Protein AF-A0A932FIT2-F1 (afdb_monomer)

Secondary structure (DSSP, 8-state):
-TTSHHHHHHHHHHHHHHHHHHHHHHHHS---HHHHTSHHHHHHHHHHHHHHHHHHHHHHHHHH-HHHHHHHHHT----HHHHHHHHHHHHHHHHHHHHTSTTTTTTT-HHHHHHHHHHHHHHHHHTS-TTS-----HHHHHHHHHHHHHHHHHHHHHHH---HHHHHHHHHHHHHHHHHHHHHHTSTHHHHHHHHHHHHHHHTTTHHHHHHHHHHTHHHHHHHHH-HHHHHH-HHHHHHHHHHHHHHHHHHS---SS-S--HHHHHHHHHHHHHHHHHHHHTTS----SS-SSTTHHHHHHHHHTTT-GGGSB-SSPPPPSS--HHHHHHHHGGGGSTT--HHHHHHHHHHHHHHHHHHHHHHHHTT-SSHHHHHHHHHHHHHIIIIIS---HHHHHHHHHHHHHHT-S-HHHHHHHHHHHHHHHHHH-GGGTTHHHHHHHHHIIIIIGGG--S-HHHHHHHHHHHHHHHHHHHHHHTHHHHHHHHTT--GGGSS-B-GGGGSS-SSSTT-HHHHHHHHHHHHHHHHHHHHHTTSS---HHHHHHHHHHHHHHHHHHHHHHHBTT--SSSGGGHHHHHHHHHHHHHHHHHS--TTGGGS-HHHHHHHHHHHHHHHHTTSTTSGGGG--GGGGSPPHHHHHHHHHHHHHHHHHHHTTSEEEESS-THHHHTTSS-S-B---S--HHHHHHHHHTT-HHHHHHHHHHHHTT-EEEEEES-------SSSTTHHHHHHHIIIIIHHHHHHEEEEEEETTTTEEEEEE-S--TTGGGGTT-

Foldseek 3Di:
DVQCLLVVVLVLVVLVVVLVVLVVVLVVDDDPVVLCVPPQNVVLVVVLVVLLVQLVVLQVCLSPPLPVLLVVLVVDDDDPVVLVVVLLCLLCSLCCNCPPGSCVVSPLQLSNLLSSLLSSLLVNVSSADNPDRSHDDPLSNVLSLLSSLLSLQLVLQVVVDVDPVRSVVSNVVSSVVSVVSCVCSRDPVVVVVFVVLLVVLVVCPPVLQVVLVVLLLQLVVCCVVPNDLCSQQRLSVVVVSNVVSLQSSQQSPDPDSVGRHDPLSSLLSLLSSLVSNLLSQLLLQLDLFLFDLDPCRLVLLVLLCLVQNPVLAQEPDRQDRLPQQVLQSCQLNVCSVDPQDGPSVSSVSVSCLQQVLQLLLQLLLLVLDPDPSVSSSSSSLSSCLCNFLPVAGSQLSNLSSLLSNCLPPPDLVSLQVSLQVSLLSLLSRPLVRNQQSLLLSLLSCQLPPLVVDDDDPCSSCVSSCVNRVNSSVSNCVSCVVVVVCVVVVVDLQVLFDFQLCLQPQAQLANHHQVSSCCLSLVLLVVLVVVCPVVVQDPDDPVSVCSLCVQLVVLQVQLSRQQRTQVHSSHNNSSSSNSSSSSSNSSSSPSVGDPPPVSPDDSSNVSSVVSSSCVSSVCSHPNDPCSSDGSSVLQDDSVVSVVVLVVVLVQQVVQQVPAAEAALDSNSCSSSVSHDDHNDDSPNNPVSVLSCLSSVVLVNLLVVLVCLQVQRGQKYKDFDADLDQDDGHHSRSSNNSCNVRPRVLNCLQWPFPDADVSSRITMIGGDPDSPPSCVSNVD

pLDDT: mean 91.59, std 7.44, range [40.28, 98.69]

Nearest PDB structures (foldseek):
  8uby-assembly1_A  TM=1.287E-01  e=6.351E+00  Homo sapiens

Solvent-accessible surface area (backbone atoms only — not comparable to full-atom values): 40766 Å² total; per-residue (Å²): 127,89,82,52,51,68,58,55,53,51,52,48,56,68,40,50,56,57,24,52,51,50,53,54,51,54,75,72,47,93,73,66,56,71,57,41,64,29,73,69,16,45,55,47,52,52,52,50,50,52,49,38,54,53,6,42,53,41,36,54,35,13,59,76,38,26,68,59,49,39,56,56,36,61,72,59,86,66,56,72,67,59,34,51,49,52,43,50,52,59,70,46,43,57,50,44,47,55,71,69,37,69,47,26,89,72,51,71,50,51,43,49,38,40,51,40,21,46,8,43,30,36,41,47,53,53,62,47,73,88,88,59,85,49,50,72,47,71,67,37,52,52,47,11,52,49,58,34,42,49,53,49,30,38,53,48,38,49,74,76,35,90,50,68,68,57,35,51,48,50,46,53,53,43,48,54,50,52,52,52,48,49,52,32,72,76,40,75,54,38,56,58,52,50,52,50,51,35,53,52,56,56,72,44,56,77,57,27,50,59,54,19,52,55,36,41,41,39,51,48,52,49,31,70,76,62,33,64,68,51,50,34,64,30,24,42,53,45,34,51,53,47,52,54,29,38,56,51,19,8,33,38,58,26,85,55,67,94,50,54,60,43,74,65,27,41,53,50,34,52,41,48,36,41,52,35,40,52,49,42,58,56,57,56,66,45,48,82,63,80,67,56,91,48,101,55,47,19,55,48,52,41,56,16,26,56,79,55,31,55,86,56,45,54,51,98,71,83,81,79,70,93,77,78,33,58,46,45,25,47,70,70,12,56,60,42,72,47,80,88,65,55,67,27,58,57,39,44,47,51,51,48,46,51,42,50,26,28,40,41,34,14,46,39,54,21,69,72,40,83,53,67,67,61,18,51,48,46,25,38,50,40,22,39,40,27,50,64,67,52,58,45,61,44,65,62,30,44,31,49,19,55,43,46,59,38,53,79,50,88,52,65,66,61,35,34,54,44,20,30,53,29,4,43,46,23,26,31,40,39,68,89,44,17,58,50,38,22,52,52,47,35,50,49,37,50,70,64,48,37,81,75,50,74,77,55,73,62,69,39,47,52,59,45,50,65,43,17,48,60,7,35,50,45,10,50,65,77,38,43,70,57,51,52,38,50,74,68,68,73,34,50,76,78,56,36,54,75,44,65,65,33,40,40,62,33,65,50,22,67,61,8,39,54,52,48,44,44,69,70,47,36,40,58,52,52,45,54,52,48,32,42,78,69,58,67,45,82,71,56,72,67,48,48,48,54,53,53,49,52,45,50,52,35,41,53,52,15,53,59,52,19,15,24,72,98,41,22,58,57,66,58,56,30,35,70,22,52,56,50,49,52,48,54,51,49,50,52,55,67,78,37,86,71,88,54,65,88,77,49,56,70,67,57,51,49,31,55,49,49,68,61,41,61,62,44,40,59,63,29,59,76,29,90,61,28,54,60,61,76,64,80,67,55,69,56,72,68,58,52,49,55,53,49,53,51,51,46,50,55,49,56,64,25,50,77,78,38,42,44,37,45,31,33,62,40,29,31,38,65,65,58,76,42,74,98,51,68,52,54,83,66,67,35,48,70,61,47,44,52,39,30,54,20,63,43,57,77,64,46,49,54,52,44,51,42,48,73,67,48,55,39,46,26,38,37,30,53,67,74,55,76,72,76,53,89,78,47,62,54,20,68,59,47,35,25,39,25,71,64,43,34,45,56,49,60,43,35,24,42,81,76,46,77,41,76,78,76,43,32,25,35,30,30,57,46,93,76,48,81,83,44,64,65,61,74,75,106

Structure (mmCIF, N/CA/C/O backbone):
data_AF-A0A932FIT2-F1
#
_entry.id   AF-A0A932FIT2-F1
#
loop_
_atom_site.group_PDB
_atom_site.id
_atom_site.type_symbol
_atom_site.label_atom_id
_atom_site.label_alt_id
_atom_site.label_comp_id
_atom_site.label_asym_id
_atom_site.label_entity_id
_atom_site.label_seq_id
_atom_site.pdbx_PDB_ins_code
_atom_site.Cartn_x
_atom_site.Cartn_y
_atom_site.Cartn_z
_atom_site.occupancy
_atom_site.B_iso_or_equiv
_atom_site.auth_seq_id
_atom_site.auth_comp_id
_atom_site.auth_asym_id
_atom_site.auth_atom_id
_atom_site.pdbx_PDB_model_num
ATOM 1 N N . MET A 1 1 ? 25.685 2.044 -27.345 1.00 40.62 1 MET A N 1
ATOM 2 C CA . MET A 1 1 ? 24.957 0.996 -26.587 1.00 40.62 1 MET A CA 1
ATOM 3 C C . MET A 1 1 ? 25.807 0.257 -25.531 1.00 40.62 1 MET A C 1
ATOM 5 O O . MET A 1 1 ? 25.295 -0.664 -24.916 1.00 40.62 1 MET A O 1
ATOM 9 N N . ARG A 1 2 ? 27.043 0.686 -25.190 1.00 40.28 2 ARG A N 1
ATOM 10 C CA . ARG A 1 2 ? 27.839 0.095 -24.080 1.00 40.28 2 ARG A CA 1
ATOM 11 C C . ARG A 1 2 ? 27.228 0.270 -22.666 1.00 40.28 2 ARG A C 1
ATOM 13 O O . ARG A 1 2 ? 27.727 -0.343 -21.731 1.00 40.28 2 ARG A O 1
ATOM 20 N N . SER A 1 3 ? 26.173 1.074 -22.480 1.00 54.03 3 SER A N 1
ATOM 21 C CA . SER A 1 3 ? 25.725 1.526 -21.147 1.00 54.03 3 SER A CA 1
ATOM 22 C C . SER A 1 3 ? 24.670 0.659 -20.438 1.00 54.03 3 SER A C 1
ATOM 24 O O . SER A 1 3 ? 24.318 0.992 -19.308 1.00 54.03 3 SER A O 1
ATOM 26 N N . SER A 1 4 ? 24.155 -0.420 -21.046 1.00 64.00 4 SER A N 1
ATOM 27 C CA . SER A 1 4 ? 23.070 -1.238 -20.461 1.00 64.00 4 SER A CA 1
ATOM 28 C C . SER A 1 4 ? 23.523 -2.534 -19.778 1.00 64.00 4 SER A C 1
ATOM 30 O O . SER A 1 4 ? 22.781 -3.060 -18.957 1.00 64.00 4 SER A O 1
ATOM 32 N N . ARG A 1 5 ? 24.736 -3.041 -20.044 1.00 74.38 5 ARG A N 1
ATOM 33 C CA . ARG A 1 5 ? 25.245 -4.293 -19.434 1.00 74.38 5 ARG A CA 1
ATOM 34 C C . ARG A 1 5 ? 25.217 -4.308 -17.897 1.00 74.38 5 ARG A C 1
ATOM 36 O O . ARG A 1 5 ? 24.775 -5.313 -17.347 1.00 74.38 5 ARG A O 1
ATOM 43 N N . PRO A 1 6 ? 25.610 -3.224 -17.193 1.00 70.38 6 PRO A N 1
ATOM 44 C CA . PRO A 1 6 ? 25.565 -3.210 -15.732 1.00 70.38 6 PRO A CA 1
ATOM 45 C C . PRO A 1 6 ? 24.141 -3.393 -15.199 1.00 70.38 6 PRO A C 1
ATOM 47 O O . PRO A 1 6 ? 23.948 -4.069 -14.201 1.00 70.38 6 PRO A O 1
ATOM 50 N N . LEU A 1 7 ? 23.142 -2.839 -15.897 1.00 72.69 7 LEU A N 1
ATOM 51 C CA . LEU A 1 7 ? 21.733 -2.944 -15.516 1.00 72.69 7 LEU A CA 1
ATOM 52 C C . LEU A 1 7 ? 21.242 -4.397 -15.573 1.00 72.69 7 LEU A C 1
ATOM 54 O O . LEU A 1 7 ? 20.579 -4.858 -14.651 1.00 72.69 7 LEU A O 1
ATOM 58 N N . PHE A 1 8 ? 21.583 -5.124 -16.639 1.00 79.81 8 PHE A N 1
ATOM 59 C CA . PHE A 1 8 ? 21.191 -6.528 -16.784 1.00 79.81 8 PHE A CA 1
ATOM 60 C C . PHE A 1 8 ? 21.929 -7.446 -15.803 1.00 79.81 8 PHE A C 1
ATOM 62 O O . PHE A 1 8 ? 21.325 -8.382 -15.293 1.00 79.81 8 PHE A O 1
ATOM 69 N N . LEU A 1 9 ? 23.192 -7.146 -15.477 1.00 78.25 9 LEU A N 1
ATOM 70 C CA . LEU A 1 9 ? 23.925 -7.844 -14.415 1.00 78.25 9 LEU A CA 1
ATOM 71 C C . LEU A 1 9 ? 23.266 -7.640 -13.041 1.00 78.25 9 LEU A C 1
ATOM 73 O O . LEU A 1 9 ? 23.072 -8.613 -12.318 1.00 78.25 9 LEU A O 1
ATOM 77 N N . SER A 1 10 ? 22.854 -6.411 -12.703 1.00 73.56 10 SER A N 1
ATOM 78 C CA . SER A 1 10 ? 22.060 -6.156 -11.490 1.00 73.56 10 SER A CA 1
ATOM 79 C C . SER A 1 10 ? 20.747 -6.928 -11.491 1.00 73.56 10 SER A C 1
ATOM 81 O O . SER A 1 10 ? 20.400 -7.538 -10.487 1.00 73.56 10 SER A O 1
ATOM 83 N N . GLY A 1 11 ? 20.024 -6.908 -12.615 1.00 79.50 11 GLY A N 1
ATOM 84 C CA . GLY A 1 11 ? 18.759 -7.626 -12.759 1.00 79.50 11 GLY A CA 1
ATOM 85 C C . GLY A 1 11 ? 18.921 -9.131 -12.552 1.00 79.50 11 GLY A C 1
ATOM 86 O O . GLY A 1 11 ? 18.115 -9.733 -11.854 1.00 79.50 11 GLY A O 1
ATOM 87 N N . LEU A 1 12 ? 19.993 -9.728 -13.081 1.00 84.56 12 LEU A N 1
ATOM 88 C CA . LEU A 1 12 ? 20.289 -11.146 -12.879 1.00 84.56 12 LEU A CA 1
ATOM 89 C C . LEU A 1 12 ? 20.547 -11.471 -11.400 1.00 84.56 12 LEU A C 1
ATOM 91 O O . LEU A 1 12 ? 20.005 -12.449 -10.894 1.00 84.56 12 LEU A O 1
ATOM 95 N N . LEU A 1 13 ? 21.310 -10.635 -10.687 1.00 81.06 13 LEU A N 1
ATOM 96 C CA . LEU A 1 13 ? 21.535 -10.812 -9.246 1.00 81.06 13 LEU A CA 1
ATOM 97 C C . LEU A 1 13 ? 20.228 -10.736 -8.441 1.00 81.06 13 LEU A C 1
ATOM 99 O O . LEU A 1 13 ? 20.038 -11.527 -7.521 1.00 81.06 13 LEU A O 1
ATOM 103 N N . LEU A 1 14 ? 19.312 -9.836 -8.820 1.00 80.88 14 LEU A N 1
ATOM 104 C CA . LEU A 1 14 ? 17.992 -9.712 -8.190 1.00 80.88 14 LEU A CA 1
ATOM 105 C C . LEU A 1 14 ? 17.085 -10.930 -8.426 1.00 80.88 14 LEU A C 1
ATOM 107 O O . LEU A 1 14 ? 16.180 -11.151 -7.632 1.00 80.88 14 LEU A O 1
ATOM 111 N N . VAL A 1 15 ? 17.324 -11.718 -9.479 1.00 89.44 15 VAL A N 1
ATOM 112 C CA . VAL A 1 15 ? 16.581 -12.958 -9.769 1.00 89.44 15 VAL A CA 1
ATOM 113 C C . VAL A 1 15 ? 17.214 -14.171 -9.078 1.00 89.44 15 VAL A C 1
ATOM 115 O O . VAL A 1 15 ? 16.498 -15.040 -8.592 1.00 89.44 15 VAL A O 1
ATOM 118 N N . LEU A 1 16 ? 18.548 -14.239 -9.005 1.00 89.50 16 LEU A N 1
ATOM 119 C CA . LEU A 1 16 ? 19.264 -15.398 -8.455 1.00 89.50 16 LEU A CA 1
ATOM 120 C C . LEU A 1 16 ? 18.985 -15.634 -6.965 1.00 89.50 16 LEU A C 1
ATOM 122 O O . LEU A 1 16 ? 18.832 -16.779 -6.551 1.00 89.50 16 LEU A O 1
ATOM 126 N N . ILE A 1 17 ? 18.914 -14.566 -6.165 1.00 87.69 17 ILE A N 1
ATOM 127 C CA . ILE A 1 17 ? 18.661 -14.663 -4.718 1.00 87.69 17 ILE A CA 1
ATOM 128 C C . ILE A 1 17 ? 17.296 -15.313 -4.425 1.00 87.69 17 ILE A C 1
ATOM 130 O O . ILE A 1 17 ? 17.275 -16.342 -3.748 1.00 87.69 17 ILE A O 1
ATOM 134 N N . PRO A 1 18 ? 16.160 -14.783 -4.922 1.00 89.75 18 PRO A N 1
ATOM 135 C CA . PRO A 1 18 ? 14.861 -15.393 -4.660 1.00 89.75 18 PRO A CA 1
ATOM 136 C C . PRO A 1 18 ? 14.707 -16.766 -5.325 1.00 89.75 18 PRO A C 1
ATOM 138 O O . PRO A 1 18 ? 14.098 -17.646 -4.729 1.00 89.75 18 PRO A O 1
ATOM 141 N N . ALA A 1 19 ? 15.328 -17.003 -6.486 1.00 91.31 19 ALA A N 1
ATOM 142 C CA . ALA A 1 19 ? 15.379 -18.339 -7.082 1.00 91.31 19 ALA A CA 1
ATOM 143 C C . ALA A 1 19 ? 16.072 -19.360 -6.152 1.00 91.31 19 ALA A C 1
ATOM 145 O O . ALA A 1 19 ? 15.601 -20.484 -5.998 1.00 91.31 19 ALA A O 1
ATOM 146 N N . GLY A 1 20 ? 17.149 -18.962 -5.465 1.00 89.69 20 GLY A N 1
ATOM 147 C CA . GLY A 1 20 ? 17.799 -19.791 -4.444 1.00 89.69 20 GLY A CA 1
ATOM 148 C C . GLY A 1 20 ? 16.891 -20.108 -3.250 1.00 89.69 20 GLY A C 1
ATOM 149 O O . GLY A 1 20 ? 16.881 -21.242 -2.770 1.00 89.69 20 GLY A O 1
ATOM 150 N N . LEU A 1 21 ? 16.084 -19.138 -2.806 1.00 89.81 21 LEU A N 1
ATOM 151 C CA . LEU A 1 21 ? 15.096 -19.348 -1.741 1.00 89.81 21 LEU A CA 1
ATOM 152 C C . LEU A 1 21 ? 13.977 -20.304 -2.174 1.00 89.81 21 LEU A C 1
ATOM 154 O O . LEU A 1 21 ? 13.555 -21.140 -1.380 1.00 89.81 21 LEU A O 1
ATOM 158 N N . GLU A 1 22 ? 13.529 -20.233 -3.429 1.00 91.56 22 GLU A N 1
ATOM 159 C CA . GLU A 1 22 ? 12.558 -21.185 -3.985 1.00 91.56 22 GLU A CA 1
ATOM 160 C C . GLU A 1 22 ? 13.116 -22.615 -4.029 1.00 91.56 22 GLU A C 1
ATOM 162 O O . GLU A 1 22 ? 12.400 -23.557 -3.694 1.00 91.56 22 GLU A O 1
ATOM 167 N N . ILE A 1 23 ? 14.401 -22.791 -4.365 1.00 89.19 23 ILE A N 1
ATOM 168 C CA . ILE A 1 23 ? 15.070 -24.103 -4.302 1.00 89.19 23 ILE A CA 1
ATOM 169 C C . ILE A 1 23 ? 15.082 -24.631 -2.864 1.00 89.19 23 ILE A C 1
ATOM 171 O O . ILE A 1 23 ? 14.777 -25.799 -2.627 1.00 89.19 23 ILE A O 1
ATOM 175 N N . GLN A 1 24 ? 15.419 -23.783 -1.891 1.00 89.25 24 GLN A N 1
ATOM 176 C CA . GLN A 1 24 ? 15.413 -24.182 -0.486 1.00 89.25 24 GLN A CA 1
ATOM 177 C C . GLN A 1 24 ? 14.001 -24.569 -0.020 1.00 89.25 24 GLN A C 1
ATOM 179 O O . GLN A 1 24 ? 13.833 -25.597 0.636 1.00 89.25 24 GLN A O 1
ATOM 184 N N . ALA A 1 25 ? 12.987 -23.782 -0.391 1.00 87.75 25 ALA A N 1
ATOM 185 C CA . ALA A 1 25 ? 11.589 -24.058 -0.072 1.00 87.75 25 ALA A CA 1
ATOM 186 C C . ALA A 1 25 ? 11.108 -25.378 -0.694 1.00 87.75 25 ALA A C 1
ATOM 188 O O . ALA A 1 25 ? 10.401 -26.142 -0.041 1.00 87.75 25 ALA A O 1
ATOM 189 N N . PHE A 1 26 ? 11.545 -25.683 -1.918 1.00 87.88 26 PHE A N 1
ATOM 190 C CA . PHE A 1 26 ? 11.260 -26.955 -2.575 1.00 87.88 26 PHE A CA 1
ATOM 191 C C . PHE A 1 26 ? 11.745 -28.157 -1.749 1.00 87.88 26 PHE A C 1
ATOM 193 O O . PHE A 1 26 ? 10.964 -29.079 -1.508 1.00 87.88 26 PHE A O 1
ATOM 200 N N . PHE A 1 27 ? 12.995 -28.133 -1.274 1.00 87.44 27 PHE A N 1
ATOM 201 C CA . PHE A 1 27 ? 13.555 -29.223 -0.464 1.00 87.44 27 PHE A CA 1
ATOM 202 C C . PHE A 1 27 ? 12.959 -29.312 0.947 1.00 87.44 27 PHE A C 1
ATOM 204 O O . PHE A 1 27 ? 13.062 -30.359 1.582 1.00 87.44 27 PHE A O 1
ATOM 211 N N . ALA A 1 28 ? 12.338 -28.238 1.438 1.00 87.88 28 ALA A N 1
ATOM 212 C CA . ALA A 1 28 ? 11.647 -28.227 2.724 1.00 87.88 28 ALA A CA 1
ATOM 213 C C . ALA A 1 28 ? 10.205 -28.767 2.644 1.00 87.88 28 ALA A C 1
ATOM 215 O O . ALA A 1 28 ? 9.654 -29.189 3.660 1.00 87.88 28 ALA A O 1
ATOM 216 N N . ALA A 1 29 ? 9.581 -28.748 1.463 1.00 86.88 29 ALA A N 1
ATOM 217 C CA . ALA A 1 29 ? 8.218 -29.228 1.259 1.00 86.88 29 ALA A CA 1
ATOM 218 C C . ALA A 1 29 ? 8.169 -30.748 1.021 1.00 86.88 29 ALA A C 1
ATOM 220 O O . ALA A 1 29 ? 9.076 -31.330 0.428 1.00 86.88 29 ALA A O 1
ATOM 221 N N . ALA A 1 30 ? 7.083 -31.399 1.450 1.00 89.88 30 ALA A N 1
ATOM 222 C CA . ALA A 1 30 ? 6.851 -32.811 1.158 1.00 89.88 30 ALA A CA 1
ATOM 223 C C . ALA A 1 30 ? 6.665 -33.021 -0.354 1.00 89.88 30 ALA A C 1
ATOM 225 O O . ALA A 1 30 ? 5.861 -32.337 -0.985 1.00 89.88 30 ALA A O 1
ATOM 226 N N . GLN A 1 31 ? 7.394 -33.983 -0.923 1.00 90.31 31 GLN A N 1
ATOM 227 C CA . GLN A 1 31 ? 7.379 -34.274 -2.357 1.00 90.31 31 GLN A CA 1
ATOM 228 C C . GLN A 1 31 ? 6.919 -35.704 -2.633 1.00 90.31 31 GLN A C 1
ATOM 230 O O . GLN A 1 31 ? 7.182 -36.624 -1.857 1.00 90.31 31 GLN A O 1
ATOM 235 N N . ASN A 1 32 ? 6.295 -35.907 -3.793 1.00 92.38 32 ASN A N 1
ATOM 236 C CA . ASN A 1 32 ? 6.023 -37.242 -4.321 1.00 92.38 32 ASN A CA 1
ATOM 237 C C . ASN A 1 32 ? 7.269 -37.771 -5.051 1.00 92.38 32 ASN A C 1
ATOM 239 O O . ASN A 1 32 ? 7.373 -37.693 -6.278 1.00 92.38 32 ASN A O 1
ATOM 243 N N . TRP A 1 33 ? 8.239 -38.269 -4.283 1.00 92.56 33 TRP A N 1
ATOM 244 C CA . TRP A 1 33 ? 9.518 -38.737 -4.821 1.00 92.56 33 TRP A CA 1
ATOM 245 C C . TRP A 1 33 ? 9.369 -39.894 -5.812 1.00 92.56 33 TRP A C 1
ATOM 247 O O . TRP A 1 33 ? 10.126 -39.932 -6.776 1.00 92.56 33 TRP A O 1
ATOM 257 N N . ASP A 1 34 ? 8.362 -40.757 -5.670 1.00 93.94 34 ASP A N 1
ATOM 258 C CA . ASP A 1 34 ? 8.115 -41.858 -6.613 1.00 93.94 34 ASP A CA 1
ATOM 259 C C . ASP A 1 34 ? 7.784 -41.337 -8.020 1.00 93.94 34 ASP A C 1
ATOM 261 O O . ASP A 1 34 ? 8.329 -41.802 -9.026 1.00 93.94 34 ASP A O 1
ATOM 265 N N . LYS A 1 35 ? 6.939 -40.300 -8.106 1.00 92.38 35 LYS A N 1
ATOM 266 C CA . LYS A 1 35 ? 6.628 -39.618 -9.372 1.00 92.38 35 LYS A CA 1
ATOM 267 C C . LYS A 1 35 ? 7.863 -38.909 -9.937 1.00 92.38 35 LYS A C 1
ATOM 269 O O . LYS A 1 35 ? 8.148 -39.032 -11.133 1.00 92.38 35 LYS A O 1
ATOM 274 N N . LEU A 1 36 ? 8.597 -38.177 -9.094 1.00 92.44 36 LEU A N 1
ATOM 275 C CA . LEU A 1 36 ? 9.735 -37.342 -9.505 1.00 92.44 36 LEU A CA 1
ATOM 276 C C . LEU A 1 36 ? 10.983 -38.152 -9.896 1.00 92.44 36 LEU A C 1
ATOM 278 O O . LEU A 1 36 ? 11.709 -37.743 -10.802 1.00 92.44 36 LEU A O 1
ATOM 282 N N . LEU A 1 37 ? 11.213 -39.302 -9.259 1.00 93.31 37 LEU A N 1
ATOM 283 C CA . LEU A 1 37 ? 12.348 -40.202 -9.506 1.00 93.31 37 LEU A CA 1
ATOM 284 C C . LEU A 1 37 ? 12.014 -41.360 -10.458 1.00 93.31 37 LEU A C 1
ATOM 286 O O . LEU A 1 37 ? 12.876 -42.191 -10.741 1.00 93.31 37 LEU A O 1
ATOM 290 N N . SER A 1 38 ? 10.797 -41.401 -11.009 1.00 95.69 38 SER A N 1
ATOM 291 C CA . SER A 1 38 ? 10.480 -42.246 -12.167 1.00 95.69 38 SER A CA 1
ATOM 292 C C . SER A 1 38 ? 11.480 -42.011 -13.309 1.00 95.69 38 SER A C 1
ATOM 294 O O . SER A 1 38 ? 12.049 -40.926 -13.422 1.00 95.69 38 SER A O 1
ATOM 296 N N . LEU A 1 39 ? 11.667 -42.975 -14.220 1.00 95.19 39 LEU A N 1
ATOM 297 C CA . LEU A 1 39 ? 12.572 -42.800 -15.369 1.00 95.19 39 LEU A CA 1
ATOM 298 C C . LEU A 1 39 ? 12.253 -41.518 -16.163 1.00 95.19 39 LEU A C 1
ATOM 300 O O . LEU A 1 39 ? 13.150 -40.744 -16.491 1.00 95.19 39 LEU A O 1
ATOM 304 N N . SER A 1 40 ? 10.966 -41.253 -16.415 1.00 93.50 40 SER A N 1
ATOM 305 C CA . SER A 1 40 ? 10.512 -40.008 -17.045 1.00 93.50 40 SER A CA 1
ATOM 306 C C . SER A 1 40 ? 10.841 -38.772 -16.211 1.00 93.50 40 SER A C 1
ATOM 308 O O . SER A 1 40 ? 11.229 -37.743 -16.764 1.00 93.50 40 SER A O 1
ATOM 310 N N . GLY A 1 41 ? 10.696 -38.859 -14.889 1.00 94.12 41 GLY A N 1
ATOM 311 C CA . GLY A 1 41 ? 11.040 -37.795 -13.956 1.00 94.12 41 GLY A CA 1
ATOM 312 C C . GLY A 1 41 ? 12.541 -37.495 -13.954 1.00 94.12 41 GLY A C 1
ATOM 313 O O . GLY A 1 41 ? 12.917 -36.343 -14.165 1.00 94.12 41 GLY A O 1
ATOM 314 N N . LEU A 1 42 ? 13.397 -38.512 -13.842 1.00 94.88 42 LEU A N 1
ATOM 315 C CA . LEU A 1 42 ? 14.857 -38.383 -13.898 1.00 94.88 42 LEU A CA 1
ATOM 316 C C . LEU A 1 42 ? 15.332 -37.776 -15.222 1.00 94.88 42 LEU A C 1
ATOM 318 O O . LEU A 1 42 ? 16.099 -36.815 -15.224 1.00 94.88 42 LEU A O 1
ATOM 322 N N . LEU A 1 43 ? 14.833 -38.273 -16.357 1.00 95.12 43 LEU A N 1
ATOM 323 C CA . LEU A 1 43 ? 15.173 -37.713 -17.670 1.00 95.12 43 LEU A CA 1
ATOM 324 C C . LEU A 1 43 ? 14.732 -36.249 -17.800 1.00 95.12 43 LEU A C 1
ATOM 326 O O . LEU A 1 43 ? 15.451 -35.431 -18.376 1.00 95.12 43 LEU A O 1
ATOM 330 N N . THR A 1 44 ? 13.575 -35.905 -17.229 1.00 94.19 44 THR A N 1
ATOM 331 C CA . THR A 1 44 ? 13.050 -34.535 -17.238 1.00 94.19 44 THR A CA 1
ATOM 332 C C . THR A 1 44 ? 13.953 -33.595 -16.443 1.00 94.19 44 THR A C 1
ATOM 334 O O . THR A 1 44 ? 14.351 -32.561 -16.976 1.00 94.19 44 THR A O 1
ATOM 337 N N . ILE A 1 45 ? 14.303 -33.934 -15.197 1.00 93.69 45 ILE A N 1
ATOM 338 C CA . ILE A 1 45 ? 15.128 -33.055 -14.355 1.00 93.69 45 ILE A CA 1
ATOM 339 C C . ILE A 1 45 ? 16.554 -32.930 -14.890 1.00 93.69 45 ILE A C 1
ATOM 341 O O . ILE A 1 45 ? 17.093 -31.827 -14.908 1.00 93.69 45 ILE A O 1
ATOM 345 N N . ILE A 1 46 ? 17.142 -34.012 -15.414 1.00 95.69 46 ILE A N 1
ATOM 346 C CA . ILE A 1 46 ? 18.463 -33.969 -16.058 1.00 95.69 46 ILE A CA 1
ATOM 347 C C . ILE A 1 46 ? 18.429 -33.030 -17.268 1.00 95.69 46 ILE A C 1
ATOM 349 O O . ILE A 1 46 ? 19.290 -32.159 -17.396 1.00 95.69 46 ILE A O 1
ATOM 353 N N . GLY A 1 47 ? 17.418 -33.162 -18.133 1.00 95.44 47 GLY A N 1
ATOM 354 C CA . GLY A 1 47 ? 17.251 -32.287 -19.294 1.00 95.44 47 GLY A CA 1
ATOM 355 C C . GLY A 1 47 ? 17.030 -30.824 -18.904 1.00 95.44 47 GLY A C 1
ATOM 356 O O . GLY A 1 47 ? 17.627 -29.926 -19.500 1.00 95.44 47 GLY A O 1
ATOM 357 N N . TRP A 1 48 ? 16.219 -30.582 -17.874 1.00 94.81 48 TRP A N 1
ATOM 358 C CA . TRP A 1 48 ? 15.955 -29.243 -17.355 1.00 94.81 48 TRP A CA 1
ATOM 359 C C . TRP A 1 48 ? 17.225 -28.597 -16.780 1.00 94.81 48 TRP A C 1
ATOM 361 O O . TRP A 1 48 ? 17.565 -27.480 -17.168 1.00 94.81 48 TRP A O 1
ATOM 371 N N . ILE A 1 49 ? 17.981 -29.314 -15.936 1.00 94.56 49 ILE A N 1
ATOM 372 C CA . ILE A 1 49 ? 19.253 -28.840 -15.362 1.00 94.56 49 ILE A CA 1
ATOM 373 C C . ILE A 1 49 ? 20.275 -28.571 -16.469 1.00 94.56 49 ILE A C 1
ATOM 375 O O . ILE A 1 49 ? 20.922 -27.525 -16.460 1.00 94.56 49 ILE A O 1
ATOM 379 N N . ALA A 1 50 ? 20.407 -29.472 -17.446 1.00 96.50 50 ALA A N 1
ATOM 380 C CA . ALA A 1 50 ? 21.337 -29.294 -18.558 1.00 96.50 50 ALA A CA 1
ATOM 381 C C . ALA A 1 50 ? 21.027 -28.019 -19.360 1.00 96.50 50 ALA A C 1
ATOM 383 O O . ALA A 1 50 ? 21.932 -27.231 -19.645 1.00 96.50 50 ALA A O 1
ATOM 384 N N . LEU A 1 51 ? 19.750 -27.777 -19.677 1.00 96.06 51 LEU A N 1
ATOM 385 C CA . LEU A 1 51 ? 19.319 -26.566 -20.378 1.00 96.06 51 LEU A CA 1
ATOM 386 C C . LEU A 1 51 ? 19.485 -25.305 -19.527 1.00 96.06 51 LEU A C 1
ATOM 388 O O . LEU A 1 51 ? 19.923 -24.282 -20.057 1.00 96.06 51 LEU A O 1
ATOM 392 N N . LEU A 1 52 ? 19.197 -25.371 -18.224 1.00 94.56 52 LEU A N 1
ATOM 393 C CA . LEU A 1 52 ? 19.426 -24.258 -17.306 1.00 94.56 52 LEU A CA 1
ATOM 394 C C . LEU A 1 52 ? 20.912 -23.890 -17.264 1.00 94.56 52 LEU A C 1
ATOM 396 O O . LEU A 1 52 ? 21.255 -22.731 -17.479 1.00 94.56 52 LEU A O 1
ATOM 400 N N . LEU A 1 53 ? 21.800 -24.857 -17.022 1.00 95.75 53 LEU A N 1
ATOM 401 C CA . LEU A 1 53 ? 23.241 -24.617 -16.927 1.00 95.75 53 LEU A CA 1
ATOM 402 C C . LEU A 1 53 ? 23.809 -24.093 -18.247 1.00 95.75 53 LEU A C 1
ATOM 404 O O . LEU A 1 53 ? 24.581 -23.132 -18.239 1.00 95.75 53 LEU A O 1
ATOM 408 N N . ALA A 1 54 ? 23.395 -24.659 -19.384 1.00 95.62 54 ALA A N 1
ATOM 409 C CA . ALA A 1 54 ? 23.800 -24.170 -20.699 1.00 95.62 54 ALA A CA 1
ATOM 410 C C . ALA A 1 54 ? 23.301 -22.736 -20.952 1.00 95.62 54 ALA A C 1
ATOM 412 O O . ALA A 1 54 ? 24.067 -21.874 -21.390 1.00 95.62 54 ALA A O 1
ATOM 413 N N . GLY A 1 55 ? 22.036 -22.459 -20.626 1.00 95.06 55 GLY A N 1
ATOM 414 C CA . GLY A 1 55 ? 21.419 -21.145 -20.772 1.00 95.06 55 GLY A CA 1
ATOM 415 C C . GLY A 1 55 ? 22.050 -20.082 -19.874 1.00 95.06 55 GLY A C 1
ATOM 416 O O . GLY A 1 55 ? 22.375 -18.996 -20.349 1.00 95.06 55 GLY A O 1
ATOM 417 N N . LEU A 1 56 ? 22.294 -20.391 -18.599 1.00 93.75 56 LEU A N 1
ATOM 418 C CA . LEU A 1 56 ? 22.976 -19.497 -17.660 1.00 93.75 56 LEU A CA 1
ATOM 419 C C . LEU A 1 56 ? 24.431 -19.247 -18.065 1.00 93.75 56 LEU A C 1
ATOM 421 O O . LEU A 1 56 ? 24.886 -18.105 -18.020 1.00 93.75 56 LEU A O 1
ATOM 425 N N . SER A 1 57 ? 25.144 -20.274 -18.535 1.00 93.31 57 SER A N 1
ATOM 426 C CA . SER A 1 57 ? 26.509 -20.117 -19.058 1.00 93.31 57 SER A CA 1
ATOM 427 C C . SER A 1 57 ? 26.533 -19.173 -20.262 1.00 93.31 57 SER A C 1
ATOM 429 O O . SER A 1 57 ? 27.367 -18.264 -20.335 1.00 93.31 57 SER A O 1
ATOM 431 N N . ALA A 1 58 ? 25.577 -19.333 -21.183 1.00 91.56 58 ALA A N 1
ATOM 432 C CA . ALA A 1 58 ? 25.403 -18.434 -22.316 1.00 91.56 58 ALA A CA 1
ATOM 433 C C . ALA A 1 58 ? 25.024 -17.012 -21.868 1.00 91.56 58 ALA A C 1
ATOM 435 O O . ALA A 1 58 ? 25.558 -16.047 -22.411 1.00 91.56 58 ALA A O 1
ATOM 436 N N . LEU A 1 59 ? 24.145 -16.864 -20.873 1.00 91.88 59 LEU A N 1
ATOM 437 C CA . LEU A 1 59 ? 23.710 -15.579 -20.313 1.00 91.88 59 LEU A CA 1
ATOM 438 C C . LEU A 1 59 ? 24.868 -14.806 -19.687 1.00 91.88 59 LEU A C 1
ATOM 440 O O . LEU A 1 59 ? 25.124 -13.664 -20.068 1.00 91.88 59 LEU A O 1
ATOM 444 N N . VAL A 1 60 ? 25.604 -15.437 -18.776 1.00 91.06 60 VAL A N 1
ATOM 445 C CA . VAL A 1 60 ? 26.751 -14.826 -18.096 1.00 91.06 60 VAL A CA 1
ATOM 446 C C . VAL A 1 60 ? 27.833 -14.459 -19.110 1.00 91.06 60 VAL A C 1
ATOM 448 O O . VAL A 1 60 ? 28.324 -13.328 -19.110 1.00 91.06 60 VAL A O 1
ATOM 451 N N . THR A 1 61 ? 28.138 -15.357 -20.050 1.00 89.06 61 THR A N 1
ATOM 452 C CA . THR A 1 61 ? 29.125 -15.082 -21.103 1.00 89.06 61 THR A CA 1
ATOM 453 C C . THR A 1 61 ? 28.646 -13.967 -22.036 1.00 89.06 61 THR A C 1
ATOM 455 O O . THR A 1 61 ? 29.426 -13.093 -22.399 1.00 89.06 61 THR A O 1
ATOM 458 N N . GLY A 1 62 ? 27.358 -13.926 -22.379 1.00 86.44 62 GLY A N 1
ATOM 459 C CA . GLY A 1 62 ? 26.748 -12.863 -23.181 1.00 86.44 62 GLY A CA 1
ATOM 460 C C . GLY A 1 62 ? 26.722 -11.499 -22.483 1.00 86.44 62 GLY A C 1
ATOM 461 O O . GLY A 1 62 ? 26.743 -10.468 -23.156 1.00 86.44 62 GLY A O 1
ATOM 462 N N . LEU A 1 63 ? 26.711 -11.460 -21.148 1.00 86.56 63 LEU A N 1
ATOM 463 C CA . LEU A 1 63 ? 26.781 -10.223 -20.364 1.00 86.56 63 LEU A CA 1
ATOM 464 C C . LEU A 1 63 ? 28.221 -9.717 -20.193 1.00 86.56 63 LEU A C 1
ATOM 466 O O . LEU A 1 63 ? 28.463 -8.513 -20.323 1.00 86.56 63 LEU A O 1
ATOM 470 N N . ILE A 1 64 ? 29.169 -10.622 -19.933 1.00 87.25 64 ILE A N 1
ATOM 471 C CA . ILE A 1 64 ? 30.574 -10.292 -19.641 1.00 87.25 64 ILE A CA 1
ATOM 472 C C . ILE A 1 64 ? 31.391 -10.154 -20.935 1.00 87.25 64 ILE A C 1
ATOM 474 O O . ILE A 1 64 ? 32.047 -9.134 -21.163 1.00 87.25 64 ILE A O 1
ATOM 478 N N . SER A 1 65 ? 31.309 -11.149 -21.819 1.00 86.44 65 SER A N 1
ATOM 479 C CA . SER A 1 65 ? 32.144 -11.289 -23.018 1.00 86.44 65 SER A CA 1
ATOM 480 C C . SER A 1 65 ? 31.324 -11.689 -24.258 1.00 86.44 65 SER A C 1
ATOM 482 O O . SER A 1 65 ? 31.478 -12.798 -24.775 1.00 86.44 65 SER A O 1
ATOM 484 N N . PRO A 1 66 ? 30.501 -10.779 -24.822 1.00 85.75 66 PRO A N 1
ATOM 485 C CA . PRO A 1 66 ? 29.684 -11.083 -26.003 1.00 85.75 66 PRO A CA 1
ATOM 486 C C . PRO A 1 66 ? 30.490 -11.568 -27.218 1.00 85.75 66 PRO A C 1
ATOM 488 O O . PRO A 1 66 ? 29.987 -12.351 -28.019 1.00 85.75 66 PRO A O 1
ATOM 491 N N . SER A 1 67 ? 31.740 -11.110 -27.367 1.00 85.25 67 SER A N 1
ATOM 492 C CA . SER A 1 67 ? 32.640 -11.538 -28.445 1.00 85.25 67 SER A CA 1
ATOM 493 C C . SER A 1 67 ? 33.037 -13.009 -28.327 1.00 85.25 67 SER A C 1
ATOM 495 O O . SER A 1 67 ? 33.120 -13.691 -29.344 1.00 85.25 67 SER A O 1
ATOM 497 N N . LEU A 1 68 ? 33.237 -13.509 -27.102 1.00 86.75 68 LEU A N 1
ATOM 498 C CA . LEU A 1 68 ? 33.534 -14.918 -26.845 1.00 86.75 68 LEU A CA 1
ATOM 499 C C . LEU A 1 68 ? 32.339 -15.790 -27.236 1.00 86.75 68 LEU A C 1
ATOM 501 O O . LEU A 1 68 ? 32.498 -16.752 -27.985 1.00 86.75 68 LEU A O 1
ATOM 505 N N . LEU A 1 69 ? 31.137 -15.409 -26.789 1.00 85.62 69 LEU A N 1
ATOM 506 C CA . LEU A 1 69 ? 29.909 -16.132 -27.120 1.00 85.62 69 LEU A CA 1
ATOM 507 C C . LEU A 1 69 ? 29.657 -16.158 -28.634 1.00 85.62 69 LEU A C 1
ATOM 509 O O . LEU A 1 69 ? 29.306 -17.199 -29.185 1.00 85.62 69 LEU A O 1
ATOM 513 N N . GLY A 1 70 ? 29.895 -15.032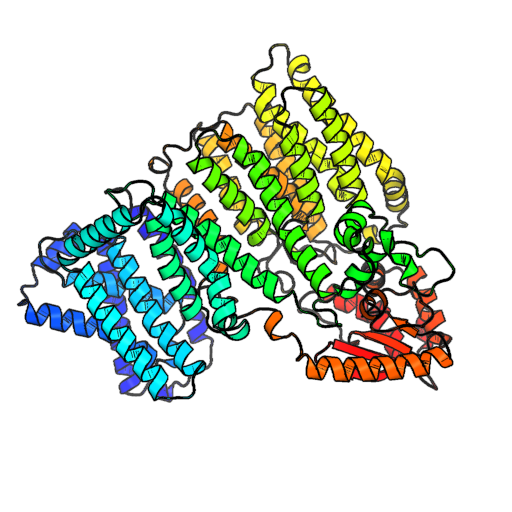 -29.313 1.00 83.62 70 GLY A N 1
ATOM 514 C CA . GLY A 1 70 ? 29.786 -14.958 -30.767 1.00 83.62 70 GLY A CA 1
ATOM 515 C C . GLY A 1 70 ? 30.834 -15.785 -31.503 1.00 83.62 70 GLY A C 1
ATOM 516 O O . GLY A 1 70 ? 30.506 -16.455 -32.477 1.00 83.62 70 GLY A O 1
ATOM 517 N N . GLY A 1 71 ? 32.076 -15.810 -31.014 1.00 83.94 71 GLY A N 1
ATOM 518 C CA . GLY A 1 71 ? 33.124 -16.676 -31.551 1.00 83.94 71 GLY A CA 1
ATOM 519 C C . GLY A 1 71 ? 32.772 -18.161 -31.440 1.00 83.94 71 GLY A C 1
ATOM 520 O O . GLY A 1 71 ? 32.971 -18.905 -32.397 1.00 83.94 71 GLY A O 1
ATOM 521 N N . LEU A 1 72 ? 32.198 -18.583 -30.308 1.00 85.19 72 LEU A N 1
ATOM 522 C CA . LEU A 1 72 ? 31.713 -19.952 -30.101 1.00 85.19 72 LEU A CA 1
ATOM 523 C C . LEU A 1 72 ? 30.533 -20.292 -31.019 1.00 85.19 72 LEU A C 1
ATOM 525 O O . LEU A 1 72 ? 30.554 -21.339 -31.660 1.00 85.19 72 LEU A O 1
ATOM 529 N N . SER A 1 73 ? 29.545 -19.401 -31.137 1.00 84.69 73 SER A N 1
ATOM 530 C CA . SER A 1 73 ? 28.402 -19.592 -32.042 1.00 84.69 73 SER A CA 1
ATOM 531 C C . SER A 1 73 ? 28.852 -19.714 -33.504 1.00 84.69 73 SER A C 1
ATOM 533 O O . SER A 1 73 ? 28.410 -20.607 -34.224 1.00 84.69 73 SER A O 1
ATOM 535 N N . ASN A 1 74 ? 29.810 -18.885 -33.932 1.00 82.19 74 ASN A N 1
ATOM 536 C CA . ASN A 1 74 ? 30.323 -18.894 -35.303 1.00 82.19 74 ASN A CA 1
ATOM 537 C C . ASN A 1 74 ? 31.081 -20.177 -35.678 1.00 82.19 74 ASN A C 1
ATOM 539 O O . ASN A 1 74 ? 31.173 -20.494 -36.862 1.00 82.19 74 ASN A O 1
ATOM 543 N N . ARG A 1 75 ? 31.591 -20.937 -34.698 1.00 83.81 75 ARG A N 1
ATOM 544 C CA . ARG A 1 75 ? 32.190 -22.263 -34.935 1.00 83.81 75 ARG A CA 1
ATOM 545 C C . ARG A 1 75 ? 31.143 -23.342 -35.236 1.00 83.81 75 ARG A C 1
ATOM 547 O O . ARG A 1 75 ? 31.506 -24.404 -35.729 1.00 83.81 75 ARG A O 1
ATOM 554 N N . ILE A 1 76 ? 29.861 -23.084 -34.966 1.00 81.00 76 ILE A N 1
ATOM 555 C CA . ILE A 1 76 ? 28.760 -24.027 -35.188 1.00 81.00 76 ILE A CA 1
ATOM 556 C C . ILE A 1 76 ? 28.108 -23.758 -36.558 1.00 81.00 76 ILE A C 1
ATOM 558 O O . ILE A 1 76 ? 27.255 -22.876 -36.737 1.00 81.00 76 ILE A O 1
ATOM 562 N N . SER A 1 77 ? 28.485 -24.557 -37.557 1.00 74.38 77 SER A N 1
ATOM 563 C CA . SER A 1 77 ? 27.992 -24.477 -38.940 1.00 74.38 77 SER A CA 1
ATOM 564 C C . SER A 1 77 ? 26.746 -25.341 -39.180 1.00 74.38 77 SER A C 1
ATOM 566 O O . SER A 1 77 ? 26.745 -26.281 -39.968 1.00 74.38 77 SER A O 1
ATOM 568 N N . PHE A 1 78 ? 25.634 -25.018 -38.519 1.00 83.31 78 PHE A N 1
ATOM 569 C CA . PHE A 1 78 ? 24.356 -25.674 -38.825 1.00 83.31 78 PHE A CA 1
ATOM 570 C C . PHE A 1 78 ? 23.669 -25.074 -40.061 1.00 83.31 78 PHE A C 1
ATOM 572 O O . PHE A 1 78 ? 23.621 -23.842 -40.185 1.00 83.31 78 PHE A O 1
ATOM 579 N N . PRO A 1 79 ? 23.066 -25.904 -40.937 1.00 85.50 79 PRO A N 1
ATOM 580 C CA . PRO A 1 79 ? 22.185 -25.406 -41.985 1.00 85.50 79 PRO A CA 1
ATOM 581 C C . PRO A 1 79 ? 20.965 -24.713 -41.361 1.00 85.50 79 PRO A C 1
ATOM 583 O O . PRO A 1 79 ? 20.549 -25.024 -40.242 1.00 85.50 79 PRO A O 1
ATOM 586 N N . VAL A 1 80 ? 20.376 -23.757 -42.087 1.00 84.50 80 VAL A N 1
ATOM 587 C CA . VAL A 1 80 ? 19.293 -22.892 -41.578 1.00 84.50 80 VAL A CA 1
ATOM 588 C C . VAL A 1 80 ? 18.120 -23.700 -41.011 1.00 84.50 80 VAL A C 1
ATOM 590 O O . VAL A 1 80 ? 17.602 -23.346 -39.953 1.00 84.50 80 VAL A O 1
ATOM 593 N N . TRP A 1 81 ? 17.734 -24.798 -41.666 1.00 87.00 81 TRP A N 1
ATOM 594 C CA . TRP A 1 81 ? 16.641 -25.658 -41.208 1.00 87.00 81 TRP A CA 1
ATOM 595 C C . TRP A 1 81 ? 16.948 -26.321 -39.854 1.00 87.00 81 TRP A C 1
ATOM 597 O O . TRP A 1 81 ? 16.088 -26.326 -38.978 1.00 87.00 81 TRP A O 1
ATOM 607 N N . LEU A 1 82 ? 18.183 -26.796 -39.639 1.00 89.56 82 LEU A N 1
ATOM 608 C CA . LEU A 1 82 ? 18.589 -27.445 -38.389 1.00 89.56 82 LEU A CA 1
ATOM 609 C C . LEU A 1 82 ? 18.666 -26.431 -37.241 1.00 89.56 82 LEU A C 1
ATOM 611 O O . LEU A 1 82 ? 18.256 -26.734 -36.125 1.00 89.56 82 LEU A O 1
ATOM 615 N N . ARG A 1 83 ? 19.101 -25.192 -37.515 1.00 86.81 83 ARG A N 1
ATOM 616 C CA . ARG A 1 83 ? 19.056 -24.098 -36.526 1.00 86.81 83 ARG A CA 1
ATOM 617 C C . ARG A 1 83 ? 17.632 -23.821 -36.062 1.00 86.81 83 ARG A C 1
ATOM 619 O O . ARG A 1 83 ? 17.384 -23.740 -34.864 1.00 86.81 83 ARG A O 1
ATOM 626 N N . TRP A 1 84 ? 16.693 -23.698 -36.999 1.00 88.94 84 TRP A N 1
ATOM 627 C CA . TRP A 1 84 ? 15.289 -23.482 -36.656 1.00 88.94 84 TRP A CA 1
ATOM 628 C C . TRP A 1 84 ? 14.648 -24.700 -35.989 1.00 88.94 84 TRP A C 1
ATOM 630 O O . TRP A 1 84 ? 13.803 -24.506 -35.120 1.00 88.94 84 TRP A O 1
ATOM 640 N N . ALA A 1 85 ? 15.076 -25.925 -36.306 1.00 92.38 85 ALA A N 1
ATOM 641 C CA . ALA A 1 85 ? 14.655 -27.124 -35.582 1.00 92.38 85 ALA A CA 1
ATOM 642 C C . ALA A 1 85 ? 15.108 -27.082 -34.111 1.00 92.38 85 ALA A C 1
ATOM 644 O O . ALA A 1 85 ? 14.285 -27.266 -33.216 1.00 92.38 85 ALA A O 1
ATOM 645 N N . VAL A 1 86 ? 16.375 -26.733 -33.849 1.00 92.88 86 VAL A N 1
ATOM 646 C CA . VAL A 1 86 ? 16.902 -26.547 -32.483 1.00 92.88 86 VAL A CA 1
ATOM 647 C C . VAL A 1 86 ? 16.157 -25.428 -31.755 1.00 92.88 86 VAL A C 1
ATOM 649 O O . VAL A 1 86 ? 15.679 -25.640 -30.645 1.00 92.88 86 VAL A O 1
ATOM 652 N N . ILE A 1 87 ? 15.990 -24.257 -32.381 1.00 92.81 87 ILE A N 1
ATOM 653 C CA . ILE A 1 87 ? 15.241 -23.132 -31.795 1.00 92.81 87 ILE A CA 1
ATOM 654 C C . ILE A 1 87 ? 13.803 -23.549 -31.469 1.00 92.81 87 ILE A C 1
ATOM 656 O O . ILE A 1 87 ? 13.311 -23.225 -30.395 1.00 92.81 87 ILE A O 1
ATOM 660 N N . SER A 1 88 ? 13.139 -24.291 -32.356 1.00 93.81 88 SER A N 1
ATOM 661 C CA . SER A 1 88 ? 11.777 -24.782 -32.120 1.00 93.81 88 SER A CA 1
ATOM 662 C C . SER A 1 88 ? 11.725 -25.737 -30.929 1.00 93.81 88 SER A C 1
ATOM 664 O O . SER A 1 88 ? 10.849 -25.593 -30.080 1.00 93.81 88 SER A O 1
ATOM 666 N N . GLY A 1 89 ? 12.693 -26.651 -30.811 1.00 94.94 89 GLY A N 1
ATOM 667 C CA . GLY A 1 89 ? 12.836 -27.515 -29.637 1.00 94.94 89 GLY A CA 1
ATOM 668 C C . GLY A 1 89 ? 13.032 -26.717 -28.344 1.00 94.94 89 GLY A C 1
ATOM 669 O O . GLY A 1 89 ? 12.360 -26.982 -27.349 1.00 94.94 89 GLY A O 1
ATOM 670 N N . LEU A 1 90 ? 13.876 -25.680 -28.370 1.00 95.38 90 LEU A N 1
ATOM 671 C CA . LEU A 1 90 ? 14.079 -24.784 -27.229 1.00 95.38 90 LEU A CA 1
ATOM 672 C C . LEU A 1 90 ? 12.797 -24.024 -26.860 1.00 95.38 90 LEU A C 1
ATOM 674 O O . LEU A 1 90 ? 12.461 -23.976 -25.683 1.00 95.38 90 LEU A O 1
ATOM 678 N N . LEU A 1 91 ? 12.050 -23.490 -27.833 1.00 94.88 91 LEU A N 1
ATOM 679 C CA . LEU A 1 91 ? 10.777 -22.786 -27.603 1.00 94.88 91 LEU A CA 1
ATOM 680 C C . LEU A 1 91 ? 9.673 -23.702 -27.049 1.00 94.88 91 LEU A C 1
ATOM 682 O O . LEU A 1 91 ? 8.826 -23.239 -26.287 1.00 94.88 91 LEU A O 1
ATOM 686 N N . LEU A 1 92 ? 9.677 -24.987 -27.412 1.00 94.69 92 LEU A N 1
ATOM 687 C CA . LEU A 1 92 ? 8.732 -25.986 -26.900 1.00 94.69 92 LEU A CA 1
ATOM 688 C C . LEU A 1 92 ? 9.134 -26.536 -25.526 1.00 94.69 92 LEU A C 1
ATOM 690 O O . LEU A 1 92 ? 8.276 -27.031 -24.796 1.00 94.69 92 LEU A O 1
ATOM 694 N N . SER A 1 93 ? 10.410 -26.439 -25.149 1.00 94.31 93 SER A N 1
ATOM 695 C CA . SER A 1 93 ? 10.906 -27.032 -23.904 1.00 94.31 93 SER A CA 1
ATOM 696 C C . SER A 1 93 ? 10.178 -26.549 -22.634 1.00 94.31 93 SER A C 1
ATOM 698 O O . SER A 1 93 ? 9.823 -27.412 -21.827 1.00 94.31 93 SER A O 1
ATOM 700 N N . PRO A 1 94 ? 9.818 -25.254 -22.454 1.00 92.88 94 PRO A N 1
ATOM 701 C CA . PRO A 1 94 ? 9.043 -24.832 -21.288 1.00 92.88 94 PRO A CA 1
ATOM 702 C C . PRO A 1 94 ? 7.657 -25.483 -21.243 1.00 92.88 94 PRO A C 1
ATOM 704 O O . PRO A 1 94 ? 7.178 -25.843 -20.174 1.00 92.88 94 PRO A O 1
ATOM 707 N N . VAL A 1 95 ? 7.014 -25.695 -22.394 1.00 91.50 95 VAL A N 1
ATOM 708 C CA . VAL A 1 95 ? 5.705 -26.366 -22.444 1.00 91.50 95 VAL A CA 1
ATOM 709 C C . VAL A 1 95 ? 5.806 -27.773 -21.897 1.00 91.50 95 VAL A C 1
ATOM 711 O O . VAL A 1 95 ? 4.989 -28.167 -21.074 1.00 91.50 95 VAL A O 1
ATOM 714 N N . TRP A 1 96 ? 6.817 -28.526 -22.315 1.00 92.50 96 TRP A N 1
ATOM 715 C CA . TRP A 1 96 ? 7.022 -29.861 -21.778 1.00 92.50 96 TRP A CA 1
ATOM 716 C C . TRP A 1 96 ? 7.267 -29.818 -20.265 1.00 92.50 96 TRP A C 1
ATOM 718 O O . TRP A 1 96 ? 6.514 -30.431 -19.509 1.00 92.50 96 TRP A O 1
ATOM 728 N N . PHE A 1 97 ? 8.262 -29.046 -19.816 1.00 93.38 97 PHE A N 1
ATOM 729 C CA . PHE A 1 97 ? 8.671 -29.026 -18.411 1.00 93.38 97 PHE A CA 1
ATOM 730 C C . PHE A 1 97 ? 7.566 -28.546 -17.467 1.00 93.38 97 PHE A C 1
ATOM 732 O O . PHE A 1 97 ? 7.269 -29.235 -16.493 1.00 93.38 97 PHE A O 1
ATOM 739 N N . TYR A 1 98 ? 6.936 -27.411 -17.768 1.00 91.44 98 TYR A N 1
ATOM 740 C CA . TYR A 1 98 ? 6.003 -26.750 -16.853 1.00 91.44 98 TYR A CA 1
ATOM 741 C C . TYR A 1 98 ? 4.543 -27.196 -17.025 1.00 91.44 98 TYR A C 1
ATOM 743 O O . TYR A 1 98 ? 3.734 -26.904 -16.152 1.00 91.44 98 TYR A O 1
ATOM 751 N N . LEU A 1 99 ? 4.176 -27.884 -18.119 1.00 89.81 99 LEU A N 1
ATOM 752 C CA . LEU A 1 99 ? 2.772 -28.242 -18.391 1.00 89.81 99 LEU A CA 1
ATOM 753 C C . LEU A 1 99 ? 2.489 -29.733 -18.598 1.00 89.81 99 LEU A C 1
ATOM 755 O O . LEU A 1 99 ? 1.311 -30.098 -18.582 1.00 89.81 99 LEU A O 1
ATOM 759 N N . TYR A 1 100 ? 3.492 -30.569 -18.872 1.00 91.44 100 TYR A N 1
ATOM 760 C CA . TYR A 1 100 ? 3.257 -31.981 -19.217 1.00 91.44 100 TYR A CA 1
ATOM 761 C C . TYR A 1 100 ? 4.224 -32.970 -18.557 1.00 91.44 100 TYR A C 1
ATOM 763 O O . TYR A 1 100 ? 3.989 -34.176 -18.614 1.00 91.44 100 TYR A O 1
ATOM 771 N N . SER A 1 101 ? 5.300 -32.495 -17.930 1.00 93.62 101 SER A N 1
ATOM 772 C CA . SER A 1 101 ? 6.287 -33.365 -17.296 1.00 93.62 101 SER A CA 1
ATOM 773 C C . SER A 1 101 ? 5.862 -33.821 -15.890 1.00 93.62 101 SER A C 1
ATOM 775 O O . SER A 1 101 ? 5.038 -33.163 -15.248 1.00 93.62 101 SER A O 1
ATOM 777 N N . PRO A 1 102 ? 6.478 -34.889 -15.340 1.00 92.75 102 PRO A N 1
ATOM 778 C CA . PRO A 1 102 ? 6.276 -35.285 -13.943 1.00 92.75 102 PRO A CA 1
ATOM 779 C C . PRO A 1 102 ? 6.583 -34.177 -12.920 1.00 92.75 102 PRO A C 1
ATOM 781 O O . PRO A 1 102 ? 6.080 -34.239 -11.801 1.00 92.75 102 PRO A O 1
ATOM 784 N N . TRP A 1 103 ? 7.364 -33.163 -13.310 1.00 90.38 103 TRP A N 1
ATOM 785 C CA . TRP A 1 103 ? 7.805 -32.047 -12.469 1.00 90.38 103 TRP A CA 1
ATOM 786 C C . TRP A 1 103 ? 6.922 -30.792 -12.570 1.00 90.38 103 TRP A C 1
ATOM 788 O O . TRP A 1 103 ? 7.230 -29.783 -11.938 1.00 90.38 103 TRP A O 1
ATOM 798 N N . GLN A 1 104 ? 5.827 -30.822 -13.339 1.00 88.06 104 GLN A N 1
ATOM 799 C CA . GLN A 1 104 ? 4.963 -29.649 -13.561 1.00 88.06 104 GLN A CA 1
ATOM 800 C C . GLN A 1 104 ? 4.427 -29.012 -12.261 1.00 88.06 104 GLN A C 1
ATOM 802 O O . GLN A 1 104 ? 4.244 -27.802 -12.211 1.00 88.06 104 GLN A O 1
ATOM 807 N N . ASP A 1 105 ? 4.210 -29.816 -11.213 1.00 79.94 105 ASP A N 1
ATOM 808 C CA . ASP A 1 105 ? 3.654 -29.363 -9.928 1.00 79.94 105 ASP A CA 1
ATOM 809 C C . ASP A 1 105 ? 4.740 -28.755 -9.014 1.00 79.94 105 ASP A C 1
ATOM 811 O O . ASP A 1 105 ? 4.437 -28.065 -8.047 1.00 79.94 105 ASP A O 1
ATOM 815 N N . VAL A 1 106 ? 6.014 -29.002 -9.339 1.00 79.56 106 VAL A N 1
ATOM 816 C CA . VAL A 1 106 ? 7.202 -28.589 -8.573 1.00 79.56 106 VAL A CA 1
ATOM 817 C C . VAL A 1 106 ? 7.848 -27.334 -9.156 1.00 79.56 106 VAL A C 1
ATOM 819 O O . VAL A 1 106 ? 8.306 -26.457 -8.428 1.00 79.56 106 VAL A O 1
ATOM 822 N N . PHE A 1 107 ? 7.872 -27.222 -10.482 1.00 76.06 107 PHE A N 1
ATOM 823 C CA . PHE A 1 107 ? 8.531 -26.129 -11.185 1.00 76.06 107 PHE A CA 1
ATOM 824 C C . PHE A 1 107 ? 7.807 -24.763 -11.287 1.00 76.06 107 PHE A C 1
ATOM 826 O O . PHE A 1 107 ? 8.451 -23.842 -11.794 1.00 76.06 107 PHE A O 1
ATOM 833 N N . PRO A 1 108 ? 6.547 -24.524 -10.859 1.00 68.00 108 PRO A N 1
ATOM 834 C CA . PRO A 1 108 ? 5.867 -23.261 -11.160 1.00 68.00 108 PRO A CA 1
ATOM 835 C C . PRO A 1 108 ? 6.327 -22.076 -10.291 1.00 68.00 108 PRO A C 1
ATOM 837 O O . PRO A 1 108 ? 5.767 -20.987 -10.415 1.00 68.00 108 PRO A O 1
ATOM 840 N N . ALA A 1 109 ? 7.344 -22.256 -9.442 1.00 86.06 109 ALA A N 1
ATOM 841 C CA . ALA A 1 109 ? 7.929 -21.177 -8.658 1.00 86.06 109 ALA A CA 1
ATOM 842 C C . ALA A 1 109 ? 8.438 -20.050 -9.597 1.00 86.06 109 ALA A C 1
ATOM 844 O O . ALA A 1 109 ? 9.230 -20.312 -10.517 1.00 86.06 109 ALA A O 1
ATOM 845 N N . PRO A 1 110 ? 7.918 -18.814 -9.460 1.00 92.25 110 PRO A N 1
ATOM 846 C CA . PRO A 1 110 ? 8.016 -17.801 -10.505 1.00 92.25 110 PRO A CA 1
ATOM 847 C C . PRO A 1 110 ? 9.451 -17.338 -10.772 1.00 92.25 110 PRO A C 1
ATOM 849 O O . PRO A 1 110 ? 9.789 -17.068 -11.928 1.00 92.25 110 PRO A O 1
ATOM 852 N N . TRP A 1 111 ? 10.316 -17.265 -9.755 1.00 93.44 111 TRP A N 1
ATOM 853 C CA . TRP A 1 111 ? 11.690 -16.791 -9.936 1.00 93.44 111 TRP A CA 1
ATOM 854 C C . TRP A 1 111 ? 12.566 -17.814 -10.657 1.00 93.44 111 TRP A C 1
ATOM 856 O O . TRP A 1 111 ? 13.280 -17.451 -11.593 1.00 93.44 111 TRP A O 1
ATOM 866 N N . MET A 1 112 ? 12.473 -19.090 -10.289 1.00 92.19 112 MET A N 1
ATOM 867 C CA . MET A 1 112 ? 13.159 -20.205 -10.941 1.00 92.19 112 MET A CA 1
ATOM 868 C C . MET A 1 112 ? 12.710 -20.376 -12.389 1.00 92.19 112 MET A C 1
ATOM 870 O O . MET A 1 112 ? 13.536 -20.535 -13.293 1.00 92.19 112 MET A O 1
ATOM 874 N N . HIS A 1 113 ? 11.405 -20.282 -12.634 1.00 93.19 113 HIS A N 1
ATOM 875 C CA . HIS A 1 113 ? 10.851 -20.339 -13.979 1.00 93.19 113 HIS A CA 1
ATOM 876 C C . HIS A 1 113 ? 11.321 -19.154 -14.839 1.00 93.19 113 HIS A C 1
ATOM 878 O O . HIS A 1 113 ? 11.741 -19.340 -15.986 1.00 93.19 113 HIS A O 1
ATOM 884 N N . PHE A 1 114 ? 11.343 -17.938 -14.289 1.00 94.81 114 PHE A N 1
ATOM 885 C CA . PHE A 1 114 ? 11.858 -16.776 -15.009 1.00 94.81 114 PHE A CA 1
ATOM 886 C C . PHE A 1 114 ? 13.375 -16.848 -15.246 1.00 94.81 114 PHE A C 1
ATOM 888 O O . PHE A 1 114 ? 13.835 -16.506 -16.335 1.00 94.81 114 PHE A O 1
ATOM 895 N N . LEU A 1 115 ? 14.157 -17.354 -14.286 1.00 94.75 115 LEU A N 1
ATOM 896 C CA . LEU A 1 115 ? 15.596 -17.588 -14.444 1.00 94.75 115 LEU A CA 1
ATOM 897 C C . LEU A 1 115 ? 15.887 -18.576 -15.581 1.00 94.75 115 LEU A C 1
ATOM 899 O O . LEU A 1 115 ? 16.766 -18.327 -16.413 1.00 94.75 115 LEU A O 1
ATOM 903 N N . PHE A 1 116 ? 15.113 -19.660 -15.656 1.00 95.19 116 PHE A N 1
ATOM 904 C CA . PHE A 1 116 ? 15.176 -20.607 -16.765 1.00 95.19 116 PHE A CA 1
ATOM 905 C C . PHE A 1 116 ? 14.867 -19.916 -18.100 1.00 95.19 116 PHE A C 1
ATOM 907 O O . PHE A 1 116 ? 15.630 -20.054 -19.057 1.00 95.19 116 PHE A O 1
ATOM 914 N N . ALA A 1 117 ? 13.810 -19.099 -18.158 1.00 95.56 117 ALA A N 1
ATOM 915 C CA . ALA A 1 117 ? 13.449 -18.346 -19.358 1.00 95.56 117 ALA A CA 1
ATOM 916 C C . ALA A 1 117 ? 14.535 -17.336 -19.790 1.00 95.56 117 ALA A C 1
ATOM 918 O O . ALA A 1 117 ? 14.801 -17.202 -20.989 1.00 95.56 117 ALA A O 1
ATOM 919 N N . LEU A 1 118 ? 15.208 -16.672 -18.837 1.00 95.38 118 LEU A N 1
ATOM 920 C CA . LEU A 1 118 ? 16.351 -15.785 -19.095 1.00 95.38 118 LEU A CA 1
ATOM 921 C C . LEU A 1 118 ? 17.495 -16.534 -19.783 1.00 95.38 118 LEU A C 1
ATOM 923 O O . LEU A 1 118 ? 17.948 -16.114 -20.851 1.00 95.38 118 LEU A O 1
ATOM 927 N N . GLY A 1 119 ? 17.929 -17.659 -19.208 1.00 95.00 119 GLY A N 1
ATOM 928 C CA . GLY A 1 119 ? 18.980 -18.494 -19.792 1.00 95.00 119 GLY A CA 1
ATOM 929 C C . GLY A 1 119 ? 18.589 -19.048 -21.165 1.00 95.00 119 GLY A C 1
ATOM 930 O O . GLY A 1 119 ? 19.368 -18.979 -22.118 1.00 95.00 119 GLY A O 1
ATOM 931 N N . LEU A 1 120 ? 17.353 -19.532 -21.294 1.00 95.50 120 LEU A N 1
ATOM 932 C CA . LEU A 1 120 ? 16.829 -20.106 -22.529 1.00 95.50 120 LEU A CA 1
ATOM 933 C C . LEU A 1 120 ? 16.756 -19.075 -23.665 1.00 95.50 120 LEU A C 1
ATOM 935 O O . LEU A 1 120 ? 17.113 -19.390 -24.797 1.00 95.50 120 LEU A O 1
ATOM 939 N N . SER A 1 121 ? 16.357 -17.831 -23.386 1.00 94.44 121 SER A N 1
ATOM 940 C CA . SER A 1 121 ? 16.308 -16.769 -24.403 1.00 94.44 121 SER A CA 1
ATOM 941 C C . SER A 1 121 ? 17.692 -16.425 -24.973 1.00 94.44 121 SER A C 1
ATOM 943 O O . SER A 1 121 ? 17.844 -16.203 -26.183 1.00 94.44 121 SER A O 1
ATOM 945 N N . GLN A 1 122 ? 18.725 -16.436 -24.124 1.00 92.38 122 GLN A N 1
ATOM 946 C CA . GLN A 1 122 ? 20.100 -16.232 -24.561 1.00 92.38 122 GLN A CA 1
ATOM 947 C C . GLN A 1 122 ? 20.604 -17.442 -25.353 1.00 92.38 122 GLN A C 1
ATOM 949 O O . GLN A 1 122 ? 21.268 -17.269 -26.376 1.00 92.38 122 GLN A O 1
ATOM 954 N N . LEU A 1 123 ? 20.251 -18.657 -24.931 1.00 92.81 123 LEU A N 1
ATOM 955 C CA . LEU A 1 123 ? 20.586 -19.880 -25.656 1.00 92.81 123 LEU A CA 1
ATOM 956 C C . LEU A 1 123 ? 19.925 -19.916 -27.044 1.00 92.81 123 LEU A C 1
ATOM 958 O O . LEU A 1 123 ? 20.573 -20.248 -28.032 1.00 92.81 123 LEU A O 1
ATOM 962 N N . ILE A 1 124 ? 18.670 -19.476 -27.162 1.00 92.12 124 ILE A N 1
ATOM 963 C CA . ILE A 1 124 ? 17.996 -19.297 -28.456 1.00 92.12 124 ILE A CA 1
ATOM 964 C C . ILE A 1 124 ? 18.771 -18.301 -29.329 1.00 92.12 124 ILE A C 1
ATOM 966 O O . ILE A 1 124 ? 18.986 -18.548 -30.516 1.00 92.12 124 ILE A O 1
ATOM 970 N N . THR A 1 125 ? 19.243 -17.198 -28.745 1.00 88.50 125 THR A N 1
ATOM 971 C CA . THR A 1 125 ? 20.036 -16.186 -29.460 1.00 88.50 125 THR A CA 1
ATOM 972 C C . THR A 1 125 ? 21.370 -16.746 -29.952 1.00 88.50 125 THR A C 1
ATOM 974 O O . THR A 1 125 ? 21.758 -16.462 -31.087 1.00 88.50 125 THR A O 1
ATOM 977 N N . PHE A 1 126 ? 22.025 -17.590 -29.152 1.00 88.38 126 PHE A N 1
ATOM 978 C CA . PHE A 1 126 ? 23.265 -18.285 -29.505 1.00 88.38 126 PHE A CA 1
ATOM 979 C C . PHE A 1 126 ? 23.136 -19.134 -30.781 1.00 88.38 126 PHE A C 1
ATOM 981 O O . PHE A 1 126 ? 24.077 -19.181 -31.571 1.00 88.38 126 PHE A O 1
ATOM 988 N N . PHE A 1 127 ? 21.968 -19.730 -31.040 1.00 87.94 127 PHE A N 1
ATOM 989 C CA . PHE A 1 127 ? 21.702 -20.513 -32.256 1.00 87.94 127 PHE A CA 1
ATOM 990 C C . PHE A 1 127 ? 21.178 -19.679 -33.446 1.00 87.94 127 PHE A C 1
ATOM 992 O O . PHE A 1 127 ? 20.878 -20.233 -34.508 1.00 87.94 127 PHE A O 1
ATOM 999 N N . THR A 1 128 ? 21.083 -18.348 -33.315 1.00 80.88 128 THR A N 1
ATOM 1000 C CA . THR A 1 128 ? 20.660 -17.446 -34.405 1.00 80.88 128 THR A CA 1
ATOM 1001 C C . THR A 1 128 ? 21.857 -16.877 -35.190 1.00 80.88 128 THR A C 1
ATOM 1003 O O . THR A 1 128 ? 22.968 -16.836 -34.685 1.00 80.88 128 THR A O 1
ATOM 1006 N N . ALA A 1 129 ? 21.648 -16.487 -36.459 1.00 62.31 129 ALA A N 1
ATOM 1007 C CA . ALA A 1 129 ? 22.695 -16.242 -37.473 1.00 62.31 129 ALA A CA 1
ATOM 1008 C C . ALA A 1 129 ? 23.921 -15.380 -37.059 1.00 62.31 129 ALA A C 1
ATOM 1010 O O . ALA A 1 129 ? 23.812 -14.441 -36.273 1.00 62.31 129 ALA A O 1
ATOM 1011 N N . SER A 1 130 ? 25.052 -15.648 -37.729 1.00 55.28 130 SER A N 1
ATOM 1012 C CA . SER A 1 130 ? 26.446 -15.238 -37.451 1.00 55.28 130 SER A CA 1
ATOM 1013 C C . SER A 1 130 ? 26.797 -13.739 -37.527 1.00 55.28 130 SER A C 1
ATOM 1015 O O . SER A 1 130 ? 27.952 -13.372 -37.327 1.00 55.28 130 SER A O 1
ATOM 1017 N N . SER A 1 131 ? 25.840 -12.847 -37.791 1.00 51.81 131 SER A N 1
ATOM 1018 C CA . SER A 1 131 ? 26.079 -11.402 -37.978 1.00 51.81 131 SER A CA 1
ATOM 1019 C C . SER A 1 131 ? 25.540 -10.519 -36.842 1.00 51.81 131 SER A C 1
ATOM 1021 O O . SER A 1 131 ? 25.333 -9.318 -37.024 1.00 51.81 131 SER A O 1
ATOM 1023 N N . ARG A 1 132 ? 25.262 -11.093 -35.664 1.00 63.56 132 ARG A N 1
ATOM 1024 C CA . ARG A 1 132 ? 24.563 -10.405 -34.563 1.00 63.56 132 ARG A CA 1
ATOM 1025 C C . ARG A 1 132 ? 25.472 -10.077 -33.387 1.00 63.56 132 ARG A C 1
ATOM 1027 O O . ARG A 1 132 ? 26.382 -10.824 -33.054 1.00 63.56 132 ARG A O 1
ATOM 1034 N N . GLU A 1 133 ? 25.159 -8.984 -32.691 1.00 65.88 133 GLU A N 1
ATOM 1035 C CA . GLU A 1 133 ? 25.661 -8.763 -31.334 1.00 65.88 133 GLU A CA 1
ATOM 1036 C C . GLU A 1 133 ? 24.999 -9.775 -30.384 1.00 65.88 133 GLU A C 1
ATOM 1038 O O . GLU A 1 133 ? 23.788 -9.721 -30.165 1.00 65.88 133 GLU A O 1
ATOM 1043 N N . PHE A 1 134 ? 25.800 -10.684 -29.818 1.00 74.00 134 PHE A N 1
ATOM 1044 C CA . PHE A 1 134 ? 25.387 -11.727 -28.865 1.00 74.00 134 PHE A CA 1
ATOM 1045 C C . PHE A 1 134 ? 25.218 -11.213 -27.421 1.00 74.00 134 PHE A C 1
ATOM 1047 O O . PHE A 1 134 ? 25.243 -11.989 -26.467 1.00 74.00 134 PHE A O 1
ATOM 1054 N N . SER A 1 135 ? 25.087 -9.899 -27.225 1.00 79.25 135 SER A N 1
ATOM 1055 C CA . SER A 1 135 ? 24.872 -9.328 -25.894 1.00 79.25 135 SER A CA 1
ATOM 1056 C C . SER A 1 135 ? 23.416 -9.464 -25.468 1.00 79.25 135 SER A C 1
ATOM 1058 O O . SER A 1 135 ? 22.532 -9.081 -26.235 1.00 79.25 135 SER A O 1
ATOM 1060 N N . PHE A 1 136 ? 23.183 -9.893 -24.228 1.00 82.06 136 PHE A N 1
ATOM 1061 C CA . PHE A 1 136 ? 21.844 -9.893 -23.643 1.00 82.06 136 PHE A CA 1
ATOM 1062 C C . PHE A 1 136 ? 21.298 -8.460 -23.555 1.00 82.06 136 PHE A C 1
ATOM 1064 O O . PHE A 1 136 ? 21.952 -7.558 -23.016 1.00 82.06 136 PHE A O 1
ATOM 1071 N N . GLY A 1 137 ? 20.109 -8.237 -24.107 1.00 84.69 137 GLY A N 1
ATOM 1072 C CA . GLY A 1 137 ? 19.473 -6.933 -24.176 1.00 84.69 137 GLY A CA 1
ATOM 1073 C C . GLY A 1 137 ? 17.953 -7.008 -24.065 1.00 84.69 137 GLY A C 1
ATOM 1074 O O . GLY A 1 137 ? 17.371 -7.955 -23.544 1.00 84.69 137 GLY A O 1
ATOM 1075 N N . VAL A 1 138 ? 17.286 -5.960 -24.557 1.00 83.38 138 VAL A N 1
ATOM 1076 C CA . VAL A 1 138 ? 15.821 -5.830 -24.469 1.00 83.38 138 VAL A CA 1
ATOM 1077 C C . VAL A 1 138 ? 15.107 -6.954 -25.224 1.00 83.38 138 VAL A C 1
ATOM 1079 O O . VAL A 1 138 ? 14.054 -7.392 -24.785 1.00 83.38 138 VAL A O 1
ATOM 1082 N N . ARG A 1 139 ? 15.672 -7.447 -26.334 1.00 87.06 139 ARG A N 1
ATOM 1083 C CA . ARG A 1 139 ? 15.047 -8.506 -27.145 1.00 87.06 139 ARG A CA 1
ATOM 1084 C C . ARG A 1 139 ? 14.982 -9.820 -26.379 1.00 87.06 139 ARG A C 1
ATOM 1086 O O . ARG A 1 139 ? 13.937 -10.460 -26.337 1.00 87.06 139 ARG A O 1
ATOM 1093 N N . GLU A 1 140 ? 16.107 -10.193 -25.788 1.00 90.19 140 GLU A N 1
ATOM 1094 C CA . GLU A 1 140 ? 16.290 -11.423 -25.034 1.00 90.19 140 GLU A CA 1
ATOM 1095 C C . GLU A 1 140 ? 15.451 -11.357 -23.747 1.00 90.19 140 GLU A C 1
ATOM 1097 O O . GLU A 1 140 ? 14.696 -12.283 -23.454 1.00 90.19 140 GLU A O 1
ATOM 1102 N N . ALA A 1 141 ? 15.424 -10.200 -23.073 1.00 90.31 141 ALA A N 1
ATOM 1103 C CA . ALA A 1 141 ? 14.516 -9.947 -21.954 1.00 90.31 141 ALA A CA 1
ATOM 1104 C C . ALA A 1 141 ? 13.028 -10.070 -22.345 1.00 90.31 141 ALA A C 1
ATOM 1106 O O . ALA A 1 141 ? 12.266 -10.724 -21.636 1.00 90.31 141 ALA A O 1
ATOM 1107 N N . SER A 1 142 ? 12.594 -9.499 -23.477 1.00 91.38 142 SER A N 1
ATOM 1108 C CA . SER A 1 142 ? 11.203 -9.630 -23.942 1.00 91.38 142 SER A CA 1
ATOM 1109 C C . SER A 1 142 ? 10.832 -11.077 -24.273 1.00 91.38 142 SER A C 1
ATOM 1111 O O . SER A 1 142 ? 9.740 -11.515 -23.921 1.00 91.38 142 SER A O 1
ATOM 1113 N N . LEU A 1 143 ? 11.734 -11.830 -24.913 1.00 93.38 143 LEU A N 1
ATOM 1114 C CA . LEU A 1 143 ? 11.523 -13.255 -25.176 1.00 93.38 143 LEU A CA 1
ATOM 1115 C C . LEU A 1 143 ? 11.450 -14.059 -23.869 1.00 93.38 143 LEU A C 1
ATOM 1117 O O . LEU A 1 143 ? 10.607 -14.940 -23.755 1.00 93.38 143 LEU A O 1
ATOM 1121 N N . SER A 1 144 ? 12.271 -13.717 -22.873 1.00 95.00 144 SER A N 1
ATOM 1122 C CA . SER A 1 144 ? 12.246 -14.349 -21.545 1.00 95.00 144 SER A CA 1
ATOM 1123 C C . SER A 1 144 ? 10.899 -14.157 -20.853 1.00 95.00 144 SER A C 1
ATOM 1125 O O . SER A 1 144 ? 10.296 -15.127 -20.407 1.00 95.00 144 SER A O 1
ATOM 1127 N N . PHE A 1 145 ? 10.386 -12.920 -20.816 1.00 94.00 145 PHE A N 1
ATOM 1128 C CA . PHE A 1 145 ? 9.062 -12.641 -20.254 1.00 94.00 145 PHE A CA 1
ATOM 1129 C C . PHE A 1 145 ? 7.955 -13.380 -20.997 1.00 94.00 145 PHE A C 1
ATOM 1131 O O . PHE A 1 145 ? 7.048 -13.896 -20.355 1.00 94.00 145 PHE A O 1
ATOM 1138 N N . LEU A 1 146 ? 8.026 -13.459 -22.329 1.00 95.00 146 LEU A N 1
ATOM 1139 C CA . LEU A 1 146 ? 7.030 -14.183 -23.111 1.00 95.00 146 LEU A CA 1
ATOM 1140 C C . LEU A 1 146 ? 7.050 -15.686 -22.804 1.00 95.00 146 LEU A C 1
ATOM 1142 O O . LEU A 1 146 ? 5.988 -16.260 -22.586 1.00 95.00 146 LEU A O 1
ATOM 1146 N N . LEU A 1 147 ? 8.235 -16.306 -22.763 1.00 94.50 147 LEU A N 1
ATOM 1147 C CA . LEU A 1 147 ? 8.390 -17.731 -22.456 1.00 94.50 147 LEU A CA 1
ATOM 1148 C C . LEU A 1 147 ? 7.921 -18.069 -21.039 1.00 94.50 147 LEU A C 1
ATOM 1150 O O . LEU A 1 147 ? 7.247 -19.076 -20.868 1.00 94.50 147 LEU A O 1
ATOM 1154 N N . PHE A 1 148 ? 8.233 -17.212 -20.065 1.00 94.94 148 PHE A N 1
ATOM 1155 C CA . PHE A 1 148 ? 7.767 -17.338 -18.684 1.00 94.94 148 PHE A CA 1
ATOM 1156 C C . PHE A 1 148 ? 6.245 -17.171 -18.566 1.00 94.94 148 PHE A C 1
ATOM 1158 O O . PHE A 1 148 ? 5.561 -18.011 -17.987 1.00 94.94 148 PHE A O 1
ATOM 1165 N N . LEU A 1 149 ? 5.690 -16.085 -19.115 1.00 94.25 149 LEU A N 1
ATOM 1166 C CA . LEU A 1 149 ? 4.282 -15.750 -18.906 1.00 94.25 149 LEU A CA 1
ATOM 1167 C C . LEU A 1 149 ? 3.341 -16.709 -19.613 1.00 94.25 149 LEU A C 1
ATOM 1169 O O . LEU A 1 149 ? 2.302 -17.040 -19.059 1.00 94.25 149 LEU A O 1
ATOM 1173 N N . TYR A 1 150 ? 3.677 -17.151 -20.823 1.00 93.69 150 TYR A N 1
ATOM 1174 C CA . TYR A 1 150 ? 2.794 -18.020 -21.591 1.00 93.69 150 TYR A CA 1
ATOM 1175 C C . TYR A 1 150 ? 2.500 -19.338 -20.853 1.00 93.69 150 TYR A C 1
ATOM 1177 O O . TYR A 1 150 ? 1.335 -19.701 -20.699 1.00 93.69 150 TYR A O 1
ATOM 1185 N N . THR A 1 151 ? 3.524 -20.034 -20.358 1.00 92.12 151 THR A N 1
ATOM 1186 C CA . THR A 1 151 ? 3.349 -21.289 -19.612 1.00 92.12 151 THR A CA 1
ATOM 1187 C C . THR A 1 151 ? 2.625 -21.048 -18.290 1.00 92.12 151 THR A C 1
ATOM 1189 O O . THR A 1 151 ? 1.685 -21.779 -17.985 1.00 92.12 151 THR A O 1
ATOM 1192 N N . SER A 1 152 ? 2.965 -19.988 -17.551 1.00 93.19 152 SER A N 1
ATOM 1193 C CA . SER A 1 152 ? 2.275 -19.641 -16.299 1.00 93.19 152 SER A CA 1
ATOM 1194 C C . SER A 1 152 ? 0.794 -19.283 -16.509 1.00 93.19 152 SER A C 1
ATOM 1196 O O . SER A 1 152 ? -0.062 -19.701 -15.734 1.00 93.19 152 SER A O 1
ATOM 1198 N N . ILE A 1 153 ? 0.456 -18.581 -17.596 1.00 94.31 153 ILE A N 1
ATOM 1199 C CA . ILE A 1 153 ? -0.931 -18.266 -17.980 1.00 94.31 153 ILE A CA 1
ATOM 1200 C C . ILE A 1 153 ? -1.719 -19.539 -18.308 1.00 94.31 153 ILE A C 1
ATOM 1202 O O . ILE A 1 153 ? -2.892 -19.647 -17.946 1.00 94.31 153 ILE A O 1
ATOM 1206 N N . VAL A 1 154 ? -1.103 -20.520 -18.976 1.00 93.12 154 VAL A N 1
ATOM 1207 C CA . VAL A 1 154 ? -1.759 -21.809 -19.245 1.00 93.12 154 VAL A CA 1
ATOM 1208 C C . VAL A 1 154 ? -2.054 -22.550 -17.940 1.00 93.12 154 VAL A C 1
ATOM 1210 O O . VAL A 1 154 ? -3.140 -23.115 -17.813 1.00 93.12 154 VAL A O 1
ATOM 1213 N N . VAL A 1 155 ? -1.132 -22.528 -16.968 1.00 91.06 155 VAL A N 1
ATOM 1214 C CA . VAL A 1 155 ? -1.357 -23.114 -15.635 1.00 91.06 155 VAL A CA 1
ATOM 1215 C C . VAL A 1 155 ? -2.553 -22.451 -14.949 1.00 91.06 155 VAL A C 1
ATOM 1217 O O . VAL A 1 155 ? -3.482 -23.151 -14.556 1.00 91.06 155 VAL A O 1
ATOM 1220 N N . GLU A 1 156 ? -2.598 -21.118 -14.884 1.00 92.25 156 GLU A N 1
ATOM 1221 C CA . GLU A 1 156 ? -3.747 -20.396 -14.311 1.00 92.25 156 GLU A CA 1
ATOM 1222 C C . GLU A 1 156 ? -5.054 -20.710 -15.047 1.00 92.25 156 GLU A C 1
ATOM 1224 O O . GLU A 1 156 ? -6.081 -20.952 -14.421 1.00 92.25 156 GLU A O 1
ATOM 1229 N N . THR A 1 157 ? -5.016 -20.814 -16.377 1.00 92.00 157 THR A N 1
ATOM 1230 C CA . THR A 1 157 ? -6.196 -21.170 -17.179 1.00 92.00 157 THR A CA 1
ATOM 1231 C C . THR A 1 157 ? -6.709 -22.578 -16.858 1.00 92.00 157 THR A C 1
ATOM 1233 O O . THR A 1 157 ? -7.920 -22.790 -16.849 1.00 92.00 157 THR A O 1
ATOM 1236 N N . ARG A 1 158 ? -5.820 -23.547 -16.581 1.00 90.69 158 ARG A N 1
ATOM 1237 C CA . ARG A 1 158 ? -6.213 -24.905 -16.154 1.00 90.69 158 ARG A CA 1
ATOM 1238 C C . ARG A 1 158 ? -6.938 -24.891 -14.809 1.00 90.69 158 ARG A C 1
ATOM 1240 O O . ARG A 1 158 ? -7.865 -25.671 -14.629 1.00 90.69 158 ARG A O 1
ATOM 1247 N N . PHE A 1 159 ? -6.532 -24.011 -13.895 1.00 87.88 159 PHE A N 1
ATOM 1248 C CA . PHE A 1 159 ? -7.209 -23.839 -12.609 1.00 87.88 159 PHE A CA 1
ATOM 1249 C C . PHE A 1 159 ? -8.526 -23.065 -12.743 1.00 87.88 159 PHE A C 1
ATOM 1251 O O . PHE A 1 159 ? -9.511 -23.421 -12.104 1.00 87.88 159 PHE A O 1
ATOM 1258 N N . ALA A 1 160 ? -8.567 -22.041 -13.598 1.00 87.31 160 ALA A N 1
ATOM 1259 C CA . ALA A 1 160 ? -9.745 -21.198 -13.791 1.00 87.31 160 ALA A CA 1
ATOM 1260 C C . ALA A 1 160 ? -10.854 -21.863 -14.630 1.00 87.31 160 ALA A C 1
ATOM 1262 O O . ALA A 1 160 ? -12.020 -21.500 -14.499 1.00 87.31 160 ALA A O 1
ATOM 1263 N N . SER A 1 161 ? -10.516 -22.816 -15.506 1.00 86.19 161 SER A N 1
ATOM 1264 C CA . SER A 1 161 ? -11.469 -23.499 -16.385 1.00 86.19 161 SER A CA 1
ATOM 1265 C C . SER A 1 161 ? -11.295 -25.014 -16.330 1.00 86.19 161 SER A C 1
ATOM 1267 O O . SER A 1 161 ? -10.287 -25.553 -16.783 1.00 86.19 161 SER A O 1
ATOM 1269 N N . SER A 1 162 ? -12.356 -25.714 -15.925 1.00 83.56 162 SER A N 1
ATOM 1270 C CA . SER A 1 162 ? -12.423 -27.181 -15.932 1.00 83.56 162 SER A CA 1
ATOM 1271 C C . SER A 1 162 ? -12.442 -27.797 -17.338 1.00 83.56 162 SER A C 1
ATOM 1273 O O . SER A 1 162 ? -12.185 -28.989 -17.485 1.00 83.56 162 SER A O 1
ATOM 1275 N N . SER A 1 163 ? -12.720 -27.009 -18.387 1.00 91.31 163 SER A N 1
ATOM 1276 C CA . SER A 1 163 ? -12.809 -27.495 -19.769 1.00 91.31 163 SER A CA 1
ATOM 1277 C C . SER A 1 163 ? -11.430 -27.762 -20.394 1.00 91.31 163 SER A C 1
ATOM 1279 O O . SER A 1 163 ? -10.663 -26.812 -20.608 1.00 91.31 163 SER A O 1
ATOM 1281 N N . PRO A 1 164 ? -11.130 -29.015 -20.808 1.00 89.62 164 PRO A N 1
ATOM 1282 C CA . PRO A 1 164 ? -9.902 -29.345 -21.524 1.00 89.62 164 PRO A CA 1
ATOM 1283 C C . PRO A 1 164 ? -9.709 -28.591 -22.829 1.00 89.62 164 PRO A C 1
ATOM 1285 O O . PRO A 1 164 ? -8.585 -28.254 -23.198 1.00 89.62 164 PRO A O 1
ATOM 1288 N N . THR A 1 165 ? -10.805 -28.297 -23.521 1.00 92.81 165 THR A N 1
ATOM 1289 C CA . THR A 1 165 ? -10.785 -27.574 -24.791 1.00 92.81 165 THR A CA 1
ATOM 1290 C C . THR A 1 165 ? -10.232 -26.164 -24.612 1.00 92.81 165 THR A C 1
ATOM 1292 O O . THR A 1 165 ? -9.416 -25.727 -25.421 1.00 92.81 165 THR A O 1
ATOM 1295 N N . VAL A 1 166 ? -10.611 -25.477 -23.529 1.00 90.44 166 VAL A N 1
ATOM 1296 C CA . VAL A 1 166 ? -10.200 -24.091 -23.265 1.00 90.44 166 VAL A CA 1
ATOM 1297 C C . VAL A 1 166 ? -8.697 -24.011 -23.023 1.00 90.44 166 VAL A C 1
ATOM 1299 O O . VAL A 1 166 ? -8.002 -23.305 -23.754 1.00 90.44 166 VAL A O 1
ATOM 1302 N N . TYR A 1 167 ? -8.154 -24.767 -22.063 1.00 88.31 167 TYR A N 1
ATOM 1303 C CA . TYR A 1 167 ? -6.720 -24.659 -21.776 1.00 88.31 167 TYR A CA 1
ATOM 1304 C C . TYR A 1 167 ? -5.850 -25.220 -22.912 1.00 88.31 167 TYR A C 1
ATOM 1306 O O . TYR A 1 167 ? -4.749 -24.714 -23.135 1.00 88.31 167 TYR A O 1
ATOM 1314 N N . ARG A 1 168 ? -6.317 -26.221 -23.679 1.00 91.12 168 ARG A N 1
ATOM 1315 C CA . ARG A 1 168 ? -5.607 -26.705 -24.881 1.00 91.12 168 ARG A CA 1
ATOM 1316 C C . ARG A 1 168 ? -5.586 -25.647 -25.981 1.00 91.12 168 ARG A C 1
ATOM 1318 O O . ARG A 1 168 ? -4.537 -25.440 -26.587 1.00 91.12 168 ARG A O 1
ATOM 1325 N N . ALA A 1 169 ? -6.698 -24.942 -26.198 1.00 93.19 169 ALA A N 1
ATOM 1326 C CA . ALA A 1 169 ? -6.756 -23.825 -27.136 1.00 93.19 169 ALA A CA 1
ATOM 1327 C C . ALA A 1 169 ? -5.812 -22.690 -26.712 1.00 93.19 169 ALA A C 1
ATOM 1329 O O . ALA A 1 169 ? -5.033 -22.216 -27.535 1.00 93.19 169 ALA A O 1
ATOM 1330 N N . VAL A 1 170 ? -5.802 -22.312 -25.428 1.00 92.44 170 VAL A N 1
ATOM 1331 C CA . VAL A 1 170 ? -4.870 -21.300 -24.894 1.00 92.44 170 VAL A CA 1
ATOM 1332 C C . VAL A 1 170 ? -3.412 -21.744 -25.043 1.00 92.44 170 VAL A C 1
ATOM 1334 O O . VAL A 1 170 ? -2.577 -20.945 -25.459 1.00 92.44 170 VAL A O 1
ATOM 1337 N N . THR A 1 171 ? -3.107 -23.024 -24.800 1.00 92.00 171 THR A N 1
ATOM 1338 C CA . THR A 1 171 ? -1.767 -23.595 -25.033 1.00 92.00 171 THR A CA 1
ATOM 1339 C C . THR A 1 171 ? -1.356 -23.435 -26.501 1.00 92.00 171 THR A C 1
ATOM 1341 O O . THR A 1 171 ? -0.285 -22.911 -26.800 1.00 92.00 171 THR A O 1
ATOM 1344 N N . PHE A 1 172 ? -2.220 -23.847 -27.432 1.00 93.88 172 PHE A N 1
ATOM 1345 C CA . PHE A 1 172 ? -1.942 -23.788 -28.866 1.00 93.88 172 PHE A CA 1
ATOM 1346 C C . PHE A 1 172 ? -1.789 -22.348 -29.376 1.00 93.88 172 PHE A C 1
ATOM 1348 O O . PHE A 1 172 ? -0.813 -22.032 -30.056 1.00 93.88 172 PHE A O 1
ATOM 1355 N N . ILE A 1 173 ? -2.709 -21.452 -29.008 1.00 94.38 173 ILE A N 1
ATOM 1356 C CA . ILE A 1 173 ? -2.649 -20.029 -29.372 1.00 94.38 173 ILE A CA 1
ATOM 1357 C C . ILE A 1 173 ? -1.390 -19.383 -28.786 1.00 94.38 173 ILE A C 1
ATOM 1359 O O . ILE A 1 173 ? -0.684 -18.659 -29.487 1.00 94.38 173 ILE A O 1
ATOM 1363 N N . GLY A 1 174 ? -1.075 -19.672 -27.523 1.00 92.25 174 GLY A N 1
ATOM 1364 C CA . GLY A 1 174 ? 0.127 -19.179 -26.864 1.00 92.25 174 GLY A CA 1
ATOM 1365 C C . GLY A 1 174 ? 1.405 -19.628 -27.572 1.00 92.25 174 GLY A C 1
ATOM 1366 O O . GLY A 1 174 ? 2.275 -18.798 -27.830 1.00 92.25 174 GLY A O 1
ATOM 1367 N N . LEU A 1 175 ? 1.482 -20.892 -28.002 1.00 93.75 175 LEU A N 1
ATOM 1368 C CA . LEU A 1 175 ? 2.579 -21.378 -28.841 1.00 93.75 175 LEU A CA 1
ATOM 1369 C C . LEU A 1 175 ? 2.686 -20.601 -30.152 1.00 93.75 175 LEU A C 1
ATOM 1371 O O . LEU A 1 175 ? 3.773 -20.134 -30.487 1.00 93.75 175 LEU A O 1
ATOM 1375 N N . LEU A 1 176 ? 1.582 -20.406 -30.877 1.00 95.56 176 LEU A N 1
ATOM 1376 C CA . LEU A 1 176 ? 1.601 -19.624 -32.118 1.00 95.56 176 LEU A CA 1
ATOM 1377 C C . LEU A 1 176 ? 2.129 -18.201 -31.887 1.00 95.56 176 LEU A C 1
ATOM 1379 O O . LEU A 1 176 ? 2.933 -17.714 -32.683 1.00 95.56 176 LEU A O 1
ATOM 1383 N N . ILE A 1 177 ? 1.741 -17.558 -30.782 1.00 94.69 177 ILE A N 1
ATOM 1384 C CA . ILE A 1 177 ? 2.242 -16.233 -30.391 1.00 94.69 177 ILE A CA 1
ATOM 1385 C C . ILE A 1 177 ? 3.745 -16.284 -30.093 1.00 94.69 177 ILE A C 1
ATOM 1387 O O . ILE A 1 177 ? 4.485 -15.442 -30.602 1.00 94.69 177 ILE A O 1
ATOM 1391 N N . VAL A 1 178 ? 4.215 -17.269 -29.320 1.00 94.56 178 VAL A N 1
ATOM 1392 C CA . VAL A 1 178 ? 5.641 -17.462 -28.998 1.00 94.56 178 VAL A CA 1
ATOM 1393 C C . VAL A 1 178 ? 6.466 -17.642 -30.270 1.00 94.56 178 VAL A C 1
ATOM 1395 O O . VAL A 1 178 ? 7.458 -16.937 -30.463 1.00 94.56 178 VAL A O 1
ATOM 1398 N N . PHE A 1 179 ? 6.039 -18.528 -31.171 1.00 95.00 179 PHE A N 1
ATOM 1399 C CA . PHE A 1 179 ? 6.722 -18.780 -32.439 1.00 95.00 179 PHE A CA 1
ATOM 1400 C C . PHE A 1 179 ? 6.715 -17.549 -33.351 1.00 95.00 179 PHE A C 1
ATOM 1402 O O . PHE A 1 179 ? 7.761 -17.182 -33.890 1.00 95.00 179 PHE A O 1
ATOM 1409 N N . ALA A 1 180 ? 5.574 -16.867 -33.492 1.00 94.94 180 ALA A N 1
ATOM 1410 C CA . ALA A 1 180 ? 5.475 -15.649 -34.291 1.00 94.94 180 ALA A CA 1
ATOM 1411 C C . ALA A 1 180 ? 6.361 -14.527 -33.726 1.00 94.94 180 ALA A C 1
ATOM 1413 O O . ALA A 1 180 ? 7.085 -13.868 -34.477 1.00 94.94 180 ALA A O 1
ATOM 1414 N N . PHE A 1 181 ? 6.353 -14.334 -32.406 1.00 93.94 181 PHE A N 1
ATOM 1415 C CA . PHE A 1 181 ? 7.172 -13.332 -31.732 1.00 93.94 181 PHE A CA 1
ATOM 1416 C C . PHE A 1 181 ? 8.663 -13.636 -31.873 1.00 93.94 181 PHE A C 1
ATOM 1418 O O . PHE A 1 181 ? 9.427 -12.761 -32.288 1.00 93.94 181 PHE A O 1
ATOM 1425 N N . ALA A 1 182 ? 9.077 -14.879 -31.602 1.00 91.69 182 ALA A N 1
ATOM 1426 C CA . ALA A 1 182 ? 10.453 -15.322 -31.787 1.00 91.69 182 ALA A CA 1
ATOM 1427 C C . ALA A 1 182 ? 10.893 -15.112 -33.240 1.00 91.69 182 ALA A C 1
ATOM 1429 O O . ALA A 1 182 ? 11.932 -14.507 -33.488 1.00 91.69 182 ALA A O 1
ATOM 1430 N N . PHE A 1 183 ? 10.073 -15.499 -34.218 1.00 91.12 183 PHE A N 1
ATOM 1431 C CA . PHE A 1 183 ? 10.373 -15.277 -35.628 1.00 91.12 183 PHE A CA 1
ATOM 1432 C C . PHE A 1 183 ? 10.525 -13.789 -35.977 1.00 91.12 183 PHE A C 1
ATOM 1434 O O . PHE A 1 183 ? 11.467 -13.419 -36.677 1.00 91.12 183 PHE A O 1
ATOM 1441 N N . ILE A 1 184 ? 9.658 -12.907 -35.471 1.00 91.38 184 ILE A N 1
ATOM 1442 C CA . ILE A 1 184 ? 9.767 -11.459 -35.706 1.00 91.38 184 ILE A CA 1
ATOM 1443 C C . ILE A 1 184 ? 11.048 -10.902 -35.079 1.00 91.38 184 ILE A C 1
ATOM 1445 O O . ILE A 1 184 ? 11.829 -10.249 -35.771 1.00 91.38 184 ILE A O 1
ATOM 1449 N N . VAL A 1 185 ? 11.283 -11.157 -33.789 1.00 88.12 185 VAL A N 1
ATOM 1450 C CA . VAL A 1 185 ? 12.406 -10.589 -33.022 1.00 88.12 185 VAL A CA 1
ATOM 1451 C C . VAL A 1 185 ? 13.756 -11.109 -33.521 1.00 88.12 185 VAL A C 1
ATOM 1453 O O . VAL A 1 185 ? 14.722 -10.342 -33.646 1.00 88.12 185 VAL A O 1
ATOM 1456 N N . LEU A 1 186 ? 13.808 -12.399 -33.859 1.00 85.88 186 LEU A N 1
ATOM 1457 C CA . LEU A 1 186 ? 15.000 -13.100 -34.318 1.00 85.88 186 LEU A CA 1
ATOM 1458 C C . LEU A 1 186 ? 15.204 -13.018 -35.832 1.00 85.88 186 LEU A C 1
ATOM 1460 O O . LEU A 1 186 ? 16.100 -13.691 -36.327 1.00 85.88 186 LEU A O 1
ATOM 1464 N N . THR A 1 187 ? 14.450 -12.228 -36.594 1.00 86.19 187 THR A N 1
ATOM 1465 C CA . THR A 1 187 ? 14.717 -12.004 -38.027 1.00 86.19 187 THR A CA 1
ATOM 1466 C C . THR A 1 187 ? 14.719 -10.516 -38.363 1.00 86.19 187 THR A C 1
ATOM 1468 O O . THR A 1 187 ? 14.411 -9.659 -37.533 1.00 86.19 187 THR A O 1
ATOM 1471 N N . GLU A 1 188 ? 15.073 -10.173 -39.601 1.00 87.19 188 GLU A N 1
ATOM 1472 C CA . GLU A 1 188 ? 14.994 -8.793 -40.091 1.00 87.19 188 GLU A CA 1
ATOM 1473 C C . GLU A 1 188 ? 13.548 -8.292 -40.233 1.00 87.19 188 GLU A C 1
ATOM 1475 O O . GLU A 1 188 ? 13.318 -7.088 -40.366 1.00 87.19 188 GLU A O 1
ATOM 1480 N N . ARG A 1 189 ? 12.542 -9.179 -40.122 1.00 89.25 189 ARG A N 1
ATOM 1481 C CA . ARG A 1 189 ? 11.129 -8.777 -40.150 1.00 89.25 189 ARG A CA 1
ATOM 1482 C C . ARG A 1 189 ? 10.776 -7.782 -39.046 1.00 89.25 189 ARG A C 1
ATOM 1484 O O . ARG A 1 189 ? 9.882 -6.969 -39.266 1.00 89.25 189 ARG A O 1
ATOM 1491 N N . ARG A 1 190 ? 11.497 -7.758 -37.918 1.00 87.94 190 ARG A N 1
ATOM 1492 C CA . ARG A 1 190 ? 11.326 -6.729 -36.876 1.00 87.94 190 ARG A CA 1
ATOM 1493 C C . ARG A 1 190 ? 11.406 -5.302 -37.405 1.00 87.94 190 ARG A C 1
ATOM 1495 O O . ARG A 1 190 ? 10.691 -4.452 -36.895 1.00 87.94 190 ARG A O 1
ATOM 1502 N N . TYR A 1 191 ? 12.256 -5.025 -38.400 1.00 90.56 191 TYR A N 1
ATOM 1503 C CA . TYR A 1 191 ? 12.385 -3.677 -38.954 1.00 90.56 191 TYR A CA 1
ATOM 1504 C C . TYR A 1 191 ? 11.116 -3.314 -39.722 1.00 90.56 191 TYR A C 1
ATOM 1506 O O . TYR A 1 191 ? 10.529 -2.272 -39.456 1.00 90.56 191 TYR A O 1
ATOM 1514 N N . LYS A 1 192 ? 10.600 -4.238 -40.545 1.00 94.12 192 LYS A N 1
ATOM 1515 C CA . LYS A 1 192 ? 9.311 -4.069 -41.236 1.00 94.12 192 LYS A CA 1
ATOM 1516 C C . LYS A 1 192 ? 8.150 -3.873 -40.255 1.00 94.12 192 LYS A C 1
ATOM 1518 O O . LYS A 1 192 ? 7.345 -2.967 -40.447 1.00 94.12 192 LYS A O 1
ATOM 1523 N N . VAL A 1 193 ? 8.076 -4.685 -39.195 1.00 93.00 193 VAL A N 1
ATOM 1524 C CA . VAL A 1 193 ? 7.041 -4.563 -38.150 1.00 93.00 193 VAL A CA 1
ATOM 1525 C C . VAL A 1 193 ? 7.165 -3.229 -37.417 1.00 93.00 193 VAL A C 1
ATOM 1527 O O . VAL A 1 193 ? 6.178 -2.511 -37.285 1.00 93.00 193 VAL A O 1
ATOM 1530 N N . ARG A 1 194 ? 8.377 -2.854 -36.992 1.00 92.75 194 ARG A N 1
ATOM 1531 C CA . ARG A 1 194 ? 8.655 -1.571 -36.336 1.00 92.75 194 ARG A CA 1
ATOM 1532 C C . ARG A 1 194 ? 8.227 -0.402 -37.215 1.00 92.75 194 ARG A C 1
ATOM 1534 O O . ARG A 1 194 ? 7.521 0.476 -36.738 1.00 92.75 194 ARG A O 1
ATOM 1541 N N . ASP A 1 195 ? 8.625 -0.394 -38.480 1.00 94.31 195 ASP A N 1
ATOM 1542 C CA . ASP A 1 195 ? 8.325 0.701 -39.399 1.00 94.31 195 ASP A CA 1
ATOM 1543 C C . ASP A 1 195 ? 6.817 0.768 -39.707 1.00 94.31 195 ASP A C 1
ATOM 1545 O O . ASP A 1 195 ? 6.249 1.857 -39.799 1.00 94.31 195 ASP A O 1
ATOM 1549 N N . GLY A 1 196 ? 6.135 -0.381 -39.779 1.00 95.00 196 GLY A N 1
ATOM 1550 C CA . GLY A 1 196 ? 4.674 -0.460 -39.846 1.00 95.00 196 GLY A CA 1
ATOM 1551 C C . GLY A 1 196 ? 3.988 0.139 -38.613 1.00 95.00 196 GLY A C 1
ATOM 1552 O O . GLY A 1 196 ? 3.077 0.954 -38.754 1.00 95.00 196 GLY A O 1
ATOM 1553 N N . LEU A 1 197 ? 4.467 -0.193 -37.410 1.00 93.69 197 LEU A N 1
ATOM 1554 C CA . LEU A 1 197 ? 3.965 0.367 -36.152 1.00 93.69 197 LEU A CA 1
ATOM 1555 C C . LEU A 1 197 ? 4.224 1.875 -36.042 1.00 93.69 197 LEU A C 1
ATOM 1557 O O . LEU A 1 197 ? 3.355 2.602 -35.571 1.00 93.69 197 LEU A O 1
ATOM 1561 N N . LEU A 1 198 ? 5.377 2.366 -36.509 1.00 94.94 198 LEU A N 1
ATOM 1562 C CA . LEU A 1 198 ? 5.672 3.803 -36.562 1.00 94.94 198 LEU A CA 1
ATOM 1563 C C . LEU A 1 198 ? 4.710 4.531 -37.508 1.00 94.94 198 LEU A C 1
ATOM 1565 O O . LEU A 1 198 ? 4.170 5.575 -37.142 1.00 94.94 198 LEU A O 1
ATOM 1569 N N . LYS A 1 199 ? 4.428 3.958 -38.687 1.00 94.25 199 LYS A N 1
ATOM 1570 C CA . LYS A 1 199 ? 3.431 4.496 -39.629 1.00 94.25 199 LYS A CA 1
ATOM 1571 C C . LYS A 1 199 ? 2.026 4.499 -39.027 1.00 94.25 199 LYS A C 1
ATOM 1573 O O . LYS A 1 199 ? 1.325 5.500 -39.139 1.00 94.25 199 LYS A O 1
ATOM 1578 N N . TRP A 1 200 ? 1.620 3.413 -38.370 1.00 92.69 200 TRP A N 1
ATOM 1579 C CA . TRP A 1 200 ? 0.334 3.330 -37.671 1.00 92.69 200 TRP A CA 1
ATOM 1580 C C . TRP A 1 200 ? 0.227 4.384 -36.563 1.00 92.69 200 TRP A C 1
ATOM 1582 O O . TRP A 1 200 ? -0.717 5.168 -36.550 1.00 92.69 200 TRP A O 1
ATOM 1592 N N . LYS A 1 201 ? 1.246 4.483 -35.703 1.00 93.19 201 LYS A N 1
ATOM 1593 C CA . LYS A 1 201 ? 1.337 5.491 -34.640 1.00 93.19 201 LYS A CA 1
ATOM 1594 C C . LYS A 1 201 ? 1.250 6.915 -35.194 1.00 93.19 201 LYS A C 1
ATOM 1596 O O . LYS A 1 201 ? 0.577 7.752 -34.601 1.00 93.19 201 LYS A O 1
ATOM 1601 N N . ALA A 1 202 ? 1.915 7.195 -36.315 1.00 90.75 202 ALA A N 1
ATOM 1602 C CA . ALA A 1 202 ? 1.870 8.505 -36.958 1.00 90.75 202 ALA A CA 1
ATOM 1603 C C . ALA A 1 202 ? 0.463 8.847 -37.484 1.00 90.75 202 ALA A C 1
ATOM 1605 O O . ALA A 1 202 ? 0.025 9.984 -37.331 1.00 90.75 202 ALA A O 1
ATOM 1606 N N . ARG A 1 203 ? -0.272 7.864 -38.030 1.00 93.81 203 ARG A N 1
ATOM 1607 C CA . ARG A 1 203 ? -1.653 8.045 -38.521 1.00 93.81 203 ARG A CA 1
ATOM 1608 C C . ARG A 1 203 ? -2.656 8.397 -37.421 1.00 93.81 203 ARG A C 1
ATOM 1610 O O . ARG A 1 203 ? -3.641 9.060 -37.711 1.00 93.81 203 ARG A O 1
ATOM 1617 N N . LEU A 1 204 ? -2.414 7.979 -36.177 1.00 91.94 204 LEU A N 1
ATOM 1618 C CA . LEU A 1 204 ? -3.305 8.276 -35.047 1.00 91.94 204 LEU A CA 1
ATOM 1619 C C . LEU A 1 204 ? -3.297 9.755 -34.628 1.00 91.94 204 LEU A C 1
ATOM 1621 O O . LEU A 1 204 ? -4.207 10.188 -33.922 1.00 91.94 204 LEU A O 1
ATOM 1625 N N . GLY A 1 205 ? -2.274 10.530 -35.010 1.00 89.38 205 GLY A N 1
ATOM 1626 C CA . GLY A 1 205 ? -2.185 11.949 -34.660 1.00 89.38 205 GLY A CA 1
ATOM 1627 C C . GLY A 1 205 ? -2.343 12.201 -33.146 1.00 89.38 205 GLY A C 1
ATOM 1628 O O . GLY A 1 205 ? -1.781 11.453 -32.341 1.00 89.38 205 GLY A O 1
ATOM 1629 N N . PRO A 1 206 ? -3.102 13.231 -32.722 1.00 90.56 206 PRO A N 1
ATOM 1630 C CA . PRO A 1 206 ? -3.367 13.520 -31.307 1.00 90.56 206 PRO A CA 1
ATOM 1631 C C . PRO A 1 206 ? -4.188 12.448 -30.570 1.00 90.56 206 PRO A C 1
ATOM 1633 O O . PRO A 1 206 ? -4.008 12.278 -29.362 1.00 90.56 206 PRO A O 1
ATOM 1636 N N . ALA A 1 207 ? -5.034 11.682 -31.275 1.00 93.00 207 ALA A N 1
ATOM 1637 C CA . ALA A 1 207 ? -5.894 10.656 -30.672 1.00 93.00 207 ALA A CA 1
ATOM 1638 C C . ALA A 1 207 ? -5.092 9.551 -29.961 1.00 93.00 207 ALA A C 1
ATOM 1640 O O . ALA A 1 207 ? -5.592 8.915 -29.032 1.00 93.00 207 ALA A O 1
ATOM 1641 N N . ARG A 1 208 ? -3.810 9.380 -30.321 1.00 93.69 208 ARG A N 1
ATOM 1642 C CA . ARG A 1 208 ? -2.883 8.475 -29.625 1.00 93.69 208 ARG A CA 1
ATOM 1643 C C . ARG A 1 208 ? -2.799 8.739 -28.121 1.00 93.69 208 ARG A C 1
ATOM 1645 O O . ARG A 1 208 ? -2.629 7.792 -27.368 1.00 93.69 208 ARG A O 1
ATOM 1652 N N . MET A 1 209 ? -2.923 9.993 -27.675 1.00 91.75 209 MET A N 1
ATOM 1653 C CA . MET A 1 209 ? -2.827 10.335 -26.250 1.00 91.75 209 MET A CA 1
ATOM 1654 C C . MET A 1 209 ? -4.040 9.821 -25.475 1.00 91.75 209 MET A C 1
ATOM 1656 O O . MET A 1 209 ? -3.875 9.252 -24.400 1.00 91.75 209 MET A O 1
ATOM 1660 N N . LEU A 1 210 ? -5.240 9.965 -26.049 1.00 93.81 210 LEU A N 1
ATOM 1661 C CA . LEU A 1 210 ? -6.475 9.439 -25.469 1.00 93.81 210 LEU A CA 1
ATOM 1662 C C . LEU A 1 210 ? -6.444 7.909 -25.423 1.00 93.81 210 LEU A C 1
ATOM 1664 O O . LEU A 1 210 ? -6.697 7.324 -24.376 1.00 93.81 210 LEU A O 1
ATOM 1668 N N . LEU A 1 211 ? -6.053 7.261 -26.525 1.00 95.06 211 LEU A N 1
ATOM 1669 C CA . LEU A 1 211 ? -5.880 5.805 -26.559 1.00 95.06 211 LEU A CA 1
ATOM 1670 C C . LEU A 1 211 ? -4.832 5.343 -25.540 1.00 95.06 211 LEU A C 1
ATOM 1672 O O . LEU A 1 211 ? -5.061 4.386 -24.809 1.00 95.06 211 LEU A O 1
ATOM 1676 N N . GLY A 1 212 ? -3.705 6.053 -25.443 1.00 95.12 212 GLY A N 1
ATOM 1677 C CA . GLY A 1 212 ? -2.677 5.798 -24.438 1.00 95.12 212 GLY A CA 1
ATOM 1678 C C . GLY A 1 212 ? -3.239 5.867 -23.020 1.00 95.12 212 GLY A C 1
ATOM 1679 O O . GLY A 1 212 ? -2.979 4.965 -22.232 1.00 95.12 212 GLY A O 1
ATOM 1680 N N . ALA A 1 213 ? -4.062 6.876 -22.718 1.00 94.25 213 ALA A N 1
ATOM 1681 C CA . ALA A 1 213 ? -4.735 7.003 -21.428 1.00 94.25 213 ALA A CA 1
ATOM 1682 C C . ALA A 1 213 ? -5.689 5.830 -21.143 1.00 94.25 213 ALA A C 1
ATOM 1684 O O . ALA A 1 213 ? -5.678 5.315 -20.031 1.00 94.25 213 ALA A O 1
ATOM 1685 N N . VAL A 1 214 ? -6.440 5.345 -22.140 1.00 96.00 214 VAL A N 1
ATOM 1686 C CA . VAL A 1 214 ? -7.290 4.146 -21.992 1.00 96.00 214 VAL A CA 1
ATOM 1687 C C . VAL A 1 214 ? -6.453 2.920 -21.616 1.00 96.00 214 VAL A C 1
ATOM 1689 O O . VAL A 1 214 ? -6.804 2.210 -20.678 1.00 96.00 214 VAL A O 1
ATOM 1692 N N . PHE A 1 215 ? -5.307 2.699 -22.269 1.00 97.25 215 PHE A N 1
ATOM 1693 C CA . PHE A 1 215 ? -4.411 1.591 -21.910 1.00 97.25 215 PHE A CA 1
ATOM 1694 C C . PHE A 1 215 ? -3.782 1.747 -20.520 1.00 97.25 215 PHE A C 1
ATOM 1696 O O . PHE A 1 215 ? -3.495 0.742 -19.876 1.00 97.25 215 PHE A O 1
ATOM 1703 N N . LEU A 1 216 ? -3.599 2.971 -20.014 1.00 96.88 216 LEU A N 1
ATOM 1704 C CA . LEU A 1 216 ? -3.173 3.185 -18.626 1.00 96.88 216 LEU A CA 1
ATOM 1705 C C . LEU A 1 216 ? -4.250 2.796 -17.602 1.00 96.88 216 LEU A C 1
ATOM 1707 O O . LEU A 1 216 ? -3.901 2.510 -16.463 1.00 96.88 216 LEU A O 1
ATOM 1711 N N . LEU A 1 217 ? -5.525 2.723 -18.000 1.00 97.00 217 LEU A N 1
ATOM 1712 C CA . LEU A 1 217 ? -6.630 2.223 -17.172 1.00 97.00 217 LEU A CA 1
ATOM 1713 C C . LEU A 1 217 ? -6.820 0.699 -17.281 1.00 97.00 217 LEU A C 1
ATOM 1715 O O . LEU A 1 217 ? -7.808 0.168 -16.776 1.00 97.00 217 LEU A O 1
ATOM 1719 N N . ALA A 1 218 ? -5.877 -0.019 -17.902 1.00 96.94 218 ALA A N 1
ATOM 1720 C CA . ALA A 1 218 ? -5.919 -1.471 -18.067 1.00 96.94 218 ALA A CA 1
ATOM 1721 C C . ALA A 1 218 ? -6.270 -2.260 -16.785 1.00 96.94 218 ALA A C 1
ATOM 1723 O O . ALA A 1 218 ? -7.096 -3.166 -16.893 1.00 96.94 218 ALA A O 1
ATOM 1724 N N . PRO A 1 219 ? -5.745 -1.934 -15.583 1.00 97.31 219 PRO A N 1
ATOM 1725 C CA . PRO A 1 219 ? -6.151 -2.627 -14.359 1.00 97.31 219 PRO A CA 1
ATOM 1726 C C . PRO A 1 219 ? -7.664 -2.561 -14.091 1.00 97.31 219 PRO A C 1
ATOM 1728 O O . PRO A 1 219 ? -8.299 -3.589 -13.848 1.00 97.31 219 PRO A O 1
ATOM 1731 N N . LEU A 1 220 ? -8.256 -1.368 -14.220 1.00 97.06 220 LEU A N 1
ATOM 1732 C CA . LEU A 1 220 ? -9.692 -1.145 -14.029 1.00 97.06 220 LEU A CA 1
ATOM 1733 C C . LEU A 1 220 ? -10.512 -1.866 -15.099 1.00 97.06 220 LEU A C 1
ATOM 1735 O O . LEU A 1 220 ? -11.518 -2.493 -14.778 1.00 97.06 220 LEU A O 1
ATOM 1739 N N . ILE A 1 221 ? -10.062 -1.806 -16.357 1.00 97.06 221 ILE A N 1
ATOM 1740 C CA . ILE A 1 221 ? -10.719 -2.477 -17.485 1.00 97.06 221 ILE A CA 1
ATOM 1741 C C . ILE A 1 221 ? -10.727 -3.993 -17.265 1.00 97.06 221 ILE A C 1
ATOM 1743 O O . ILE A 1 221 ? -11.774 -4.619 -17.401 1.00 97.06 221 ILE A O 1
ATOM 1747 N N . LEU A 1 222 ? -9.594 -4.587 -16.878 1.00 96.50 222 LEU A N 1
ATOM 1748 C CA . LEU A 1 222 ? -9.509 -6.025 -16.628 1.00 96.50 222 LEU A CA 1
ATOM 1749 C C . LEU A 1 222 ? -10.414 -6.447 -15.467 1.00 96.50 222 LEU A C 1
ATOM 1751 O O . LEU A 1 222 ? -11.157 -7.416 -15.606 1.00 96.50 222 LEU A O 1
ATOM 1755 N N . ARG A 1 223 ? -10.393 -5.708 -14.348 1.00 96.38 223 ARG A N 1
ATOM 1756 C CA . ARG A 1 223 ? -11.301 -5.967 -13.221 1.00 96.38 223 ARG A CA 1
ATOM 1757 C C . ARG A 1 223 ? -12.762 -5.896 -13.663 1.00 96.38 223 ARG A C 1
ATOM 1759 O O . ARG A 1 223 ? -13.546 -6.751 -13.268 1.00 96.38 223 ARG A O 1
ATOM 1766 N N . TYR A 1 224 ? -13.135 -4.880 -14.438 1.00 95.75 224 TYR A N 1
ATOM 1767 C CA . TYR A 1 224 ? -14.512 -4.696 -14.895 1.00 95.75 224 TYR A CA 1
ATOM 1768 C C . TYR A 1 224 ? -14.969 -5.833 -15.818 1.00 95.75 224 TYR A C 1
ATOM 1770 O O . TYR A 1 224 ? -16.066 -6.350 -15.645 1.00 95.75 224 TYR A O 1
ATOM 1778 N N . LEU A 1 225 ? -14.120 -6.249 -16.765 1.00 95.56 225 LEU A N 1
ATOM 1779 C CA . LEU A 1 225 ? -14.459 -7.284 -17.745 1.00 95.56 225 LEU A CA 1
ATOM 1780 C C . LEU A 1 225 ? -14.458 -8.703 -17.161 1.00 95.56 225 LEU A C 1
ATOM 1782 O O . LEU A 1 225 ? -15.275 -9.520 -17.572 1.00 95.56 225 LEU A O 1
ATOM 1786 N N . ALA A 1 226 ? -13.533 -9.011 -16.248 1.00 94.00 226 ALA A N 1
ATOM 1787 C CA . ALA A 1 226 ? -13.326 -10.374 -15.751 1.00 94.00 226 ALA A CA 1
ATOM 1788 C C . ALA A 1 226 ? -13.838 -10.610 -14.317 1.00 94.00 226 ALA A C 1
ATOM 1790 O O . ALA A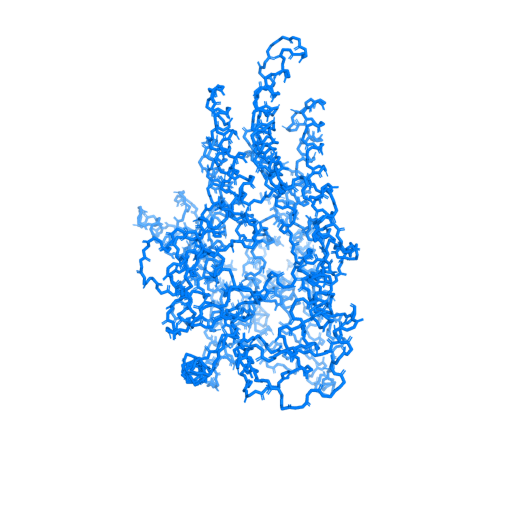 1 226 ? -13.915 -11.752 -13.870 1.00 94.00 226 ALA A O 1
ATOM 1791 N N . GLY A 1 227 ? -14.189 -9.549 -13.588 1.00 94.69 227 GLY A N 1
ATOM 1792 C CA . GLY A 1 227 ? -14.592 -9.612 -12.185 1.00 94.69 227 GLY A CA 1
ATOM 1793 C C . GLY A 1 227 ? -13.416 -9.525 -11.204 1.00 94.69 227 GLY A C 1
ATOM 1794 O O . GLY A 1 227 ? -12.250 -9.744 -11.543 1.00 94.69 227 GLY A O 1
ATOM 1795 N N . ALA A 1 228 ? -13.727 -9.188 -9.948 1.00 94.31 228 ALA A N 1
ATOM 1796 C CA . ALA A 1 228 ? -12.726 -8.967 -8.904 1.00 94.31 228 ALA A CA 1
ATOM 1797 C C . ALA A 1 228 ? -11.981 -10.255 -8.515 1.00 94.31 228 ALA A C 1
ATOM 1799 O O . ALA A 1 228 ? -10.752 -10.248 -8.475 1.00 94.31 228 ALA A O 1
ATOM 1800 N N . SER A 1 229 ? -12.690 -11.371 -8.312 1.00 93.75 229 SER A N 1
ATOM 1801 C CA . SER A 1 229 ? -12.067 -12.650 -7.938 1.00 93.75 229 SER A CA 1
ATOM 1802 C C . SER A 1 229 ? -11.104 -13.155 -9.012 1.00 93.75 229 SER A C 1
ATOM 1804 O O . SER A 1 229 ? -9.985 -13.544 -8.690 1.00 93.75 229 SER A O 1
ATOM 1806 N N . PHE A 1 230 ? -11.479 -13.062 -10.295 1.00 94.81 230 PHE A N 1
ATOM 1807 C CA . PHE A 1 230 ? -10.582 -13.412 -11.399 1.00 94.81 230 PHE A CA 1
ATOM 1808 C C . PHE A 1 230 ? -9.340 -12.518 -11.417 1.00 94.81 230 PHE A C 1
ATOM 1810 O O . PHE A 1 230 ? -8.223 -13.018 -11.534 1.00 94.81 230 PHE A O 1
ATOM 1817 N N . TYR A 1 231 ? -9.527 -11.202 -11.272 1.00 95.44 231 TYR A N 1
ATOM 1818 C CA . TYR A 1 231 ? -8.425 -10.245 -11.244 1.00 95.44 231 TYR A CA 1
ATOM 1819 C C . TYR A 1 231 ? -7.435 -10.534 -10.109 1.00 95.44 231 TYR A C 1
ATOM 1821 O O . TYR A 1 231 ? -6.231 -10.364 -10.300 1.00 95.44 231 TYR A O 1
ATOM 1829 N N . ILE A 1 232 ? -7.919 -10.947 -8.932 1.00 95.56 232 ILE A N 1
ATOM 1830 C CA . ILE A 1 232 ? -7.075 -11.259 -7.772 1.00 95.56 232 ILE A CA 1
ATOM 1831 C C . ILE A 1 232 ? -6.356 -12.594 -7.981 1.00 95.56 232 ILE A C 1
ATOM 1833 O O . ILE A 1 232 ? -5.131 -12.618 -7.933 1.00 95.56 232 ILE A O 1
ATOM 1837 N N . LEU A 1 233 ? -7.098 -13.670 -8.256 1.00 95.19 233 LEU A N 1
ATOM 1838 C CA . LEU A 1 233 ? -6.598 -15.050 -8.233 1.00 95.19 233 LEU A CA 1
ATOM 1839 C C . LEU A 1 233 ? -5.694 -15.426 -9.417 1.00 95.19 233 LEU A C 1
ATOM 1841 O O . LEU A 1 233 ? -5.035 -16.458 -9.356 1.00 95.19 233 LEU A O 1
ATOM 1845 N N . ASN A 1 234 ? -5.643 -14.612 -10.478 1.00 95.12 234 ASN A N 1
ATOM 1846 C CA . ASN A 1 234 ? -4.867 -14.900 -11.691 1.00 95.12 234 ASN A CA 1
ATOM 1847 C C . ASN A 1 234 ? -3.767 -13.845 -11.934 1.00 95.12 234 ASN A C 1
ATOM 1849 O O . ASN A 1 234 ? -3.868 -13.034 -12.869 1.00 95.12 234 ASN A O 1
ATOM 1853 N N . PRO A 1 235 ? -2.729 -13.776 -11.076 1.00 95.19 235 PRO A N 1
ATOM 1854 C CA . PRO A 1 235 ? -1.684 -12.762 -11.172 1.00 95.19 235 PRO A CA 1
ATOM 1855 C C . PRO A 1 235 ? -0.853 -12.837 -12.462 1.00 95.19 235 PRO A C 1
ATOM 1857 O O . PRO A 1 235 ? -0.412 -11.784 -12.927 1.00 95.19 235 PRO A O 1
ATOM 1860 N N . ASN A 1 236 ? -0.644 -14.008 -13.076 1.00 95.06 236 ASN A N 1
ATOM 1861 C CA . ASN A 1 236 ? 0.104 -14.131 -14.333 1.00 95.06 236 ASN A CA 1
ATOM 1862 C C . ASN A 1 236 ? -0.712 -13.622 -15.526 1.00 95.06 236 ASN A C 1
ATOM 1864 O O . ASN A 1 236 ? -0.179 -12.862 -16.339 1.00 95.06 236 ASN A O 1
ATOM 1868 N N . ILE A 1 237 ? -2.003 -13.968 -15.614 1.00 95.12 237 ILE A N 1
ATOM 1869 C CA . ILE A 1 237 ? -2.922 -13.418 -16.624 1.00 95.12 237 ILE A CA 1
ATOM 1870 C C . ILE A 1 237 ? -3.016 -11.900 -16.468 1.00 95.12 237 ILE A C 1
ATOM 1872 O O . ILE A 1 237 ? -2.827 -11.167 -17.445 1.00 95.12 237 ILE A O 1
ATOM 1876 N N . ARG A 1 238 ? -3.241 -11.418 -15.238 1.00 96.12 238 ARG A N 1
ATOM 1877 C CA . ARG A 1 238 ? -3.268 -9.985 -14.924 1.00 96.12 238 ARG A CA 1
ATOM 1878 C C . ARG A 1 238 ? -1.977 -9.309 -15.368 1.00 96.12 238 ARG A C 1
ATOM 1880 O O . ARG A 1 238 ? -2.021 -8.355 -16.138 1.00 96.12 238 ARG A O 1
ATOM 1887 N N . PHE A 1 239 ? -0.823 -9.807 -14.937 1.00 96.38 239 PHE A N 1
ATOM 1888 C CA . PHE A 1 239 ? 0.465 -9.200 -15.263 1.00 96.38 239 PHE A CA 1
ATOM 1889 C C . PHE A 1 239 ? 0.778 -9.242 -16.764 1.00 96.38 239 PHE A C 1
ATOM 1891 O O . PHE A 1 239 ? 1.266 -8.251 -17.302 1.00 96.38 239 PHE A O 1
ATOM 1898 N N . GLY A 1 240 ? 0.436 -10.325 -17.469 1.00 95.25 240 GLY A N 1
ATOM 1899 C CA . GLY A 1 240 ? 0.558 -10.407 -18.926 1.00 95.25 240 GLY A CA 1
ATOM 1900 C C . GLY A 1 240 ? -0.286 -9.349 -19.643 1.00 95.25 240 GLY A C 1
ATOM 1901 O O . GLY A 1 240 ? 0.219 -8.645 -20.522 1.00 95.25 240 GLY A O 1
ATOM 1902 N N . PHE A 1 241 ? -1.540 -9.166 -19.218 1.00 96.12 241 PHE A N 1
ATOM 1903 C CA . PHE A 1 241 ? -2.422 -8.118 -19.738 1.00 96.12 241 PHE A CA 1
ATOM 1904 C C . PHE A 1 241 ? -1.865 -6.709 -19.480 1.00 96.12 241 PHE A C 1
ATOM 1906 O O . PHE A 1 241 ? -1.854 -5.862 -20.382 1.00 96.12 241 PHE A O 1
ATOM 1913 N N . LEU A 1 242 ? -1.348 -6.462 -18.271 1.00 96.38 242 LEU A N 1
ATOM 1914 C CA . LEU A 1 242 ? -0.724 -5.188 -17.907 1.00 96.38 242 LEU A CA 1
ATOM 1915 C C . LEU A 1 242 ? 0.562 -4.928 -18.694 1.00 96.38 242 LEU A C 1
ATOM 1917 O O . LEU A 1 242 ? 0.770 -3.807 -19.148 1.00 96.38 242 LEU A O 1
ATOM 1921 N N . LEU A 1 243 ? 1.397 -5.943 -18.923 1.00 95.38 243 LEU A N 1
ATOM 1922 C CA . LEU A 1 243 ? 2.640 -5.809 -19.681 1.00 95.38 243 LEU A CA 1
ATOM 1923 C C . LEU A 1 243 ? 2.373 -5.454 -21.151 1.00 95.38 243 LEU A C 1
ATOM 1925 O O . LEU A 1 243 ? 3.003 -4.542 -21.690 1.00 95.38 243 LEU A O 1
ATOM 1929 N N . VAL A 1 244 ? 1.408 -6.122 -21.792 1.00 95.50 244 VAL A N 1
ATOM 1930 C CA . VAL A 1 244 ? 0.988 -5.784 -23.163 1.00 95.50 244 VAL A CA 1
ATOM 1931 C C . VAL A 1 244 ? 0.437 -4.360 -23.211 1.00 95.50 244 VAL A C 1
ATOM 1933 O O . VAL A 1 244 ? 0.855 -3.562 -24.054 1.00 95.50 244 VAL A O 1
ATOM 1936 N N . SER A 1 245 ? -0.440 -4.012 -22.267 1.00 97.44 245 SER A N 1
ATOM 1937 C CA . SER A 1 245 ? -1.002 -2.665 -22.160 1.00 97.44 245 SER A CA 1
ATOM 1938 C C . SER A 1 245 ? 0.088 -1.614 -21.948 1.00 97.44 245 SER A C 1
ATOM 1940 O O . SER A 1 245 ? 0.028 -0.544 -22.550 1.00 97.44 245 SER A O 1
ATOM 1942 N N . LEU A 1 246 ? 1.119 -1.918 -21.151 1.00 96.38 246 LEU A N 1
ATOM 1943 C CA . LEU A 1 246 ? 2.253 -1.031 -20.894 1.00 96.38 246 LEU A CA 1
ATOM 1944 C C . LEU A 1 246 ? 3.040 -0.775 -22.174 1.00 96.38 246 LEU A C 1
ATOM 1946 O O . LEU A 1 246 ? 3.375 0.371 -22.467 1.00 96.38 246 LEU A O 1
ATOM 1950 N N . CYS A 1 247 ? 3.327 -1.821 -22.953 1.00 94.88 247 CYS A N 1
ATOM 1951 C CA . CYS A 1 247 ? 4.021 -1.681 -24.230 1.00 94.88 247 CYS A CA 1
ATOM 1952 C C . CYS A 1 247 ? 3.240 -0.785 -25.201 1.00 94.88 247 CYS A C 1
ATOM 1954 O O . CYS A 1 247 ? 3.835 0.077 -25.856 1.00 94.88 247 CYS A O 1
ATOM 1956 N N . VAL A 1 248 ? 1.914 -0.947 -25.267 1.00 96.38 248 VAL A N 1
ATOM 1957 C CA . VAL A 1 248 ? 1.048 -0.116 -26.113 1.00 96.38 248 VAL A CA 1
ATOM 1958 C C . VAL A 1 248 ? 0.991 1.323 -25.593 1.00 96.38 248 VAL A C 1
ATOM 1960 O O . VAL A 1 248 ? 1.256 2.253 -26.355 1.00 96.38 248 VAL A O 1
ATOM 1963 N N . ALA A 1 249 ? 0.746 1.529 -24.298 1.00 96.62 249 ALA A N 1
ATOM 1964 C CA . ALA A 1 249 ? 0.711 2.854 -23.681 1.00 96.62 249 ALA A CA 1
ATOM 1965 C C . ALA A 1 249 ? 2.047 3.595 -23.854 1.00 96.62 249 ALA A C 1
ATOM 1967 O O . ALA A 1 249 ? 2.069 4.729 -24.326 1.00 96.62 249 ALA A O 1
ATOM 1968 N N . ALA A 1 250 ? 3.178 2.944 -23.571 1.00 95.25 250 ALA A N 1
ATOM 1969 C CA . ALA A 1 250 ? 4.507 3.528 -23.746 1.00 95.25 250 ALA A CA 1
ATOM 1970 C C . ALA A 1 250 ? 4.800 3.896 -25.210 1.00 95.25 250 ALA A C 1
ATOM 1972 O O . ALA A 1 250 ? 5.523 4.866 -25.462 1.00 95.25 250 ALA A O 1
ATOM 1973 N N . CYS A 1 251 ? 4.238 3.148 -26.167 1.00 95.38 251 CYS A N 1
ATOM 1974 C CA . CYS A 1 251 ? 4.328 3.457 -27.590 1.00 95.38 251 CYS A CA 1
ATOM 1975 C C . CYS A 1 251 ? 3.519 4.712 -27.960 1.00 95.38 251 CYS A C 1
ATOM 1977 O O . CYS A 1 251 ? 4.009 5.604 -28.662 1.00 95.38 251 CYS A O 1
ATOM 1979 N N . LEU A 1 252 ? 2.286 4.796 -27.457 1.00 95.31 252 LEU A N 1
ATOM 1980 C CA . LEU A 1 252 ? 1.339 5.871 -27.750 1.00 95.31 252 LEU A CA 1
ATOM 1981 C C . LEU A 1 252 ? 1.706 7.200 -27.069 1.00 95.31 252 LEU A C 1
ATOM 1983 O O . LEU A 1 252 ? 1.571 8.255 -27.687 1.00 95.31 252 LEU A O 1
ATOM 1987 N N . LEU A 1 253 ? 2.234 7.145 -25.842 1.00 92.00 253 LEU A N 1
ATOM 1988 C CA . LEU A 1 253 ? 2.681 8.307 -25.059 1.00 92.00 253 LEU A CA 1
ATOM 1989 C C . LEU A 1 253 ? 4.002 8.907 -25.563 1.00 92.00 253 LEU A C 1
ATOM 1991 O O . LEU A 1 253 ? 4.358 10.031 -25.207 1.00 92.00 253 LEU A O 1
ATOM 1995 N N . GLU A 1 254 ? 4.767 8.170 -26.369 1.00 92.69 254 GLU A N 1
ATOM 1996 C CA . GLU A 1 254 ? 6.034 8.666 -26.892 1.00 92.69 254 GLU A CA 1
ATOM 1997 C C . GLU A 1 254 ? 5.794 9.748 -27.949 1.00 92.69 254 GLU A C 1
ATOM 1999 O O . GLU A 1 254 ? 5.299 9.492 -29.054 1.00 92.69 254 GLU A O 1
ATOM 2004 N N . SER A 1 255 ? 6.208 10.969 -27.611 1.00 86.00 255 SER A N 1
ATOM 2005 C CA . SER A 1 255 ? 5.943 12.152 -28.421 1.00 86.00 255 SER A CA 1
ATOM 2006 C C . SER A 1 255 ? 6.637 12.112 -29.778 1.00 86.00 255 SER A C 1
ATOM 2008 O O . SER A 1 255 ? 6.036 12.555 -30.761 1.00 86.00 255 SER A O 1
ATOM 2010 N N . ARG A 1 256 ? 7.844 11.537 -29.865 1.00 88.06 256 ARG A N 1
ATOM 2011 C CA . ARG A 1 256 ? 8.577 11.434 -31.128 1.00 88.06 256 ARG A CA 1
ATOM 2012 C C . ARG A 1 256 ? 7.999 10.349 -32.040 1.00 88.06 256 ARG A C 1
ATOM 2014 O O . ARG A 1 256 ? 7.593 9.278 -31.589 1.00 88.06 256 ARG A O 1
ATOM 2021 N N . THR A 1 257 ? 7.971 10.633 -33.337 1.00 85.12 257 THR A N 1
ATOM 2022 C CA . THR A 1 257 ? 7.402 9.760 -34.375 1.00 85.12 257 THR A CA 1
ATOM 2023 C C . THR A 1 257 ? 8.417 8.790 -34.979 1.00 85.12 257 THR A C 1
ATOM 2025 O O . THR A 1 257 ? 8.011 7.830 -35.621 1.00 85.12 257 THR A O 1
ATOM 2028 N N . ASP A 1 258 ? 9.716 8.991 -34.742 1.00 88.75 258 ASP A N 1
ATOM 2029 C CA . ASP A 1 258 ? 10.814 8.153 -35.247 1.00 88.75 258 ASP A CA 1
ATOM 2030 C C . ASP A 1 258 ? 11.137 6.949 -34.346 1.00 88.75 258 ASP A C 1
ATOM 2032 O O . ASP A 1 258 ? 11.953 6.096 -34.692 1.00 88.75 258 ASP A O 1
ATOM 2036 N N . ARG A 1 259 ? 10.493 6.856 -33.180 1.00 91.12 259 ARG A N 1
ATOM 2037 C CA . ARG A 1 259 ? 10.677 5.761 -32.223 1.00 91.12 259 ARG A CA 1
ATOM 2038 C C . ARG A 1 259 ? 9.354 5.320 -31.616 1.00 91.12 259 ARG A C 1
ATOM 2040 O O . ARG A 1 259 ? 8.431 6.118 -31.442 1.00 91.12 259 ARG A O 1
ATOM 2047 N N . LEU A 1 260 ? 9.279 4.030 -31.284 1.00 91.94 260 LEU A N 1
ATOM 2048 C CA . LEU A 1 260 ? 8.088 3.443 -30.675 1.00 91.94 260 LEU A CA 1
ATOM 2049 C C . LEU A 1 260 ? 7.952 3.931 -29.236 1.00 91.94 260 LEU A C 1
ATOM 2051 O O . LEU A 1 260 ? 7.006 4.649 -28.952 1.00 91.94 260 LEU A O 1
ATOM 2055 N N . ALA A 1 261 ? 8.937 3.653 -28.383 1.00 92.62 261 ALA A N 1
ATOM 2056 C CA . ALA A 1 261 ? 8.949 4.054 -26.978 1.00 92.62 261 ALA A CA 1
ATOM 2057 C C . ALA A 1 261 ? 10.303 4.661 -26.571 1.00 92.62 261 ALA A C 1
ATOM 2059 O O . ALA A 1 261 ? 11.312 4.509 -27.269 1.00 92.62 261 ALA A O 1
ATOM 2060 N N . SER A 1 262 ? 10.335 5.322 -25.415 1.00 90.12 262 SER A N 1
ATOM 2061 C CA . SER A 1 262 ? 11.561 5.721 -24.721 1.00 90.12 262 SER A CA 1
ATOM 2062 C C . SER A 1 262 ? 11.527 5.250 -23.272 1.00 90.12 262 SER A C 1
ATOM 2064 O O . SER A 1 262 ? 10.469 4.940 -22.733 1.00 90.12 262 SER A O 1
ATOM 2066 N N . THR A 1 263 ? 12.678 5.250 -22.595 1.00 85.50 263 THR A N 1
ATOM 2067 C CA . THR A 1 263 ? 12.742 4.961 -21.152 1.00 85.50 263 THR A CA 1
ATOM 2068 C C . THR A 1 263 ? 11.782 5.845 -20.354 1.00 85.50 263 THR A C 1
ATOM 2070 O O . THR A 1 263 ? 11.176 5.385 -19.399 1.00 85.50 263 THR A O 1
ATOM 2073 N N . GLN A 1 264 ? 11.592 7.098 -20.777 1.00 87.12 264 GLN A N 1
ATOM 2074 C CA . GLN A 1 264 ? 10.674 8.030 -20.125 1.00 87.12 264 GLN A CA 1
ATOM 2075 C C . GLN A 1 264 ? 9.214 7.612 -20.310 1.00 87.12 264 GLN A C 1
ATOM 2077 O O . GLN A 1 264 ? 8.483 7.579 -19.327 1.00 87.12 264 GLN A O 1
ATOM 2082 N N . SER A 1 265 ? 8.790 7.264 -21.533 1.00 92.38 265 SER A N 1
ATOM 2083 C CA . SER A 1 265 ? 7.406 6.824 -21.761 1.00 92.38 265 SER A CA 1
ATOM 2084 C C . SER A 1 265 ? 7.097 5.508 -21.044 1.00 92.38 265 SER A C 1
ATOM 2086 O O . SER A 1 265 ? 5.993 5.344 -20.535 1.00 92.38 265 SER A O 1
ATOM 2088 N N . VAL A 1 266 ? 8.087 4.617 -20.919 1.00 92.44 266 VAL A N 1
ATOM 2089 C CA . VAL A 1 266 ? 7.975 3.384 -20.127 1.00 92.44 266 VAL A CA 1
ATOM 2090 C C . VAL A 1 266 ? 7.856 3.686 -18.633 1.00 92.44 266 VAL A C 1
ATOM 2092 O O . VAL A 1 266 ? 6.926 3.195 -18.009 1.00 92.44 266 VAL A O 1
ATOM 2095 N N . VAL A 1 267 ? 8.732 4.517 -18.056 1.00 92.06 267 VAL A N 1
ATOM 2096 C CA . VAL A 1 267 ? 8.677 4.872 -16.621 1.00 92.06 267 VAL A CA 1
ATOM 2097 C C . VAL A 1 267 ? 7.366 5.577 -16.268 1.00 92.06 267 VAL A C 1
ATOM 2099 O O . VAL A 1 267 ? 6.754 5.257 -15.255 1.00 92.06 267 VAL A O 1
ATOM 2102 N N . VAL A 1 268 ? 6.898 6.495 -17.119 1.00 93.75 268 VAL A N 1
ATOM 2103 C CA . VAL A 1 268 ? 5.593 7.150 -16.944 1.00 93.75 268 VAL A CA 1
ATOM 2104 C C . VAL A 1 268 ? 4.458 6.127 -17.017 1.00 93.75 268 VAL A C 1
ATOM 2106 O O . VAL A 1 268 ? 3.572 6.147 -16.166 1.00 93.75 268 VAL A O 1
ATOM 2109 N N . GLY A 1 269 ? 4.502 5.208 -17.988 1.00 95.75 269 GLY A N 1
ATOM 2110 C CA . GLY A 1 269 ? 3.518 4.133 -18.113 1.00 95.75 269 GLY A CA 1
ATOM 2111 C C . GLY A 1 269 ? 3.479 3.220 -16.887 1.00 95.75 269 GLY A C 1
ATOM 2112 O O . GLY A 1 269 ? 2.403 2.992 -16.344 1.00 95.75 269 GLY A O 1
ATOM 2113 N N . ILE A 1 270 ? 4.645 2.776 -16.402 1.00 95.50 270 ILE A N 1
ATOM 2114 C CA . ILE A 1 270 ? 4.781 1.979 -15.173 1.00 95.50 270 ILE A CA 1
ATOM 2115 C C . ILE A 1 270 ? 4.187 2.739 -13.987 1.00 95.50 270 ILE A C 1
ATOM 2117 O O . ILE A 1 270 ? 3.407 2.169 -13.228 1.00 95.50 270 ILE A O 1
ATOM 2121 N N . GLY A 1 271 ? 4.512 4.026 -13.841 1.00 95.69 271 GLY A N 1
ATOM 2122 C CA . GLY A 1 271 ? 4.030 4.825 -12.720 1.00 95.69 271 GLY A CA 1
ATOM 2123 C C . GLY A 1 271 ? 2.503 4.944 -12.689 1.00 95.69 271 GLY A C 1
ATOM 2124 O O . GLY A 1 271 ? 1.877 4.665 -11.668 1.00 95.69 271 GLY A O 1
ATOM 2125 N N . PHE A 1 272 ? 1.881 5.273 -13.824 1.00 96.38 272 PHE A N 1
ATOM 2126 C CA . PHE A 1 272 ? 0.419 5.318 -13.923 1.00 96.38 272 PHE A CA 1
ATOM 2127 C C . PHE A 1 272 ? -0.234 3.943 -13.746 1.00 96.38 272 PHE A C 1
ATOM 2129 O O . PHE A 1 272 ? -1.258 3.843 -13.074 1.00 96.38 272 PHE A O 1
ATOM 2136 N N . MET A 1 273 ? 0.347 2.880 -14.306 1.00 96.00 273 MET A N 1
ATOM 2137 C CA . MET A 1 273 ? -0.181 1.520 -14.144 1.00 96.00 273 MET A CA 1
ATOM 2138 C C . MET A 1 273 ? -0.089 1.020 -12.708 1.00 96.00 273 MET A C 1
ATOM 2140 O O . MET A 1 273 ? -0.984 0.321 -12.249 1.00 96.00 273 MET A O 1
ATOM 2144 N N . THR A 1 274 ? 0.947 1.416 -11.975 1.00 96.44 274 THR A N 1
ATOM 2145 C CA . THR A 1 274 ? 1.086 1.103 -10.549 1.00 96.44 274 THR A CA 1
ATOM 2146 C C . THR A 1 274 ? -0.008 1.798 -9.741 1.00 96.44 274 THR A C 1
ATOM 2148 O O . THR A 1 274 ? -0.733 1.142 -8.996 1.00 96.44 274 THR A O 1
ATOM 2151 N N . LEU A 1 275 ? -0.202 3.107 -9.952 1.00 96.50 275 LEU A N 1
ATOM 2152 C CA . LEU A 1 275 ? -1.258 3.874 -9.278 1.00 96.50 275 LEU A CA 1
ATOM 2153 C C . LEU A 1 275 ? -2.658 3.340 -9.594 1.00 96.50 275 LEU A C 1
ATOM 2155 O O . LEU A 1 275 ? -3.484 3.201 -8.698 1.00 96.50 275 LEU A O 1
ATOM 2159 N N . THR A 1 276 ? -2.934 3.022 -10.859 1.00 97.06 276 THR A N 1
ATOM 2160 C CA . THR A 1 276 ? -4.240 2.486 -11.271 1.00 97.06 276 THR A CA 1
ATOM 2161 C C . THR A 1 276 ? -4.450 1.048 -10.807 1.00 97.06 276 THR A C 1
ATOM 2163 O O . THR A 1 276 ? -5.583 0.695 -10.489 1.00 97.06 276 THR A O 1
ATOM 2166 N N . SER A 1 277 ? -3.398 0.228 -10.698 1.00 96.56 277 SER A N 1
ATOM 2167 C CA . SER A 1 277 ? -3.486 -1.115 -10.103 1.00 96.56 277 SER A CA 1
ATOM 2168 C C . SER A 1 277 ? -3.838 -1.029 -8.623 1.00 96.56 277 SER A C 1
ATOM 2170 O O . SER A 1 277 ? -4.771 -1.698 -8.186 1.00 96.56 277 SER A O 1
ATOM 2172 N N . PHE A 1 278 ? -3.171 -0.143 -7.878 1.00 96.25 278 PHE A N 1
ATOM 2173 C CA . PHE A 1 278 ? -3.489 0.092 -6.473 1.00 96.25 278 PHE A CA 1
ATOM 2174 C C . PHE A 1 278 ? -4.909 0.657 -6.300 1.00 96.25 278 PHE A C 1
ATOM 2176 O O . PHE A 1 278 ? -5.680 0.132 -5.502 1.00 96.25 278 PHE A O 1
ATOM 2183 N N . LEU A 1 279 ? -5.312 1.636 -7.125 1.00 96.94 279 LEU A N 1
ATOM 2184 C CA . LEU A 1 279 ? -6.686 2.161 -7.149 1.00 96.94 279 LEU A CA 1
ATOM 2185 C C . LEU A 1 279 ? -7.716 1.066 -7.421 1.00 96.94 279 LEU A C 1
ATOM 2187 O O . LEU A 1 279 ? -8.749 1.009 -6.758 1.00 96.94 279 LEU A O 1
ATOM 2191 N N . THR A 1 280 ? -7.430 0.179 -8.372 1.00 97.06 280 THR A N 1
ATOM 2192 C CA . THR A 1 280 ? -8.308 -0.943 -8.713 1.00 97.06 280 THR A CA 1
ATOM 2193 C C . THR A 1 280 ? -8.519 -1.858 -7.514 1.00 97.06 280 THR A C 1
ATOM 2195 O O . THR A 1 280 ? -9.670 -2.215 -7.254 1.00 97.06 280 THR A O 1
ATOM 2198 N N . SER A 1 281 ? -7.448 -2.181 -6.778 1.00 94.81 281 SER A N 1
ATOM 2199 C CA . SER A 1 281 ? -7.500 -2.972 -5.543 1.00 94.81 281 SER A CA 1
ATOM 2200 C C . SER A 1 281 ? -8.280 -2.256 -4.437 1.00 94.81 281 SER A C 1
ATOM 2202 O O . SER A 1 281 ? -9.223 -2.822 -3.891 1.00 94.81 281 SER A O 1
ATOM 2204 N N . SER A 1 282 ? -7.991 -0.979 -4.157 1.00 95.44 282 SER A N 1
ATOM 2205 C CA . SER A 1 282 ? -8.713 -0.215 -3.125 1.00 95.44 282 SER A CA 1
ATOM 2206 C C . SER A 1 282 ? -10.210 -0.093 -3.425 1.00 95.44 282 SER A C 1
ATOM 2208 O O . SER A 1 282 ? -11.041 -0.245 -2.531 1.00 95.44 282 SER A O 1
ATOM 2210 N N . LEU A 1 283 ? -10.579 0.108 -4.694 1.00 97.00 283 LEU A N 1
ATOM 2211 C CA . LEU A 1 283 ? -11.975 0.168 -5.131 1.00 97.00 283 LEU A CA 1
ATOM 2212 C C . LEU A 1 283 ? -12.712 -1.177 -5.009 1.00 97.00 283 LEU A C 1
ATOM 2214 O O . LEU A 1 283 ? -13.921 -1.211 -5.236 1.00 97.00 283 LEU A O 1
ATOM 2218 N N . MET A 1 284 ? -12.040 -2.304 -4.742 1.00 95.25 284 MET A N 1
ATOM 2219 C CA . MET A 1 284 ? -12.731 -3.572 -4.453 1.00 95.25 284 MET A CA 1
ATOM 2220 C C . MET A 1 284 ? -13.366 -3.563 -3.066 1.00 95.25 284 MET A C 1
ATOM 2222 O O . MET A 1 284 ? -14.365 -4.238 -2.866 1.00 95.25 284 MET A O 1
ATOM 2226 N N . MET A 1 285 ? -12.838 -2.760 -2.139 1.00 95.12 285 MET A N 1
ATOM 2227 C CA . MET A 1 285 ? -13.392 -2.616 -0.789 1.00 95.12 285 MET A CA 1
ATOM 2228 C C . MET A 1 285 ? -14.559 -1.619 -0.727 1.00 95.12 285 MET A C 1
ATOM 2230 O O . MET A 1 285 ? -15.151 -1.419 0.329 1.00 95.12 285 MET A O 1
ATOM 2234 N N . VAL A 1 286 ? -14.927 -0.997 -1.852 1.00 96.56 286 VAL A N 1
ATOM 2235 C CA . VAL A 1 286 ? -16.119 -0.145 -1.967 1.00 96.56 286 VAL A CA 1
ATOM 2236 C C . VAL A 1 286 ? -17.332 -1.036 -2.235 1.00 96.56 286 VAL A C 1
ATOM 2238 O O . VAL A 1 286 ? -17.814 -1.143 -3.360 1.00 96.56 286 VAL A O 1
ATOM 2241 N N . VAL A 1 287 ? -17.791 -1.719 -1.188 1.00 93.94 287 VAL A N 1
ATOM 2242 C CA . VAL A 1 287 ? -18.968 -2.602 -1.216 1.00 93.94 287 VAL A CA 1
ATOM 2243 C C . VAL A 1 287 ? -20.086 -2.038 -0.345 1.00 93.94 287 VAL A C 1
ATOM 2245 O O . VAL A 1 287 ? -19.826 -1.319 0.623 1.00 93.94 287 VAL A O 1
ATOM 2248 N N . ASN A 1 288 ? -21.337 -2.374 -0.660 1.00 94.69 288 ASN A N 1
ATOM 2249 C CA . ASN A 1 288 ? -22.514 -1.952 0.107 1.00 94.69 288 ASN A CA 1
ATOM 2250 C C . ASN A 1 288 ? -22.945 -2.991 1.163 1.00 94.69 288 ASN A C 1
ATOM 2252 O O . ASN A 1 288 ? -24.131 -3.190 1.398 1.00 94.69 288 ASN A O 1
ATOM 2256 N N . LEU A 1 289 ? -21.975 -3.680 1.770 1.00 94.50 289 LEU A N 1
ATOM 2257 C CA . LEU A 1 289 ? -22.214 -4.646 2.844 1.00 94.50 289 LEU A CA 1
ATOM 2258 C C . LEU A 1 289 ? -22.425 -3.913 4.187 1.00 94.50 289 LEU A C 1
ATOM 2260 O O . LEU A 1 289 ? -21.625 -3.019 4.482 1.00 94.50 289 LEU A O 1
ATOM 2264 N N . PRO A 1 290 ? -23.426 -4.267 5.015 1.00 95.31 290 PRO A N 1
ATOM 2265 C CA . PRO A 1 290 ? -23.698 -3.588 6.291 1.00 95.31 290 PRO A CA 1
ATOM 2266 C C . PRO A 1 290 ? -22.610 -3.803 7.360 1.00 95.31 290 PRO A C 1
ATOM 2268 O O . PRO A 1 290 ? -22.400 -2.947 8.223 1.00 95.31 290 PRO A O 1
ATOM 2271 N N . PHE A 1 291 ? -21.897 -4.928 7.304 1.00 95.31 291 PHE A N 1
ATOM 2272 C CA . PHE A 1 291 ? -20.902 -5.313 8.306 1.00 95.31 291 PHE A CA 1
ATOM 2273 C C . PHE A 1 291 ? -19.528 -4.686 8.063 1.00 95.31 291 PHE A C 1
ATOM 2275 O O . PHE A 1 291 ? -19.203 -4.268 6.946 1.00 95.31 291 PHE A O 1
ATOM 2282 N N . SER A 1 292 ? -18.732 -4.617 9.130 1.00 93.44 292 SER A N 1
ATOM 2283 C CA . SER A 1 292 ? -17.354 -4.123 9.092 1.00 93.44 292 SER A CA 1
ATOM 2284 C C . SER A 1 292 ? -16.456 -5.035 8.252 1.00 93.44 292 SER A C 1
ATOM 2286 O O . SER A 1 292 ? -16.437 -6.242 8.450 1.00 93.44 292 SER A O 1
ATOM 2288 N N . LEU A 1 293 ? -15.657 -4.457 7.353 1.00 92.69 293 LEU A N 1
ATOM 2289 C CA . LEU A 1 293 ? -14.701 -5.185 6.500 1.00 92.69 293 LEU A CA 1
ATOM 2290 C C . LEU A 1 293 ? -13.326 -5.363 7.149 1.00 92.69 293 LEU A C 1
ATOM 2292 O O . LEU A 1 293 ? -12.487 -6.112 6.657 1.00 92.69 293 LEU A O 1
ATOM 2296 N N . THR A 1 294 ? -13.048 -4.606 8.209 1.00 91.06 294 THR A N 1
ATOM 2297 C CA . THR A 1 294 ? -11.795 -4.679 8.967 1.00 91.06 294 THR A CA 1
ATOM 2298 C C . THR A 1 294 ? -12.093 -4.510 10.448 1.00 91.06 294 THR A C 1
ATOM 2300 O O . THR A 1 294 ? -13.124 -3.940 10.803 1.00 91.06 294 THR A O 1
ATOM 2303 N N . TRP A 1 295 ? -11.151 -4.919 11.300 1.00 89.81 295 TRP A N 1
ATOM 2304 C CA . TRP A 1 295 ? -11.307 -4.969 12.759 1.00 89.81 295 TRP A CA 1
ATOM 2305 C C . TRP A 1 295 ? -11.860 -3.689 13.420 1.00 89.81 295 TRP A C 1
ATOM 2307 O O . TRP A 1 295 ? -12.496 -3.788 14.461 1.00 89.81 295 TRP A O 1
ATOM 2317 N N . SER A 1 296 ? -11.637 -2.503 12.830 1.00 90.94 296 SER A N 1
ATOM 2318 C CA . SER A 1 296 ? -12.093 -1.212 13.384 1.00 90.94 296 SER A CA 1
ATOM 2319 C C . SER A 1 296 ? -12.904 -0.349 12.411 1.00 90.94 296 SER A C 1
ATOM 2321 O O . SER A 1 296 ? -13.089 0.838 12.675 1.00 90.94 296 SER A O 1
ATOM 2323 N N . GLU A 1 297 ? -13.345 -0.875 11.261 1.00 94.62 297 GLU A N 1
ATOM 2324 C CA . GLU A 1 297 ? -14.055 -0.053 10.264 1.00 94.62 297 GLU A CA 1
ATOM 2325 C C . GLU A 1 297 ? -15.342 0.547 10.847 1.00 94.62 297 GLU A C 1
ATOM 2327 O O . GLU A 1 297 ? -15.545 1.761 10.779 1.00 94.62 297 GLU A O 1
ATOM 2332 N N . GLY A 1 298 ? -16.173 -0.291 11.466 1.00 93.44 298 GLY A N 1
ATOM 2333 C CA . GLY A 1 298 ? -17.439 0.119 12.056 1.00 93.44 298 GLY A CA 1
ATOM 2334 C C . GLY A 1 298 ? -17.288 1.204 13.112 1.00 93.44 298 GLY A C 1
ATOM 2335 O O . GLY A 1 298 ? -17.946 2.244 13.066 1.00 93.44 298 GLY A O 1
ATOM 2336 N N . ASN A 1 299 ? -16.333 0.998 14.015 1.00 93.00 299 ASN A N 1
ATOM 2337 C CA . ASN A 1 299 ? -15.987 1.935 15.079 1.00 93.00 299 ASN A CA 1
ATOM 2338 C C . ASN A 1 299 ? -15.457 3.264 14.533 1.00 93.00 299 ASN A C 1
ATOM 2340 O O . ASN A 1 299 ? -15.746 4.324 15.080 1.00 93.00 299 ASN A O 1
ATOM 2344 N N . ARG A 1 300 ? -14.711 3.230 13.422 1.00 93.81 300 ARG A N 1
ATOM 2345 C CA . ARG A 1 300 ? -14.255 4.445 12.739 1.00 93.81 300 ARG A CA 1
ATOM 2346 C C . ARG A 1 300 ? -15.422 5.211 12.127 1.00 93.81 300 ARG A C 1
ATOM 2348 O O . ARG A 1 300 ? -15.456 6.426 12.270 1.00 93.81 300 ARG A O 1
ATOM 2355 N N . PHE A 1 301 ? -16.382 4.547 11.480 1.00 95.94 301 PHE A N 1
ATOM 2356 C CA . PHE A 1 301 ? -17.575 5.239 10.974 1.00 95.94 301 PHE A CA 1
ATOM 2357 C C . PHE A 1 301 ? -18.394 5.870 12.099 1.00 95.94 301 PHE A C 1
ATOM 2359 O O . PHE A 1 301 ? -18.832 7.012 11.949 1.00 95.94 301 PHE A O 1
ATOM 2366 N N . TYR A 1 302 ? -18.512 5.179 13.234 1.00 95.31 302 TYR A N 1
ATOM 2367 C CA . TYR A 1 302 ? -19.062 5.751 14.458 1.00 95.31 302 TYR A CA 1
ATOM 2368 C C . TYR A 1 302 ? -18.286 7.009 14.888 1.00 95.31 302 TYR A C 1
ATOM 2370 O O . TYR A 1 302 ? -18.880 8.085 14.916 1.00 95.31 302 TYR A O 1
ATOM 2378 N N . ASP A 1 303 ? -16.966 6.920 15.102 1.00 93.81 303 ASP A N 1
ATOM 2379 C CA . ASP A 1 303 ? -16.102 8.058 15.468 1.00 93.81 303 ASP A CA 1
ATOM 2380 C C . ASP A 1 303 ? -16.308 9.257 14.518 1.00 93.81 303 ASP A C 1
ATOM 2382 O O . ASP A 1 303 ? -16.508 10.392 14.950 1.00 93.81 303 ASP A O 1
ATOM 2386 N N . TYR A 1 304 ? -16.298 9.009 13.204 1.00 94.50 304 TYR A N 1
ATOM 2387 C CA . TYR A 1 304 ? -16.419 10.049 12.177 1.00 94.50 304 TYR A CA 1
ATOM 2388 C C . TYR A 1 304 ? -17.802 10.700 12.150 1.00 94.50 304 TYR A C 1
ATOM 2390 O O . TYR A 1 304 ? -17.923 11.877 11.806 1.00 94.50 304 TYR A O 1
ATOM 2398 N N . SER A 1 305 ? -18.843 9.966 12.539 1.00 95.25 305 SER A N 1
ATOM 2399 C CA . SER A 1 305 ? -20.196 10.508 12.630 1.00 95.25 305 SER A CA 1
ATOM 2400 C C . SER A 1 305 ? -20.372 11.483 13.795 1.00 95.25 305 SER A C 1
ATOM 2402 O O . SER A 1 305 ? -21.240 12.344 13.720 1.00 95.25 305 SER A O 1
ATOM 2404 N N . LEU A 1 306 ? -19.537 11.437 14.840 1.00 93.69 306 LEU A N 1
ATOM 2405 C CA . LEU A 1 306 ? -19.761 12.231 16.056 1.00 93.69 306 LEU A CA 1
ATOM 2406 C C . LEU A 1 306 ? -19.665 13.751 15.852 1.00 93.69 306 LEU A C 1
ATOM 2408 O O . LEU A 1 306 ? -20.181 14.502 16.674 1.00 93.69 306 LEU A O 1
ATOM 2412 N N . MET A 1 307 ? -19.046 14.232 14.771 1.00 92.62 307 MET A N 1
ATOM 2413 C CA . MET A 1 307 ? -18.964 15.678 14.505 1.00 92.62 307 MET A CA 1
ATOM 2414 C C . MET A 1 307 ? -20.238 16.248 13.876 1.00 92.62 307 MET A C 1
ATOM 2416 O O . MET A 1 307 ? -20.632 17.365 14.197 1.00 92.62 307 MET A O 1
ATOM 2420 N N . PHE A 1 308 ? -20.874 15.504 12.968 1.00 95.06 308 PHE A N 1
ATOM 2421 C CA . PHE A 1 308 ? -21.976 16.017 12.134 1.00 95.06 308 PHE A CA 1
ATOM 2422 C C . PHE A 1 308 ? -23.243 15.144 12.166 1.00 95.06 308 PHE A C 1
ATOM 2424 O O . PHE A 1 308 ? -24.281 15.528 11.634 1.00 95.06 308 PHE A O 1
ATOM 2431 N N . GLY A 1 309 ? -23.172 13.978 12.803 1.00 94.19 309 GLY A N 1
ATOM 2432 C CA . GLY A 1 309 ? -24.167 12.911 12.761 1.00 94.19 309 GLY A CA 1
ATOM 2433 C C . GLY A 1 309 ? -24.548 12.346 14.130 1.00 94.19 309 GLY A C 1
ATOM 2434 O O . GLY A 1 309 ? -25.078 11.247 14.173 1.00 94.19 309 GLY A O 1
ATOM 2435 N N . GLN A 1 310 ? -24.340 13.059 15.247 1.00 93.88 310 GLN A N 1
ATOM 2436 C CA . GLN A 1 310 ? -24.781 12.563 16.570 1.00 93.88 310 GLN A CA 1
ATOM 2437 C C . GLN A 1 310 ? -26.286 12.261 16.620 1.00 93.88 310 GLN A C 1
ATOM 2439 O O . GLN A 1 310 ? -26.700 11.304 17.257 1.00 93.88 310 GLN A O 1
ATOM 2444 N N . LYS A 1 311 ? -27.093 13.014 15.862 1.00 93.19 311 LYS A N 1
ATOM 2445 C CA . LYS A 1 311 ? -28.543 12.798 15.703 1.00 93.19 311 LYS A CA 1
ATOM 2446 C C . LYS A 1 311 ? -28.935 11.443 15.094 1.00 93.19 311 LYS A C 1
ATOM 2448 O O . LYS A 1 311 ? -30.119 11.151 14.998 1.00 93.19 311 LYS A O 1
ATOM 2453 N N . LEU A 1 312 ? -27.969 10.674 14.586 1.00 94.19 312 LEU A N 1
ATOM 2454 C CA . LEU A 1 312 ? -28.197 9.323 14.066 1.00 94.19 312 LEU A CA 1
ATOM 2455 C C . LEU A 1 312 ? -28.401 8.307 15.199 1.00 94.19 312 LEU A C 1
ATOM 2457 O O . LEU A 1 312 ? -28.885 7.210 14.942 1.00 94.19 312 LEU A O 1
ATOM 2461 N N . TYR A 1 313 ? -28.033 8.670 16.428 1.00 95.69 313 TYR A N 1
ATOM 2462 C CA . TYR A 1 313 ? -28.149 7.827 17.609 1.00 95.69 313 TYR A CA 1
ATOM 2463 C C . TYR A 1 313 ? -29.294 8.319 18.491 1.00 95.69 313 TYR A C 1
ATOM 2465 O O . TYR A 1 313 ? -29.438 9.522 18.715 1.00 95.69 313 TYR A O 1
ATOM 2473 N N . ASP A 1 314 ? -30.087 7.385 19.011 1.00 94.56 314 ASP A N 1
ATOM 2474 C CA . ASP A 1 314 ? -31.146 7.679 19.974 1.00 94.56 314 ASP A CA 1
ATOM 2475 C C . ASP A 1 314 ? -30.534 7.901 21.365 1.00 94.56 314 ASP A C 1
ATOM 2477 O O . ASP A 1 314 ? -30.433 6.990 22.186 1.00 94.56 314 ASP A O 1
ATOM 2481 N N . TYR A 1 315 ? -30.007 9.106 21.583 1.00 94.06 315 TYR A N 1
ATOM 2482 C CA . TYR A 1 315 ? -29.352 9.511 22.821 1.00 94.06 315 TYR A CA 1
ATOM 2483 C C . TYR A 1 315 ? -29.783 10.931 23.190 1.00 94.06 315 TYR A C 1
ATOM 2485 O O . TYR A 1 315 ? -29.608 11.865 22.409 1.00 94.06 315 TYR A O 1
ATOM 2493 N N . ALA A 1 316 ? -30.340 11.106 24.391 1.00 89.19 316 ALA A N 1
ATOM 2494 C CA . ALA A 1 316 ? -30.901 12.388 24.829 1.00 89.19 316 ALA A CA 1
ATOM 2495 C C . ALA A 1 316 ? -29.841 13.477 25.106 1.00 89.19 316 ALA A C 1
ATOM 2497 O O . ALA A 1 316 ? -30.177 14.659 25.179 1.00 89.19 316 ALA A O 1
ATOM 2498 N N . GLY A 1 317 ? -28.575 13.090 25.294 1.00 89.69 317 GLY A N 1
ATOM 2499 C CA . GLY A 1 317 ? -27.468 13.995 25.610 1.00 89.69 317 GLY A CA 1
ATOM 2500 C C . GLY A 1 317 ? -26.529 14.272 24.434 1.00 89.69 317 GLY A C 1
ATOM 2501 O O . GLY A 1 317 ? -26.799 13.939 23.283 1.00 89.69 317 GLY A O 1
ATOM 2502 N N . THR A 1 318 ? -25.376 14.865 24.737 1.00 90.19 318 THR A N 1
ATOM 2503 C CA . THR A 1 318 ? -24.260 14.979 23.791 1.00 90.19 318 THR A CA 1
ATOM 2504 C C . THR A 1 318 ? -23.338 13.775 23.923 1.00 90.19 318 THR A C 1
ATOM 2506 O O . THR A 1 318 ? -22.921 13.407 25.021 1.00 90.19 318 THR A O 1
ATOM 2509 N N . ILE A 1 319 ? -22.993 13.157 22.795 1.00 92.00 319 ILE A N 1
ATOM 2510 C CA . ILE A 1 319 ? -22.071 12.022 22.783 1.00 92.00 319 ILE A CA 1
ATOM 2511 C C . ILE A 1 319 ? -20.646 12.575 22.771 1.00 92.00 319 ILE A C 1
ATOM 2513 O O . IL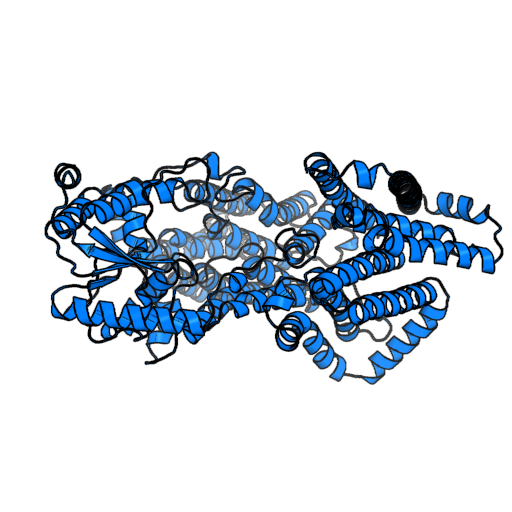E A 1 319 ? -20.233 13.256 21.828 1.00 92.00 319 ILE A O 1
ATOM 2517 N N . ALA A 1 320 ? -19.884 12.289 23.826 1.00 87.06 320 ALA A N 1
ATOM 2518 C CA . ALA A 1 320 ? -18.487 12.689 23.909 1.00 87.06 320 ALA A CA 1
ATOM 2519 C C . ALA A 1 320 ? -17.623 11.882 22.924 1.00 87.06 320 ALA A C 1
ATOM 2521 O O . ALA A 1 320 ? -17.744 10.663 22.810 1.00 87.06 320 ALA A O 1
ATOM 2522 N N . ALA A 1 321 ? -16.715 12.563 22.226 1.00 86.12 321 ALA A N 1
ATOM 2523 C CA . ALA A 1 321 ? -15.732 11.910 21.370 1.00 86.12 321 ALA A CA 1
ATOM 2524 C C . ALA A 1 321 ? -14.631 11.245 22.211 1.00 86.12 321 ALA A C 1
ATOM 2526 O O . ALA A 1 321 ? -14.006 11.896 23.045 1.00 86.12 321 ALA A O 1
ATOM 2527 N N . ASN A 1 322 ? -14.323 9.979 21.920 1.00 83.38 322 ASN A N 1
ATOM 2528 C CA . ASN A 1 322 ? -13.337 9.193 22.673 1.00 83.38 322 ASN A CA 1
ATOM 2529 C C . ASN A 1 322 ? -11.902 9.757 22.625 1.00 83.38 322 ASN A C 1
ATOM 2531 O O . ASN A 1 322 ? -11.146 9.593 23.581 1.00 83.38 322 ASN A O 1
ATOM 2535 N N . TYR A 1 323 ? -11.513 10.399 21.517 1.00 77.88 323 TYR A N 1
ATOM 2536 C CA . TYR A 1 323 ? -10.115 10.768 21.254 1.00 77.88 323 TYR A CA 1
ATOM 2537 C C . TYR A 1 323 ? -9.833 12.278 21.201 1.00 77.88 323 TYR A C 1
ATOM 2539 O O . TYR A 1 323 ? -8.667 12.645 21.118 1.00 77.88 323 TYR A O 1
ATOM 2547 N N . ASP A 1 324 ? -10.851 13.145 21.259 1.00 77.69 324 ASP A N 1
ATOM 2548 C CA . ASP A 1 324 ? -10.720 14.608 21.071 1.00 77.69 324 ASP A CA 1
ATOM 2549 C C . ASP A 1 324 ? -9.824 14.995 19.868 1.00 77.69 324 ASP A C 1
ATOM 2551 O O . ASP A 1 324 ? -8.889 15.789 19.960 1.00 77.69 324 ASP A O 1
ATOM 2555 N N . LEU A 1 325 ? -10.083 14.366 18.710 1.00 83.38 325 LEU A N 1
ATOM 2556 C CA . LEU A 1 325 ? -9.348 14.579 17.452 1.00 83.38 325 LEU A CA 1
ATOM 2557 C C . LEU A 1 325 ? -10.260 15.166 16.358 1.00 83.38 325 LEU A C 1
ATOM 2559 O O . LEU A 1 325 ? -10.482 14.515 15.323 1.00 83.38 325 LEU A O 1
ATOM 2563 N N . PRO A 1 326 ? -10.812 16.381 16.542 1.00 88.12 326 PRO A N 1
ATOM 2564 C CA . PRO A 1 326 ? -11.795 16.943 15.621 1.00 88.12 326 PRO A CA 1
ATOM 2565 C C . PRO A 1 326 ? -11.252 17.098 14.194 1.00 88.12 326 PRO A C 1
ATOM 2567 O O . PRO A 1 326 ? -11.997 16.899 13.240 1.00 88.12 326 PRO A O 1
ATOM 2570 N N . GLY A 1 327 ? -9.952 17.354 14.006 1.00 90.75 327 GLY A N 1
ATOM 2571 C CA . GLY A 1 327 ? -9.344 17.478 12.674 1.00 90.75 327 GLY A CA 1
ATOM 2572 C C . GLY A 1 327 ? -9.418 16.181 11.858 1.00 90.75 327 GLY A C 1
ATOM 2573 O O . GLY A 1 327 ? -9.700 16.205 10.655 1.00 90.75 327 GLY A O 1
ATOM 2574 N N . ARG A 1 328 ? -9.254 15.030 12.525 1.00 90.31 328 ARG A N 1
ATOM 2575 C CA . ARG A 1 328 ? -9.435 13.713 11.905 1.00 90.31 328 ARG A CA 1
ATOM 2576 C C . ARG A 1 328 ? -10.914 13.429 11.668 1.00 90.31 328 ARG A C 1
ATOM 2578 O O . ARG A 1 328 ? -11.273 12.959 10.594 1.00 90.31 328 ARG A O 1
ATOM 2585 N N . TYR A 1 329 ? -11.768 13.705 12.648 1.00 92.88 329 TYR A N 1
ATOM 2586 C CA . TYR A 1 329 ? -13.181 13.340 12.563 1.00 92.88 329 TYR A CA 1
ATOM 2587 C C . TYR A 1 329 ? -13.907 14.160 11.501 1.00 92.88 329 TYR A C 1
ATOM 2589 O O . TYR A 1 329 ? -14.686 13.599 10.742 1.00 92.88 329 TYR A O 1
ATOM 2597 N N . VAL A 1 330 ? -13.589 15.450 11.366 1.00 94.81 330 VAL A N 1
ATOM 2598 C CA . VAL A 1 330 ? -14.149 16.317 10.321 1.00 94.81 330 VAL A CA 1
ATOM 2599 C C . VAL A 1 330 ? -13.793 15.812 8.923 1.00 94.81 330 VAL A C 1
ATOM 2601 O O . VAL A 1 330 ? -14.657 15.796 8.050 1.00 94.81 330 VAL A O 1
ATOM 2604 N N . LEU A 1 331 ? -12.553 15.358 8.702 1.00 95.81 331 LEU A N 1
ATOM 2605 C CA . LEU A 1 331 ? -12.092 14.953 7.371 1.00 95.81 331 LEU A CA 1
ATOM 2606 C C . LEU A 1 331 ? -12.888 13.766 6.801 1.00 95.81 331 LEU A C 1
ATOM 2608 O O . LEU A 1 331 ? -13.319 13.801 5.649 1.00 95.81 331 LEU A O 1
ATOM 2612 N N . TRP A 1 332 ? -13.104 12.718 7.598 1.00 95.81 332 TRP A N 1
ATOM 2613 C CA . TRP A 1 332 ? -13.938 11.585 7.177 1.00 95.81 332 TRP A CA 1
ATOM 2614 C C . TRP A 1 332 ? -15.432 11.850 7.384 1.00 95.81 332 TRP A C 1
ATOM 2616 O O . TRP A 1 332 ? -16.257 11.365 6.612 1.00 95.81 332 TRP A O 1
ATOM 2626 N N . GLY A 1 333 ? -15.778 12.619 8.414 1.00 95.88 333 GLY A N 1
ATOM 2627 C CA . GLY A 1 333 ? -17.145 12.870 8.847 1.00 95.88 333 GLY A CA 1
ATOM 2628 C C . GLY A 1 333 ? -17.909 13.871 7.991 1.00 95.88 333 GLY A C 1
ATOM 2629 O O . GLY A 1 333 ? -19.131 13.898 8.078 1.00 95.88 333 GLY A O 1
ATOM 2630 N N . VAL A 1 334 ? -17.235 14.659 7.142 1.00 96.62 334 VAL A N 1
ATOM 2631 C CA . VAL A 1 334 ? -17.865 15.683 6.283 1.00 96.62 334 VAL A CA 1
ATOM 2632 C C . VAL A 1 334 ? -19.055 15.144 5.484 1.00 96.62 334 VAL A C 1
ATOM 2634 O O . VAL A 1 334 ? -20.022 15.864 5.261 1.00 96.62 334 VAL A O 1
ATOM 2637 N N . LEU A 1 335 ? -19.031 13.862 5.109 1.00 97.00 335 LEU A N 1
ATOM 2638 C CA . LEU A 1 335 ? -20.136 13.226 4.399 1.00 97.00 335 LEU A CA 1
ATOM 2639 C C . LEU A 1 335 ? -21.436 13.148 5.210 1.00 97.00 335 LEU A C 1
ATOM 2641 O O . LEU A 1 335 ? -22.506 13.197 4.618 1.00 97.00 335 LEU A O 1
ATOM 2645 N N . PHE A 1 336 ? -21.376 13.107 6.542 1.00 96.88 336 PHE A N 1
ATOM 2646 C CA . PHE A 1 336 ? -22.569 13.093 7.397 1.00 96.88 336 PHE A CA 1
ATOM 2647 C C . PHE A 1 336 ? -23.327 14.432 7.422 1.00 96.88 336 PHE A C 1
ATOM 2649 O O . PHE A 1 336 ? -24.428 14.494 7.968 1.00 96.88 336 PHE A O 1
ATOM 2656 N N . LEU A 1 337 ? -22.795 15.489 6.791 1.00 96.50 337 LEU A N 1
ATOM 2657 C CA . LEU A 1 337 ? -23.572 16.695 6.481 1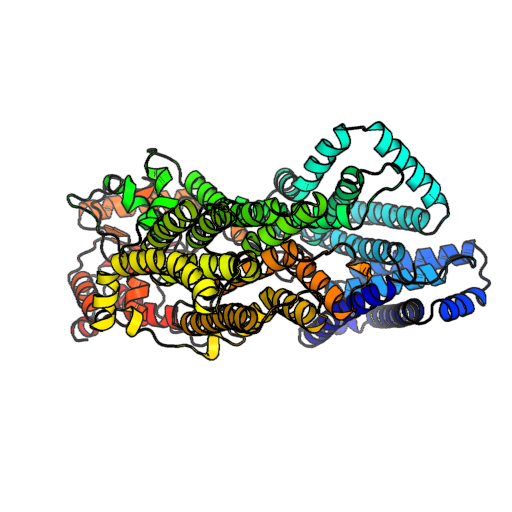.00 96.50 337 LEU A CA 1
ATOM 2658 C C . LEU A 1 337 ? -24.712 16.400 5.492 1.00 96.50 337 LEU A C 1
ATOM 2660 O O . LEU A 1 337 ? -25.738 17.081 5.523 1.00 96.50 337 LEU A O 1
ATOM 2664 N N . TRP A 1 338 ? -24.556 15.375 4.646 1.00 95.94 338 TRP A N 1
ATOM 2665 C CA . TRP A 1 338 ? -25.607 14.883 3.762 1.00 95.94 338 TRP A CA 1
ATOM 2666 C C . TRP A 1 338 ? -26.305 13.677 4.403 1.00 95.94 338 TRP A C 1
ATOM 2668 O O . TRP A 1 338 ? -25.674 12.640 4.623 1.00 95.94 338 TRP A O 1
ATOM 2678 N N . PRO A 1 339 ? -27.607 13.778 4.717 1.00 89.50 339 PRO A N 1
ATOM 2679 C CA . PRO A 1 339 ? -28.328 12.685 5.352 1.00 89.50 339 PRO A CA 1
ATOM 2680 C C . PRO A 1 339 ? -28.489 11.491 4.400 1.00 89.50 339 PRO A C 1
ATOM 2682 O O . PRO A 1 339 ? -28.612 11.662 3.188 1.00 89.50 339 PRO A O 1
ATOM 2685 N N . ASN A 1 340 ? -28.570 10.286 4.970 1.00 90.19 340 ASN A N 1
ATOM 2686 C CA . ASN A 1 340 ? -28.908 9.035 4.274 1.00 90.19 340 ASN A CA 1
ATOM 2687 C C . ASN A 1 340 ? -27.918 8.575 3.187 1.00 90.19 340 ASN A C 1
ATOM 2689 O O . ASN A 1 340 ? -28.289 7.777 2.324 1.00 90.19 340 ASN A O 1
ATOM 2693 N N . LEU A 1 341 ? -26.662 9.035 3.211 1.00 96.56 341 LEU A N 1
ATOM 2694 C CA . LEU A 1 341 ? -25.637 8.453 2.347 1.00 96.56 341 LEU A CA 1
ATOM 2695 C C . LEU A 1 341 ? -25.355 6.995 2.762 1.00 96.56 341 LEU A C 1
ATOM 2697 O O . LEU A 1 341 ? -25.110 6.730 3.940 1.00 96.56 341 LEU A O 1
ATOM 2701 N N . PRO A 1 342 ? -25.377 6.034 1.819 1.00 96.50 342 PRO A N 1
ATOM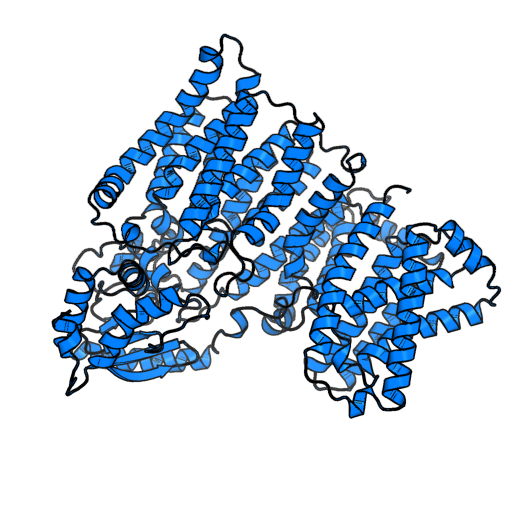 2702 C CA . PRO A 1 342 ? -25.127 4.631 2.131 1.00 96.50 342 PRO A CA 1
ATOM 2703 C C . PRO A 1 342 ? -23.645 4.379 2.443 1.00 96.50 342 PRO A C 1
ATOM 2705 O O . PRO A 1 342 ? -22.757 5.101 1.980 1.00 96.50 342 PRO A O 1
ATOM 2708 N N . ILE A 1 343 ? -23.365 3.293 3.171 1.00 97.25 343 ILE A N 1
ATOM 2709 C CA . ILE A 1 343 ? -22.014 2.936 3.642 1.00 97.25 343 ILE A CA 1
ATOM 2710 C C . ILE A 1 343 ? -20.971 2.867 2.514 1.00 97.25 343 ILE A C 1
ATOM 2712 O O . ILE A 1 343 ? -19.820 3.265 2.709 1.00 97.25 343 ILE A O 1
ATOM 2716 N N . TRP A 1 344 ? -21.359 2.440 1.305 1.00 97.25 344 TRP A N 1
ATOM 2717 C CA . TRP A 1 344 ? -20.434 2.377 0.170 1.00 97.25 344 TRP A CA 1
ATOM 2718 C C . TRP A 1 344 ? -19.886 3.759 -0.226 1.00 97.25 344 TRP A C 1
ATOM 2720 O O . TRP A 1 344 ? -18.734 3.847 -0.646 1.00 97.25 344 TRP A O 1
ATOM 2730 N N . VAL A 1 345 ? -20.648 4.847 -0.041 1.00 98.19 345 VAL A N 1
ATOM 2731 C CA . VAL A 1 345 ? -20.179 6.218 -0.327 1.00 98.19 345 VAL A CA 1
ATOM 2732 C C . VAL A 1 345 ? -19.080 6.618 0.654 1.00 98.19 345 VAL A C 1
ATOM 2734 O O . VAL A 1 345 ? -18.075 7.201 0.251 1.00 98.19 345 VAL A O 1
ATOM 2737 N N . HIS A 1 346 ? -19.211 6.238 1.926 1.00 97.81 346 HIS A N 1
ATOM 2738 C CA . HIS A 1 346 ? -18.185 6.491 2.941 1.00 97.81 346 HIS A CA 1
ATOM 2739 C C . HIS A 1 346 ? -16.926 5.645 2.707 1.00 97.81 346 HIS A C 1
ATOM 2741 O O . HIS A 1 346 ? -15.809 6.137 2.881 1.00 97.81 346 HIS A O 1
ATOM 2747 N N . ARG A 1 347 ? -17.079 4.402 2.230 1.00 97.75 347 ARG A N 1
ATOM 2748 C CA . ARG A 1 347 ? -15.954 3.562 1.781 1.00 97.75 347 ARG A CA 1
ATOM 2749 C C . ARG A 1 347 ? -15.252 4.154 0.559 1.00 97.75 347 ARG A C 1
ATOM 2751 O O . ARG A 1 347 ? -14.025 4.200 0.527 1.00 97.75 347 ARG A O 1
ATOM 2758 N N . LEU A 1 348 ? -16.005 4.673 -0.414 1.00 98.19 348 LEU A N 1
ATOM 2759 C CA . LEU A 1 348 ? -15.445 5.375 -1.571 1.00 98.19 348 LEU A CA 1
ATOM 2760 C C . LEU A 1 348 ? -14.696 6.647 -1.151 1.00 98.19 348 LEU A C 1
ATOM 2762 O O . LEU A 1 348 ? -13.592 6.903 -1.627 1.00 98.19 348 LEU A O 1
ATOM 2766 N N . TRP A 1 349 ? -15.258 7.417 -0.219 1.00 97.88 349 TRP A N 1
ATOM 2767 C CA . TRP A 1 349 ? -14.595 8.589 0.345 1.00 97.88 349 TRP A CA 1
ATOM 2768 C C . TRP A 1 349 ? -13.295 8.234 1.053 1.00 97.88 349 TRP A C 1
ATOM 2770 O O . TRP A 1 349 ? -12.291 8.915 0.859 1.00 97.88 349 TRP A O 1
ATOM 2780 N N . ASN A 1 350 ? -13.269 7.122 1.788 1.00 96.69 350 ASN A N 1
ATOM 2781 C CA . ASN A 1 350 ? -12.037 6.612 2.370 1.00 96.69 350 ASN A CA 1
ATOM 2782 C C . ASN A 1 350 ? -10.977 6.317 1.292 1.00 96.69 350 ASN A C 1
ATOM 2784 O O . ASN A 1 350 ? -9.825 6.705 1.464 1.00 96.69 350 ASN A O 1
ATOM 2788 N N . VAL A 1 351 ? -11.355 5.724 0.151 1.00 97.12 351 VAL A N 1
ATOM 2789 C CA . VAL A 1 351 ? -10.429 5.553 -0.985 1.00 97.12 351 VAL A CA 1
ATOM 2790 C C . VAL A 1 351 ? -9.931 6.910 -1.492 1.00 97.12 351 VAL A C 1
ATOM 2792 O O . VAL A 1 351 ? -8.729 7.088 -1.653 1.00 97.12 351 VAL A O 1
ATOM 2795 N N . PHE A 1 352 ? -10.795 7.910 -1.679 1.00 97.56 352 PHE A N 1
ATOM 2796 C CA . PHE A 1 352 ? -10.340 9.238 -2.114 1.00 97.56 352 PHE A CA 1
ATOM 2797 C C . PHE A 1 352 ? -9.380 9.900 -1.123 1.00 97.56 352 PHE A C 1
ATOM 2799 O O . PHE A 1 352 ? -8.359 10.454 -1.538 1.00 97.56 352 PHE A O 1
ATOM 2806 N N . LEU A 1 353 ? -9.658 9.804 0.177 1.00 96.50 353 LEU A N 1
ATOM 2807 C CA . LEU A 1 353 ? -8.792 10.348 1.219 1.00 96.50 353 LEU A CA 1
ATOM 2808 C C . LEU A 1 353 ? -7.428 9.658 1.275 1.00 96.50 353 LEU A C 1
ATOM 2810 O O . LEU A 1 353 ? -6.447 10.318 1.597 1.00 96.50 353 LEU A O 1
ATOM 2814 N N . LEU A 1 354 ? -7.336 8.373 0.933 1.00 94.56 354 LEU A N 1
ATOM 2815 C CA . LEU A 1 354 ? -6.061 7.651 0.883 1.00 94.56 354 LEU A CA 1
ATOM 2816 C C . LEU A 1 354 ? -5.217 7.993 -0.360 1.00 94.56 354 LEU A C 1
ATOM 2818 O O . LEU A 1 354 ? -4.010 7.777 -0.349 1.00 94.56 354 LEU A O 1
ATOM 2822 N N . PHE A 1 355 ? -5.815 8.557 -1.417 1.00 95.56 355 PHE A N 1
ATOM 2823 C CA . PHE A 1 355 ? -5.117 8.863 -2.675 1.00 95.56 355 PHE A CA 1
ATOM 2824 C C . PHE A 1 355 ? -4.810 10.353 -2.849 1.00 95.56 355 PHE A C 1
ATOM 2826 O O . PHE A 1 355 ? -3.675 10.742 -3.141 1.00 95.56 355 PHE A O 1
ATOM 2833 N N . LEU A 1 356 ? -5.826 11.206 -2.699 1.00 96.94 356 LEU A N 1
ATOM 2834 C CA . LEU A 1 356 ? -5.752 12.608 -3.113 1.00 96.94 356 LEU A CA 1
ATOM 2835 C C . LEU A 1 356 ? -4.739 13.440 -2.310 1.00 96.94 356 LEU A C 1
ATOM 2837 O O . LEU A 1 356 ? -4.000 14.195 -2.942 1.00 96.94 356 LEU A O 1
ATOM 2841 N N . PRO A 1 357 ? -4.622 13.321 -0.972 1.00 97.25 357 PRO A N 1
ATOM 2842 C CA . PRO A 1 357 ? -3.632 14.079 -0.206 1.00 97.25 357 PRO A CA 1
ATOM 2843 C C . PRO A 1 357 ? -2.187 13.778 -0.620 1.00 97.25 357 PRO A C 1
ATOM 2845 O O . PRO A 1 357 ? -1.398 14.707 -0.797 1.00 97.25 357 PRO A O 1
ATOM 2848 N N . GLY A 1 358 ? -1.848 12.504 -0.851 1.00 96.69 358 GLY A N 1
ATOM 2849 C CA . GLY A 1 358 ? -0.516 12.097 -1.316 1.00 96.69 358 GLY A CA 1
ATOM 2850 C C . GLY A 1 358 ? -0.196 12.651 -2.706 1.00 96.69 358 GLY A C 1
ATOM 2851 O O . GLY A 1 358 ? 0.875 13.220 -2.927 1.00 96.69 358 GLY A O 1
ATOM 2852 N N . MET A 1 359 ? -1.165 12.593 -3.625 1.00 97.81 359 MET A N 1
ATOM 2853 C CA . MET A 1 359 ? -1.061 13.234 -4.942 1.00 97.81 359 MET A CA 1
ATOM 2854 C C . MET A 1 359 ? -0.985 14.767 -4.841 1.00 97.81 359 MET A C 1
ATOM 2856 O O . MET A 1 359 ? -0.300 15.408 -5.638 1.00 97.81 359 MET A O 1
ATOM 2860 N N . GLY A 1 360 ? -1.646 15.369 -3.852 1.00 98.06 360 GLY A N 1
ATOM 2861 C CA . GLY A 1 360 ? -1.560 16.794 -3.544 1.00 98.06 360 GLY A CA 1
ATOM 2862 C C . GLY A 1 360 ? -0.138 17.198 -3.161 1.00 98.06 360 GLY A C 1
ATOM 2863 O O . GLY A 1 360 ? 0.420 18.119 -3.760 1.00 98.06 360 GLY A O 1
ATOM 2864 N N . VAL A 1 361 ? 0.486 16.471 -2.227 1.00 98.19 361 VAL A N 1
ATOM 2865 C CA . VAL A 1 361 ? 1.903 16.648 -1.856 1.00 98.19 361 VAL A CA 1
ATOM 2866 C C . VAL A 1 361 ? 2.809 16.494 -3.080 1.00 98.19 361 VAL A C 1
ATOM 2868 O O . VAL A 1 361 ? 3.667 17.348 -3.332 1.00 98.19 361 VAL A O 1
ATOM 2871 N N . ALA A 1 362 ? 2.576 15.457 -3.890 1.00 97.88 362 ALA A N 1
ATOM 2872 C CA . ALA A 1 362 ? 3.309 15.230 -5.130 1.00 97.88 362 ALA A CA 1
ATOM 2873 C C . ALA A 1 362 ? 3.206 16.422 -6.090 1.00 97.88 362 ALA A C 1
ATOM 2875 O O . ALA A 1 362 ? 4.217 16.879 -6.625 1.00 97.88 362 ALA A O 1
ATOM 2876 N N . LEU A 1 363 ? 2.002 16.963 -6.285 1.00 97.88 363 LEU A N 1
ATOM 2877 C CA . LEU A 1 363 ? 1.757 18.122 -7.139 1.00 97.88 363 LEU A CA 1
ATOM 2878 C C . LEU A 1 363 ? 2.425 19.388 -6.584 1.00 97.88 363 LEU A C 1
ATOM 2880 O O . LEU A 1 363 ? 3.038 20.136 -7.350 1.00 97.88 363 LEU A O 1
ATOM 2884 N N . ALA A 1 364 ? 2.337 19.619 -5.271 1.00 97.25 364 ALA A N 1
ATOM 2885 C CA . ALA A 1 364 ? 2.905 20.788 -4.601 1.00 97.25 364 ALA A CA 1
ATOM 2886 C C . ALA A 1 364 ? 4.426 20.894 -4.797 1.00 97.25 364 ALA A C 1
ATOM 2888 O O . ALA A 1 364 ? 4.926 21.997 -5.045 1.00 97.25 364 ALA A O 1
ATOM 2889 N N . LEU A 1 365 ? 5.129 19.755 -4.755 1.00 95.88 365 LEU A N 1
ATOM 2890 C CA . LEU A 1 365 ? 6.565 19.642 -5.027 1.00 95.88 365 LEU A CA 1
ATOM 2891 C C . LEU A 1 365 ? 6.873 19.652 -6.531 1.00 95.88 365 LEU A C 1
ATOM 2893 O O . LEU A 1 365 ? 7.674 20.460 -7.004 1.00 95.88 365 LEU A O 1
ATOM 2897 N N . ALA A 1 366 ? 6.215 18.794 -7.313 1.00 95.69 366 ALA A N 1
ATOM 2898 C CA . ALA A 1 366 ? 6.534 18.610 -8.727 1.00 95.69 366 ALA A CA 1
ATOM 2899 C C . ALA A 1 366 ? 6.264 19.854 -9.580 1.00 95.69 366 ALA A C 1
ATOM 2901 O O . ALA A 1 366 ? 6.984 20.102 -10.551 1.00 95.69 366 ALA A O 1
ATOM 2902 N N . ARG A 1 367 ? 5.274 20.685 -9.225 1.00 94.94 367 ARG A N 1
ATOM 2903 C CA . ARG A 1 367 ? 4.975 21.919 -9.973 1.00 94.94 367 ARG A CA 1
ATOM 2904 C C . ARG A 1 367 ? 6.157 22.893 -10.030 1.00 94.94 367 ARG A C 1
ATOM 2906 O O . ARG A 1 367 ? 6.248 23.635 -11.006 1.00 94.94 367 ARG A O 1
ATOM 2913 N N . GLN A 1 368 ? 7.063 22.840 -9.047 1.00 92.25 368 GLN A N 1
ATOM 2914 C CA . GLN A 1 368 ? 8.267 23.675 -8.983 1.00 92.25 368 GLN A CA 1
ATOM 2915 C C . GLN A 1 368 ? 9.342 23.247 -10.001 1.00 92.25 368 GLN A C 1
ATOM 2917 O O . GLN A 1 368 ? 10.239 24.022 -10.333 1.00 92.25 368 GLN A O 1
ATOM 2922 N N . VAL A 1 369 ? 9.253 22.028 -10.547 1.00 90.81 369 VAL A N 1
ATOM 2923 C CA . VAL A 1 369 ? 10.187 21.520 -11.559 1.00 90.81 369 VAL A CA 1
ATOM 2924 C C . VAL A 1 369 ? 9.891 22.164 -12.919 1.00 90.81 369 VAL A C 1
ATOM 2926 O O . VAL A 1 369 ? 8.778 22.066 -13.438 1.00 90.81 369 VAL A O 1
ATOM 2929 N N . LYS A 1 370 ? 10.897 22.782 -13.552 1.00 88.69 370 LYS A N 1
ATOM 2930 C CA . LYS A 1 370 ? 10.740 23.417 -14.879 1.00 88.69 370 LYS A CA 1
ATOM 2931 C C . LYS A 1 370 ? 10.593 22.405 -16.020 1.00 88.69 370 LYS A C 1
ATOM 2933 O O . LYS A 1 370 ? 9.801 22.613 -16.933 1.00 88.69 370 LYS A O 1
ATOM 2938 N N . ASN A 1 371 ? 11.345 21.304 -15.980 1.00 88.06 371 ASN A N 1
ATOM 2939 C CA . ASN A 1 371 ? 11.297 20.267 -17.011 1.00 88.06 371 ASN A CA 1
ATOM 2940 C C . ASN A 1 371 ? 9.991 19.462 -16.901 1.00 88.06 371 ASN A C 1
ATOM 2942 O O . ASN A 1 371 ? 9.813 18.703 -15.949 1.00 88.06 371 ASN A O 1
ATOM 2946 N N . SER A 1 372 ? 9.099 19.581 -17.891 1.00 88.12 372 SER A N 1
ATOM 2947 C CA . SER A 1 372 ? 7.782 18.925 -17.879 1.00 88.12 372 SER A CA 1
ATOM 2948 C C . SER A 1 372 ? 7.847 17.403 -17.743 1.00 88.12 372 SER A C 1
ATOM 2950 O O . SER A 1 372 ? 6.964 16.809 -17.134 1.00 88.12 372 SER A O 1
ATOM 2952 N N . ARG A 1 373 ? 8.889 16.750 -18.273 1.00 85.81 373 ARG A N 1
ATOM 2953 C CA . ARG A 1 373 ? 9.027 15.290 -18.166 1.00 85.81 373 ARG A CA 1
ATOM 2954 C C . ARG A 1 373 ? 9.449 14.879 -16.765 1.00 85.81 373 ARG A C 1
ATOM 2956 O O . ARG A 1 373 ? 8.846 13.982 -16.186 1.00 85.81 373 ARG A O 1
ATOM 2963 N N . LEU A 1 374 ? 10.448 15.565 -16.210 1.00 87.19 374 LEU A N 1
ATOM 2964 C CA . LEU A 1 374 ? 10.892 15.319 -14.840 1.00 87.19 374 LEU A CA 1
ATOM 2965 C C . LEU A 1 374 ? 9.790 15.654 -13.829 1.00 87.19 374 LEU A C 1
ATOM 2967 O O . LEU A 1 374 ? 9.621 14.923 -12.864 1.00 87.19 374 LEU A O 1
ATOM 2971 N N . LYS A 1 375 ? 8.994 16.696 -14.093 1.00 92.62 375 LYS A N 1
ATOM 2972 C CA . LYS A 1 375 ? 7.793 17.037 -13.323 1.00 92.62 375 LYS A CA 1
ATOM 2973 C C . LYS A 1 375 ? 6.826 15.857 -13.230 1.00 92.62 375 LYS A C 1
ATOM 2975 O O . LYS A 1 375 ? 6.423 15.506 -12.130 1.00 92.62 375 LYS A O 1
ATOM 2980 N N . VAL A 1 376 ? 6.481 15.227 -14.357 1.00 93.56 376 VAL A N 1
ATOM 2981 C CA . VAL A 1 376 ? 5.569 14.068 -14.362 1.00 93.56 376 VAL A CA 1
ATOM 2982 C C . VAL A 1 376 ? 6.187 12.871 -13.638 1.00 93.56 376 VAL A C 1
ATOM 2984 O O . VAL A 1 376 ? 5.507 12.235 -12.843 1.00 93.56 376 VAL A O 1
ATOM 2987 N N . ILE A 1 377 ? 7.472 12.581 -13.861 1.00 92.00 377 ILE A N 1
ATOM 2988 C CA . ILE A 1 377 ? 8.158 11.468 -13.182 1.00 92.00 377 ILE A CA 1
ATOM 2989 C C . ILE A 1 377 ? 8.199 11.692 -11.666 1.00 92.00 377 ILE A C 1
ATOM 2991 O O . ILE A 1 377 ? 7.887 10.776 -10.913 1.00 92.00 377 ILE A O 1
ATOM 2995 N N . LEU A 1 378 ? 8.537 12.904 -11.216 1.00 93.44 378 LEU A N 1
ATOM 2996 C CA . LEU A 1 378 ? 8.582 13.249 -9.796 1.00 93.44 378 LEU A CA 1
ATOM 2997 C C . LEU A 1 378 ? 7.183 13.199 -9.172 1.00 93.44 378 LEU A C 1
ATOM 2999 O O . LEU A 1 378 ? 7.023 12.643 -8.092 1.00 93.44 378 LEU A O 1
ATOM 3003 N N . PHE A 1 379 ? 6.168 13.717 -9.870 1.00 97.19 379 PHE A N 1
ATOM 3004 C CA . PHE A 1 379 ? 4.773 13.611 -9.446 1.00 97.19 379 PHE A CA 1
ATOM 3005 C C . PHE A 1 379 ? 4.352 12.148 -9.257 1.00 97.19 379 PHE A C 1
ATOM 3007 O O . PHE A 1 379 ? 3.808 11.796 -8.213 1.00 97.19 379 PHE A O 1
ATOM 3014 N N . LEU A 1 380 ? 4.630 11.287 -10.241 1.00 96.56 380 LEU A N 1
ATOM 3015 C CA . LEU A 1 380 ? 4.281 9.869 -10.170 1.00 96.56 380 LEU A CA 1
ATOM 3016 C C . LEU A 1 380 ? 5.039 9.162 -9.050 1.00 96.56 380 LEU A C 1
ATOM 3018 O O . LEU A 1 380 ? 4.417 8.442 -8.281 1.00 96.56 380 LEU A O 1
ATOM 3022 N N . TRP A 1 381 ? 6.346 9.396 -8.916 1.00 95.31 381 TRP A N 1
ATOM 3023 C CA . TRP A 1 381 ? 7.141 8.781 -7.855 1.00 95.31 381 TRP A CA 1
ATOM 3024 C C . TRP A 1 381 ? 6.637 9.172 -6.460 1.00 95.31 381 TRP A C 1
ATOM 3026 O O . TRP A 1 381 ? 6.394 8.281 -5.657 1.00 95.31 381 TRP A O 1
ATOM 3036 N N . ILE A 1 382 ? 6.410 10.464 -6.182 1.00 97.12 382 ILE A N 1
ATOM 3037 C CA . ILE A 1 382 ? 5.902 10.906 -4.869 1.00 97.12 382 ILE A CA 1
ATOM 3038 C C . ILE A 1 382 ? 4.494 10.355 -4.616 1.00 97.12 382 ILE A C 1
ATOM 3040 O O . ILE A 1 382 ? 4.195 9.922 -3.505 1.00 97.12 382 ILE A O 1
ATOM 3044 N N . SER A 1 383 ? 3.636 10.343 -5.643 1.00 97.75 383 SER A N 1
ATOM 3045 C CA . SER A 1 383 ? 2.285 9.784 -5.524 1.00 97.75 383 SER A CA 1
ATOM 3046 C C . SER A 1 383 ? 2.345 8.301 -5.170 1.00 97.75 383 SER A C 1
ATOM 3048 O O . SER A 1 383 ? 1.704 7.877 -4.221 1.00 97.75 383 SER A O 1
ATOM 3050 N N . ILE A 1 384 ? 3.155 7.516 -5.882 1.00 96.88 384 ILE A N 1
ATOM 3051 C CA . ILE A 1 384 ? 3.347 6.087 -5.602 1.00 96.88 384 ILE A CA 1
ATOM 3052 C C . ILE A 1 384 ? 3.958 5.893 -4.215 1.00 96.88 384 ILE A C 1
ATOM 3054 O O . ILE A 1 384 ? 3.512 5.025 -3.476 1.00 96.88 384 ILE A O 1
ATOM 3058 N N . PHE A 1 385 ? 4.922 6.724 -3.823 1.00 96.31 385 PHE A N 1
ATOM 3059 C CA . PHE A 1 385 ? 5.546 6.623 -2.512 1.00 96.31 385 PHE A CA 1
ATOM 3060 C C . PHE A 1 385 ? 4.515 6.746 -1.379 1.00 96.31 385 PHE A C 1
ATOM 3062 O O . PHE A 1 385 ? 4.480 5.894 -0.501 1.00 96.31 385 PHE A O 1
ATOM 3069 N N . PHE A 1 386 ? 3.637 7.753 -1.421 1.00 96.56 386 PHE A N 1
ATOM 3070 C CA . PHE A 1 386 ? 2.652 7.985 -0.354 1.00 96.56 386 PHE A CA 1
ATOM 3071 C C . PHE A 1 386 ? 1.337 7.227 -0.494 1.00 96.56 386 PHE A C 1
ATOM 3073 O O . PHE A 1 386 ? 0.573 7.200 0.463 1.00 96.56 386 PHE A O 1
ATOM 3080 N N . VAL A 1 387 ? 1.030 6.678 -1.666 1.00 95.19 387 VAL A N 1
ATOM 3081 C CA . VAL A 1 387 ? -0.212 5.922 -1.889 1.00 95.19 387 VAL A CA 1
ATOM 3082 C C . VAL A 1 387 ? 0.038 4.421 -1.802 1.00 95.19 387 VAL A C 1
ATOM 3084 O O . VAL A 1 387 ? -0.837 3.690 -1.361 1.00 95.19 387 VAL A O 1
ATOM 3087 N N . VAL A 1 388 ? 1.221 3.965 -2.214 1.00 93.69 388 VAL A N 1
ATOM 3088 C CA . VAL A 1 388 ? 1.511 2.551 -2.466 1.00 93.69 388 VAL A CA 1
ATOM 3089 C C . VAL A 1 388 ? 2.619 2.019 -1.551 1.00 93.69 388 VAL A C 1
ATOM 3091 O O . VAL A 1 388 ? 2.396 1.026 -0.871 1.00 93.69 388 VAL A O 1
ATOM 3094 N N . GLU A 1 389 ? 3.795 2.657 -1.519 1.00 91.50 389 GLU A N 1
ATOM 3095 C CA . GLU A 1 389 ? 4.968 2.151 -0.769 1.00 91.50 389 GLU A CA 1
ATOM 3096 C C . GLU A 1 389 ? 4.846 2.347 0.743 1.00 91.50 389 GLU A C 1
ATOM 3098 O O . GLU A 1 389 ? 5.005 1.415 1.525 1.00 91.50 389 GLU A O 1
ATOM 3103 N N . ALA A 1 390 ? 4.573 3.583 1.157 1.00 91.62 390 ALA A N 1
ATOM 3104 C CA . ALA A 1 390 ? 4.362 3.960 2.542 1.00 91.62 390 ALA A CA 1
ATOM 3105 C C . ALA A 1 390 ? 3.104 4.828 2.643 1.00 91.62 390 ALA A C 1
ATOM 3107 O O . ALA A 1 390 ? 3.209 6.061 2.682 1.00 91.62 390 ALA A O 1
ATOM 3108 N N . PRO A 1 391 ? 1.914 4.195 2.660 1.00 91.12 391 PRO A N 1
ATOM 3109 C CA . PRO A 1 391 ? 0.644 4.884 2.832 1.00 91.12 391 PRO A CA 1
ATOM 3110 C C . PRO A 1 391 ? 0.620 5.704 4.125 1.00 91.12 391 PRO A C 1
ATOM 3112 O O . PRO A 1 391 ? 0.415 5.168 5.213 1.00 91.12 391 PRO A O 1
ATOM 3115 N N . ALA A 1 392 ? 0.841 7.012 4.004 1.00 93.00 392 ALA A N 1
ATOM 3116 C CA . ALA A 1 392 ? 0.831 7.927 5.140 1.00 93.00 392 ALA A CA 1
ATOM 3117 C C . ALA A 1 392 ? -0.593 8.406 5.431 1.00 93.00 392 ALA A C 1
ATOM 3119 O O . ALA A 1 392 ? -1.446 8.477 4.539 1.00 93.00 392 ALA A O 1
ATOM 3120 N N . GLN A 1 393 ? -0.873 8.768 6.683 1.00 93.00 393 GLN A N 1
ATOM 3121 C CA . GLN A 1 393 ? -2.235 9.145 7.041 1.00 93.00 393 GLN A CA 1
ATOM 3122 C C . GLN A 1 393 ? -2.704 10.426 6.309 1.00 93.00 393 GLN A C 1
ATOM 3124 O O . GLN A 1 393 ? -1.975 11.420 6.239 1.00 93.00 393 GLN A O 1
ATOM 3129 N N . PRO A 1 394 ? -3.963 10.468 5.831 1.00 95.88 394 PRO A N 1
ATOM 3130 C CA . PRO A 1 394 ? -4.502 11.622 5.110 1.00 95.88 394 PRO A CA 1
ATOM 3131 C C . PRO A 1 394 ? -4.307 12.991 5.791 1.00 95.88 394 PRO A C 1
ATOM 3133 O O . PRO A 1 394 ? -3.912 13.926 5.092 1.00 95.88 394 PRO A O 1
ATOM 3136 N N . PRO A 1 395 ? -4.491 13.169 7.120 1.00 95.88 395 PRO A N 1
ATOM 3137 C CA . PRO A 1 395 ? -4.366 14.499 7.715 1.00 95.88 395 PRO A CA 1
ATOM 3138 C C . PRO A 1 395 ? -2.924 15.035 7.746 1.00 95.88 395 PRO A C 1
ATOM 3140 O O . PRO A 1 395 ? -2.720 16.232 7.532 1.00 95.88 395 PRO A O 1
ATOM 3143 N N . ILE A 1 396 ? -1.902 14.188 7.952 1.00 96.38 396 ILE A N 1
ATOM 3144 C CA . ILE A 1 396 ? -0.501 14.645 7.875 1.00 96.38 396 ILE A CA 1
ATOM 3145 C C . ILE A 1 396 ? -0.113 14.979 6.430 1.00 96.38 396 ILE A C 1
ATOM 3147 O O . ILE A 1 396 ? 0.578 15.970 6.198 1.00 96.38 396 ILE A O 1
ATOM 3151 N N . LEU A 1 397 ? -0.619 14.230 5.446 1.00 97.50 397 LEU A N 1
ATOM 3152 C CA . LEU A 1 397 ? -0.413 14.545 4.032 1.00 97.50 397 LEU A CA 1
ATOM 3153 C C . LEU A 1 397 ? -1.109 15.847 3.622 1.00 97.50 397 LEU A C 1
ATOM 3155 O O . LEU A 1 397 ? -0.512 16.643 2.905 1.00 97.50 397 LEU A O 1
ATOM 3159 N N . LEU A 1 398 ? -2.323 16.120 4.111 1.00 96.88 398 LEU A N 1
ATOM 3160 C CA . LEU A 1 398 ? -2.992 17.411 3.899 1.00 96.88 398 LEU A CA 1
ATOM 3161 C C . LEU A 1 398 ? -2.217 18.563 4.546 1.00 96.88 398 LEU A C 1
ATOM 3163 O O . LEU A 1 398 ? -2.008 19.600 3.920 1.00 96.88 398 LEU A O 1
ATOM 3167 N N . THR A 1 399 ? -1.729 18.360 5.770 1.00 96.50 399 THR A N 1
ATOM 3168 C CA . THR A 1 399 ? -0.854 19.313 6.464 1.00 96.50 399 THR A CA 1
ATOM 3169 C C . THR A 1 399 ? 0.387 19.625 5.623 1.00 96.50 399 THR A C 1
ATOM 3171 O O . THR A 1 399 ? 0.692 20.789 5.353 1.00 96.50 399 THR A O 1
ATOM 3174 N N . ALA A 1 400 ? 1.081 18.585 5.157 1.00 97.62 400 ALA A N 1
ATOM 3175 C CA . ALA A 1 400 ? 2.255 18.715 4.308 1.00 97.62 400 ALA A CA 1
ATOM 3176 C C . ALA A 1 400 ? 1.919 19.384 2.972 1.00 97.62 400 ALA A C 1
ATOM 3178 O O . ALA A 1 400 ? 2.661 20.253 2.528 1.00 97.62 400 ALA A O 1
ATOM 3179 N N . PHE A 1 401 ? 0.786 19.040 2.355 1.00 97.44 401 PHE A N 1
ATOM 3180 C CA . PHE A 1 401 ? 0.311 19.663 1.125 1.00 97.44 401 PHE A CA 1
ATOM 3181 C C . PHE A 1 401 ? 0.170 21.176 1.288 1.00 97.44 401 PHE A C 1
ATOM 3183 O O . PHE A 1 401 ? 0.739 21.909 0.484 1.00 97.44 401 PHE A O 1
ATOM 3190 N N . PHE A 1 402 ? -0.515 21.657 2.331 1.00 95.12 402 PHE A N 1
ATOM 3191 C CA . PHE A 1 402 ? -0.666 23.096 2.561 1.00 95.12 402 PHE A CA 1
ATOM 3192 C C . PHE A 1 402 ? 0.685 23.779 2.788 1.00 95.12 402 PHE A C 1
ATOM 3194 O O . PHE A 1 402 ? 0.987 24.781 2.135 1.00 95.12 402 PHE A O 1
ATOM 3201 N N . VAL A 1 403 ? 1.540 23.210 3.640 1.00 96.44 403 VAL A N 1
ATOM 3202 C CA . VAL A 1 403 ? 2.874 23.769 3.905 1.00 96.44 403 VAL A CA 1
ATOM 3203 C C . VAL A 1 403 ? 3.719 23.814 2.635 1.00 96.44 403 VAL A C 1
ATOM 3205 O O . VAL A 1 403 ? 4.326 24.837 2.343 1.00 96.44 403 VAL A O 1
ATOM 3208 N N . LEU A 1 404 ? 3.724 22.756 1.829 1.00 96.44 404 LEU A N 1
ATOM 3209 C CA . LEU A 1 404 ? 4.475 22.695 0.575 1.00 96.44 404 LEU A CA 1
ATOM 3210 C C . LEU A 1 404 ? 3.843 23.549 -0.524 1.00 96.44 404 LEU A C 1
ATOM 3212 O O . LEU A 1 404 ? 4.537 24.022 -1.416 1.00 96.44 404 LEU A O 1
ATOM 3216 N N . TRP A 1 405 ? 2.537 23.790 -0.498 1.00 95.81 405 TRP A N 1
ATOM 3217 C CA . TRP A 1 405 ? 1.899 24.651 -1.486 1.00 95.81 405 TRP A CA 1
ATOM 3218 C C . TRP A 1 405 ? 2.258 26.127 -1.280 1.00 95.81 405 TRP A C 1
ATOM 3220 O O . TRP A 1 405 ? 2.428 26.866 -2.250 1.00 95.81 405 TRP A O 1
ATOM 3230 N N . PHE A 1 406 ? 2.432 26.570 -0.040 1.00 93.25 406 PHE A N 1
ATOM 3231 C CA . PHE A 1 406 ? 2.734 27.976 0.250 1.00 93.25 406 PHE A CA 1
ATOM 3232 C C . PHE A 1 406 ? 4.170 28.217 0.727 1.00 93.25 406 PHE A C 1
ATOM 3234 O O . PHE A 1 406 ? 4.644 29.347 0.688 1.00 93.25 406 PHE A O 1
ATOM 3241 N N . GLY A 1 407 ? 4.904 27.172 1.103 1.00 89.94 407 GLY A N 1
ATOM 3242 C CA . GLY A 1 407 ? 6.279 27.259 1.594 1.00 89.94 407 GLY A CA 1
ATOM 3243 C C . GLY A 1 407 ? 7.280 27.766 0.555 1.00 89.94 407 GLY A C 1
ATOM 3244 O O . GLY A 1 407 ? 8.280 28.368 0.931 1.00 89.94 407 GLY A O 1
ATOM 3245 N N . PHE A 1 408 ? 6.991 27.587 -0.739 1.00 90.31 408 PHE A N 1
ATOM 3246 C CA . PHE A 1 408 ? 7.792 28.145 -1.841 1.00 90.31 408 PHE A CA 1
ATOM 3247 C C . PHE A 1 408 ? 7.408 29.594 -2.207 1.00 90.31 408 PHE A C 1
ATOM 3249 O O . PHE A 1 408 ? 8.008 30.179 -3.113 1.00 90.31 408 PHE A O 1
ATOM 3256 N N . ASP A 1 409 ? 6.408 30.192 -1.548 1.00 88.31 409 ASP A N 1
ATOM 3257 C CA . ASP A 1 409 ? 6.060 31.599 -1.760 1.00 88.31 409 ASP A CA 1
ATOM 3258 C C . ASP A 1 409 ? 7.170 32.506 -1.192 1.00 88.31 409 ASP A C 1
ATOM 3260 O O . ASP A 1 409 ? 7.753 32.251 -0.137 1.00 88.31 409 ASP A O 1
ATOM 3264 N N . ARG A 1 410 ? 7.483 33.592 -1.905 1.00 85.94 410 ARG A N 1
ATOM 3265 C CA . ARG A 1 410 ? 8.454 34.602 -1.457 1.00 85.94 410 ARG A CA 1
ATOM 3266 C C . ARG A 1 410 ? 7.885 35.454 -0.311 1.00 85.94 410 ARG A C 1
ATOM 3268 O O . ARG A 1 410 ? 8.657 36.015 0.465 1.00 85.94 410 ARG A O 1
ATOM 3275 N N . SER A 1 411 ? 6.560 35.532 -0.172 1.00 89.19 411 SER A N 1
ATOM 3276 C CA . SER A 1 411 ? 5.876 36.267 0.893 1.00 89.19 411 SER A CA 1
ATOM 3277 C C . SER A 1 411 ? 6.079 35.618 2.267 1.00 89.19 411 SER A C 1
ATOM 3279 O O . SER A 1 411 ? 5.699 34.474 2.517 1.00 89.19 411 SER A O 1
ATOM 3281 N N . ILE A 1 412 ? 6.659 36.387 3.189 1.00 85.50 412 ILE A N 1
ATOM 3282 C CA . ILE A 1 412 ? 6.910 35.986 4.581 1.00 85.50 412 ILE A CA 1
ATOM 3283 C C . ILE A 1 412 ? 5.592 35.776 5.335 1.00 85.50 412 ILE A C 1
ATOM 3285 O O . ILE A 1 412 ? 5.417 34.749 5.988 1.00 85.50 412 ILE A O 1
ATOM 3289 N N . SER A 1 413 ? 4.646 36.710 5.207 1.00 88.56 413 SER A N 1
ATOM 3290 C CA . SER A 1 413 ? 3.366 36.655 5.919 1.00 88.56 413 SER A CA 1
ATOM 3291 C C . SER A 1 413 ? 2.544 35.430 5.526 1.00 88.56 413 SER A C 1
ATOM 3293 O O . SER A 1 413 ? 2.015 34.749 6.399 1.00 88.56 413 SER A O 1
ATOM 3295 N N . ARG A 1 414 ? 2.502 35.086 4.232 1.00 90.25 414 ARG A N 1
ATOM 3296 C CA . ARG A 1 414 ? 1.797 33.885 3.755 1.00 90.25 414 ARG A CA 1
ATOM 3297 C C . ARG A 1 414 ? 2.369 32.604 4.356 1.00 90.25 414 ARG A C 1
ATOM 3299 O O . ARG A 1 414 ? 1.598 31.755 4.791 1.00 90.25 414 ARG A O 1
ATOM 3306 N N . ARG A 1 415 ? 3.700 32.478 4.428 1.00 90.69 415 ARG A N 1
ATOM 3307 C CA . ARG A 1 415 ? 4.357 31.308 5.034 1.00 90.69 415 ARG A CA 1
ATOM 3308 C C . ARG A 1 415 ? 4.037 31.177 6.524 1.00 90.69 415 ARG A C 1
ATOM 3310 O O . ARG A 1 415 ? 3.737 30.075 6.968 1.00 90.69 415 ARG A O 1
ATOM 3317 N N . ILE A 1 416 ? 4.022 32.288 7.268 1.00 91.00 416 ILE A N 1
ATOM 3318 C CA . ILE A 1 416 ? 3.648 32.298 8.694 1.00 91.00 416 ILE A CA 1
ATOM 3319 C C . ILE A 1 416 ? 2.179 31.903 8.881 1.00 91.00 416 ILE A C 1
ATOM 3321 O O . ILE A 1 416 ? 1.890 30.998 9.660 1.00 91.00 416 ILE A O 1
ATOM 3325 N N . VAL A 1 417 ? 1.256 32.537 8.148 1.00 93.12 417 VAL A N 1
ATOM 3326 C CA . VAL A 1 417 ? -0.188 32.257 8.247 1.00 93.12 417 VAL A CA 1
ATOM 3327 C C . VAL A 1 417 ? -0.478 30.787 7.952 1.00 93.12 417 VAL A C 1
ATOM 3329 O O . VAL A 1 417 ? -1.193 30.131 8.705 1.00 93.12 417 VAL A O 1
ATOM 3332 N N . VAL A 1 418 ? 0.123 30.241 6.895 1.00 92.00 418 VAL A N 1
ATOM 3333 C CA . VAL A 1 418 ? -0.050 28.826 6.551 1.00 92.00 418 VAL A CA 1
ATOM 3334 C C . VAL A 1 418 ? 0.590 27.916 7.592 1.00 92.00 418 VAL A C 1
ATOM 3336 O O . VAL A 1 418 ? -0.009 26.900 7.926 1.00 92.00 418 VAL A O 1
ATOM 3339 N N . GLY A 1 419 ? 1.751 28.277 8.146 1.00 92.81 419 GLY A N 1
ATOM 3340 C CA . GLY A 1 419 ? 2.368 27.542 9.250 1.00 92.81 419 GLY A CA 1
ATOM 3341 C C . GLY A 1 419 ? 1.452 27.433 10.469 1.00 92.81 419 GLY A C 1
ATOM 3342 O O . GLY A 1 419 ? 1.275 26.342 10.999 1.00 92.81 419 GLY A O 1
ATOM 3343 N N . VAL A 1 420 ? 0.808 28.535 10.861 1.00 94.31 420 VAL A N 1
ATOM 3344 C CA . VAL A 1 420 ? -0.163 28.578 11.969 1.00 94.31 420 VAL A CA 1
ATOM 3345 C C . VAL A 1 420 ? -1.380 27.693 11.683 1.00 94.31 420 VAL A C 1
ATOM 3347 O O . VAL A 1 420 ? -1.728 26.848 12.507 1.00 94.31 420 VAL A O 1
ATOM 3350 N N . ILE A 1 421 ? -1.995 27.830 10.503 1.00 94.50 421 ILE A N 1
ATOM 3351 C CA . ILE A 1 421 ? -3.179 27.041 10.116 1.00 94.50 421 ILE A CA 1
ATOM 3352 C C . ILE A 1 421 ? -2.841 25.547 10.035 1.00 94.50 421 ILE A C 1
ATOM 3354 O O . ILE A 1 421 ? -3.572 24.712 10.567 1.00 94.50 421 ILE A O 1
ATOM 3358 N N . ALA A 1 422 ? -1.722 25.199 9.398 1.00 95.00 422 ALA A N 1
ATOM 3359 C CA . ALA A 1 422 ? -1.283 23.817 9.257 1.00 95.00 422 ALA A CA 1
ATOM 3360 C C . ALA A 1 422 ? -0.951 23.191 10.618 1.00 95.00 422 ALA A C 1
ATOM 3362 O O . ALA A 1 422 ? -1.321 22.044 10.857 1.00 95.00 422 ALA A O 1
ATOM 3363 N N . SER A 1 423 ? -0.319 23.934 11.531 1.00 94.19 423 SER A N 1
ATOM 3364 C CA . SER A 1 423 ? -0.073 23.470 12.902 1.00 94.19 423 SER A CA 1
ATOM 3365 C C . SER A 1 423 ? -1.353 23.262 13.692 1.00 94.19 423 SER A C 1
ATOM 3367 O O . SER A 1 423 ? -1.464 22.254 14.387 1.00 94.19 423 SER A O 1
ATOM 3369 N N . ALA A 1 424 ? -2.339 24.151 13.554 1.00 93.50 424 ALA A N 1
ATOM 3370 C CA . ALA A 1 424 ? -3.636 23.970 14.194 1.00 93.50 424 ALA A CA 1
ATOM 3371 C C . ALA A 1 424 ? -4.364 22.715 13.682 1.00 93.50 424 ALA A C 1
ATOM 3373 O O . ALA A 1 424 ? -4.917 21.933 14.461 1.00 93.50 424 ALA A O 1
ATOM 3374 N N . TYR A 1 425 ? -4.308 22.470 12.372 1.00 95.31 425 TYR A N 1
ATOM 3375 C CA . TYR A 1 425 ? -4.892 21.273 11.775 1.00 95.31 425 TYR A CA 1
ATOM 3376 C C . TYR A 1 425 ? -4.149 19.986 12.172 1.00 95.31 425 TYR A C 1
ATOM 3378 O O . TYR A 1 425 ? -4.779 18.983 12.511 1.00 95.31 425 TYR A O 1
ATOM 3386 N N . ALA A 1 426 ? -2.814 20.012 12.195 1.00 94.62 426 ALA A N 1
ATOM 3387 C CA . ALA A 1 426 ? -2.004 18.881 12.638 1.00 94.62 426 ALA A CA 1
ATOM 3388 C C . ALA A 1 426 ? -2.293 18.529 14.105 1.00 94.62 426 ALA A C 1
ATOM 3390 O O . ALA A 1 426 ? -2.574 17.369 14.405 1.00 94.62 426 ALA A O 1
ATOM 3391 N N . ALA A 1 427 ? -2.309 19.537 14.987 1.00 91.38 427 ALA A N 1
ATOM 3392 C CA . ALA A 1 427 ? -2.613 19.400 16.411 1.00 91.38 427 ALA A CA 1
ATOM 3393 C C . ALA A 1 427 ? -3.977 18.746 16.654 1.00 91.38 427 ALA A C 1
ATOM 3395 O O . ALA A 1 427 ? -4.069 17.754 17.374 1.00 91.38 427 ALA A O 1
ATOM 3396 N N . SER A 1 428 ? -5.014 19.262 15.989 1.00 91.19 428 SER A N 1
ATOM 3397 C CA . SER A 1 428 ? -6.392 18.766 16.107 1.00 91.19 428 SER A CA 1
ATOM 3398 C C . SER A 1 428 ? -6.629 17.406 15.442 1.00 91.19 428 SER A C 1
ATOM 3400 O O . SER A 1 428 ? -7.653 16.772 15.690 1.00 91.19 428 SER A O 1
ATOM 3402 N N . SER A 1 429 ? -5.716 16.944 14.585 1.00 92.38 429 SER A N 1
ATOM 3403 C CA . SER A 1 429 ? -5.811 15.634 13.927 1.00 92.38 429 SER A CA 1
ATOM 3404 C C . SER A 1 429 ? -5.056 14.542 14.679 1.00 92.38 429 SER A C 1
ATOM 3406 O O . SER A 1 429 ? -5.527 13.405 14.740 1.00 92.38 429 SER A O 1
ATOM 3408 N N . ARG A 1 430 ? -3.876 14.869 15.224 1.00 88.56 430 ARG A N 1
ATOM 3409 C CA . ARG A 1 430 ? -3.067 13.995 16.082 1.00 88.56 430 ARG A CA 1
ATOM 3410 C C . ARG A 1 430 ? -2.012 14.832 16.805 1.00 88.56 430 ARG A C 1
ATOM 3412 O O . ARG A 1 430 ? -1.114 15.381 16.170 1.00 88.56 430 ARG A O 1
ATOM 3419 N N . PHE A 1 431 ? -2.045 14.842 18.134 1.00 83.25 431 PHE A N 1
ATOM 3420 C CA . PHE A 1 431 ? -1.141 15.663 18.951 1.00 83.25 431 PHE A CA 1
ATOM 3421 C C . PHE A 1 431 ? 0.360 15.416 18.685 1.00 83.25 431 PHE A C 1
ATOM 3423 O O . PHE A 1 431 ? 1.177 16.312 18.864 1.00 83.25 431 PHE A O 1
ATOM 3430 N N . THR A 1 432 ? 0.757 14.231 18.207 1.00 86.31 432 THR A N 1
ATOM 3431 C CA . THR A 1 432 ? 2.163 13.941 17.868 1.00 86.31 432 THR A CA 1
ATOM 3432 C C . THR A 1 432 ? 2.659 14.673 16.617 1.00 86.31 432 THR A C 1
ATOM 3434 O O . THR A 1 432 ? 3.863 14.781 16.423 1.00 86.31 432 THR A O 1
ATOM 3437 N N . TRP A 1 433 ? 1.768 15.164 15.748 1.00 91.75 433 TRP A N 1
ATOM 3438 C CA . TRP A 1 433 ? 2.134 15.785 14.466 1.00 91.75 433 TRP A CA 1
ATOM 3439 C C . TRP A 1 433 ? 2.343 17.302 14.528 1.00 91.75 433 TRP A C 1
ATOM 3441 O O . TRP A 1 433 ? 2.707 17.902 13.517 1.00 91.75 433 TRP A O 1
ATOM 3451 N N . ILE A 1 434 ? 2.169 17.927 15.697 1.00 89.00 434 ILE A N 1
ATOM 3452 C CA . ILE A 1 434 ? 2.293 19.385 15.899 1.00 89.00 434 ILE A CA 1
ATOM 3453 C C . ILE A 1 434 ? 3.605 19.979 15.368 1.00 89.00 434 ILE A C 1
ATOM 3455 O O . ILE A 1 434 ? 3.645 21.133 14.951 1.00 89.00 434 ILE A O 1
ATOM 3459 N N . VAL A 1 435 ? 4.686 19.193 15.378 1.00 91.38 435 VAL A N 1
ATOM 3460 C CA . VAL A 1 435 ? 6.029 19.646 14.994 1.00 91.38 435 VAL A CA 1
ATOM 3461 C C . VAL A 1 435 ? 6.225 19.705 13.480 1.00 91.38 435 VAL A C 1
ATOM 3463 O O . VAL A 1 435 ? 7.147 20.365 13.004 1.00 91.38 435 VAL A O 1
ATOM 3466 N N . ILE A 1 436 ? 5.375 19.030 12.704 1.00 95.06 436 ILE A N 1
ATOM 3467 C CA . ILE A 1 436 ? 5.624 18.797 11.279 1.00 95.06 436 ILE A CA 1
ATOM 3468 C C . ILE A 1 436 ? 5.573 20.069 10.442 1.00 95.06 436 ILE A C 1
ATOM 3470 O O . ILE A 1 436 ? 6.523 20.296 9.691 1.00 95.06 436 ILE A O 1
ATOM 3474 N N . PRO A 1 437 ? 4.559 20.941 10.569 1.00 95.69 437 PRO A N 1
ATOM 3475 C CA . PRO A 1 437 ? 4.536 22.186 9.807 1.00 95.69 437 PRO A CA 1
ATOM 3476 C C . PRO A 1 437 ? 5.768 23.050 10.051 1.00 95.69 437 PRO A C 1
ATOM 3478 O O . PRO A 1 437 ? 6.356 23.565 9.100 1.00 95.69 437 PRO A O 1
ATOM 3481 N N . ALA A 1 438 ? 6.195 23.150 11.313 1.00 94.62 438 ALA A N 1
ATOM 3482 C CA . ALA A 1 438 ? 7.387 23.892 11.693 1.00 94.62 438 ALA A CA 1
ATOM 3483 C C . ALA A 1 438 ? 8.647 23.278 11.066 1.00 94.62 438 ALA A C 1
ATOM 3485 O O . ALA A 1 438 ? 9.411 23.991 10.422 1.00 94.62 438 ALA A O 1
ATOM 3486 N N . ILE A 1 439 ? 8.845 21.960 11.171 1.00 95.88 439 ILE A N 1
ATOM 3487 C CA . ILE A 1 439 ? 10.010 21.285 10.578 1.00 95.88 439 ILE A CA 1
ATOM 3488 C C . ILE A 1 439 ? 10.039 21.461 9.055 1.00 95.88 439 ILE A C 1
ATOM 3490 O O . ILE A 1 439 ? 11.082 21.802 8.500 1.00 95.88 439 ILE A O 1
ATOM 3494 N N . LEU A 1 440 ? 8.909 21.283 8.365 1.00 96.94 440 LEU A N 1
ATOM 3495 C CA . LEU A 1 440 ? 8.852 21.438 6.911 1.00 96.94 440 LEU A CA 1
ATOM 3496 C C . LEU A 1 440 ? 9.156 22.879 6.480 1.00 96.94 440 LEU A C 1
ATOM 3498 O O . LEU A 1 440 ? 9.969 23.076 5.579 1.00 96.94 440 LEU A O 1
ATOM 3502 N N . LEU A 1 441 ? 8.577 23.888 7.141 1.00 95.62 441 LEU A N 1
ATOM 3503 C CA . LEU A 1 441 ? 8.903 25.293 6.869 1.00 95.62 441 LEU A CA 1
ATOM 3504 C C . LEU A 1 441 ? 10.380 25.597 7.140 1.00 95.62 441 LEU A C 1
ATOM 3506 O O . LEU A 1 441 ? 11.008 26.282 6.333 1.00 95.62 441 LEU A O 1
ATOM 3510 N N . ALA A 1 442 ? 10.945 25.053 8.223 1.00 95.38 442 ALA A N 1
ATOM 3511 C CA . ALA A 1 442 ? 12.360 25.196 8.546 1.00 95.38 442 ALA A CA 1
ATOM 3512 C C . ALA A 1 442 ? 13.246 24.624 7.435 1.00 95.38 442 ALA A C 1
ATOM 3514 O O . ALA A 1 442 ? 14.166 25.296 6.980 1.00 95.38 442 ALA A O 1
ATOM 3515 N N . LEU A 1 443 ? 12.952 23.405 6.973 1.00 96.38 443 LEU A N 1
ATOM 3516 C CA . LEU A 1 443 ? 13.717 22.718 5.933 1.00 96.38 443 LEU A CA 1
ATOM 3517 C C . LEU A 1 443 ? 13.623 23.438 4.586 1.00 96.38 443 LEU A C 1
ATOM 3519 O O . LEU A 1 443 ? 14.642 23.624 3.924 1.00 96.38 443 LEU A O 1
ATOM 3523 N N . ILE A 1 444 ? 12.428 23.885 4.190 1.00 95.19 444 ILE A N 1
ATOM 3524 C CA . ILE A 1 444 ? 12.233 24.687 2.974 1.00 95.19 444 ILE A CA 1
ATOM 3525 C C . ILE A 1 444 ? 13.057 25.976 3.063 1.00 95.19 444 ILE A C 1
ATOM 3527 O O . ILE A 1 444 ? 13.785 26.311 2.127 1.00 95.19 444 ILE A O 1
ATOM 3531 N N . ASP A 1 445 ? 12.974 26.690 4.190 1.00 94.44 445 ASP A N 1
ATOM 3532 C CA . ASP A 1 445 ? 13.686 27.949 4.387 1.00 94.44 445 ASP A CA 1
ATOM 3533 C C . ASP A 1 445 ? 15.211 27.765 4.378 1.00 94.44 445 ASP A C 1
ATOM 3535 O O . ASP A 1 445 ? 15.920 28.460 3.645 1.00 94.44 445 ASP A O 1
ATOM 3539 N N . LEU A 1 446 ? 15.694 26.769 5.123 1.00 95.50 446 LEU A N 1
ATOM 3540 C CA . LEU A 1 446 ? 17.102 26.406 5.261 1.00 95.50 446 LEU A CA 1
ATOM 3541 C C . LEU A 1 446 ? 17.725 25.938 3.938 1.00 95.50 446 LEU A C 1
ATOM 3543 O O . LEU A 1 446 ? 18.876 26.261 3.637 1.00 95.50 446 LEU A O 1
ATOM 3547 N N . LEU A 1 447 ? 16.987 25.174 3.131 1.00 95.12 447 LEU A N 1
ATOM 3548 C CA . LEU A 1 447 ? 17.510 24.647 1.873 1.00 95.12 447 LEU A CA 1
ATOM 3549 C C . LEU A 1 447 ? 17.451 25.672 0.742 1.00 95.12 447 LEU A C 1
ATOM 3551 O O . LEU A 1 447 ? 18.396 25.740 -0.041 1.00 95.12 447 LEU A O 1
ATOM 3555 N N . LEU A 1 448 ? 16.383 26.470 0.645 1.00 92.75 448 LEU A N 1
ATOM 3556 C CA . LEU A 1 448 ? 16.139 27.327 -0.521 1.00 92.75 448 LEU A CA 1
ATOM 3557 C C . LEU A 1 448 ? 16.507 28.796 -0.310 1.00 92.75 448 LEU A C 1
ATOM 3559 O O . LEU A 1 448 ? 17.078 29.406 -1.208 1.00 92.75 448 LEU A O 1
ATOM 3563 N N . TYR A 1 449 ? 16.175 29.378 0.843 1.00 92.25 449 TYR A N 1
ATOM 3564 C CA . TYR A 1 449 ? 16.240 30.831 1.040 1.00 92.25 449 TYR A CA 1
ATOM 3565 C C . TYR A 1 449 ? 17.451 31.259 1.862 1.00 92.25 449 TYR A C 1
ATOM 3567 O O . TYR A 1 449 ? 18.061 32.284 1.568 1.00 92.25 449 TYR A O 1
ATOM 3575 N N . TYR A 1 450 ? 17.825 30.480 2.875 1.00 93.81 450 TYR A N 1
ATOM 3576 C CA . TYR A 1 450 ? 19.002 30.737 3.702 1.00 93.81 450 TYR A CA 1
ATOM 3577 C C . TYR A 1 450 ? 20.299 30.936 2.881 1.00 93.81 450 TYR A C 1
ATOM 3579 O O . TYR A 1 450 ? 21.001 31.913 3.158 1.00 93.81 450 TYR A O 1
ATOM 3587 N N . PRO A 1 451 ? 20.602 30.140 1.829 1.00 92.69 451 PRO A N 1
ATOM 3588 C CA . PRO A 1 451 ? 21.805 30.348 1.015 1.00 92.69 451 PRO A CA 1
ATOM 3589 C C . PRO A 1 451 ? 21.815 31.677 0.249 1.00 92.69 451 PRO A C 1
ATOM 3591 O O . PRO A 1 451 ? 22.882 32.218 -0.033 1.00 92.69 451 PRO A O 1
ATOM 3594 N N . GLU A 1 452 ? 20.636 32.216 -0.078 1.00 91.31 452 GLU A N 1
ATOM 3595 C CA . GLU A 1 452 ? 20.485 33.490 -0.792 1.00 91.31 452 GLU A CA 1
ATOM 3596 C C . GLU A 1 452 ? 20.632 34.708 0.145 1.00 91.31 452 GLU A C 1
ATOM 3598 O O . GLU A 1 452 ? 20.859 35.828 -0.322 1.00 91.31 452 GLU A O 1
ATOM 3603 N N . ARG A 1 453 ? 20.517 34.524 1.471 1.00 92.12 453 ARG A N 1
ATOM 3604 C CA . ARG A 1 453 ? 20.576 35.626 2.444 1.00 92.12 453 ARG A CA 1
ATOM 3605 C C . ARG A 1 453 ? 21.995 36.154 2.635 1.00 92.12 453 ARG A C 1
ATOM 3607 O O . ARG A 1 453 ? 22.957 35.406 2.834 1.00 92.12 453 ARG A O 1
ATOM 3614 N N . LYS A 1 454 ? 22.102 37.483 2.666 1.00 91.31 454 LYS A N 1
ATOM 3615 C CA . LYS A 1 454 ? 23.316 38.233 3.023 1.00 91.31 454 LYS A CA 1
ATOM 3616 C C . LYS A 1 454 ? 23.253 38.664 4.492 1.00 91.31 454 LYS A C 1
ATOM 3618 O O . LYS A 1 454 ? 22.163 38.786 5.040 1.00 91.31 454 LYS A O 1
ATOM 3623 N N . GLY A 1 455 ? 24.411 38.897 5.107 1.00 91.38 455 GLY A N 1
ATOM 3624 C CA . GLY A 1 455 ? 24.515 39.318 6.507 1.00 91.38 455 GLY A CA 1
ATOM 3625 C C . GLY A 1 455 ? 25.290 38.341 7.387 1.00 91.38 455 GLY A C 1
ATOM 3626 O O . GLY A 1 455 ? 25.834 37.344 6.901 1.00 91.38 455 GLY A O 1
ATOM 3627 N N . ASN A 1 456 ? 25.344 38.645 8.684 1.00 93.19 456 ASN A N 1
ATOM 3628 C CA . ASN A 1 456 ? 25.970 37.777 9.683 1.00 93.19 456 ASN A CA 1
ATOM 3629 C C . ASN A 1 456 ? 25.123 36.514 9.949 1.00 93.19 456 ASN A C 1
ATOM 3631 O O . ASN A 1 456 ? 23.992 36.390 9.475 1.00 93.19 456 ASN A O 1
ATOM 3635 N N . PHE A 1 457 ? 25.669 35.564 10.713 1.00 91.69 457 PHE A N 1
ATOM 3636 C CA . PHE A 1 457 ? 24.993 34.296 11.013 1.00 91.69 457 PHE A CA 1
ATOM 3637 C C . PHE A 1 457 ? 23.576 34.497 11.574 1.00 91.69 457 PHE A C 1
ATOM 3639 O O . PHE A 1 457 ? 22.639 33.861 11.095 1.00 91.69 457 PHE A O 1
ATOM 3646 N N . LEU A 1 458 ? 23.402 35.429 12.517 1.00 90.56 458 LEU A N 1
ATOM 3647 C CA . LEU A 1 458 ? 22.112 35.704 13.152 1.00 90.56 458 LEU A CA 1
ATOM 3648 C C . LEU A 1 458 ? 21.083 36.260 12.157 1.00 90.56 458 LEU A C 1
ATOM 3650 O O . LEU A 1 458 ? 19.949 35.797 12.123 1.00 90.56 458 LEU A O 1
ATOM 3654 N N . GLN A 1 459 ? 21.476 37.202 11.296 1.00 89.94 459 GLN A N 1
ATOM 3655 C CA . GLN A 1 459 ? 20.600 37.765 10.260 1.00 89.94 459 GLN A CA 1
ATOM 3656 C C . GLN A 1 459 ? 20.135 36.704 9.254 1.00 89.94 459 GLN A C 1
ATOM 3658 O O . GLN A 1 459 ? 19.014 36.772 8.749 1.00 89.94 459 GLN A O 1
ATOM 3663 N N . LYS A 1 460 ? 20.975 35.700 8.972 1.00 91.06 460 LYS A N 1
ATOM 3664 C CA . LYS A 1 460 ? 20.617 34.602 8.068 1.00 91.06 460 LYS A CA 1
ATOM 3665 C C . LYS A 1 460 ? 19.669 33.585 8.706 1.00 91.06 460 LYS A C 1
ATOM 3667 O O . LYS A 1 460 ? 18.803 33.061 7.999 1.00 91.06 460 LYS A O 1
ATOM 3672 N N . THR A 1 461 ? 19.826 33.302 10.000 1.00 91.19 461 THR A N 1
ATOM 3673 C CA . THR A 1 461 ? 19.102 32.228 10.704 1.00 91.19 461 THR A CA 1
ATOM 3674 C C . THR A 1 461 ? 17.845 32.693 11.431 1.00 91.19 461 THR A C 1
ATOM 3676 O O . THR A 1 461 ? 16.880 31.935 11.488 1.00 91.19 461 THR A O 1
ATOM 3679 N N . LEU A 1 462 ? 17.786 33.939 11.910 1.00 90.44 462 LEU A N 1
ATOM 3680 C CA . LEU A 1 462 ? 16.623 34.483 12.618 1.00 90.44 462 LEU A CA 1
ATOM 3681 C C . LEU A 1 462 ? 15.298 34.338 11.841 1.00 90.44 462 LEU A C 1
ATOM 3683 O O . LEU A 1 462 ? 14.298 33.973 12.463 1.00 90.44 462 LEU A O 1
ATOM 3687 N N . PRO A 1 463 ? 15.244 34.527 10.504 1.00 89.44 463 PRO A N 1
ATOM 3688 C CA . PRO A 1 463 ? 14.002 34.308 9.773 1.00 89.44 463 PRO A CA 1
ATOM 3689 C C . PRO A 1 463 ? 13.501 32.860 9.858 1.00 89.44 463 PRO A C 1
ATOM 3691 O O . PRO A 1 463 ? 12.296 32.664 9.948 1.00 89.44 463 PRO A O 1
ATOM 3694 N N . ILE A 1 464 ? 14.389 31.854 9.914 1.00 90.38 464 ILE A N 1
ATOM 3695 C CA . ILE A 1 464 ? 13.995 30.441 10.083 1.00 90.38 464 ILE A CA 1
ATOM 3696 C C . ILE A 1 464 ? 13.167 30.291 11.368 1.00 90.38 464 ILE A C 1
ATOM 3698 O O . ILE A 1 464 ? 12.102 29.676 11.353 1.00 90.38 464 ILE A O 1
ATOM 3702 N N . LEU A 1 465 ? 13.602 30.912 12.468 1.00 88.56 465 LEU A N 1
ATOM 3703 C CA . LEU A 1 465 ? 12.871 30.894 13.739 1.00 88.56 465 LEU A CA 1
ATOM 3704 C C . LEU A 1 465 ? 11.537 31.643 13.634 1.00 88.56 465 LEU A C 1
ATOM 3706 O O . LEU A 1 465 ? 10.509 31.146 14.090 1.00 88.56 465 LEU A O 1
ATOM 3710 N N . ALA A 1 466 ? 11.524 32.794 12.959 1.00 85.38 466 ALA A N 1
ATOM 3711 C CA . ALA A 1 466 ? 10.311 33.584 12.758 1.00 85.38 466 ALA A CA 1
ATOM 3712 C C . ALA A 1 466 ? 9.213 32.832 11.974 1.00 85.38 466 ALA A C 1
ATOM 3714 O O . ALA A 1 466 ? 8.032 33.060 12.220 1.00 85.38 466 ALA A O 1
ATOM 3715 N N . PHE A 1 467 ? 9.573 31.916 11.065 1.00 81.50 467 PHE A N 1
ATOM 3716 C CA . PHE A 1 467 ? 8.600 31.090 10.329 1.00 81.50 467 PHE A CA 1
ATOM 3717 C C . PHE A 1 467 ? 8.074 29.892 11.118 1.00 81.50 467 PHE A C 1
ATOM 3719 O O . PHE A 1 467 ? 6.988 29.392 10.834 1.00 81.50 467 PHE A O 1
ATOM 3726 N N . THR A 1 468 ? 8.856 29.399 12.071 1.00 86.06 468 THR A N 1
ATOM 3727 C CA . THR A 1 468 ? 8.655 28.077 12.676 1.00 86.06 468 THR A CA 1
ATOM 3728 C C . THR A 1 468 ? 8.024 28.172 14.057 1.00 86.06 468 THR A C 1
ATOM 3730 O O . THR A 1 468 ? 7.132 27.385 14.378 1.00 86.06 468 THR A O 1
ATOM 3733 N N . LEU A 1 469 ? 8.419 29.175 14.847 1.00 91.94 469 LEU A N 1
ATOM 3734 C CA . LEU A 1 469 ? 7.928 29.374 16.208 1.00 91.94 469 LEU A CA 1
ATOM 3735 C C . LEU A 1 469 ? 6.429 29.691 16.286 1.00 91.94 469 LEU A C 1
ATOM 3737 O O . LEU A 1 469 ? 5.780 29.070 17.124 1.00 91.94 469 LEU A O 1
ATOM 3741 N N . PRO A 1 470 ? 5.833 30.562 15.440 1.00 91.25 470 PRO A N 1
ATOM 3742 C CA . PRO A 1 470 ? 4.399 30.841 15.530 1.00 91.25 470 PRO A CA 1
ATOM 3743 C C . PRO A 1 470 ? 3.551 29.583 15.331 1.00 91.25 470 PRO A C 1
ATOM 3745 O O . PRO A 1 470 ? 2.661 29.310 16.129 1.00 91.25 470 PRO A O 1
ATOM 3748 N N . GLY A 1 471 ? 3.876 28.770 14.319 1.00 89.00 471 GLY A N 1
ATOM 3749 C CA . GLY A 1 471 ? 3.181 27.508 14.071 1.00 89.00 471 GLY A CA 1
ATOM 3750 C C . GLY A 1 471 ? 3.371 26.505 15.209 1.00 89.00 471 GLY A C 1
ATOM 3751 O O . GLY A 1 471 ? 2.400 25.902 15.664 1.00 89.00 471 GLY A O 1
ATOM 3752 N N . LEU A 1 472 ? 4.600 26.330 15.704 1.00 91.62 472 LEU A N 1
ATOM 3753 C CA . LEU A 1 472 ? 4.864 25.426 16.828 1.00 91.62 472 LEU A CA 1
ATOM 3754 C C . LEU A 1 472 ? 4.112 25.863 18.094 1.00 91.62 472 LEU A C 1
ATOM 3756 O O . LEU A 1 472 ? 3.490 25.033 18.752 1.00 91.62 472 LEU A O 1
ATOM 3760 N N . PHE A 1 473 ? 4.125 27.161 18.400 1.00 92.94 473 PHE A N 1
ATOM 3761 C CA . PHE A 1 473 ? 3.423 27.736 19.542 1.00 92.94 473 PHE A CA 1
ATOM 3762 C C . PHE A 1 473 ? 1.909 27.526 19.439 1.00 92.94 473 PHE A C 1
ATOM 3764 O O . PHE A 1 473 ? 1.303 27.043 20.390 1.00 92.94 473 PHE A O 1
ATOM 3771 N N . THR A 1 474 ? 1.301 27.783 18.274 1.00 90.25 474 THR A N 1
ATOM 3772 C CA . THR A 1 474 ? -0.124 27.487 18.044 1.00 90.25 474 THR A CA 1
ATOM 3773 C C . THR A 1 474 ? -0.444 26.010 18.272 1.00 90.25 474 THR A C 1
ATOM 3775 O O . THR A 1 474 ? -1.430 25.696 18.933 1.00 90.25 474 THR A O 1
ATOM 3778 N N . GLY A 1 475 ? 0.390 25.100 17.757 1.00 88.19 475 GLY A N 1
ATOM 3779 C CA . GLY A 1 475 ? 0.204 23.664 17.961 1.00 88.19 475 GLY A CA 1
ATOM 3780 C C . GLY A 1 475 ? 0.255 23.274 19.440 1.00 88.19 475 GLY A C 1
ATOM 3781 O O . GLY A 1 475 ? -0.633 22.570 19.910 1.00 88.19 475 GLY A O 1
ATOM 3782 N N . LEU A 1 476 ? 1.251 23.778 20.179 1.00 89.31 476 LEU A N 1
ATOM 3783 C CA . LEU A 1 476 ? 1.415 23.535 21.617 1.00 89.31 476 LEU A CA 1
ATOM 3784 C C . LEU A 1 476 ? 0.246 24.080 22.444 1.00 89.31 476 LEU A C 1
ATOM 3786 O O . LEU A 1 476 ? -0.223 23.392 23.347 1.00 89.31 476 LEU A O 1
ATOM 3790 N N . LEU A 1 477 ? -0.253 25.276 22.120 1.00 89.56 477 LEU A N 1
ATOM 3791 C CA . LEU A 1 477 ? -1.409 25.862 22.802 1.00 89.56 477 LEU A CA 1
ATOM 3792 C C . LEU A 1 477 ? -2.656 24.979 22.682 1.00 89.56 477 LEU A C 1
ATOM 3794 O O . LEU A 1 477 ? -3.359 24.780 23.671 1.00 89.56 477 LEU A O 1
ATOM 3798 N N . LEU A 1 478 ? -2.903 24.422 21.493 1.00 86.62 478 LEU A N 1
ATOM 3799 C CA . LEU A 1 478 ? -4.077 23.588 21.223 1.00 86.62 478 LEU A CA 1
ATOM 3800 C C . LEU A 1 478 ? -4.019 22.211 21.889 1.00 86.62 478 LEU A C 1
ATOM 3802 O O . LEU A 1 478 ? -5.063 21.604 22.096 1.00 86.62 478 LEU A O 1
ATOM 3806 N N . ILE A 1 479 ? -2.826 21.720 22.231 1.00 84.31 479 ILE A N 1
ATOM 3807 C CA . ILE A 1 479 ? -2.659 20.431 22.919 1.00 84.31 479 ILE A CA 1
ATOM 3808 C C . ILE A 1 479 ? -2.304 20.581 24.401 1.00 84.31 479 ILE A C 1
ATOM 3810 O O . ILE A 1 479 ? -1.961 19.590 25.040 1.00 84.31 479 ILE A O 1
ATOM 3814 N N . SER A 1 480 ? -2.359 21.792 24.957 1.00 82.19 480 SER A N 1
ATOM 3815 C CA . SER A 1 480 ? -1.965 22.077 26.345 1.00 82.19 480 SER A CA 1
ATOM 3816 C C . SER A 1 480 ? -2.692 21.179 27.355 1.00 82.19 480 SER A C 1
ATOM 3818 O O . SER A 1 480 ? -2.049 20.548 28.190 1.00 82.19 480 SER A O 1
ATOM 3820 N N . SER A 1 481 ? -4.001 20.991 27.184 1.00 75.69 481 SER A N 1
ATOM 3821 C CA . SER A 1 481 ? -4.822 20.086 28.000 1.00 75.69 481 SER A CA 1
ATOM 3822 C C . SER A 1 481 ? -4.408 18.610 27.890 1.00 75.69 481 SER A C 1
ATOM 3824 O O . SER A 1 481 ? -4.491 17.854 28.858 1.00 75.69 481 SER A O 1
ATOM 3826 N N . VAL A 1 482 ? -3.935 18.174 26.718 1.00 74.44 482 VAL A N 1
ATOM 3827 C CA . VAL A 1 482 ? -3.399 16.820 26.509 1.00 74.44 482 VAL A CA 1
ATOM 3828 C C . VAL A 1 482 ? -2.051 16.675 27.210 1.00 74.44 482 VAL A C 1
ATOM 3830 O O . VAL A 1 482 ? -1.812 15.658 27.859 1.00 74.44 482 VAL A O 1
ATOM 3833 N N . ILE A 1 483 ? -1.186 17.691 27.121 1.00 73.00 483 ILE A N 1
ATOM 3834 C CA . ILE A 1 483 ? 0.107 17.717 27.818 1.00 73.00 483 ILE A CA 1
ATOM 3835 C C . ILE A 1 483 ? -0.112 17.614 29.329 1.00 73.00 483 ILE A C 1
ATOM 3837 O O . ILE A 1 483 ? 0.545 16.799 29.968 1.00 73.00 483 ILE A O 1
ATOM 3841 N N . GLU A 1 484 ? -1.063 18.363 29.889 1.00 73.56 484 GLU A N 1
ATOM 3842 C CA . GLU A 1 484 ? -1.412 18.297 31.313 1.00 73.56 484 GLU A CA 1
ATOM 3843 C C . GLU A 1 484 ? -1.862 16.890 31.737 1.00 73.56 484 GLU A C 1
ATOM 3845 O O . GLU A 1 484 ? -1.364 16.358 32.730 1.00 73.56 484 GLU A O 1
ATOM 3850 N N . LYS A 1 485 ? -2.734 16.238 30.951 1.00 68.19 485 LYS A N 1
ATOM 3851 C CA . LYS A 1 485 ? -3.196 14.857 31.208 1.00 68.19 485 LYS A CA 1
ATOM 3852 C C . LYS A 1 485 ? -2.080 13.810 31.117 1.00 68.19 485 LYS A C 1
ATOM 3854 O O . LYS A 1 485 ? -2.105 12.812 31.838 1.00 68.19 485 LYS A O 1
ATOM 3859 N N . VAL A 1 486 ? -1.118 13.997 30.212 1.00 64.38 486 VAL A N 1
ATOM 3860 C CA . VAL A 1 486 ? 0.051 13.109 30.083 1.00 64.38 486 VAL A CA 1
ATOM 3861 C C . VAL A 1 486 ? 1.035 13.343 31.230 1.00 64.38 486 VAL A C 1
ATOM 3863 O O . VAL A 1 486 ? 1.508 12.381 31.831 1.00 64.38 486 VAL A O 1
ATOM 3866 N N . ALA A 1 487 ? 1.307 14.603 31.572 1.00 60.97 487 ALA A N 1
ATOM 3867 C CA . ALA A 1 487 ? 2.224 14.979 32.645 1.00 60.97 487 ALA A CA 1
ATOM 3868 C C . ALA A 1 487 ? 1.734 14.520 34.028 1.00 60.97 487 ALA A C 1
ATOM 3870 O O . ALA A 1 487 ? 2.545 14.151 34.874 1.00 60.97 487 ALA A O 1
ATOM 3871 N N . SER A 1 488 ? 0.417 14.469 34.249 1.00 58.44 488 SER A N 1
ATOM 3872 C CA . SER A 1 488 ? -0.180 13.985 35.499 1.00 58.44 488 SER A CA 1
ATOM 3873 C C . SER A 1 488 ? -0.223 12.453 35.636 1.00 58.44 488 SER A C 1
ATOM 3875 O O . SER A 1 488 ? -0.792 11.953 36.603 1.00 58.44 488 SER A O 1
ATOM 3877 N N . SER A 1 489 ? 0.359 11.686 34.695 1.00 54.19 489 SER A N 1
ATOM 3878 C CA . SER A 1 489 ? 0.299 10.207 34.636 1.00 54.19 489 SER A CA 1
ATOM 3879 C C . SER A 1 489 ? -1.122 9.622 34.615 1.00 54.19 489 SER A C 1
ATOM 3881 O O . SER A 1 489 ? -1.315 8.426 34.817 1.00 54.19 489 SER A O 1
ATOM 3883 N N . GLN A 1 490 ? -2.130 10.449 34.329 1.00 55.50 490 GLN A N 1
ATOM 3884 C CA . GLN A 1 490 ? -3.521 10.023 34.151 1.00 55.50 490 GLN A CA 1
ATOM 3885 C C . GLN A 1 490 ? -3.779 9.487 32.735 1.00 55.50 490 GLN A C 1
ATOM 3887 O O . GLN A 1 490 ? -4.863 8.985 32.439 1.00 55.50 490 GLN A O 1
ATOM 3892 N N . SER A 1 491 ? -2.794 9.587 31.834 1.00 60.09 491 SER A N 1
ATOM 3893 C CA . SER A 1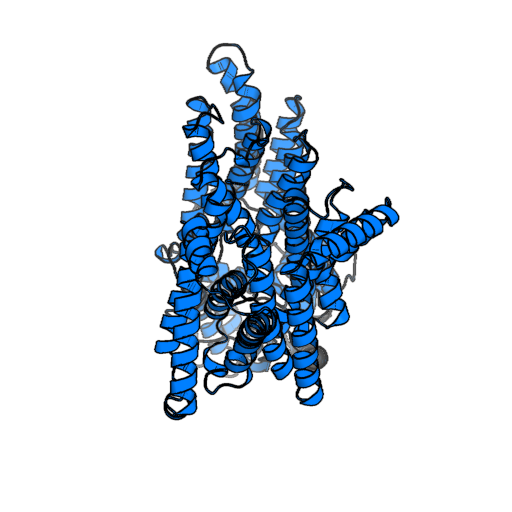 491 ? -2.923 9.101 30.466 1.00 60.09 491 SER A CA 1
ATOM 3894 C C . SER A 1 491 ? -2.711 7.590 30.367 1.00 60.09 491 SER A C 1
ATOM 3896 O O . SER A 1 491 ? -1.691 7.047 30.773 1.00 60.09 491 SER A O 1
ATOM 3898 N N . VAL A 1 492 ? -3.632 6.909 29.697 1.00 62.56 492 VAL A N 1
ATOM 3899 C CA . VAL A 1 492 ? -3.531 5.481 29.345 1.00 62.56 492 VAL A CA 1
ATOM 3900 C C . VAL A 1 492 ? -2.274 5.192 28.498 1.00 62.56 492 VAL A C 1
ATOM 3902 O O . VAL A 1 492 ? -1.688 4.116 28.572 1.00 62.56 492 VAL A O 1
ATOM 3905 N N . ILE A 1 493 ? -1.812 6.192 27.738 1.00 67.38 493 ILE A N 1
ATOM 3906 C CA . ILE A 1 493 ? -0.685 6.120 26.793 1.00 67.38 493 ILE A CA 1
ATOM 3907 C C . ILE A 1 493 ? 0.677 5.965 27.495 1.00 67.38 493 ILE A C 1
ATOM 3909 O O . ILE A 1 493 ? 1.612 5.413 26.901 1.00 67.38 493 ILE A O 1
ATOM 3913 N N . SER A 1 494 ? 0.830 6.459 28.729 1.00 69.56 494 SER A N 1
ATOM 3914 C CA . SER A 1 494 ? 2.082 6.317 29.491 1.00 69.56 494 SER A CA 1
ATOM 3915 C C . SER A 1 494 ? 2.270 4.912 30.063 1.00 69.56 494 SER A C 1
ATOM 3917 O O . SER A 1 494 ? 3.407 4.499 30.263 1.00 69.56 494 SER A O 1
ATOM 3919 N N . ASN A 1 495 ? 1.182 4.162 30.255 1.00 80.00 495 ASN A N 1
ATOM 3920 C CA . ASN A 1 495 ? 1.208 2.818 30.844 1.00 80.00 49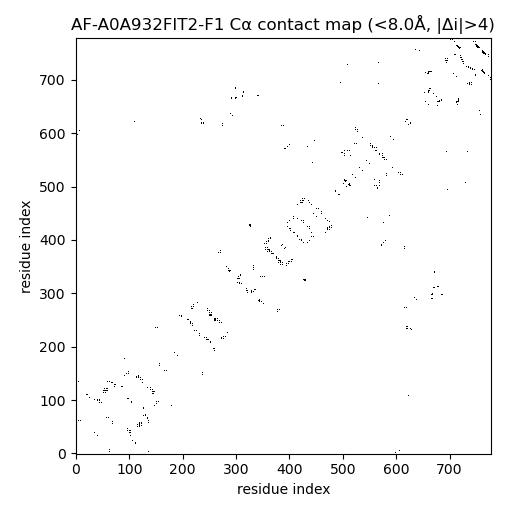5 ASN A CA 1
ATOM 3921 C C . ASN A 1 495 ? 1.349 1.698 29.801 1.00 80.00 495 ASN A C 1
ATOM 3923 O O . ASN A 1 495 ? 1.465 0.526 30.155 1.00 80.00 495 ASN A O 1
ATOM 3927 N N . GLN A 1 496 ? 1.333 2.046 28.513 1.00 86.06 496 GLN A N 1
ATOM 3928 C CA . GLN A 1 496 ? 1.492 1.100 27.414 1.00 86.06 496 GLN A CA 1
ATOM 3929 C C . GLN A 1 496 ? 2.948 0.598 27.316 1.00 86.06 496 GLN A C 1
ATOM 3931 O O . GLN A 1 496 ? 3.859 1.422 27.182 1.00 86.06 496 GLN A O 1
ATOM 3936 N N . PRO A 1 497 ? 3.194 -0.728 27.345 1.00 91.00 497 PRO A N 1
ATOM 3937 C CA . PRO A 1 497 ? 4.542 -1.290 27.268 1.00 91.00 497 PRO A CA 1
ATOM 3938 C C . PRO A 1 497 ? 5.224 -1.065 25.910 1.00 91.00 497 PRO A C 1
ATOM 3940 O O . PRO A 1 497 ? 4.570 -0.959 24.869 1.00 91.00 497 PRO A O 1
ATOM 3943 N N . LEU A 1 498 ? 6.563 -1.052 25.935 1.00 94.56 498 LEU A N 1
ATOM 3944 C CA . LEU A 1 498 ? 7.431 -1.011 24.754 1.00 94.56 498 LEU A CA 1
ATOM 3945 C C . LEU A 1 498 ? 7.891 -2.428 24.374 1.00 94.56 498 LEU A C 1
ATOM 3947 O O . LEU A 1 498 ? 8.657 -3.075 25.084 1.00 94.56 498 LEU A O 1
ATOM 3951 N N . LEU A 1 499 ? 7.448 -2.880 23.213 1.00 95.00 499 LEU A N 1
ATOM 3952 C CA . LEU A 1 499 ? 7.734 -4.141 22.544 1.00 95.00 499 LEU A CA 1
ATOM 3953 C C . LEU A 1 499 ? 8.851 -3.942 21.507 1.00 95.00 499 LEU A C 1
ATOM 3955 O O . LEU A 1 499 ? 8.628 -3.944 20.297 1.00 95.00 499 LEU A O 1
ATOM 3959 N N . TRP A 1 500 ? 10.087 -3.752 21.979 1.00 96.19 500 TRP A N 1
ATOM 3960 C CA . TRP A 1 500 ? 11.251 -3.462 21.123 1.00 96.19 500 TRP A CA 1
ATOM 3961 C C . TRP A 1 500 ? 11.518 -4.502 20.031 1.00 96.19 500 TRP A C 1
ATOM 3963 O O . TRP A 1 500 ? 12.065 -4.158 18.984 1.00 96.19 500 TRP A O 1
ATOM 3973 N N . TYR A 1 501 ? 11.093 -5.753 20.234 1.00 95.12 501 TYR A N 1
ATOM 3974 C CA . TYR A 1 501 ? 11.230 -6.803 19.227 1.00 95.12 501 TYR A CA 1
ATOM 3975 C C . TYR A 1 501 ? 10.487 -6.462 17.918 1.00 95.12 501 TYR A C 1
ATOM 3977 O O . TYR A 1 501 ? 10.897 -6.941 16.864 1.00 95.12 501 TYR A O 1
ATOM 3985 N N . ARG A 1 502 ? 9.464 -5.583 17.948 1.00 95.25 502 ARG A N 1
ATOM 3986 C CA . ARG A 1 502 ? 8.718 -5.131 16.753 1.00 95.25 502 ARG A CA 1
ATOM 3987 C C . ARG A 1 502 ? 9.582 -4.384 15.735 1.00 95.25 502 ARG A C 1
ATOM 3989 O O . ARG A 1 502 ? 9.227 -4.266 14.561 1.00 95.25 502 ARG A O 1
ATOM 3996 N N . LEU A 1 503 ? 10.740 -3.887 16.169 1.00 97.06 503 LEU A N 1
ATOM 3997 C CA . LEU A 1 503 ? 11.705 -3.247 15.283 1.00 97.06 503 LEU A CA 1
ATOM 3998 C C . LEU A 1 503 ? 12.362 -4.237 14.307 1.00 97.06 503 LEU A C 1
ATOM 4000 O O . LEU A 1 503 ? 12.751 -3.832 13.212 1.00 97.06 503 LEU A O 1
ATOM 4004 N N . LEU A 1 504 ? 12.459 -5.514 14.681 1.00 97.44 504 LEU A N 1
ATOM 4005 C CA . LEU A 1 504 ? 13.025 -6.608 13.886 1.00 97.44 504 LEU A CA 1
ATOM 4006 C C . LEU A 1 504 ? 11.903 -7.496 13.302 1.00 97.44 504 LEU A C 1
ATOM 4008 O O . LEU A 1 504 ? 10.746 -7.315 13.684 1.00 97.44 504 LEU A O 1
ATOM 4012 N N . PRO A 1 505 ? 12.196 -8.421 12.362 1.00 96.38 505 PRO A N 1
ATOM 4013 C CA . PRO A 1 505 ? 11.204 -9.352 11.816 1.00 96.38 505 PRO A CA 1
ATOM 4014 C C . PRO A 1 505 ? 10.400 -10.069 12.906 1.00 96.38 505 PRO A C 1
ATOM 4016 O O . PRO A 1 505 ? 10.977 -10.654 13.823 1.00 96.38 505 PRO A O 1
ATOM 4019 N N . ASN A 1 506 ? 9.071 -9.999 12.821 1.00 94.25 506 ASN A N 1
ATOM 4020 C CA . ASN A 1 506 ? 8.165 -10.528 13.840 1.00 94.25 506 ASN A CA 1
ATOM 4021 C C . ASN A 1 506 ? 6.774 -10.857 13.250 1.00 94.25 506 ASN A C 1
ATOM 4023 O O . ASN A 1 506 ? 6.471 -10.405 12.150 1.00 94.25 506 ASN A O 1
ATOM 4027 N N . PRO A 1 507 ? 5.898 -11.599 13.956 1.00 93.31 507 PRO A N 1
ATOM 4028 C CA . PRO A 1 507 ? 4.579 -11.978 13.434 1.00 93.31 507 PRO A CA 1
ATOM 4029 C C . PRO A 1 507 ? 3.632 -10.812 13.104 1.00 93.31 507 PRO A C 1
ATOM 4031 O O . PRO A 1 507 ? 2.780 -10.963 12.231 1.00 93.31 507 PRO A O 1
ATOM 4034 N N . THR A 1 508 ? 3.762 -9.669 13.784 1.00 93.25 508 THR A N 1
ATOM 4035 C CA . THR A 1 508 ? 2.883 -8.502 13.600 1.00 93.25 508 THR A CA 1
ATOM 4036 C C . THR A 1 508 ? 3.235 -7.708 12.347 1.00 93.25 508 THR A C 1
ATOM 4038 O O . THR A 1 508 ? 2.359 -7.324 11.576 1.00 93.25 508 THR A O 1
ATOM 4041 N N . TYR A 1 509 ? 4.530 -7.515 12.102 1.00 94.62 509 TYR A N 1
ATOM 4042 C CA . TYR A 1 509 ? 5.039 -6.993 10.840 1.00 94.62 509 TYR A CA 1
ATOM 4043 C C . TYR A 1 509 ? 6.186 -7.893 10.368 1.00 94.62 509 TYR A C 1
ATOM 4045 O O . TYR A 1 509 ? 7.307 -7.737 10.860 1.00 94.62 509 TYR A O 1
ATOM 4053 N N . PRO A 1 510 ? 5.942 -8.832 9.425 1.00 93.00 510 PRO A N 1
ATOM 4054 C CA . PRO A 1 510 ? 6.897 -9.885 9.055 1.00 93.00 510 PRO A CA 1
ATOM 4055 C C . PRO A 1 510 ? 8.300 -9.397 8.700 1.00 93.00 510 PRO A C 1
ATOM 4057 O O . PRO A 1 510 ? 9.283 -10.071 8.991 1.00 93.00 510 PRO A O 1
ATOM 4060 N N . VAL A 1 511 ? 8.412 -8.211 8.100 1.00 92.88 511 VAL A N 1
ATOM 4061 C CA . VAL A 1 511 ? 9.706 -7.608 7.755 1.00 92.88 511 VAL A CA 1
ATOM 4062 C C . VAL A 1 511 ? 10.345 -6.845 8.921 1.00 92.88 511 VAL A C 1
ATOM 4064 O O . VAL A 1 511 ? 11.555 -6.657 8.924 1.00 92.88 511 VAL A O 1
ATOM 4067 N N . GLY A 1 512 ? 9.575 -6.427 9.925 1.00 96.44 512 GLY A N 1
ATOM 4068 C CA . GLY A 1 512 ? 10.026 -5.563 11.015 1.00 96.44 512 GLY A CA 1
ATOM 4069 C C . GLY A 1 512 ? 10.162 -4.095 10.604 1.00 96.44 512 GLY A C 1
ATOM 4070 O O . GLY A 1 512 ? 10.427 -3.762 9.446 1.00 96.44 512 GLY A O 1
ATOM 4071 N N . VAL A 1 513 ? 9.992 -3.184 11.565 1.00 97.44 513 VAL A N 1
ATOM 4072 C CA . VAL A 1 513 ? 9.947 -1.736 11.284 1.00 97.44 513 VAL A CA 1
ATOM 4073 C C . VAL A 1 513 ? 11.279 -1.213 10.739 1.00 97.44 513 VAL A C 1
ATOM 4075 O O . VAL A 1 513 ? 11.280 -0.431 9.789 1.00 97.44 513 VAL A O 1
ATOM 4078 N N . LEU A 1 514 ? 12.422 -1.658 11.273 1.00 97.25 514 LEU A N 1
ATOM 4079 C CA . LEU A 1 514 ? 13.738 -1.190 10.818 1.00 97.25 514 LEU A CA 1
ATOM 4080 C C . LEU A 1 514 ? 14.034 -1.619 9.382 1.00 97.25 514 LEU A C 1
ATOM 4082 O O . LEU A 1 514 ? 14.450 -0.796 8.566 1.00 97.25 514 LEU A O 1
ATOM 4086 N N . PHE A 1 515 ? 13.802 -2.891 9.057 1.00 96.38 515 PHE A N 1
ATOM 4087 C CA . PHE A 1 515 ? 14.073 -3.394 7.714 1.00 96.38 515 PHE A CA 1
ATOM 4088 C C . PHE A 1 515 ? 13.047 -2.871 6.703 1.00 96.38 515 PHE A C 1
ATOM 4090 O O . PHE A 1 515 ? 13.438 -2.460 5.614 1.00 96.38 515 PHE A O 1
ATOM 4097 N N . GLY A 1 516 ? 11.767 -2.763 7.080 1.00 95.38 516 GLY A N 1
ATOM 4098 C CA . GLY A 1 516 ? 10.753 -2.098 6.257 1.00 95.38 516 GLY A CA 1
ATOM 4099 C C . GLY A 1 516 ? 11.109 -0.635 5.960 1.00 95.38 516 GLY A C 1
ATOM 4100 O O . GLY A 1 516 ? 10.982 -0.178 4.821 1.00 95.38 516 GLY A O 1
ATOM 4101 N N . SER A 1 517 ? 11.648 0.084 6.950 1.00 96.50 517 SER A N 1
ATOM 4102 C CA . SER A 1 517 ? 12.156 1.449 6.764 1.00 96.50 517 SER A CA 1
ATOM 4103 C C . SER A 1 517 ? 13.352 1.492 5.820 1.00 96.50 517 SER A C 1
ATOM 4105 O O . SER A 1 517 ? 13.410 2.349 4.941 1.00 96.50 517 SER A O 1
ATOM 4107 N N . LEU A 1 518 ? 14.305 0.569 5.969 1.00 95.81 518 LEU A N 1
ATOM 4108 C CA . LEU A 1 518 ? 15.471 0.482 5.092 1.00 95.81 518 LEU A CA 1
ATOM 4109 C C . LEU A 1 518 ? 15.065 0.175 3.647 1.00 95.81 518 LEU A C 1
ATOM 4111 O O . LEU A 1 518 ? 15.612 0.776 2.727 1.00 95.81 518 LEU A O 1
ATOM 4115 N N . LEU A 1 519 ? 14.093 -0.714 3.443 1.00 92.62 519 LEU A N 1
ATOM 4116 C CA . LEU A 1 519 ? 13.589 -1.064 2.119 1.00 92.62 519 LEU A CA 1
ATOM 4117 C C . LEU A 1 519 ? 12.931 0.145 1.438 1.00 92.62 519 LEU A C 1
ATOM 4119 O O . LEU A 1 519 ? 13.235 0.445 0.287 1.00 92.62 519 LEU A O 1
ATOM 4123 N N . THR A 1 520 ? 12.096 0.874 2.181 1.00 93.31 520 THR A N 1
ATOM 4124 C CA . THR A 1 520 ? 11.267 1.960 1.639 1.00 93.31 520 THR A CA 1
ATOM 4125 C C . THR A 1 520 ? 12.024 3.287 1.521 1.00 93.31 520 THR A C 1
ATOM 4127 O O . THR A 1 520 ? 12.027 3.941 0.479 1.00 93.31 520 THR A O 1
ATOM 4130 N N . ALA A 1 521 ? 12.701 3.705 2.593 1.00 96.00 521 ALA A N 1
ATOM 4131 C CA . ALA A 1 521 ? 13.393 4.991 2.683 1.00 96.00 521 ALA A CA 1
ATOM 4132 C C . ALA A 1 521 ? 14.887 4.902 2.330 1.00 96.00 521 ALA A C 1
ATOM 4134 O O . ALA A 1 521 ? 15.473 5.891 1.880 1.00 96.00 521 ALA A O 1
ATOM 4135 N N . GLY A 1 522 ? 15.513 3.733 2.497 1.00 95.94 522 GLY A N 1
ATOM 4136 C CA . GLY A 1 522 ? 16.950 3.536 2.283 1.00 95.94 522 GLY A CA 1
ATOM 4137 C C . GLY A 1 522 ? 17.441 3.930 0.889 1.00 95.94 522 GLY A C 1
ATOM 4138 O O . GLY A 1 522 ? 18.435 4.653 0.815 1.00 95.94 522 GLY A O 1
ATOM 4139 N N . PRO A 1 523 ? 16.757 3.566 -0.216 1.00 95.00 523 PRO A N 1
ATOM 4140 C CA . PRO A 1 523 ? 17.158 4.005 -1.551 1.00 95.00 523 PRO A CA 1
ATOM 4141 C C . PRO A 1 523 ? 17.175 5.534 -1.711 1.00 95.00 523 PRO A C 1
ATOM 4143 O O . PRO A 1 523 ? 18.098 6.082 -2.317 1.00 95.00 523 PRO A O 1
ATOM 4146 N N . VAL A 1 524 ? 16.202 6.236 -1.117 1.00 96.38 524 VAL A N 1
ATOM 4147 C CA . VAL A 1 524 ? 16.123 7.708 -1.142 1.00 96.38 524 VAL A CA 1
ATOM 4148 C C . VAL A 1 524 ? 17.268 8.314 -0.332 1.00 96.38 524 VAL A C 1
ATOM 4150 O O . VAL A 1 524 ? 17.993 9.174 -0.829 1.00 96.38 524 VAL A O 1
ATOM 4153 N N . VAL A 1 525 ? 17.477 7.827 0.893 1.00 97.44 525 VAL A N 1
ATOM 4154 C CA . VAL A 1 525 ? 18.569 8.249 1.786 1.00 97.44 525 VAL A CA 1
ATOM 4155 C C . VAL A 1 525 ? 19.932 8.035 1.123 1.00 97.44 525 VAL A C 1
ATOM 4157 O O . VAL A 1 525 ? 20.756 8.950 1.098 1.00 97.44 525 VAL A O 1
ATOM 4160 N N . ALA A 1 526 ? 20.158 6.866 0.520 1.00 96.31 526 ALA A N 1
ATOM 4161 C CA . ALA A 1 526 ? 21.398 6.530 -0.171 1.00 96.31 526 ALA A CA 1
ATOM 4162 C C . ALA A 1 526 ? 21.664 7.458 -1.365 1.00 96.31 526 ALA A C 1
ATOM 4164 O O . ALA A 1 526 ? 22.801 7.894 -1.561 1.00 96.31 526 ALA A O 1
ATOM 4165 N N . LEU A 1 527 ? 20.631 7.808 -2.140 1.00 94.38 527 LEU A N 1
ATOM 4166 C CA . LEU A 1 527 ? 20.759 8.777 -3.229 1.00 94.38 527 LEU A CA 1
ATOM 4167 C C . LEU A 1 527 ? 21.101 10.178 -2.719 1.00 94.38 527 LEU A C 1
ATOM 4169 O O . LEU A 1 527 ? 21.968 10.824 -3.305 1.00 94.38 527 LEU A O 1
ATOM 4173 N N . LEU A 1 528 ? 20.488 10.634 -1.623 1.00 95.62 528 LEU A N 1
ATOM 4174 C CA . LEU A 1 528 ? 20.809 11.934 -1.026 1.00 95.62 528 LEU A CA 1
ATOM 4175 C C . LEU A 1 528 ? 22.258 11.982 -0.530 1.00 95.62 528 LEU A C 1
ATOM 4177 O O . LEU A 1 528 ? 22.986 12.916 -0.870 1.00 95.62 528 LEU A O 1
ATOM 4181 N N . ILE A 1 529 ? 22.708 10.949 0.192 1.00 96.12 529 ILE A N 1
ATOM 4182 C CA . ILE A 1 529 ? 24.105 10.823 0.638 1.00 96.12 529 ILE A CA 1
ATOM 4183 C C . ILE A 1 529 ? 25.043 10.821 -0.569 1.00 96.12 529 ILE A C 1
ATOM 4185 O O . ILE A 1 529 ? 26.013 11.578 -0.603 1.00 96.12 529 ILE A O 1
ATOM 4189 N N . TRP A 1 530 ? 24.742 10.023 -1.596 1.00 94.31 530 TRP A N 1
ATOM 4190 C CA . TRP A 1 530 ? 25.547 9.973 -2.812 1.00 94.31 530 TRP A CA 1
ATOM 4191 C C . TRP A 1 530 ? 25.619 11.336 -3.514 1.00 94.31 530 TRP A C 1
ATOM 4193 O O . TRP A 1 530 ? 26.701 11.736 -3.945 1.00 94.31 530 TRP A O 1
ATOM 4203 N N . MET A 1 531 ? 24.514 12.082 -3.610 1.00 92.31 531 MET A N 1
ATOM 4204 C CA . MET A 1 531 ? 24.497 13.424 -4.208 1.00 92.31 531 MET A CA 1
ATOM 4205 C C . MET A 1 531 ? 25.367 14.418 -3.429 1.00 92.31 531 MET A C 1
ATOM 4207 O O . MET A 1 531 ? 26.059 15.226 -4.054 1.00 92.31 531 MET A O 1
ATOM 4211 N N 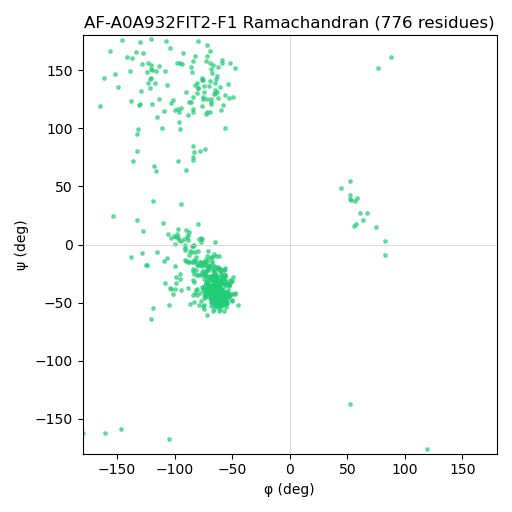. ILE A 1 532 ? 25.378 14.332 -2.097 1.00 94.06 532 ILE A N 1
ATOM 4212 C CA . ILE A 1 532 ? 26.221 15.165 -1.227 1.00 94.06 532 ILE A CA 1
ATOM 4213 C C . ILE A 1 532 ? 27.701 14.795 -1.400 1.00 94.06 532 ILE A C 1
ATOM 4215 O O . ILE A 1 532 ? 28.523 15.651 -1.728 1.00 94.06 532 ILE A O 1
ATOM 4219 N N . VAL A 1 533 ? 28.046 13.510 -1.261 1.00 93.81 533 VAL A N 1
ATOM 4220 C CA . VAL A 1 533 ? 29.435 13.015 -1.349 1.00 93.81 533 VAL A CA 1
ATOM 4221 C C . VAL A 1 533 ? 30.030 13.250 -2.739 1.00 93.81 533 VAL A C 1
ATOM 4223 O O . VAL A 1 533 ? 31.184 13.654 -2.868 1.00 93.81 533 VAL A O 1
ATOM 4226 N N . SER A 1 534 ? 29.232 13.076 -3.797 1.00 90.56 534 SER A N 1
ATOM 4227 C CA . SER A 1 534 ? 29.650 13.361 -5.179 1.00 90.56 534 SER A CA 1
ATOM 4228 C C . SER A 1 534 ? 29.683 14.856 -5.524 1.00 90.56 534 SER A C 1
ATOM 4230 O O . SER A 1 534 ? 29.934 15.206 -6.678 1.00 90.56 534 SER A O 1
ATOM 4232 N N . LYS A 1 535 ? 29.436 15.747 -4.548 1.00 90.06 535 LYS A N 1
ATOM 4233 C CA . LYS A 1 535 ? 29.383 17.214 -4.694 1.00 90.06 535 LYS A CA 1
ATOM 4234 C C . LYS A 1 535 ? 28.365 17.704 -5.728 1.00 90.06 535 LYS A C 1
ATOM 4236 O O . LYS A 1 535 ? 28.444 18.853 -6.170 1.00 90.06 535 LYS A O 1
ATOM 4241 N N . ARG A 1 536 ? 27.410 16.848 -6.108 1.00 89.44 536 ARG A N 1
ATOM 4242 C CA . ARG A 1 536 ? 26.297 17.203 -6.993 1.00 89.44 536 ARG A CA 1
ATOM 4243 C C . ARG A 1 536 ? 25.316 18.104 -6.270 1.00 89.44 536 ARG A C 1
ATOM 4245 O O . ARG A 1 536 ? 24.847 19.047 -6.882 1.00 89.44 536 ARG A O 1
ATOM 4252 N N . TRP A 1 537 ? 25.095 17.857 -4.980 1.00 92.00 537 TRP A N 1
ATOM 4253 C CA . TRP A 1 537 ? 24.332 18.726 -4.097 1.00 92.00 537 TRP A CA 1
ATOM 4254 C C . TRP A 1 537 ? 25.250 19.285 -3.011 1.00 92.00 537 TRP A C 1
ATOM 4256 O O . TRP A 1 537 ? 25.741 18.550 -2.157 1.00 92.00 537 TRP A O 1
ATOM 4266 N N . LYS A 1 538 ? 25.541 20.585 -3.082 1.00 92.62 538 LYS A N 1
ATOM 4267 C CA . LYS A 1 538 ? 26.444 21.258 -2.143 1.00 92.62 538 LYS A CA 1
ATOM 4268 C C . LYS A 1 538 ? 25.625 21.880 -1.021 1.00 92.62 538 LYS A C 1
ATOM 4270 O O . LYS A 1 538 ? 24.828 22.774 -1.284 1.00 92.62 538 LYS A O 1
ATOM 4275 N N . LEU A 1 539 ? 25.854 21.406 0.196 1.00 95.00 539 LEU A N 1
ATOM 4276 C CA . LEU A 1 539 ? 25.228 21.900 1.416 1.00 95.00 539 LEU A CA 1
ATOM 4277 C C . LEU A 1 539 ? 26.311 22.398 2.371 1.00 95.00 539 LEU A C 1
ATOM 4279 O O . LEU A 1 539 ? 27.393 21.808 2.429 1.00 95.00 539 LEU A O 1
ATOM 4283 N N . ASP A 1 540 ? 26.029 23.471 3.105 1.00 94.69 540 ASP A N 1
ATOM 4284 C CA . ASP A 1 540 ? 26.888 23.890 4.212 1.00 94.69 540 ASP A CA 1
ATOM 4285 C C . ASP A 1 540 ? 26.627 23.062 5.485 1.00 94.69 540 ASP A C 1
ATOM 4287 O O . ASP A 1 540 ? 25.750 22.194 5.534 1.00 94.69 540 ASP A O 1
ATOM 4291 N N . TRP A 1 541 ? 27.424 23.303 6.527 1.00 95.44 541 TRP A N 1
ATOM 4292 C CA . TRP A 1 541 ? 27.340 22.546 7.775 1.00 95.44 541 TRP A CA 1
ATOM 4293 C C . TRP A 1 541 ? 25.985 22.714 8.483 1.00 95.44 541 TRP A C 1
ATOM 4295 O O . TRP A 1 541 ? 25.486 21.753 9.065 1.00 95.44 541 TRP A O 1
ATOM 4305 N N . LEU A 1 542 ? 25.358 23.894 8.402 1.00 95.56 542 LEU A N 1
ATOM 4306 C CA . LEU A 1 542 ? 24.071 24.154 9.044 1.00 95.56 542 LEU A CA 1
ATOM 4307 C C . LEU A 1 542 ? 22.941 23.447 8.295 1.00 95.56 542 LEU A C 1
ATOM 4309 O O . LEU A 1 542 ? 22.067 22.852 8.921 1.00 95.56 542 LEU A O 1
ATOM 4313 N N . GLN A 1 543 ? 22.978 23.456 6.961 1.00 96.69 543 GLN A N 1
ATOM 4314 C CA . GLN A 1 543 ? 22.051 22.695 6.128 1.00 96.69 543 GLN A CA 1
ATOM 4315 C C . GLN A 1 543 ? 22.169 21.189 6.387 1.00 96.69 543 GLN A C 1
ATOM 4317 O O . GLN A 1 543 ? 21.150 20.513 6.513 1.00 96.69 543 GLN A O 1
ATOM 4322 N N . LEU A 1 544 ? 23.393 20.665 6.524 1.00 97.44 544 LEU A N 1
ATOM 4323 C CA . LEU A 1 544 ? 23.626 19.257 6.858 1.00 97.44 544 LEU A CA 1
ATOM 4324 C C . LEU A 1 544 ? 23.060 18.892 8.234 1.00 97.44 544 LEU A C 1
ATOM 4326 O O . LEU A 1 544 ? 22.333 17.905 8.338 1.00 97.44 544 LEU A O 1
ATOM 4330 N N . ILE A 1 545 ? 23.349 19.691 9.267 1.00 97.25 545 ILE A N 1
ATOM 4331 C CA . ILE A 1 545 ? 22.819 19.461 10.618 1.00 97.25 545 ILE A CA 1
ATOM 4332 C C . ILE A 1 545 ? 21.295 19.590 10.631 1.00 97.25 545 ILE A C 1
ATOM 4334 O O . ILE A 1 545 ? 20.626 18.752 11.224 1.00 97.25 545 ILE A O 1
ATOM 4338 N N . GLY A 1 546 ? 20.724 20.589 9.957 1.00 96.44 546 GLY A N 1
ATOM 4339 C CA . GLY A 1 546 ? 19.276 20.777 9.910 1.00 96.44 546 GLY A CA 1
ATOM 4340 C C . GLY A 1 546 ? 18.551 19.626 9.212 1.00 96.44 546 GLY A C 1
ATOM 4341 O O . GLY A 1 546 ? 17.563 19.122 9.738 1.00 96.44 546 GLY A O 1
ATOM 4342 N N . VAL A 1 547 ? 19.064 19.157 8.069 1.00 97.94 547 VAL A N 1
ATOM 4343 C CA . VAL A 1 547 ? 18.484 18.018 7.340 1.00 97.94 547 VAL A CA 1
ATOM 4344 C C . VAL A 1 547 ? 18.630 16.722 8.135 1.00 97.94 547 VAL A C 1
ATOM 4346 O O . VAL A 1 547 ? 17.629 16.073 8.434 1.00 97.94 547 VAL A O 1
ATOM 4349 N N . TRP A 1 548 ? 19.854 16.328 8.494 1.00 97.88 548 TRP A N 1
ATOM 4350 C CA . TRP A 1 548 ? 20.087 15.031 9.137 1.00 97.88 548 TRP A CA 1
ATOM 4351 C C . TRP A 1 548 ? 19.650 15.004 10.599 1.00 97.88 548 TRP A C 1
ATOM 4353 O O . TRP A 1 548 ? 19.205 13.962 11.070 1.00 97.88 548 TRP A O 1
ATOM 4363 N N . GLY A 1 549 ? 19.698 16.141 11.294 1.00 98.06 549 GLY A N 1
ATOM 4364 C CA . GLY A 1 549 ? 19.152 16.290 12.640 1.00 98.06 549 GLY A CA 1
ATOM 4365 C C . GLY A 1 549 ? 17.635 16.126 12.657 1.00 98.06 549 GLY A C 1
ATOM 4366 O O . GLY A 1 549 ? 17.125 15.327 13.440 1.00 98.06 549 GLY A O 1
ATOM 4367 N N . ALA A 1 550 ? 16.910 16.798 11.752 1.00 97.69 550 ALA A N 1
ATOM 4368 C CA . ALA A 1 550 ? 15.458 16.644 11.652 1.00 97.69 550 ALA A CA 1
ATOM 4369 C C . ALA A 1 550 ? 15.062 15.215 11.249 1.00 97.69 550 ALA A C 1
ATOM 4371 O O . ALA A 1 550 ? 14.229 14.596 11.909 1.00 97.69 550 ALA A O 1
ATOM 4372 N N . LEU A 1 551 ? 15.681 14.662 10.198 1.00 98.50 551 LEU A N 1
ATOM 4373 C CA . LEU A 1 551 ? 15.388 13.300 9.743 1.00 98.50 551 LEU A CA 1
ATOM 4374 C C . LEU A 1 551 ? 15.735 12.253 10.810 1.00 98.50 551 LEU A C 1
ATOM 4376 O O . LEU A 1 551 ? 14.926 11.367 11.069 1.00 98.50 551 LEU A O 1
ATOM 4380 N N . GLY A 1 552 ? 16.896 12.370 11.458 1.00 98.38 552 GLY A N 1
ATOM 4381 C CA . GLY A 1 552 ? 17.333 11.455 12.512 1.00 98.38 552 GLY A CA 1
ATOM 4382 C C . GLY A 1 552 ? 16.428 11.493 13.743 1.00 98.38 552 GLY A C 1
ATOM 4383 O O . GLY A 1 552 ? 16.027 10.439 14.233 1.00 98.38 552 GLY A O 1
ATOM 4384 N N . ALA A 1 553 ? 16.042 12.688 14.204 1.00 97.81 553 ALA A N 1
ATOM 4385 C CA . ALA A 1 553 ? 15.145 12.843 15.347 1.00 97.81 553 ALA A CA 1
ATOM 4386 C C . ALA A 1 553 ? 13.749 12.267 15.065 1.00 97.81 553 ALA A C 1
ATOM 4388 O O . ALA A 1 553 ? 13.229 11.492 15.866 1.00 97.81 553 ALA A O 1
ATOM 4389 N N . LEU A 1 554 ? 13.156 12.593 13.909 1.00 97.88 554 LEU A N 1
ATOM 4390 C CA . LEU A 1 554 ? 11.841 12.071 13.526 1.00 97.88 554 LEU A CA 1
ATOM 4391 C C . LEU A 1 554 ? 11.859 10.551 13.326 1.00 97.88 554 LEU A C 1
ATOM 4393 O O . LEU A 1 554 ? 10.898 9.881 13.704 1.00 97.88 554 LEU A O 1
ATOM 4397 N N . PHE A 1 555 ? 12.947 10.004 12.775 1.00 98.19 555 PHE A N 1
ATOM 4398 C CA . PHE A 1 555 ? 13.128 8.561 12.641 1.00 98.19 555 PHE A CA 1
ATOM 4399 C C . PHE A 1 555 ? 13.198 7.886 14.014 1.00 98.19 555 PHE A C 1
ATOM 4401 O O . PHE A 1 555 ? 12.422 6.974 14.283 1.00 98.19 555 PHE A O 1
ATOM 4408 N N . ALA A 1 556 ? 14.054 8.381 14.915 1.00 97.62 556 ALA A N 1
ATOM 4409 C CA . ALA A 1 556 ? 14.208 7.831 16.260 1.00 97.62 556 ALA A CA 1
ATOM 4410 C C . ALA A 1 556 ? 12.893 7.860 17.054 1.00 97.62 556 ALA A C 1
ATOM 4412 O O . ALA A 1 556 ? 12.502 6.845 17.629 1.00 97.62 556 ALA A O 1
ATOM 4413 N N . ILE A 1 557 ? 12.170 8.985 17.032 1.00 95.50 557 ILE A N 1
ATOM 4414 C CA . ILE A 1 557 ? 10.852 9.101 17.674 1.00 95.50 557 ILE A CA 1
ATOM 4415 C C . ILE A 1 557 ? 9.878 8.081 17.078 1.00 95.50 557 ILE A C 1
ATOM 4417 O O . ILE A 1 557 ? 9.198 7.376 17.823 1.00 95.50 557 ILE A O 1
ATOM 4421 N N . GLY A 1 558 ? 9.827 7.961 15.750 1.00 95.88 558 GLY A N 1
ATOM 4422 C CA . GLY A 1 558 ? 8.955 6.995 15.090 1.00 95.88 558 GLY A CA 1
ATOM 4423 C C . GLY A 1 558 ? 9.273 5.545 15.467 1.00 95.88 558 GLY A C 1
ATOM 4424 O O . GLY A 1 558 ? 8.340 4.774 15.677 1.00 95.88 558 GLY A O 1
ATOM 4425 N N . LEU A 1 559 ? 10.547 5.176 15.654 1.00 97.25 559 LEU A N 1
ATOM 4426 C CA . LEU A 1 559 ? 10.931 3.843 16.148 1.00 97.25 559 LEU A CA 1
ATOM 4427 C C . LEU A 1 559 ? 10.421 3.580 17.571 1.00 97.25 559 LEU A C 1
ATOM 4429 O O . LEU A 1 559 ? 9.887 2.506 17.834 1.00 97.25 559 LEU A O 1
ATOM 4433 N N . VAL A 1 560 ? 10.532 4.559 18.475 1.00 95.50 560 VAL A N 1
ATOM 4434 C CA . VAL A 1 560 ? 10.008 4.439 19.850 1.00 95.50 560 VAL A CA 1
ATOM 4435 C C . VAL A 1 560 ? 8.486 4.288 19.847 1.00 95.50 560 VAL A C 1
ATOM 4437 O O . VAL A 1 560 ? 7.937 3.471 20.577 1.00 95.50 560 VAL A O 1
ATOM 4440 N N . VAL A 1 561 ? 7.778 5.055 19.016 1.00 93.06 561 VAL A N 1
ATOM 4441 C CA . VAL A 1 561 ? 6.316 4.931 18.916 1.00 93.06 561 VAL A CA 1
ATOM 4442 C C . VAL A 1 561 ? 5.925 3.591 18.284 1.00 93.06 561 VAL A C 1
ATOM 4444 O O . VAL A 1 561 ? 4.951 2.984 18.716 1.00 93.06 561 VAL A O 1
ATOM 4447 N N . SER A 1 562 ? 6.701 3.099 17.315 1.00 95.56 562 SER A N 1
ATOM 4448 C CA . SER A 1 562 ? 6.465 1.798 16.678 1.00 95.56 562 SER A CA 1
ATOM 4449 C C . SER A 1 562 ? 6.650 0.619 17.631 1.00 95.56 562 SER A C 1
ATOM 4451 O O . SER A 1 562 ? 6.066 -0.435 17.405 1.00 95.56 562 SER A O 1
ATOM 4453 N N . SER A 1 563 ? 7.462 0.765 18.683 1.00 95.56 563 SER A N 1
ATOM 4454 C CA . SER A 1 563 ? 7.621 -0.289 19.681 1.00 95.56 563 SER A CA 1
ATOM 4455 C C . SER A 1 563 ? 6.500 -0.299 20.718 1.00 95.56 563 SER A C 1
ATOM 4457 O O . SER A 1 563 ? 6.351 -1.304 21.394 1.00 95.56 563 SER A O 1
ATOM 4459 N N . LYS A 1 564 ? 5.662 0.736 20.856 1.00 93.56 564 LYS A N 1
ATOM 4460 C CA . LYS A 1 564 ? 4.516 0.670 21.784 1.00 93.56 564 LYS A CA 1
ATOM 4461 C C . LYS A 1 564 ? 3.518 -0.418 21.374 1.00 93.56 564 LYS A C 1
ATOM 4463 O O . LYS A 1 564 ? 3.289 -0.629 20.184 1.00 93.56 564 LYS A O 1
ATOM 4468 N N . ILE A 1 565 ? 2.888 -1.072 22.355 1.00 92.56 565 ILE A N 1
ATOM 4469 C CA . ILE A 1 565 ? 1.710 -1.920 22.101 1.00 92.56 565 ILE A CA 1
ATOM 4470 C C . ILE A 1 565 ? 0.645 -1.111 21.330 1.00 92.56 565 ILE A C 1
ATOM 4472 O O . ILE A 1 565 ? 0.463 0.082 21.570 1.00 92.56 565 ILE A O 1
ATOM 4476 N N . GLY A 1 566 ? 0.011 -1.734 20.340 1.00 87.69 566 GLY A N 1
ATOM 4477 C CA . GLY A 1 566 ? -0.824 -1.086 19.326 1.00 87.69 566 GLY A CA 1
ATOM 4478 C C . GLY A 1 566 ? -0.054 -0.475 18.140 1.00 87.69 566 GLY A C 1
ATOM 4479 O O . GLY A 1 566 ? -0.677 -0.062 17.163 1.00 87.69 566 GLY A O 1
ATOM 4480 N N . GLY A 1 567 ? 1.284 -0.406 18.192 1.00 90.81 567 GLY A N 1
ATOM 4481 C CA . GLY A 1 567 ? 2.162 0.124 17.137 1.00 90.81 567 GLY A CA 1
ATOM 4482 C C . GLY A 1 567 ? 2.960 -0.947 16.381 1.00 90.81 567 GLY A C 1
ATOM 4483 O O . GLY A 1 567 ? 2.919 -2.128 16.712 1.00 90.81 567 GLY A O 1
ATOM 4484 N N . GLY A 1 568 ? 3.701 -0.549 15.343 1.00 91.44 568 GLY A N 1
ATOM 4485 C CA . GLY A 1 568 ? 4.692 -1.425 14.693 1.00 91.44 568 GLY A CA 1
ATOM 4486 C C . GLY A 1 568 ? 4.140 -2.537 13.792 1.00 91.44 568 GLY A C 1
ATOM 4487 O O . GLY A 1 568 ? 4.890 -3.444 13.443 1.00 91.44 568 GLY A O 1
ATOM 4488 N N . GLY A 1 569 ? 2.860 -2.469 13.409 1.00 91.69 569 GLY A N 1
ATOM 4489 C CA . GLY A 1 569 ? 2.260 -3.342 12.385 1.00 91.69 569 GLY A CA 1
ATOM 4490 C C . GLY A 1 569 ? 2.526 -2.913 10.938 1.00 91.69 569 GLY A C 1
ATOM 4491 O O . GLY A 1 569 ? 2.259 -3.669 10.011 1.00 91.69 569 GLY A O 1
ATOM 4492 N N . ASP A 1 570 ? 3.056 -1.708 10.740 1.00 93.38 570 ASP A N 1
ATOM 4493 C CA . ASP A 1 570 ? 3.440 -1.131 9.451 1.00 93.38 570 ASP A CA 1
ATOM 4494 C C . ASP A 1 570 ? 4.436 0.036 9.693 1.00 93.38 570 ASP A C 1
ATOM 4496 O O . ASP A 1 570 ? 5.039 0.143 10.766 1.00 93.38 570 ASP A O 1
ATOM 4500 N N . LEU A 1 571 ? 4.620 0.924 8.706 1.00 95.06 571 LEU A N 1
ATOM 4501 C CA . LEU A 1 571 ? 5.503 2.095 8.803 1.00 95.06 571 LEU A CA 1
ATOM 4502 C C . LEU A 1 571 ? 4.790 3.411 9.178 1.00 95.06 571 LEU A C 1
ATOM 4504 O O . LEU A 1 571 ? 5.442 4.453 9.192 1.00 95.06 571 LEU A O 1
ATOM 4508 N N . HIS A 1 572 ? 3.495 3.417 9.515 1.00 93.38 572 HIS A N 1
ATOM 4509 C CA . HIS A 1 572 ? 2.724 4.658 9.709 1.00 93.38 572 HIS A CA 1
ATOM 4510 C C . HIS A 1 572 ? 3.219 5.502 10.897 1.00 93.38 572 HIS A C 1
ATOM 4512 O O . HIS A 1 572 ? 3.039 6.720 10.960 1.00 93.38 572 HIS A O 1
ATOM 4518 N N . ASN A 1 573 ? 3.866 4.875 11.882 1.00 94.50 573 ASN A N 1
ATOM 4519 C CA . ASN A 1 573 ? 4.486 5.596 12.994 1.00 94.50 573 ASN A CA 1
ATOM 4520 C C . ASN A 1 573 ? 5.698 6.439 12.544 1.00 94.50 573 ASN A C 1
ATOM 4522 O O . ASN A 1 573 ? 6.126 7.330 13.278 1.00 94.50 573 ASN A O 1
ATOM 4526 N N . LEU A 1 574 ? 6.207 6.209 11.330 1.00 96.50 574 LEU A N 1
ATOM 4527 C CA . LEU A 1 574 ? 7.291 6.957 10.695 1.00 96.50 574 LEU A CA 1
ATOM 4528 C C . LEU A 1 574 ? 6.795 8.015 9.700 1.00 96.50 574 LEU A C 1
ATOM 4530 O O . LEU A 1 574 ? 7.627 8.664 9.069 1.00 96.50 574 LEU A O 1
ATOM 4534 N N . ASP A 1 575 ? 5.483 8.258 9.587 1.00 96.44 575 ASP A N 1
ATOM 4535 C CA . ASP A 1 575 ? 4.900 9.239 8.654 1.00 96.44 575 ASP A CA 1
ATOM 4536 C C . ASP A 1 575 ? 5.616 10.598 8.697 1.00 96.44 575 ASP A C 1
ATOM 4538 O O . ASP A 1 575 ? 5.922 11.195 7.667 1.00 96.44 575 ASP A O 1
ATOM 4542 N N . MET A 1 576 ? 5.950 11.068 9.902 1.00 97.12 576 MET A N 1
ATOM 4543 C CA . MET A 1 576 ? 6.667 12.326 10.107 1.00 97.12 576 MET A CA 1
ATOM 4544 C C . MET A 1 576 ? 8.045 12.354 9.433 1.00 97.12 576 MET A C 1
ATOM 4546 O O . MET A 1 576 ? 8.410 13.327 8.764 1.00 97.12 576 MET A O 1
ATOM 4550 N N . TYR A 1 577 ? 8.806 11.273 9.613 1.00 98.06 577 TYR A N 1
ATOM 4551 C CA . TYR A 1 577 ? 10.107 11.070 8.989 1.00 98.06 577 TYR A CA 1
ATOM 4552 C C . TYR A 1 577 ? 9.968 10.957 7.468 1.00 98.06 577 TYR A C 1
ATOM 4554 O O . TYR A 1 577 ? 10.677 11.647 6.740 1.00 98.06 577 TYR A O 1
ATOM 4562 N N . LEU A 1 578 ? 9.022 10.147 6.989 1.00 97.94 578 LEU A N 1
ATOM 4563 C CA . LEU A 1 578 ? 8.816 9.873 5.567 1.00 97.94 578 LEU A CA 1
ATOM 4564 C C . LEU A 1 578 ? 8.391 11.127 4.789 1.00 97.94 578 LEU A C 1
ATOM 4566 O O . LEU A 1 578 ? 8.960 11.426 3.739 1.00 97.94 578 LEU A O 1
ATOM 4570 N N . VAL A 1 579 ? 7.457 11.916 5.330 1.00 98.12 579 VAL A N 1
ATOM 4571 C CA . VAL A 1 579 ? 7.027 13.194 4.739 1.00 98.12 579 VAL A CA 1
ATOM 4572 C C . VAL A 1 579 ? 8.187 14.185 4.648 1.00 98.12 579 VAL A C 1
ATOM 4574 O O . VAL A 1 579 ? 8.378 14.845 3.619 1.00 98.12 579 VAL A O 1
ATOM 4577 N N . SER A 1 580 ? 9.002 14.261 5.700 1.00 98.31 580 SER A N 1
ATOM 4578 C CA . SER A 1 580 ? 10.174 15.137 5.735 1.00 98.31 580 SER A CA 1
ATOM 4579 C C . SER A 1 580 ? 11.261 14.663 4.763 1.00 98.31 580 SER A C 1
ATOM 4581 O O . SER A 1 580 ? 11.817 15.476 4.027 1.00 98.31 580 SER A O 1
ATOM 4583 N N . LEU A 1 581 ? 11.512 13.353 4.675 1.00 98.50 581 LEU A N 1
ATOM 4584 C CA . LEU A 1 581 ? 12.469 12.749 3.743 1.00 98.50 581 LEU A CA 1
ATOM 4585 C C . LEU A 1 581 ? 12.097 13.031 2.287 1.00 98.50 581 LEU A C 1
ATOM 4587 O O . LEU A 1 581 ? 12.940 13.487 1.515 1.00 98.50 581 LEU A O 1
ATOM 4591 N N . VAL A 1 582 ? 10.837 12.801 1.909 1.00 97.75 582 VAL A N 1
ATOM 4592 C CA . VAL A 1 582 ? 10.354 13.071 0.547 1.00 97.75 582 VAL A CA 1
ATOM 4593 C C . VAL A 1 582 ? 10.392 14.563 0.234 1.00 97.75 582 VAL A C 1
ATOM 4595 O O . VAL A 1 582 ? 10.724 14.935 -0.889 1.00 97.75 582 VAL A O 1
ATOM 4598 N N . THR A 1 583 ? 10.125 15.430 1.214 1.00 97.56 583 THR A N 1
ATOM 4599 C CA . THR A 1 583 ? 10.269 16.883 1.044 1.00 97.56 583 THR A CA 1
ATOM 4600 C C . THR A 1 583 ? 11.716 17.265 0.735 1.00 97.56 583 THR A C 1
ATOM 4602 O O . THR A 1 583 ? 11.974 17.957 -0.251 1.00 97.56 583 THR A O 1
ATOM 4605 N N . VAL A 1 584 ? 12.671 16.774 1.530 1.00 97.81 584 VAL A N 1
ATOM 4606 C CA . VAL A 1 584 ? 14.110 17.002 1.319 1.00 97.81 584 VAL A CA 1
ATOM 4607 C C . VAL A 1 584 ? 14.550 16.456 -0.042 1.00 97.81 584 VAL A C 1
ATOM 4609 O O . VAL A 1 584 ? 15.253 17.146 -0.782 1.00 97.81 584 VAL A O 1
ATOM 4612 N N . ALA A 1 585 ? 14.094 15.257 -0.415 1.00 96.00 585 ALA A N 1
ATOM 4613 C CA . ALA A 1 585 ? 14.382 14.665 -1.716 1.00 96.00 585 ALA A CA 1
ATOM 4614 C C . ALA A 1 585 ? 13.786 15.477 -2.873 1.00 96.00 585 ALA A C 1
ATOM 4616 O O . ALA A 1 585 ? 14.474 15.750 -3.851 1.00 96.00 585 ALA A O 1
ATOM 4617 N N . GLY A 1 586 ? 12.541 15.935 -2.752 1.00 94.50 586 GLY A N 1
ATOM 4618 C CA . GLY A 1 586 ? 11.909 16.807 -3.737 1.00 94.50 586 GLY A CA 1
ATOM 4619 C C . GLY A 1 586 ? 12.688 18.109 -3.930 1.00 94.50 586 GLY A C 1
ATOM 4620 O O . GLY A 1 586 ? 12.973 18.486 -5.065 1.00 94.50 586 GLY A O 1
ATOM 4621 N N . ILE A 1 587 ? 13.103 18.763 -2.841 1.00 94.38 587 ILE A N 1
ATOM 4622 C CA . ILE A 1 587 ? 13.908 19.994 -2.890 1.00 94.38 587 ILE A CA 1
ATOM 4623 C C . ILE A 1 587 ? 15.283 19.744 -3.518 1.00 94.38 587 ILE A C 1
ATOM 4625 O O . ILE A 1 587 ? 15.736 20.557 -4.328 1.00 94.38 587 ILE A O 1
ATOM 4629 N N . SER A 1 588 ? 15.933 18.615 -3.217 1.00 93.06 588 SER A N 1
ATOM 4630 C CA . SER A 1 588 ? 17.216 18.280 -3.840 1.00 93.06 588 SER A CA 1
ATOM 4631 C C . SER A 1 588 ? 17.072 18.124 -5.359 1.00 93.06 588 SER A C 1
ATOM 4633 O O . SER A 1 588 ? 17.936 18.583 -6.103 1.00 93.06 588 SER A O 1
ATOM 4635 N N . VAL A 1 589 ? 15.952 17.590 -5.858 1.00 90.00 589 VAL A N 1
ATOM 4636 C CA . VAL A 1 589 ? 15.663 17.566 -7.302 1.00 90.00 589 VAL A CA 1
ATOM 4637 C C . VAL A 1 589 ? 15.493 18.975 -7.885 1.00 90.00 589 VAL A C 1
ATOM 4639 O O . VAL A 1 589 ? 15.916 19.215 -9.012 1.00 90.00 589 VAL A O 1
ATOM 4642 N N . LEU A 1 590 ? 14.917 19.926 -7.143 1.00 88.25 590 LEU A N 1
ATOM 4643 C CA . LEU A 1 590 ? 14.733 21.308 -7.617 1.00 88.25 590 LEU A CA 1
ATOM 4644 C C . LEU A 1 590 ? 16.050 22.073 -7.773 1.00 88.25 590 LEU A C 1
ATOM 4646 O O . LEU A 1 590 ? 16.180 22.896 -8.679 1.00 88.25 590 LEU A O 1
ATOM 4650 N N . GLN A 1 591 ? 17.015 21.816 -6.892 1.00 85.38 591 GLN A N 1
ATOM 4651 C CA . GLN A 1 591 ? 18.298 22.523 -6.874 1.00 85.38 591 GLN A CA 1
ATOM 4652 C C . GLN A 1 591 ? 19.337 21.930 -7.830 1.00 85.38 591 GLN A C 1
ATOM 4654 O O . GLN A 1 591 ? 20.338 22.581 -8.126 1.00 85.38 591 GLN A O 1
ATOM 4659 N N . ASN A 1 592 ? 19.112 20.711 -8.323 1.00 81.19 592 ASN A N 1
ATOM 4660 C CA . ASN A 1 592 ? 20.109 19.951 -9.064 1.00 81.19 592 ASN A CA 1
ATOM 4661 C C . ASN A 1 592 ? 19.603 19.541 -10.451 1.00 81.19 592 ASN A C 1
ATOM 4663 O O . ASN A 1 592 ? 18.426 19.268 -10.666 1.00 81.19 592 ASN A O 1
ATOM 4667 N N . ARG A 1 593 ? 20.519 19.449 -11.419 1.00 68.69 593 ARG A N 1
ATOM 4668 C CA . ARG A 1 593 ? 20.198 18.945 -12.761 1.00 68.69 593 ARG A CA 1
ATOM 4669 C C . ARG A 1 593 ? 20.256 17.419 -12.771 1.00 68.69 593 ARG A C 1
ATOM 4671 O O . ARG A 1 593 ? 21.331 16.838 -12.628 1.00 68.69 593 ARG A O 1
ATOM 4678 N N . LEU A 1 594 ? 19.108 16.772 -12.971 1.00 72.12 594 LEU A N 1
ATOM 4679 C CA . LEU A 1 594 ? 18.998 15.311 -13.118 1.00 72.12 594 LEU A CA 1
ATOM 4680 C C . LEU A 1 594 ? 19.124 14.845 -14.579 1.00 72.12 594 LEU A C 1
ATOM 4682 O O . LEU A 1 594 ? 18.827 13.701 -14.908 1.00 72.12 594 LEU A O 1
ATOM 4686 N N . ASP A 1 595 ? 19.557 15.726 -15.474 1.00 63.81 595 ASP A N 1
ATOM 4687 C CA . ASP A 1 595 ? 19.475 15.518 -16.923 1.00 63.81 595 ASP A CA 1
ATOM 4688 C C . ASP A 1 595 ? 20.450 14.433 -17.431 1.00 63.81 595 ASP A C 1
ATOM 4690 O O . ASP A 1 595 ? 20.313 13.932 -18.547 1.00 63.81 595 ASP A O 1
ATOM 4694 N N . GLU A 1 596 ? 21.395 14.006 -16.586 1.00 71.06 596 GLU A N 1
ATOM 4695 C CA . GLU A 1 596 ? 22.449 13.044 -16.911 1.00 71.06 596 GLU A CA 1
ATOM 4696 C C . GLU A 1 596 ? 22.399 11.754 -16.070 1.00 71.06 596 GLU A C 1
ATOM 4698 O O . GLU A 1 596 ? 23.440 11.207 -15.720 1.00 71.06 596 GLU A O 1
ATOM 4703 N N . ILE A 1 597 ? 21.221 11.209 -15.742 1.00 75.69 597 ILE A N 1
ATOM 4704 C CA . ILE A 1 597 ? 21.117 9.937 -14.978 1.00 75.69 597 ILE A CA 1
ATOM 4705 C C . ILE A 1 597 ? 21.975 8.807 -15.588 1.00 75.69 597 ILE A C 1
ATOM 4707 O O . ILE A 1 597 ? 22.516 7.961 -14.877 1.00 75.69 597 ILE A O 1
ATOM 4711 N N . ALA A 1 598 ? 22.161 8.802 -16.912 1.00 72.06 598 ALA A N 1
ATOM 4712 C CA . ALA A 1 598 ? 23.011 7.830 -17.597 1.00 72.06 598 ALA A CA 1
ATOM 4713 C C . ALA A 1 598 ? 24.505 7.920 -17.214 1.00 72.06 598 ALA A C 1
ATOM 4715 O O . ALA A 1 598 ? 25.201 6.907 -17.298 1.00 72.06 598 ALA A O 1
ATOM 4716 N N . SER A 1 599 ? 24.992 9.095 -16.791 1.00 78.38 599 SER A N 1
ATOM 4717 C CA . SER A 1 599 ? 26.375 9.313 -16.340 1.00 78.38 599 SER A CA 1
ATOM 4718 C C . SER A 1 599 ? 26.587 8.956 -14.865 1.00 78.38 599 SER A C 1
ATOM 4720 O O . SER A 1 599 ? 27.718 8.964 -14.379 1.00 78.38 599 SER A O 1
ATOM 4722 N N . TRP A 1 600 ? 25.521 8.626 -14.131 1.00 84.31 600 TRP A N 1
ATOM 4723 C CA . TRP A 1 600 ? 25.608 8.342 -12.702 1.00 84.31 600 TRP A CA 1
ATOM 4724 C C . TRP A 1 600 ? 26.353 7.034 -12.423 1.00 84.31 600 TRP A C 1
ATOM 4726 O O . TRP A 1 600 ? 26.411 6.124 -13.254 1.00 84.31 600 TRP A O 1
ATOM 4736 N N . GLY A 1 601 ? 26.912 6.908 -11.218 1.00 85.62 601 GLY A N 1
ATOM 4737 C CA . GLY A 1 601 ? 27.547 5.669 -10.771 1.00 85.62 601 GLY A CA 1
ATOM 4738 C C . GLY A 1 601 ? 26.577 4.482 -10.795 1.00 85.62 601 GLY A C 1
ATOM 4739 O O . GLY A 1 601 ? 25.357 4.656 -10.783 1.00 85.62 601 GLY A O 1
ATOM 4740 N N . PHE A 1 602 ? 27.120 3.265 -10.840 1.00 82.62 602 PHE A N 1
ATOM 4741 C CA . PHE A 1 602 ? 26.325 2.033 -10.825 1.00 82.62 602 PHE A CA 1
ATOM 4742 C C . PHE A 1 602 ? 25.377 1.972 -9.620 1.00 82.62 602 PHE A C 1
ATOM 4744 O O . PHE A 1 602 ? 24.186 1.745 -9.800 1.00 82.62 602 PHE A O 1
ATOM 4751 N N . LEU A 1 603 ? 25.888 2.262 -8.418 1.00 85.12 603 LEU A N 1
ATOM 4752 C CA . LEU A 1 603 ? 25.110 2.197 -7.180 1.00 85.12 603 LEU A CA 1
ATOM 4753 C C . LEU A 1 603 ? 23.910 3.157 -7.193 1.00 85.12 603 LEU A C 1
ATOM 4755 O O . LEU A 1 603 ? 22.800 2.753 -6.875 1.00 85.12 603 LEU A O 1
ATOM 4759 N N . ALA A 1 604 ? 24.100 4.402 -7.641 1.00 87.06 604 ALA A N 1
ATOM 4760 C CA . ALA A 1 604 ? 23.013 5.377 -7.740 1.00 87.06 604 ALA A CA 1
ATOM 4761 C C . ALA A 1 604 ? 21.932 4.937 -8.743 1.00 87.06 604 ALA A C 1
ATOM 4763 O O . ALA A 1 604 ? 20.739 5.045 -8.474 1.00 87.06 604 ALA A O 1
ATOM 4764 N N . ARG A 1 605 ? 22.338 4.372 -9.889 1.00 85.00 605 ARG A N 1
ATOM 4765 C CA . ARG A 1 605 ? 21.394 3.793 -10.856 1.00 85.00 605 ARG A CA 1
ATOM 4766 C C . ARG A 1 605 ? 20.655 2.585 -10.281 1.00 85.00 605 ARG A C 1
ATOM 4768 O O . ARG A 1 605 ? 19.458 2.466 -10.509 1.00 85.00 605 ARG A O 1
ATOM 4775 N N . ALA A 1 606 ? 21.336 1.728 -9.522 1.00 84.19 606 ALA A N 1
ATOM 4776 C CA . ALA A 1 606 ? 20.710 0.597 -8.846 1.00 84.19 606 ALA A CA 1
ATOM 4777 C C . ALA A 1 606 ? 19.660 1.061 -7.824 1.00 84.19 606 ALA A C 1
ATOM 4779 O O . ALA A 1 606 ? 18.555 0.532 -7.827 1.00 84.19 606 ALA A O 1
ATOM 4780 N N . MET A 1 607 ? 19.944 2.100 -7.028 1.00 89.38 607 MET A N 1
ATOM 4781 C CA . MET A 1 607 ? 18.964 2.665 -6.088 1.00 89.38 607 MET A CA 1
ATOM 4782 C C . MET A 1 607 ? 17.719 3.207 -6.802 1.00 89.38 607 MET A C 1
ATOM 4784 O O . MET A 1 607 ? 16.607 2.943 -6.359 1.00 89.38 607 MET A O 1
ATOM 4788 N N . LEU A 1 608 ? 17.876 3.884 -7.948 1.00 87.06 608 LEU A N 1
ATOM 4789 C CA . LEU A 1 608 ? 16.731 4.316 -8.764 1.00 87.06 608 LEU A CA 1
ATOM 4790 C C . LEU A 1 608 ? 15.897 3.135 -9.279 1.00 87.06 608 LEU A C 1
ATOM 4792 O O . LEU A 1 608 ? 14.673 3.220 -9.319 1.00 87.06 608 LEU A O 1
ATOM 4796 N N . VAL A 1 609 ? 16.547 2.038 -9.681 1.00 84.38 609 VAL A N 1
ATOM 4797 C CA . VAL A 1 609 ? 15.847 0.820 -10.114 1.00 84.38 609 VAL A CA 1
ATOM 4798 C C . VAL A 1 609 ? 15.068 0.211 -8.955 1.00 84.38 609 VAL A C 1
ATOM 4800 O O . VAL A 1 609 ? 13.902 -0.115 -9.142 1.00 84.38 609 VAL A O 1
ATOM 4803 N N . VAL A 1 610 ? 15.666 0.117 -7.764 1.00 87.62 610 VAL A N 1
ATOM 4804 C CA . VAL A 1 610 ? 14.983 -0.380 -6.559 1.00 87.62 610 VAL A CA 1
ATOM 4805 C C . VAL A 1 610 ? 13.766 0.490 -6.233 1.00 87.62 610 VAL A C 1
ATOM 4807 O O . VAL A 1 610 ? 12.674 -0.047 -6.091 1.00 87.62 610 VAL A O 1
ATOM 4810 N N . MET A 1 611 ? 13.907 1.821 -6.238 1.00 88.69 611 MET A N 1
ATOM 4811 C CA . MET A 1 611 ? 12.793 2.755 -5.995 1.00 88.69 611 MET A CA 1
ATOM 4812 C C . MET A 1 611 ? 11.624 2.597 -6.972 1.00 88.69 611 MET A C 1
ATOM 4814 O O . MET A 1 611 ? 10.482 2.854 -6.606 1.00 88.69 611 MET A O 1
ATOM 4818 N N . LEU A 1 612 ? 11.898 2.230 -8.226 1.00 86.38 612 LEU A N 1
ATOM 4819 C CA . LEU A 1 612 ? 10.857 1.986 -9.226 1.00 86.38 612 LEU A CA 1
ATOM 4820 C C . LEU A 1 612 ? 10.290 0.565 -9.143 1.00 86.38 612 LEU A C 1
ATOM 4822 O O . LEU A 1 612 ? 9.137 0.356 -9.502 1.00 86.38 612 LEU A O 1
ATOM 4826 N N . PHE A 1 613 ? 11.097 -0.408 -8.719 1.00 88.00 613 PHE A N 1
ATOM 4827 C CA . PHE A 1 613 ? 10.726 -1.819 -8.706 1.00 88.00 613 PHE A CA 1
ATOM 4828 C C . PHE A 1 613 ? 9.860 -2.194 -7.504 1.00 88.00 613 PHE A C 1
ATOM 4830 O O . PHE A 1 613 ? 8.872 -2.900 -7.693 1.00 88.00 613 PHE A O 1
ATOM 4837 N N . LEU A 1 614 ? 10.195 -1.715 -6.301 1.00 89.50 614 LEU A N 1
ATOM 4838 C CA . LEU A 1 614 ? 9.466 -2.041 -5.068 1.00 89.50 614 LEU A CA 1
ATOM 4839 C C . LEU A 1 614 ? 7.942 -1.839 -5.181 1.00 89.50 614 LEU A C 1
ATOM 4841 O O . LEU A 1 614 ? 7.217 -2.810 -4.944 1.00 89.50 614 LEU A O 1
ATOM 4845 N N . PRO A 1 615 ? 7.431 -0.700 -5.690 1.00 91.94 615 PRO A N 1
ATOM 4846 C CA . PRO A 1 615 ? 5.980 -0.501 -5.751 1.00 91.94 615 PRO A CA 1
ATOM 4847 C C . PRO A 1 615 ? 5.299 -1.348 -6.806 1.00 91.94 615 PRO A C 1
ATOM 4849 O O . PRO A 1 615 ? 4.128 -1.700 -6.668 1.00 91.94 615 PRO A O 1
ATOM 4852 N N . VAL A 1 616 ? 6.032 -1.697 -7.859 1.00 92.75 616 VAL A N 1
ATOM 4853 C CA . VAL A 1 616 ? 5.537 -2.556 -8.931 1.00 92.75 616 VAL A CA 1
ATOM 4854 C C . VAL A 1 616 ? 5.473 -4.005 -8.462 1.00 92.75 616 VAL A C 1
ATOM 4856 O O . VAL A 1 616 ? 4.544 -4.715 -8.840 1.00 92.75 616 VAL A O 1
ATOM 4859 N N . TYR A 1 617 ? 6.428 -4.438 -7.630 1.00 92.25 617 TYR A N 1
ATOM 4860 C CA . TYR A 1 617 ? 6.623 -5.828 -7.221 1.00 92.25 617 TYR A CA 1
ATOM 4861 C C . TYR A 1 617 ? 5.340 -6.487 -6.701 1.00 92.25 617 TYR A C 1
ATOM 4863 O O . TYR A 1 617 ? 5.025 -7.600 -7.121 1.00 92.25 617 TYR A O 1
ATOM 4871 N N . GLN A 1 618 ? 4.549 -5.785 -5.884 1.00 90.44 618 GLN A N 1
ATOM 4872 C CA . GLN A 1 618 ? 3.289 -6.298 -5.322 1.00 90.44 618 GLN A CA 1
ATOM 4873 C C . GLN A 1 618 ? 2.221 -6.676 -6.364 1.00 90.44 618 GLN A C 1
ATOM 4875 O O . GLN A 1 618 ? 1.331 -7.471 -6.077 1.00 90.44 618 GLN A O 1
ATOM 4880 N N . PHE A 1 619 ? 2.311 -6.132 -7.580 1.00 91.88 619 PHE A N 1
ATOM 4881 C CA . PHE A 1 619 ? 1.376 -6.410 -8.673 1.00 91.88 619 PHE A CA 1
ATOM 4882 C C . PHE A 1 619 ? 1.914 -7.439 -9.675 1.00 91.88 619 PHE A C 1
ATOM 4884 O O . PHE A 1 619 ? 1.231 -7.762 -10.650 1.00 91.88 619 PHE A O 1
ATOM 4891 N N . THR A 1 620 ? 3.123 -7.955 -9.450 1.00 94.00 620 THR A N 1
ATOM 4892 C CA . THR A 1 620 ? 3.765 -8.961 -10.304 1.00 94.00 620 THR A CA 1
ATOM 4893 C C . THR A 1 620 ? 3.524 -10.378 -9.776 1.00 94.00 620 THR A C 1
ATOM 4895 O O . THR A 1 620 ? 3.346 -10.548 -8.571 1.00 94.00 620 THR A O 1
ATOM 4898 N N . PRO A 1 621 ? 3.593 -11.417 -10.630 1.00 93.81 621 PRO A N 1
ATOM 4899 C CA . PRO A 1 621 ? 3.495 -12.811 -10.188 1.00 93.81 621 PRO A CA 1
ATOM 4900 C C . PRO A 1 621 ? 4.674 -13.256 -9.310 1.00 93.81 621 PRO A C 1
ATOM 4902 O O . PRO A 1 621 ? 4.641 -14.344 -8.752 1.00 93.81 621 PRO A O 1
ATOM 4905 N N . PHE A 1 622 ? 5.715 -12.429 -9.181 1.00 92.81 622 PHE A N 1
ATOM 4906 C CA . PHE A 1 622 ? 6.869 -12.707 -8.333 1.00 92.81 622 PHE A CA 1
ATOM 4907 C C . PHE A 1 622 ? 6.600 -12.457 -6.845 1.00 92.81 622 PHE A C 1
ATOM 4909 O O . PHE A 1 622 ? 7.371 -12.929 -6.012 1.00 92.81 622 PHE A O 1
ATOM 4916 N N . ASN A 1 623 ? 5.542 -11.711 -6.504 1.00 92.00 623 ASN A N 1
ATOM 4917 C CA . ASN A 1 623 ? 5.141 -11.497 -5.120 1.00 92.00 623 ASN A CA 1
ATOM 4918 C C . ASN A 1 623 ? 4.193 -12.627 -4.666 1.00 92.00 623 ASN A C 1
ATOM 4920 O O . ASN A 1 623 ? 3.124 -12.780 -5.260 1.00 92.00 623 ASN A O 1
ATOM 4924 N N . PRO A 1 624 ? 4.521 -13.379 -3.596 1.00 86.88 624 PRO A N 1
ATOM 4925 C CA . PRO A 1 624 ? 3.671 -14.465 -3.094 1.00 86.88 624 PRO A CA 1
ATOM 4926 C C . PRO A 1 624 ? 2.247 -14.031 -2.707 1.00 86.88 624 PRO A C 1
ATOM 4928 O O . PRO A 1 624 ? 1.308 -14.814 -2.807 1.00 86.88 624 PRO A O 1
ATOM 4931 N N . GLY A 1 625 ? 2.068 -12.775 -2.292 1.00 89.31 625 GLY A N 1
ATOM 4932 C CA . GLY A 1 625 ? 0.778 -12.182 -1.943 1.00 89.31 625 GLY A CA 1
ATOM 4933 C C . GLY A 1 625 ? -0.017 -11.636 -3.133 1.00 89.31 625 GLY A C 1
ATOM 4934 O O . GLY A 1 625 ? -1.135 -11.162 -2.936 1.00 89.31 625 GLY A O 1
ATOM 4935 N N . ALA A 1 626 ? 0.498 -11.705 -4.368 1.00 91.81 626 ALA A N 1
ATOM 4936 C CA . ALA A 1 626 ? -0.157 -11.123 -5.545 1.00 91.81 626 ALA A CA 1
ATOM 4937 C C . ALA A 1 626 ? -1.528 -11.747 -5.872 1.00 91.81 626 ALA A C 1
ATOM 4939 O O . ALA A 1 626 ? -2.330 -11.105 -6.561 1.00 91.81 626 ALA A O 1
ATOM 4940 N N . ALA A 1 627 ? -1.783 -12.970 -5.390 1.00 93.00 627 ALA A N 1
ATOM 4941 C CA . ALA A 1 627 ? -3.048 -13.695 -5.522 1.00 93.00 627 ALA A CA 1
ATOM 4942 C C . ALA A 1 627 ? -3.967 -13.575 -4.288 1.00 93.00 627 ALA A C 1
ATOM 4944 O O . ALA A 1 627 ? -4.931 -14.325 -4.159 1.00 93.00 627 ALA A O 1
ATOM 4945 N N . SER A 1 628 ? -3.675 -12.648 -3.370 1.00 93.00 628 SER A N 1
ATOM 4946 C CA . SER A 1 628 ? -4.435 -12.448 -2.133 1.00 93.00 628 SER A CA 1
ATOM 4947 C C . SER A 1 628 ? -4.996 -11.029 -2.046 1.00 93.00 628 SER A C 1
ATOM 4949 O O . SER A 1 628 ? -4.353 -10.065 -2.463 1.00 93.00 628 SER A O 1
ATOM 4951 N N . HIS A 1 629 ? -6.214 -10.894 -1.521 1.00 94.56 629 HIS A N 1
ATOM 4952 C CA . HIS A 1 629 ? -6.833 -9.602 -1.227 1.00 94.56 629 HIS A CA 1
ATOM 4953 C C . HIS A 1 629 ? -7.988 -9.790 -0.225 1.00 94.56 629 HIS A C 1
ATOM 4955 O O . HIS A 1 629 ? -8.731 -10.762 -0.379 1.00 94.56 629 HIS A O 1
ATOM 4961 N N . PRO A 1 630 ? -8.223 -8.859 0.727 1.00 92.00 630 PRO A N 1
ATOM 4962 C CA . PRO A 1 630 ? -9.325 -8.959 1.699 1.00 92.00 630 PRO A CA 1
ATOM 4963 C C . PRO A 1 630 ? -10.722 -9.079 1.079 1.00 92.00 630 PRO A C 1
ATOM 4965 O O . PRO A 1 630 ? -11.643 -9.580 1.703 1.00 92.00 630 PRO A O 1
ATOM 4968 N N . TYR A 1 631 ? -10.886 -8.650 -0.174 1.00 93.38 631 TYR A N 1
ATOM 4969 C CA . TYR A 1 631 ? -12.137 -8.831 -0.918 1.00 93.38 631 TYR A CA 1
ATOM 4970 C C . TYR A 1 631 ? -12.569 -10.305 -1.014 1.00 93.38 631 TYR A C 1
ATOM 4972 O O . TYR A 1 631 ? -13.760 -10.583 -1.016 1.00 93.38 631 TYR A O 1
ATOM 4980 N N . LEU A 1 632 ? -11.620 -11.249 -1.078 1.00 92.19 632 LEU A N 1
ATOM 4981 C CA . LEU A 1 632 ? -11.936 -12.679 -1.187 1.00 92.19 632 LEU A CA 1
ATOM 4982 C C . LEU A 1 632 ? -12.569 -13.260 0.085 1.00 92.19 632 LEU A C 1
ATOM 4984 O O . LEU A 1 632 ? -13.162 -14.330 0.013 1.00 92.19 632 LEU A O 1
ATOM 4988 N N . SER A 1 633 ? -12.431 -12.582 1.227 1.00 90.19 633 SER A N 1
ATOM 4989 C CA . SER A 1 633 ? -13.043 -12.974 2.500 1.00 90.19 633 SER A CA 1
ATOM 4990 C C . SER A 1 633 ? -14.305 -12.174 2.826 1.00 90.19 633 SER A C 1
ATOM 4992 O O . SER A 1 633 ? -14.804 -12.264 3.941 1.00 90.19 633 SER A O 1
ATOM 4994 N N . VAL A 1 634 ? -14.795 -11.340 1.903 1.00 89.75 634 VAL A N 1
ATOM 4995 C CA . VAL A 1 634 ? -16.052 -10.609 2.099 1.00 89.75 634 VAL A CA 1
ATOM 4996 C C . VAL A 1 634 ? -17.219 -11.592 1.920 1.00 89.75 634 VAL A C 1
ATOM 4998 O O . VAL A 1 634 ? -17.261 -12.249 0.877 1.00 89.75 634 VAL A O 1
ATOM 5001 N N . PRO A 1 635 ? -18.156 -11.691 2.886 1.00 87.94 635 PRO A N 1
ATOM 5002 C CA . PRO A 1 635 ? -19.313 -12.582 2.786 1.00 87.94 635 PRO A CA 1
ATOM 5003 C C . PRO A 1 635 ? -20.197 -12.299 1.567 1.00 87.94 635 PRO A C 1
ATOM 5005 O O . PRO A 1 635 ? -20.245 -11.167 1.067 1.00 87.94 635 PRO A O 1
ATOM 5008 N N . ASP A 1 636 ? -20.943 -13.314 1.120 1.00 87.94 636 ASP A N 1
ATOM 5009 C CA . ASP A 1 636 ? -21.955 -13.139 0.078 1.00 87.94 636 ASP A CA 1
ATOM 5010 C C . ASP A 1 636 ? -23.075 -12.204 0.563 1.00 87.94 636 ASP A C 1
ATOM 5012 O O . ASP A 1 636 ? -23.503 -12.228 1.719 1.00 87.94 636 ASP A O 1
ATOM 5016 N N . GLU A 1 637 ? -23.582 -11.362 -0.336 1.00 89.19 637 GLU A N 1
ATOM 5017 C CA . GLU A 1 637 ? -24.599 -10.366 0.004 1.00 89.19 637 GLU A CA 1
ATOM 5018 C C . GLU A 1 637 ? -25.918 -11.008 0.470 1.00 89.19 637 GLU A C 1
ATOM 5020 O O . GLU A 1 637 ? -26.666 -10.418 1.254 1.00 89.19 637 GLU A O 1
ATOM 5025 N N . LYS A 1 638 ? -26.244 -12.210 -0.020 1.00 90.31 638 LYS A N 1
ATOM 5026 C CA . LYS A 1 638 ? -27.422 -12.959 0.420 1.00 90.31 638 LYS A CA 1
ATOM 5027 C C . LYS A 1 638 ? -27.266 -13.424 1.864 1.00 90.31 638 LYS A C 1
ATOM 5029 O O . LYS A 1 638 ? -28.190 -13.207 2.646 1.00 90.31 638 LYS A O 1
ATOM 5034 N N . ASP A 1 639 ? -26.120 -14.000 2.204 1.00 90.50 639 ASP A N 1
ATOM 5035 C CA . ASP A 1 639 ? -25.849 -14.520 3.546 1.00 90.50 639 ASP A CA 1
ATOM 5036 C C . ASP A 1 639 ? -25.817 -13.371 4.558 1.00 90.50 639 ASP A C 1
ATOM 5038 O O . ASP A 1 639 ? -26.533 -13.394 5.562 1.00 90.50 639 ASP A O 1
ATOM 5042 N N . ALA A 1 640 ? -25.160 -12.267 4.199 1.00 93.00 640 ALA A N 1
ATOM 5043 C CA . ALA A 1 640 ? -25.125 -11.073 5.031 1.00 93.00 640 ALA A CA 1
ATOM 5044 C C . ALA A 1 640 ? -26.515 -10.457 5.287 1.00 93.00 640 ALA A C 1
ATOM 5046 O O . ALA A 1 640 ? -26.767 -9.917 6.366 1.00 93.00 640 ALA A O 1
ATOM 5047 N N . ARG A 1 641 ? -27.447 -10.534 4.324 1.00 94.94 641 ARG A N 1
ATOM 5048 C CA . ARG A 1 641 ? -28.839 -10.090 4.531 1.00 94.94 641 ARG A CA 1
ATOM 5049 C C . ARG A 1 641 ? -29.590 -10.972 5.524 1.00 94.94 641 ARG A C 1
ATOM 5051 O O . ARG A 1 641 ? -30.365 -10.440 6.317 1.00 94.94 641 ARG A O 1
ATOM 5058 N N . VAL A 1 642 ? -29.374 -12.286 5.480 1.00 95.62 642 VAL A N 1
ATOM 5059 C CA . VAL A 1 642 ? -29.982 -13.229 6.431 1.00 95.62 642 VAL A CA 1
ATOM 5060 C C . VAL A 1 642 ? -29.482 -12.930 7.842 1.00 95.62 642 VAL A C 1
ATOM 5062 O O . VAL A 1 642 ? -30.295 -12.741 8.746 1.00 95.62 642 VAL A O 1
ATOM 5065 N N . VAL A 1 643 ? -28.165 -12.786 8.010 1.00 96.38 643 VAL A N 1
ATOM 5066 C CA . VAL A 1 643 ? -27.549 -12.447 9.301 1.00 96.38 643 VAL A CA 1
ATOM 5067 C C . VAL A 1 643 ? -28.043 -11.094 9.814 1.00 96.38 643 VAL A C 1
ATOM 5069 O O . VAL A 1 643 ? -28.415 -10.977 10.980 1.00 96.38 643 VAL A O 1
ATOM 5072 N N . LEU A 1 644 ? -28.127 -10.074 8.950 1.00 97.75 644 LEU A N 1
ATOM 5073 C CA . LEU A 1 644 ? -28.641 -8.760 9.346 1.00 97.75 644 LEU A CA 1
ATOM 5074 C C . LEU A 1 644 ? -30.090 -8.839 9.845 1.00 97.75 644 LEU A C 1
ATOM 5076 O O . LEU A 1 644 ? -30.409 -8.220 10.858 1.00 97.75 644 LEU A O 1
ATOM 5080 N N . SER A 1 645 ? -30.952 -9.596 9.160 1.00 97.56 645 SER A N 1
ATOM 5081 C CA . SER A 1 645 ? -32.353 -9.765 9.562 1.00 97.56 645 SER A CA 1
ATOM 5082 C C . SER A 1 645 ? -32.483 -10.436 10.929 1.00 97.56 645 SER A C 1
ATOM 5084 O O . SER A 1 645 ? -33.352 -10.056 11.713 1.00 97.56 645 SER A O 1
ATOM 5086 N N . GLU A 1 646 ? -31.635 -11.421 11.228 1.00 97.12 646 GLU A N 1
ATOM 5087 C CA . GLU A 1 646 ? -31.654 -12.085 12.531 1.00 97.12 646 GLU A CA 1
ATOM 5088 C C . GLU A 1 646 ? -31.143 -11.150 13.633 1.00 97.12 646 GLU A C 1
ATOM 5090 O O . GLU A 1 646 ? -31.778 -11.029 14.676 1.00 97.12 646 GLU A O 1
ATOM 5095 N N . ILE A 1 647 ? -30.064 -10.397 13.385 1.00 98.06 647 ILE A N 1
ATOM 5096 C CA . ILE A 1 647 ? -29.581 -9.382 14.335 1.00 98.06 647 ILE A CA 1
ATOM 5097 C C . ILE A 1 647 ? -30.669 -8.333 14.604 1.00 98.06 647 ILE A C 1
ATOM 5099 O O . ILE A 1 647 ? -30.911 -7.997 15.760 1.00 98.06 647 ILE A O 1
ATOM 5103 N N . GLN A 1 648 ? -31.353 -7.831 13.570 1.00 98.19 648 GLN A N 1
ATOM 5104 C CA . GLN A 1 648 ? -32.449 -6.867 13.725 1.00 98.19 648 GLN A CA 1
ATOM 5105 C C . GLN A 1 648 ? -33.557 -7.401 14.637 1.00 98.19 648 GLN A C 1
ATOM 5107 O O . GLN A 1 648 ? -34.027 -6.673 15.510 1.00 98.19 648 GLN A O 1
ATOM 5112 N N . LYS A 1 649 ? -33.946 -8.667 14.457 1.00 97.44 649 LYS A N 1
ATOM 5113 C CA . LYS A 1 649 ? -34.947 -9.334 15.291 1.00 97.44 649 LYS A CA 1
ATOM 5114 C C . LYS A 1 649 ? -34.487 -9.432 16.747 1.00 97.44 649 LYS A C 1
ATOM 5116 O O . LYS A 1 649 ? -35.190 -8.962 17.634 1.00 97.44 649 LYS A O 1
ATOM 5121 N N . GLN A 1 650 ? -33.287 -9.963 16.987 1.00 98.00 650 GLN A N 1
ATOM 5122 C CA . GLN A 1 650 ? -32.756 -10.137 18.344 1.00 98.00 650 GLN A CA 1
ATOM 5123 C C . GLN A 1 650 ? -32.575 -8.802 19.075 1.00 98.00 650 GLN A C 1
ATOM 5125 O O . GLN A 1 650 ? -32.866 -8.687 20.264 1.00 98.00 650 GLN A O 1
ATOM 5130 N N . VAL A 1 651 ? -32.133 -7.767 18.359 1.00 98.00 651 VAL A N 1
ATOM 5131 C CA . VAL A 1 651 ? -31.989 -6.418 18.911 1.00 98.00 651 VAL A CA 1
ATOM 5132 C C . VAL A 1 651 ? -33.349 -5.803 19.241 1.00 98.00 651 VAL A C 1
ATOM 5134 O O . VAL A 1 651 ? -33.477 -5.192 20.299 1.00 98.00 651 VAL A O 1
ATOM 5137 N N . ALA A 1 652 ? -34.365 -5.973 18.390 1.00 96.31 652 ALA A N 1
ATOM 5138 C CA . ALA A 1 652 ? -35.715 -5.489 18.675 1.00 96.31 652 ALA A CA 1
ATOM 5139 C C . ALA A 1 652 ? -36.310 -6.164 19.925 1.00 96.31 652 ALA A C 1
ATOM 5141 O O . ALA A 1 652 ? -36.841 -5.476 20.798 1.00 96.31 652 ALA A O 1
ATOM 5142 N N . ASP A 1 653 ? -36.149 -7.484 20.050 1.00 96.12 653 ASP A N 1
ATOM 5143 C CA . ASP A 1 653 ? -36.631 -8.262 21.198 1.00 96.12 653 ASP A CA 1
ATOM 5144 C C . ASP A 1 653 ? -35.903 -7.888 22.506 1.00 96.12 653 ASP A C 1
ATOM 5146 O O . ASP A 1 653 ? -36.509 -7.833 23.580 1.00 96.12 653 ASP A O 1
ATOM 5150 N N . ALA A 1 654 ? -34.594 -7.623 22.443 1.00 97.06 654 ALA A N 1
ATOM 5151 C CA . ALA A 1 654 ? -33.803 -7.195 23.597 1.00 97.06 654 ALA A CA 1
ATOM 5152 C C . ALA A 1 654 ? -34.087 -5.741 24.000 1.00 97.06 654 ALA A C 1
ATOM 5154 O O . ALA A 1 654 ? -34.262 -5.457 25.183 1.00 97.06 654 ALA A O 1
ATOM 5155 N N . SER A 1 655 ? -34.218 -4.834 23.027 1.00 95.25 655 SER A N 1
ATOM 5156 C CA . SER A 1 655 ? -34.473 -3.409 23.274 1.00 95.25 655 SER A CA 1
ATOM 5157 C C . SER A 1 655 ? -35.828 -3.140 23.937 1.00 95.25 655 SER A C 1
ATOM 5159 O O . SER A 1 655 ? -36.016 -2.066 24.505 1.00 95.25 655 SER A O 1
ATOM 5161 N N . GLY A 1 656 ? -36.778 -4.079 23.864 1.00 92.12 656 GLY A N 1
ATOM 5162 C CA . GLY A 1 656 ? -38.045 -4.004 24.598 1.00 92.12 656 GLY A CA 1
ATOM 5163 C C . GLY A 1 656 ? -37.936 -4.367 26.086 1.00 92.12 656 GLY A C 1
ATOM 5164 O O . GLY A 1 656 ? -38.868 -4.090 26.839 1.00 92.12 656 GLY A O 1
ATOM 5165 N N . ARG A 1 657 ? -36.828 -4.991 26.510 1.00 93.31 657 ARG A N 1
ATOM 5166 C CA . ARG A 1 657 ? -36.594 -5.463 27.887 1.00 93.31 657 ARG A CA 1
ATOM 5167 C C . ARG A 1 657 ? -35.557 -4.618 28.632 1.00 93.31 657 ARG A C 1
ATOM 5169 O O . ARG A 1 657 ? -35.740 -4.370 29.823 1.00 93.31 657 ARG A O 1
ATOM 5176 N N . GLY A 1 658 ? -34.557 -4.102 27.918 1.00 93.62 658 GLY A N 1
ATOM 5177 C CA . GLY A 1 658 ? -33.461 -3.335 28.504 1.00 93.62 658 GLY A CA 1
ATOM 5178 C C . GLY A 1 658 ? -32.451 -2.856 27.466 1.00 93.62 658 GLY A C 1
ATOM 5179 O O . GLY A 1 658 ? -32.750 -2.755 26.275 1.00 93.62 658 GLY A O 1
ATOM 5180 N N . GLU A 1 659 ? -31.254 -2.487 27.923 1.00 97.25 659 GLU A N 1
ATOM 5181 C CA . GLU A 1 659 ? -30.253 -1.847 27.066 1.00 97.25 659 GLU A CA 1
ATOM 5182 C C . GLU A 1 659 ? -29.563 -2.851 26.131 1.00 97.25 659 GLU A C 1
ATOM 5184 O O . GLU A 1 659 ? -29.210 -3.963 26.527 1.00 97.25 659 GLU A O 1
ATOM 5189 N N . VAL A 1 660 ? -29.298 -2.426 24.892 1.00 98.25 660 VAL A N 1
ATOM 5190 C CA . VAL A 1 660 ? -28.515 -3.196 23.918 1.00 98.25 660 VAL A CA 1
ATOM 5191 C C . VAL A 1 660 ? -27.160 -2.526 23.719 1.00 98.25 660 VAL A C 1
ATOM 5193 O O . VAL A 1 660 ? -27.069 -1.413 23.196 1.00 98.25 660 VAL A O 1
ATOM 5196 N N . LEU A 1 661 ? -26.086 -3.214 24.104 1.00 98.31 661 LEU A N 1
ATOM 5197 C CA . LEU A 1 661 ? -24.729 -2.714 23.928 1.00 98.31 661 LEU A CA 1
ATOM 5198 C C . LEU A 1 661 ? -24.179 -3.112 22.557 1.00 98.31 661 LEU A C 1
ATOM 5200 O O . LEU A 1 661 ? -23.819 -4.264 22.325 1.00 98.31 661 LEU A O 1
ATOM 5204 N N . PHE A 1 662 ? -24.000 -2.130 21.678 1.00 97.81 662 PHE A N 1
ATOM 5205 C CA . PHE A 1 662 ? -23.151 -2.279 20.495 1.00 97.81 662 PHE A CA 1
ATOM 5206 C C . PHE A 1 662 ? -21.693 -2.010 20.876 1.00 97.81 662 PHE A C 1
ATOM 5208 O O . PHE A 1 662 ? -21.193 -0.885 20.747 1.00 97.81 662 PHE A O 1
ATOM 5215 N N . MET A 1 663 ? -21.013 -3.044 21.377 1.00 97.31 663 MET A N 1
ATOM 5216 C CA . MET A 1 663 ? -19.572 -2.995 21.637 1.00 97.31 663 MET A CA 1
ATOM 5217 C C . MET A 1 663 ? -18.811 -2.908 20.310 1.00 97.31 663 MET A C 1
ATOM 5219 O O . MET A 1 663 ? -17.930 -2.060 20.147 1.00 97.31 663 MET A O 1
ATOM 5223 N N . ASP A 1 664 ? -19.220 -3.729 19.340 1.00 96.50 664 ASP A N 1
ATOM 5224 C CA . ASP A 1 664 ? -18.785 -3.686 17.945 1.00 96.50 664 ASP A CA 1
ATOM 5225 C C . ASP A 1 664 ? -19.987 -3.457 17.004 1.00 96.50 664 ASP A C 1
ATOM 5227 O O . ASP A 1 664 ? -21.135 -3.364 17.437 1.00 96.50 664 ASP A O 1
ATOM 5231 N N . GLN A 1 665 ? -19.729 -3.336 15.702 1.00 96.25 665 GLN A N 1
ATOM 5232 C CA . GLN A 1 665 ? -20.734 -3.190 14.645 1.00 96.25 665 GLN A CA 1
ATOM 5233 C C . GLN A 1 665 ? -21.613 -1.925 14.770 1.00 96.25 665 GLN A C 1
ATOM 5235 O O . GLN A 1 665 ? -22.737 -1.877 14.268 1.00 96.25 665 GLN A O 1
ATOM 5240 N N . ARG A 1 666 ? -21.103 -0.849 15.392 1.00 96.06 666 ARG A N 1
ATOM 5241 C CA . ARG A 1 666 ? -21.839 0.423 15.580 1.00 96.06 666 ARG A CA 1
ATOM 5242 C C . ARG A 1 666 ? -22.288 1.090 14.282 1.00 96.06 666 ARG A C 1
ATOM 5244 O O . ARG A 1 666 ? -23.271 1.828 14.287 1.00 96.06 666 ARG A O 1
ATOM 5251 N N . GLN A 1 667 ? -21.631 0.802 13.162 1.00 96.31 667 GLN A N 1
ATOM 5252 C CA . GLN A 1 667 ? -22.057 1.296 11.856 1.00 96.31 667 GLN A CA 1
ATOM 5253 C C . GLN A 1 667 ? -23.449 0.788 11.446 1.00 96.31 667 GLN A C 1
ATOM 5255 O O . GLN A 1 667 ? -24.098 1.430 10.621 1.00 96.31 667 GLN A O 1
ATOM 5260 N N . LEU A 1 668 ? -23.941 -0.310 12.038 1.00 97.62 668 LEU A N 1
ATOM 5261 C CA . LEU A 1 668 ? -25.325 -0.758 11.860 1.00 97.62 668 LEU A CA 1
ATOM 5262 C C . LEU A 1 668 ? -26.331 0.295 12.348 1.00 97.62 668 LEU A C 1
ATOM 5264 O O . LEU A 1 668 ? -27.356 0.503 11.699 1.00 97.62 668 LEU A O 1
ATOM 5268 N N . LEU A 1 669 ? -26.003 1.006 13.431 1.00 97.00 669 LEU A N 1
ATOM 5269 C CA . LEU A 1 669 ? -26.767 2.155 13.920 1.00 97.00 669 LEU A CA 1
ATOM 5270 C C . LEU A 1 669 ? -26.491 3.395 13.062 1.00 97.00 669 LEU A C 1
ATOM 5272 O O . LEU A 1 669 ? -27.422 4.028 12.575 1.00 97.00 669 LEU A O 1
ATOM 5276 N N . THR A 1 670 ? -25.213 3.700 12.795 1.00 96.50 670 THR A N 1
ATOM 5277 C CA . THR A 1 670 ? -24.794 4.897 12.039 1.00 96.50 670 THR A CA 1
ATOM 5278 C C . THR A 1 670 ? -25.470 5.008 10.669 1.00 96.50 670 THR A C 1
ATOM 5280 O O . THR A 1 670 ? -25.857 6.097 10.255 1.00 96.50 670 THR A O 1
ATOM 5283 N N . PHE A 1 671 ? -25.618 3.889 9.956 1.00 97.06 671 PHE A N 1
ATOM 5284 C CA . PHE A 1 671 ? -26.237 3.849 8.628 1.00 97.06 671 PHE A CA 1
ATOM 5285 C C . PHE A 1 671 ? -27.713 3.428 8.656 1.00 97.06 671 PHE A C 1
ATOM 5287 O O . PHE A 1 671 ? -28.315 3.219 7.603 1.00 97.06 671 PHE A O 1
ATOM 5294 N N . GLY A 1 672 ? -28.315 3.322 9.845 1.00 95.75 672 GLY A N 1
ATOM 5295 C CA . GLY A 1 672 ? -29.743 3.064 10.015 1.00 95.75 672 GLY A CA 1
ATOM 5296 C C . GLY A 1 672 ? -30.197 1.681 9.548 1.00 95.75 672 GLY A C 1
ATOM 5297 O O . GLY A 1 672 ? -31.361 1.538 9.159 1.00 95.75 672 GLY A O 1
ATOM 5298 N N . TYR A 1 673 ? -29.304 0.686 9.571 1.00 97.06 673 TYR A N 1
ATOM 5299 C CA . TYR A 1 673 ? -29.665 -0.726 9.414 1.00 97.06 673 TYR A CA 1
ATOM 5300 C C . TYR A 1 673 ? -30.412 -1.240 10.648 1.00 97.06 673 TYR A C 1
ATOM 5302 O O . TYR A 1 673 ? -31.278 -2.097 10.526 1.00 97.06 673 TYR A O 1
ATOM 5310 N N . ILE A 1 674 ? -30.116 -0.686 11.822 1.00 96.81 674 ILE A N 1
ATOM 5311 C CA . ILE A 1 674 ? -30.854 -0.894 13.069 1.00 96.81 674 ILE A CA 1
ATOM 5312 C C . ILE A 1 674 ? -31.338 0.476 13.543 1.00 96.81 674 ILE A C 1
ATOM 5314 O O . ILE A 1 674 ? -30.598 1.457 13.466 1.00 96.81 674 ILE A O 1
ATOM 5318 N N . ARG A 1 675 ? -32.601 0.564 13.964 1.00 93.38 675 ARG A N 1
ATOM 5319 C CA . ARG A 1 675 ? -33.281 1.824 14.304 1.00 93.38 675 ARG A CA 1
ATOM 5320 C C . ARG A 1 675 ? -34.099 1.656 15.576 1.00 93.38 675 ARG A C 1
ATOM 5322 O O . ARG A 1 675 ? -34.488 0.537 15.890 1.00 93.38 675 ARG A O 1
ATOM 5329 N N . ASN A 1 676 ? -34.424 2.778 16.219 1.00 91.06 676 ASN A N 1
ATOM 5330 C CA . ASN A 1 676 ? -35.285 2.843 17.407 1.00 91.06 676 ASN A CA 1
ATOM 5331 C C . ASN A 1 676 ? -34.753 2.006 18.583 1.00 91.06 676 ASN A C 1
ATOM 5333 O O . ASN A 1 676 ? -35.517 1.319 19.252 1.00 91.06 676 ASN A O 1
ATOM 5337 N N . VAL A 1 677 ? -33.435 2.040 18.791 1.00 94.62 677 VAL A N 1
ATOM 5338 C CA . VAL A 1 677 ? -32.760 1.381 19.912 1.00 94.62 677 VAL A CA 1
ATOM 5339 C C . VAL A 1 677 ? -32.048 2.468 20.710 1.00 94.62 677 VAL A C 1
ATOM 5341 O O . VAL A 1 677 ? -31.199 3.146 20.116 1.00 94.62 677 VAL A O 1
ATOM 5344 N N . PRO A 1 678 ? -32.354 2.638 22.010 1.00 95.31 678 PRO A N 1
ATOM 5345 C CA . PRO A 1 678 ? -31.640 3.572 22.870 1.00 95.31 678 PRO A CA 1
ATOM 5346 C C . PRO A 1 678 ? -30.133 3.326 22.800 1.00 95.31 678 PRO A C 1
ATOM 5348 O O . PRO A 1 678 ? -29.657 2.201 22.971 1.00 95.31 678 PRO A O 1
ATOM 5351 N N . PHE A 1 679 ? -29.373 4.372 22.499 1.00 96.62 679 PHE A N 1
ATOM 5352 C CA . PHE A 1 679 ? -27.949 4.242 22.239 1.00 96.62 679 PHE A CA 1
ATOM 5353 C C . PHE A 1 679 ? -27.133 4.250 23.534 1.00 96.62 679 PHE A C 1
ATOM 5355 O O . PHE A 1 679 ? -27.202 5.196 24.317 1.00 96.62 679 PHE A O 1
ATOM 5362 N N . VAL A 1 680 ? -26.293 3.226 23.706 1.00 96.19 680 VAL A N 1
ATOM 5363 C CA . VAL A 1 680 ? -25.300 3.130 24.785 1.00 96.19 680 VAL A CA 1
ATOM 5364 C C . VAL A 1 680 ? -23.939 3.622 24.263 1.00 96.19 680 VAL A C 1
ATOM 5366 O O . VAL A 1 680 ? -23.294 2.913 23.480 1.00 96.19 680 VAL A O 1
ATOM 5369 N N . PRO A 1 681 ? -23.474 4.832 24.637 1.00 94.00 681 PRO A N 1
ATOM 5370 C CA . PRO A 1 681 ? -22.214 5.378 24.132 1.00 94.00 681 PRO A CA 1
ATOM 5371 C C . PRO A 1 681 ? -20.971 4.662 24.678 1.00 94.00 681 PRO A C 1
ATOM 5373 O O . PRO A 1 681 ? -19.942 4.632 23.991 1.00 94.00 681 PRO A O 1
ATOM 5376 N N . GLU A 1 682 ? -21.049 4.075 25.874 1.00 94.75 682 GLU A N 1
ATOM 5377 C CA . GLU A 1 682 ? -19.938 3.426 26.574 1.00 94.75 682 GLU A CA 1
ATOM 5378 C C . GLU A 1 682 ? -19.470 2.128 25.900 1.00 94.75 682 GLU A C 1
ATOM 5380 O O . GLU A 1 682 ? -20.136 1.580 25.028 1.00 94.75 682 GLU A O 1
ATOM 5385 N N . TYR A 1 683 ? -18.301 1.631 26.319 1.00 96.25 683 TYR A N 1
ATOM 5386 C CA . TYR A 1 683 ? -17.767 0.314 25.937 1.00 96.25 683 TYR A CA 1
ATOM 5387 C C . TYR A 1 683 ? -17.622 0.096 24.418 1.00 96.25 683 TYR A C 1
ATOM 5389 O O . TYR A 1 683 ? -17.843 -0.987 23.888 1.00 96.25 683 TYR A O 1
ATOM 5397 N N . GLU A 1 684 ? -17.221 1.147 23.701 1.00 95.12 684 GLU A N 1
ATOM 5398 C CA . GLU A 1 684 ? -16.847 1.073 22.288 1.00 95.12 684 GLU A CA 1
ATOM 5399 C C . GLU A 1 684 ? -15.544 0.270 22.123 1.00 95.12 684 GLU A C 1
ATOM 5401 O O . GLU A 1 684 ? -14.534 0.607 22.741 1.00 95.12 684 GLU A O 1
ATOM 5406 N N . LYS A 1 685 ? -15.551 -0.774 21.285 1.00 95.56 685 LYS A N 1
ATOM 5407 C CA . LYS A 1 685 ? -14.450 -1.737 21.099 1.00 95.56 685 LYS A CA 1
ATOM 5408 C C . LYS A 1 685 ? -13.054 -1.122 20.975 1.00 95.56 685 LYS A C 1
ATOM 5410 O O . LYS A 1 685 ? -12.137 -1.537 21.683 1.00 95.56 685 LYS A O 1
ATOM 5415 N N . LYS A 1 686 ? -12.857 -0.152 20.081 1.00 93.56 686 LYS A N 1
ATOM 5416 C CA . LYS A 1 686 ? -11.542 0.450 19.818 1.00 93.56 686 LYS A CA 1
ATOM 5417 C C . LYS A 1 686 ? -11.052 1.231 21.038 1.00 93.56 686 LYS A C 1
ATOM 5419 O O . LYS A 1 686 ? -9.902 1.067 21.442 1.00 93.56 686 LYS A O 1
ATOM 5424 N N . TYR A 1 687 ? -11.927 2.013 21.663 1.00 93.00 687 TYR A N 1
ATOM 5425 C CA . TYR A 1 687 ? -11.606 2.703 22.905 1.00 93.00 687 TYR A CA 1
ATOM 5426 C C . TYR A 1 687 ? -11.319 1.728 24.050 1.00 93.00 687 TYR A C 1
ATOM 5428 O O . TYR A 1 687 ? -10.314 1.888 24.741 1.00 93.00 687 TYR A O 1
ATOM 5436 N N . MET A 1 688 ? -12.133 0.681 24.218 1.00 95.25 688 MET A N 1
ATOM 5437 C CA . MET A 1 688 ? -11.898 -0.376 25.207 1.00 95.25 688 MET A CA 1
ATOM 5438 C C . MET A 1 688 ? -10.550 -1.068 24.996 1.00 95.25 688 MET A C 1
ATOM 5440 O O . MET A 1 688 ? -9.857 -1.345 25.972 1.00 95.25 688 MET A O 1
ATOM 5444 N N . MET A 1 689 ? -10.151 -1.322 23.747 1.00 95.44 689 MET A N 1
ATOM 5445 C CA . MET A 1 689 ? -8.846 -1.906 23.436 1.00 95.44 689 MET A CA 1
ATOM 5446 C C . MET A 1 689 ? -7.710 -0.987 23.896 1.00 95.44 689 MET A C 1
ATOM 5448 O O . MET A 1 689 ? -6.769 -1.454 24.537 1.00 95.44 689 MET A O 1
ATOM 5452 N N . ASP A 1 690 ? -7.814 0.323 23.662 1.00 91.94 690 ASP A N 1
ATOM 5453 C CA . ASP A 1 690 ? -6.821 1.276 24.165 1.00 91.94 690 ASP A CA 1
ATOM 5454 C C . ASP A 1 690 ? -6.754 1.277 25.699 1.00 91.94 690 ASP A C 1
ATOM 5456 O O . ASP A 1 690 ? -5.655 1.247 26.264 1.00 91.94 690 ASP A O 1
ATOM 5460 N N . GLN A 1 691 ? -7.908 1.225 26.381 1.00 94.19 691 GLN A N 1
ATOM 5461 C CA . GLN A 1 691 ? -7.970 1.086 27.842 1.00 94.19 691 GLN A CA 1
ATOM 5462 C C . GLN A 1 691 ? -7.324 -0.223 28.324 1.00 94.19 691 GLN A C 1
ATOM 5464 O O . GLN A 1 691 ? -6.613 -0.224 29.333 1.00 94.19 691 GLN A O 1
ATOM 5469 N N . ALA A 1 692 ? -7.536 -1.329 27.604 1.00 95.12 692 ALA A N 1
ATOM 5470 C CA . ALA A 1 692 ? -6.979 -2.644 27.919 1.00 95.12 692 ALA A CA 1
ATOM 5471 C C . ALA A 1 692 ? -5.452 -2.657 27.779 1.00 95.12 692 ALA A C 1
ATOM 5473 O O . ALA A 1 692 ? -4.753 -3.105 28.691 1.00 95.12 692 ALA A O 1
ATOM 5474 N N . MET A 1 693 ? -4.929 -2.113 26.677 1.00 94.31 693 MET A N 1
ATOM 5475 C CA . MET A 1 693 ? -3.488 -2.007 26.428 1.00 94.31 693 MET A CA 1
ATOM 5476 C C . MET A 1 693 ? -2.772 -1.128 27.463 1.00 94.31 693 MET A C 1
ATOM 5478 O O . MET A 1 693 ? -1.623 -1.398 27.806 1.00 94.31 693 MET A O 1
ATOM 5482 N N . GLY A 1 694 ? -3.440 -0.094 27.986 1.00 91.31 694 GLY A N 1
ATOM 5483 C CA . GLY A 1 694 ? -2.918 0.731 29.081 1.00 91.31 694 GLY A CA 1
ATOM 5484 C C . GLY A 1 694 ? -3.269 0.233 30.486 1.00 91.31 694 GLY A C 1
ATOM 5485 O O . GLY A 1 694 ? -2.976 0.927 31.458 1.00 91.31 694 GLY A O 1
ATOM 5486 N N . SER A 1 695 ? -3.889 -0.949 30.614 1.00 91.94 695 SER A N 1
ATOM 5487 C CA . SER A 1 695 ? -4.279 -1.557 31.896 1.00 91.94 695 SER A CA 1
ATOM 5488 C C . SER A 1 695 ? -5.107 -0.633 32.807 1.00 91.94 695 SER A C 1
ATOM 5490 O O . SER A 1 695 ? -4.872 -0.570 34.015 1.00 91.94 695 SER A O 1
ATOM 5492 N N . ASN A 1 696 ? -6.081 0.095 32.244 1.00 91.75 696 ASN A N 1
ATOM 5493 C CA . ASN A 1 696 ? -6.913 1.048 32.989 1.00 91.75 696 ASN A CA 1
ATOM 5494 C C . ASN A 1 696 ? -7.948 0.341 33.887 1.00 91.75 696 ASN A C 1
ATOM 5496 O O . ASN A 1 696 ? -9.119 0.195 33.535 1.00 91.75 696 ASN A O 1
ATOM 5500 N N . LEU A 1 697 ? -7.514 -0.093 35.072 1.00 91.38 697 LEU A N 1
ATOM 5501 C CA . LEU A 1 697 ? -8.368 -0.777 36.044 1.00 91.38 697 LEU A CA 1
ATOM 5502 C C . LEU A 1 697 ? -9.621 0.036 36.445 1.00 91.38 697 LEU A C 1
ATOM 5504 O O . LEU A 1 697 ? -10.699 -0.556 36.435 1.00 91.38 697 LEU A O 1
ATOM 5508 N N . PRO A 1 698 ? -9.551 1.351 36.756 1.00 92.06 698 PRO A N 1
ATOM 5509 C CA . PRO A 1 698 ? -10.747 2.146 37.052 1.00 92.06 698 PRO A CA 1
ATOM 5510 C C . PRO A 1 698 ? -11.829 2.079 35.968 1.00 92.06 698 PRO A C 1
ATOM 5512 O O . PRO A 1 698 ? -13.006 1.932 36.295 1.00 92.06 698 PRO A O 1
ATOM 5515 N N . TYR A 1 699 ? -11.437 2.123 34.691 1.00 93.38 699 TYR A N 1
ATOM 5516 C CA . TYR A 1 699 ? -12.368 1.981 33.570 1.00 93.38 699 TYR A CA 1
ATOM 5517 C C . TYR A 1 699 ? -13.059 0.609 33.578 1.00 93.38 699 TYR A C 1
ATOM 5519 O O . TYR A 1 699 ? -14.285 0.521 33.498 1.00 93.38 699 TYR A O 1
ATOM 5527 N N . PHE A 1 700 ? -12.289 -0.471 33.744 1.00 96.19 700 PHE A N 1
ATOM 5528 C CA . PHE A 1 700 ? -12.846 -1.825 33.728 1.00 96.19 700 PHE A CA 1
ATOM 5529 C C . PHE A 1 700 ? -13.633 -2.190 34.989 1.00 96.19 700 PHE A C 1
ATOM 5531 O O . PHE A 1 700 ? -14.527 -3.022 34.904 1.00 96.19 700 PHE A O 1
ATOM 5538 N N . LYS A 1 701 ? -13.389 -1.548 36.139 1.00 95.56 701 LYS A N 1
ATOM 5539 C CA . LYS A 1 701 ? -14.228 -1.734 37.337 1.00 95.56 701 LYS A CA 1
ATOM 5540 C C . LYS A 1 701 ? -15.679 -1.335 37.088 1.00 95.56 701 LYS A C 1
ATOM 5542 O O . LYS A 1 701 ? -16.586 -2.043 37.521 1.00 95.56 701 LYS A O 1
ATOM 5547 N N . LEU A 1 702 ? -15.895 -0.229 36.375 1.00 95.75 702 LEU A N 1
ATOM 5548 C CA . LEU A 1 702 ? -17.236 0.196 35.970 1.00 95.75 702 LEU A CA 1
ATOM 5549 C C . LEU A 1 702 ? -17.853 -0.821 35.006 1.00 95.75 702 LEU A C 1
ATOM 5551 O O . LEU A 1 702 ? -18.961 -1.289 35.253 1.00 95.75 702 LEU A O 1
ATOM 5555 N N . TYR A 1 703 ? -17.086 -1.249 33.999 1.00 97.69 703 TYR A N 1
ATOM 5556 C CA . TYR A 1 703 ? -17.517 -2.276 33.051 1.00 97.69 703 TYR A CA 1
ATOM 5557 C C . TYR A 1 703 ? -17.944 -3.579 33.741 1.00 97.69 703 TYR A C 1
ATOM 5559 O O . TYR A 1 703 ? -19.025 -4.097 33.481 1.00 97.69 703 TYR A O 1
ATOM 5567 N N . TYR A 1 704 ? -17.135 -4.099 34.667 1.00 98.00 704 TYR A N 1
ATOM 5568 C CA . TYR A 1 704 ? -17.429 -5.352 35.368 1.00 98.00 704 TYR A CA 1
ATOM 5569 C C . TYR A 1 704 ? -18.651 -5.250 36.270 1.00 98.00 704 TYR A C 1
ATOM 5571 O O . TYR A 1 704 ? -19.411 -6.211 36.368 1.00 98.00 704 TYR A O 1
ATOM 5579 N N . ARG A 1 705 ? -18.868 -4.093 36.901 1.00 97.06 705 ARG A N 1
ATOM 5580 C CA . ARG A 1 705 ? -20.078 -3.849 37.687 1.00 97.06 705 ARG A CA 1
ATOM 5581 C C . ARG A 1 705 ? -21.322 -3.842 36.799 1.00 97.06 705 ARG A C 1
ATOM 5583 O O . ARG A 1 705 ? -22.318 -4.455 37.165 1.00 97.06 705 ARG A O 1
ATOM 5590 N N . ASP A 1 706 ? -21.254 -3.202 35.635 1.00 97.88 706 ASP A N 1
ATOM 5591 C CA . ASP A 1 706 ? -22.364 -3.174 34.677 1.00 97.88 706 ASP A CA 1
ATOM 5592 C C . ASP A 1 706 ? -22.668 -4.581 34.127 1.00 97.88 706 ASP A C 1
ATOM 5594 O O . ASP A 1 706 ? -23.835 -4.965 34.023 1.00 97.88 706 ASP A O 1
ATOM 5598 N N . LEU A 1 707 ? -21.632 -5.391 33.863 1.00 97.94 707 LEU A N 1
ATOM 5599 C CA . LEU A 1 707 ? -21.801 -6.799 33.493 1.00 97.94 707 LEU A CA 1
ATOM 5600 C C . LEU A 1 707 ? -22.452 -7.619 34.616 1.00 97.94 707 LEU A C 1
ATOM 5602 O O . LEU A 1 707 ? -23.407 -8.349 34.357 1.00 97.94 707 LEU A O 1
ATOM 5606 N N . ALA A 1 708 ? -21.963 -7.491 35.854 1.00 96.81 708 ALA A N 1
ATOM 5607 C CA . ALA A 1 708 ? -22.481 -8.224 37.010 1.00 96.81 708 ALA A CA 1
ATOM 5608 C C . ALA A 1 708 ? -23.939 -7.871 37.329 1.00 96.81 708 ALA A C 1
ATOM 5610 O O . ALA A 1 708 ? -24.719 -8.743 37.707 1.00 96.81 708 ALA A O 1
ATOM 5611 N N . ASN A 1 709 ? -24.317 -6.612 37.112 1.00 96.38 709 ASN A N 1
ATOM 5612 C CA . ASN A 1 709 ? -25.686 -6.130 37.270 1.00 96.38 709 ASN A CA 1
ATOM 5613 C C . ASN A 1 709 ? -26.607 -6.514 36.101 1.00 96.38 709 ASN A C 1
ATOM 5615 O O . ASN A 1 709 ? -27.765 -6.105 36.106 1.00 96.38 709 ASN A O 1
ATOM 5619 N N . LYS A 1 710 ? -26.113 -7.267 35.105 1.00 96.38 710 LYS A N 1
ATOM 5620 C CA . LYS A 1 710 ? -26.862 -7.652 33.898 1.00 96.38 710 LYS A CA 1
ATOM 5621 C C . LYS A 1 710 ? -27.483 -6.438 33.189 1.00 96.38 710 LYS A C 1
ATOM 5623 O O . LYS A 1 710 ? -28.614 -6.502 32.726 1.00 96.38 710 LYS A O 1
ATOM 5628 N N . ARG A 1 711 ? -26.746 -5.316 33.134 1.00 97.12 711 ARG A N 1
ATOM 5629 C CA . ARG A 1 711 ? -27.226 -4.042 32.565 1.00 97.12 711 ARG A CA 1
ATOM 5630 C C . ARG A 1 711 ? -27.701 -4.181 31.114 1.00 97.12 711 ARG A C 1
ATOM 5632 O O . ARG A 1 711 ? -28.633 -3.491 30.717 1.00 97.12 711 ARG A O 1
ATOM 5639 N N . PHE A 1 712 ? -27.040 -5.033 30.335 1.00 98.19 712 PHE A N 1
ATOM 5640 C CA . PHE A 1 712 ? -27.320 -5.204 28.916 1.00 98.19 712 PHE A CA 1
ATOM 5641 C C . PHE A 1 712 ? -28.150 -6.464 28.706 1.00 98.19 712 PHE A C 1
ATOM 5643 O O . PHE A 1 712 ? -27.720 -7.547 29.080 1.00 98.19 712 PHE A O 1
ATOM 5650 N N . ASP A 1 713 ? -29.307 -6.354 28.066 1.00 98.06 713 ASP A N 1
ATOM 5651 C CA . ASP A 1 713 ? -30.087 -7.532 27.669 1.00 98.06 713 ASP A CA 1
ATOM 5652 C C . ASP A 1 713 ? -29.483 -8.234 26.450 1.00 98.06 713 ASP A C 1
ATOM 5654 O O . ASP A 1 713 ? -29.709 -9.425 26.230 1.00 98.06 713 ASP A O 1
ATOM 5658 N N . LEU A 1 714 ? -28.696 -7.500 25.661 1.00 98.62 714 LEU A N 1
ATOM 5659 C CA . LEU A 1 714 ? -27.967 -8.021 24.514 1.00 98.62 714 LEU A CA 1
ATOM 5660 C C . LEU A 1 714 ? -26.666 -7.240 24.313 1.00 98.62 714 LEU A C 1
ATOM 5662 O O . LEU A 1 714 ? -26.661 -6.009 24.339 1.00 98.62 714 LEU A O 1
ATOM 5666 N N . ILE A 1 715 ? -25.571 -7.951 24.055 1.00 98.69 715 ILE A N 1
ATOM 5667 C CA . ILE A 1 715 ? -24.303 -7.365 23.607 1.00 98.69 715 ILE A CA 1
ATOM 5668 C C . ILE A 1 715 ? -24.030 -7.834 22.178 1.00 98.69 715 ILE A C 1
ATOM 5670 O O . ILE A 1 715 ? -23.981 -9.035 21.914 1.00 98.69 715 ILE A O 1
ATOM 5674 N N . VAL A 1 716 ? -23.826 -6.881 21.269 1.00 98.38 716 VAL A N 1
ATOM 5675 C CA . VAL A 1 716 ? -23.380 -7.111 19.890 1.00 98.38 716 VAL A CA 1
ATOM 5676 C C . VAL A 1 716 ? -21.880 -6.837 19.821 1.00 98.38 716 VAL A C 1
ATOM 5678 O O . VAL A 1 716 ? -21.433 -5.709 20.057 1.00 98.38 716 VAL A O 1
ATOM 5681 N N . THR A 1 717 ? -21.089 -7.865 19.526 1.00 97.75 717 THR A N 1
ATOM 5682 C CA . THR A 1 717 ? -19.623 -7.779 19.524 1.00 97.75 717 THR A CA 1
ATOM 5683 C C . THR A 1 717 ? -18.996 -8.672 18.448 1.00 97.75 717 THR A C 1
ATOM 5685 O O . THR A 1 717 ? -19.702 -9.377 17.728 1.00 97.75 717 THR A O 1
ATOM 5688 N N . GLU A 1 718 ? -17.672 -8.609 18.296 1.00 95.44 718 GLU A N 1
ATOM 5689 C CA . GLU A 1 718 ? -16.925 -9.623 17.546 1.00 95.44 718 GLU A CA 1
ATOM 5690 C C . GLU A 1 718 ? -16.865 -10.943 18.316 1.00 95.44 718 GLU A C 1
ATOM 5692 O O . GLU A 1 718 ? -17.044 -10.948 19.533 1.00 95.44 718 GLU A O 1
ATOM 5697 N N . ILE A 1 719 ? -16.544 -12.049 17.639 1.00 96.50 719 ILE A N 1
ATOM 5698 C CA . ILE A 1 719 ? -16.402 -13.344 18.315 1.00 96.50 719 ILE A CA 1
ATOM 5699 C C . ILE A 1 719 ? -15.301 -13.253 19.374 1.00 96.50 719 ILE A C 1
ATOM 5701 O O . ILE A 1 719 ? -14.121 -13.048 19.071 1.00 96.50 719 ILE A O 1
ATOM 5705 N N . LEU A 1 720 ? -15.692 -13.416 20.635 1.00 97.06 720 LEU A N 1
ATOM 5706 C CA . LEU A 1 720 ? -14.788 -13.332 21.764 1.00 97.06 720 LEU A CA 1
ATOM 5707 C C . LEU A 1 720 ? -14.053 -14.658 21.944 1.00 97.06 720 LEU A C 1
ATOM 5709 O O . LEU A 1 720 ? -14.622 -15.745 21.900 1.00 97.06 720 LEU A O 1
ATOM 5713 N N . THR A 1 721 ? -12.753 -14.569 22.217 1.00 94.19 721 THR A N 1
ATOM 5714 C CA . THR A 1 721 ? -11.939 -15.739 22.554 1.00 94.19 721 THR A CA 1
ATOM 5715 C C . THR A 1 721 ? -11.334 -15.572 23.940 1.00 94.19 721 THR A C 1
ATOM 5717 O O . THR A 1 721 ? -11.089 -14.460 24.401 1.00 94.19 721 THR A O 1
ATOM 5720 N N . THR A 1 722 ? -11.083 -16.681 24.635 1.00 95.50 722 THR A N 1
ATOM 5721 C CA . THR A 1 722 ? -10.404 -16.676 25.944 1.00 95.50 722 THR A CA 1
ATOM 5722 C C . THR A 1 722 ? -8.944 -17.122 25.859 1.00 95.50 722 THR A C 1
ATOM 5724 O O . THR A 1 722 ? -8.285 -17.281 26.891 1.00 95.50 722 THR A O 1
ATOM 5727 N N . ASN A 1 723 ? -8.448 -17.345 24.639 1.00 95.88 723 ASN A N 1
ATOM 5728 C CA . ASN A 1 723 ? -7.145 -17.936 24.373 1.00 95.88 723 ASN A CA 1
ATOM 5729 C C . ASN A 1 723 ? -6.056 -16.866 24.380 1.00 95.88 723 ASN A C 1
ATOM 5731 O O . ASN A 1 723 ? -6.084 -15.921 23.590 1.00 95.88 723 ASN A O 1
ATOM 5735 N N . TYR A 1 724 ? -5.060 -17.050 25.245 1.00 95.75 724 TYR A N 1
ATOM 5736 C CA . TYR A 1 724 ? -3.831 -16.272 25.163 1.00 95.75 724 TYR A CA 1
ATOM 5737 C C . TYR A 1 724 ? -2.956 -16.777 24.015 1.00 95.75 724 TYR A C 1
ATOM 5739 O O . TYR A 1 724 ? -2.873 -17.976 23.755 1.00 95.75 724 TYR A O 1
ATOM 5747 N N . GLN A 1 725 ? -2.288 -15.846 23.349 1.00 93.69 725 GLN A N 1
ATOM 5748 C CA . GLN A 1 725 ? -1.412 -16.076 22.210 1.00 93.69 725 GLN A CA 1
ATOM 5749 C C . GLN A 1 725 ? 0.021 -15.670 22.571 1.00 93.69 725 GLN A C 1
ATOM 5751 O O . GLN A 1 725 ? 0.231 -14.765 23.374 1.00 93.69 725 GLN A O 1
ATOM 5756 N N . THR A 1 726 ? 1.017 -16.324 21.980 1.00 85.75 726 THR A N 1
ATOM 5757 C CA . THR A 1 726 ? 2.442 -16.064 22.276 1.00 85.75 726 THR A CA 1
ATOM 5758 C C . THR A 1 726 ? 3.274 -15.719 21.044 1.00 85.75 726 THR A C 1
ATOM 5760 O O . THR A 1 726 ? 4.380 -15.204 21.181 1.00 85.75 726 THR A O 1
ATOM 5763 N N . SER A 1 727 ? 2.793 -16.014 19.832 1.00 80.94 727 SER A N 1
ATOM 5764 C CA . SER A 1 727 ? 3.548 -15.787 18.584 1.00 80.94 727 SER A CA 1
ATOM 5765 C C . SER A 1 727 ? 2.645 -15.570 17.364 1.00 80.94 727 SER A C 1
ATOM 5767 O O . SER A 1 727 ? 3.042 -15.832 16.231 1.00 80.94 727 SER A O 1
ATOM 5769 N N . ALA A 1 728 ? 1.413 -15.119 17.595 1.00 89.25 728 ALA A N 1
ATOM 5770 C CA . ALA A 1 728 ? 0.484 -14.733 16.539 1.00 89.25 728 ALA A CA 1
ATOM 5771 C C . ALA A 1 728 ? 0.584 -13.227 16.249 1.00 89.25 728 ALA A C 1
ATOM 5773 O O . ALA A 1 728 ? 1.136 -12.461 17.041 1.00 89.25 728 ALA A O 1
ATOM 5774 N N . ASN A 1 729 ? 0.034 -12.807 15.110 1.00 88.81 729 ASN A N 1
ATOM 5775 C CA . ASN A 1 729 ? -0.110 -11.394 14.769 1.00 88.81 729 ASN A CA 1
ATOM 5776 C C . ASN A 1 729 ? -0.894 -10.654 15.875 1.00 88.81 729 ASN A C 1
ATOM 5778 O O . ASN A 1 729 ? -1.967 -11.116 16.258 1.00 88.81 729 ASN A O 1
ATOM 5782 N N . PHE A 1 730 ? -0.356 -9.537 16.384 1.00 92.81 730 PHE A N 1
ATOM 5783 C CA . PHE A 1 730 ? -0.945 -8.739 17.474 1.00 92.81 730 PHE A CA 1
ATOM 5784 C C . PHE A 1 730 ? -1.280 -9.545 18.752 1.00 92.81 730 PHE A C 1
ATOM 5786 O O . PHE A 1 730 ? -2.303 -9.323 19.406 1.00 92.81 730 PHE A O 1
ATOM 5793 N N . SER A 1 731 ? -0.420 -10.503 19.125 1.00 94.25 731 SER A N 1
ATOM 5794 C CA . SER A 1 731 ? -0.674 -11.387 20.274 1.00 94.25 731 SER A CA 1
ATOM 5795 C C . SER A 1 731 ? -0.804 -10.655 21.618 1.00 94.25 731 SER A C 1
ATOM 5797 O O . SER A 1 731 ? -1.600 -11.058 22.464 1.00 94.25 731 SER A O 1
ATOM 5799 N N . GLU A 1 732 ? -0.071 -9.562 21.833 1.00 94.94 732 GLU A N 1
ATOM 5800 C CA . GLU A 1 732 ? -0.117 -8.776 23.069 1.00 94.94 732 GLU A CA 1
ATOM 5801 C C . GLU A 1 732 ? -1.412 -7.971 23.196 1.00 94.94 732 GLU A C 1
ATOM 5803 O O . GLU A 1 732 ? -1.977 -7.874 24.291 1.00 94.94 732 GLU A O 1
ATOM 5808 N N . GLU A 1 733 ? -1.904 -7.423 22.085 1.00 95.44 733 GLU A N 1
ATOM 5809 C CA . GLU A 1 733 ? -3.202 -6.759 21.995 1.00 95.44 733 GLU A CA 1
ATOM 5810 C C . GLU A 1 733 ? -4.324 -7.764 22.247 1.00 95.44 733 GLU A C 1
ATOM 5812 O O . GLU A 1 733 ? -5.178 -7.518 23.101 1.00 95.44 733 GLU A O 1
ATOM 5817 N N . ASN A 1 734 ? -4.262 -8.939 21.605 1.00 95.75 734 ASN A N 1
ATOM 5818 C CA . ASN A 1 734 ? -5.177 -10.044 21.890 1.00 95.75 734 ASN A CA 1
ATOM 5819 C C . ASN A 1 734 ? -5.156 -10.399 23.383 1.00 95.75 734 ASN A C 1
ATOM 5821 O O . ASN A 1 734 ? -6.198 -10.455 24.024 1.00 95.75 734 ASN A O 1
ATOM 5825 N N . ASN A 1 735 ? -3.980 -10.590 23.981 1.00 96.94 735 ASN A N 1
ATOM 5826 C CA . ASN A 1 735 ? -3.877 -10.974 25.389 1.00 96.94 735 ASN A CA 1
ATOM 5827 C C . ASN A 1 735 ? -4.424 -9.902 26.335 1.00 96.94 735 ASN A C 1
ATOM 5829 O O . ASN A 1 735 ? -5.029 -10.233 27.359 1.00 96.94 735 ASN A O 1
ATOM 5833 N N . SER A 1 736 ? -4.234 -8.629 25.991 1.00 96.56 736 SER A N 1
ATOM 5834 C CA . SER A 1 736 ? -4.808 -7.503 26.725 1.00 96.56 736 SER A CA 1
ATOM 5835 C C . SER A 1 736 ? -6.334 -7.521 26.634 1.00 96.56 736 SER A C 1
ATOM 5837 O O . SER A 1 736 ? -7.003 -7.444 27.666 1.00 96.56 736 SER A O 1
ATOM 5839 N N . TRP A 1 737 ? -6.886 -7.725 25.437 1.00 97.19 737 TRP A N 1
ATOM 5840 C CA . TRP A 1 737 ? -8.325 -7.870 25.212 1.00 97.19 737 TRP A CA 1
ATOM 5841 C C . TRP A 1 737 ? -8.920 -9.062 25.963 1.00 97.19 737 TRP A C 1
ATOM 5843 O O . TRP A 1 737 ? -9.894 -8.910 26.696 1.00 97.19 737 TRP A O 1
ATOM 5853 N N . VAL A 1 738 ? -8.276 -10.229 25.893 1.00 97.69 738 VAL A N 1
ATOM 5854 C CA . VAL A 1 738 ? -8.682 -11.445 26.610 1.00 97.69 738 VAL A CA 1
ATOM 5855 C C . VAL A 1 738 ? -8.707 -11.208 28.119 1.00 97.69 738 VAL A C 1
ATOM 5857 O O . VAL A 1 738 ? -9.656 -11.597 28.803 1.00 97.69 738 VAL A O 1
ATOM 5860 N N . LYS A 1 739 ? -7.654 -10.578 28.657 1.00 96.50 739 LYS A N 1
ATOM 5861 C CA . LYS A 1 739 ? -7.498 -10.323 30.094 1.00 96.50 739 LYS A CA 1
ATOM 5862 C C . LYS A 1 739 ? -8.552 -9.359 30.632 1.00 96.50 739 LYS A C 1
ATOM 5864 O O . LYS A 1 739 ? -9.037 -9.588 31.742 1.00 96.50 739 LYS A O 1
ATOM 5869 N N . TRP A 1 740 ? -8.825 -8.282 29.899 1.00 96.94 740 TRP A N 1
ATOM 5870 C CA . TRP A 1 740 ? -9.630 -7.164 30.388 1.00 96.94 740 TRP A CA 1
ATOM 5871 C C . TRP A 1 740 ? -11.085 -7.204 29.922 1.00 96.94 740 TRP A C 1
ATOM 5873 O O . TRP A 1 740 ? -11.947 -6.726 30.653 1.00 96.94 740 TRP A O 1
ATOM 5883 N N . VAL A 1 741 ? -11.374 -7.797 28.764 1.00 97.81 741 VAL A N 1
ATOM 5884 C CA . VAL A 1 741 ? -12.700 -7.763 28.135 1.00 97.81 741 VAL A CA 1
ATOM 5885 C C . VAL A 1 741 ? -13.265 -9.163 27.951 1.00 97.81 741 VAL A C 1
ATOM 5887 O O . VAL A 1 741 ? -14.270 -9.487 28.585 1.00 97.81 741 VAL A O 1
ATOM 5890 N N . SER A 1 742 ? -12.635 -10.019 27.141 1.00 98.00 742 SER A N 1
ATOM 5891 C CA . SER A 1 742 ? -13.278 -11.258 26.675 1.00 98.00 742 SER A CA 1
ATOM 5892 C C . SER A 1 742 ? -13.642 -12.203 27.816 1.00 98.00 742 SER A C 1
ATOM 5894 O O . SER A 1 742 ? -14.786 -12.638 27.909 1.00 98.00 742 SER A O 1
ATOM 5896 N N . LYS A 1 743 ? -12.706 -12.475 28.736 1.00 96.94 743 LYS A N 1
ATOM 5897 C CA . LYS A 1 743 ? -12.966 -13.395 29.853 1.00 96.94 743 LYS A CA 1
ATOM 5898 C C . LYS A 1 743 ? -14.028 -12.886 30.823 1.00 96.94 743 LYS A C 1
ATOM 5900 O O . LYS A 1 743 ? -14.813 -13.690 31.303 1.00 96.94 743 LYS A O 1
ATOM 5905 N N . ALA A 1 744 ? -14.047 -11.587 31.120 1.00 97.12 744 ALA A N 1
ATOM 5906 C CA . ALA A 1 744 ? -15.054 -11.012 32.011 1.00 97.12 744 ALA A CA 1
ATOM 5907 C C . ALA A 1 744 ? -16.441 -11.052 31.355 1.00 97.12 744 ALA A C 1
ATOM 5909 O O . ALA A 1 744 ? -17.397 -11.522 31.965 1.00 97.12 744 ALA A O 1
ATOM 5910 N N . THR A 1 745 ? -16.524 -10.650 30.084 1.00 98.25 745 THR A N 1
ATOM 5911 C CA . THR A 1 745 ? -17.772 -10.655 29.306 1.00 98.25 745 THR A CA 1
ATOM 5912 C C . THR A 1 745 ? -18.358 -12.062 29.230 1.00 98.25 745 THR A C 1
ATOM 5914 O O . THR A 1 745 ? -19.483 -12.267 29.665 1.00 98.25 745 THR A O 1
ATOM 5917 N N . LEU A 1 746 ? -17.564 -13.054 28.810 1.00 97.62 746 LEU A N 1
ATOM 5918 C CA . LEU A 1 746 ? -17.989 -14.458 28.715 1.00 97.62 746 LEU A CA 1
ATOM 5919 C C . LEU A 1 746 ? -18.171 -15.151 30.080 1.00 97.62 746 LEU A C 1
ATOM 5921 O O . LEU A 1 746 ? -18.675 -16.275 30.149 1.00 97.62 746 LEU A O 1
ATOM 5925 N N . CYS A 1 747 ? -17.756 -14.517 31.183 1.00 97.06 747 CYS A N 1
ATOM 5926 C CA . CYS A 1 747 ? -18.083 -14.996 32.523 1.00 97.06 747 CYS A CA 1
ATOM 5927 C C . CYS A 1 747 ? -19.547 -14.684 32.843 1.00 97.06 747 CYS A C 1
ATOM 5929 O O . CYS A 1 747 ? -20.298 -15.598 33.181 1.00 97.06 747 CYS A O 1
ATOM 5931 N N . PHE A 1 748 ? -19.949 -13.420 32.671 1.00 98.25 748 PHE A N 1
ATOM 5932 C CA . PHE A 1 748 ? -21.286 -12.923 33.008 1.00 98.25 748 PHE A CA 1
ATOM 5933 C C . PHE A 1 748 ? -22.342 -13.168 31.918 1.00 98.25 748 PHE A C 1
ATOM 5935 O O . PHE A 1 748 ? -23.525 -13.256 32.236 1.00 98.25 748 PHE A O 1
ATOM 5942 N N . TYR A 1 749 ? -21.926 -13.295 30.657 1.00 98.38 749 TYR A N 1
ATOM 5943 C CA . TYR A 1 749 ? -22.795 -13.450 29.489 1.00 98.38 749 TYR A CA 1
ATOM 5944 C C . TYR A 1 749 ? -22.452 -14.727 28.719 1.00 98.38 749 TYR A C 1
ATOM 5946 O O . TYR A 1 749 ? -21.329 -15.230 28.806 1.00 98.38 749 TYR A O 1
ATOM 5954 N N . GLU A 1 750 ? -23.415 -15.255 27.970 1.00 97.38 750 GLU A N 1
ATOM 5955 C CA . GLU A 1 750 ? -23.258 -16.438 27.123 1.00 97.38 750 GLU A CA 1
ATOM 5956 C C . GLU A 1 750 ? -23.726 -16.204 25.680 1.00 97.38 750 GLU A C 1
ATOM 5958 O O . GLU A 1 750 ? -24.553 -15.316 25.444 1.00 97.38 750 GLU A O 1
ATOM 5963 N N . PRO A 1 751 ? -23.198 -16.968 24.703 1.00 97.69 751 PRO A N 1
ATOM 5964 C CA . PRO A 1 751 ? -23.559 -16.798 23.301 1.00 97.69 751 PRO A CA 1
ATOM 5965 C C . PRO A 1 751 ? -25.001 -17.213 23.022 1.00 97.69 751 PRO A C 1
ATOM 5967 O O . PRO A 1 751 ? -25.381 -18.364 23.217 1.00 97.69 751 PRO A O 1
ATOM 5970 N N . LEU A 1 752 ? -25.776 -16.272 22.488 1.00 97.81 752 LEU A N 1
ATOM 5971 C CA . LEU A 1 752 ? -27.085 -16.514 21.891 1.00 97.81 752 LEU A CA 1
ATOM 5972 C C . LEU A 1 752 ? -26.945 -16.970 20.432 1.00 97.81 752 LEU A C 1
ATOM 5974 O O . LEU A 1 752 ? -27.629 -17.894 19.998 1.00 97.81 752 LEU A O 1
ATOM 5978 N N . ALA A 1 753 ? -26.059 -16.318 19.672 1.00 97.62 753 ALA A N 1
ATOM 5979 C CA . ALA A 1 753 ? -25.785 -16.635 18.272 1.00 97.62 753 ALA A CA 1
ATOM 5980 C C . ALA A 1 753 ? -24.348 -16.253 17.885 1.00 97.62 753 ALA A C 1
ATOM 5982 O O . ALA A 1 753 ? -23.813 -15.255 18.369 1.00 97.62 753 ALA A O 1
ATOM 5983 N N . ILE A 1 754 ? -23.744 -17.033 16.982 1.00 97.31 754 ILE A N 1
ATOM 5984 C CA . ILE A 1 754 ? -22.386 -16.815 16.466 1.00 97.31 754 ILE A CA 1
ATOM 5985 C C . ILE A 1 754 ? -22.416 -16.880 14.937 1.00 97.31 754 ILE A C 1
ATOM 5987 O O . ILE A 1 754 ? -22.738 -17.922 14.364 1.00 97.31 754 ILE A O 1
ATOM 5991 N N . TYR A 1 755 ? -22.009 -15.792 14.288 1.00 95.56 755 TYR A N 1
ATOM 5992 C CA . TYR A 1 755 ? -21.889 -15.666 12.836 1.00 95.56 755 TYR A CA 1
ATOM 5993 C C . TYR A 1 755 ? -20.408 -15.579 12.465 1.00 95.56 755 TYR A C 1
ATOM 5995 O O . TYR A 1 755 ? -19.761 -14.546 12.642 1.00 95.56 755 TYR A O 1
ATOM 6003 N N . LYS A 1 756 ? -19.840 -16.706 12.022 1.00 92.25 756 LYS A N 1
ATOM 6004 C CA . LYS A 1 756 ? -18.388 -16.846 11.818 1.00 92.25 756 LYS A CA 1
ATOM 6005 C C . LYS A 1 756 ? -17.864 -16.039 10.637 1.00 92.25 756 LYS A C 1
ATOM 6007 O O . LYS A 1 756 ? -16.789 -15.459 10.760 1.00 92.25 756 LYS A O 1
ATOM 6012 N N . ASP A 1 757 ? -18.614 -15.981 9.542 1.00 89.12 757 ASP A N 1
ATOM 6013 C CA . ASP A 1 757 ? -18.169 -15.327 8.308 1.00 89.12 757 ASP A CA 1
ATOM 6014 C C . ASP A 1 757 ? -18.169 -13.795 8.449 1.00 89.12 757 ASP A C 1
ATOM 6016 O O . ASP A 1 757 ? -17.283 -13.113 7.937 1.00 89.12 757 ASP A O 1
ATOM 6020 N N . GLU A 1 758 ? -19.101 -13.247 9.230 1.00 90.94 758 GLU A N 1
ATOM 6021 C CA . GLU A 1 758 ? -19.178 -11.825 9.580 1.00 90.94 758 GLU A CA 1
ATOM 6022 C C . GLU A 1 758 ? -18.351 -11.458 10.822 1.00 90.94 758 GLU A C 1
ATOM 6024 O O . GLU A 1 758 ? -18.202 -10.273 11.130 1.00 90.94 758 GLU A O 1
ATOM 6029 N N . ASN A 1 759 ? -17.819 -12.460 11.535 1.00 92.81 759 ASN A N 1
ATOM 6030 C CA . ASN A 1 759 ? -17.156 -12.325 12.832 1.00 92.81 759 ASN A CA 1
ATOM 6031 C C . ASN A 1 759 ? -18.021 -11.558 13.853 1.00 92.81 759 ASN A C 1
ATOM 6033 O O . ASN A 1 759 ? -17.588 -10.551 14.414 1.00 92.81 759 ASN A O 1
ATOM 6037 N N . ILE A 1 760 ? -19.257 -12.019 14.070 1.00 96.00 760 ILE A N 1
ATOM 6038 C CA . ILE A 1 760 ? -20.221 -11.408 15.000 1.00 96.00 760 ILE A CA 1
ATOM 6039 C C . ILE A 1 760 ? -20.677 -12.430 16.035 1.00 96.00 760 ILE A C 1
ATOM 6041 O O . ILE A 1 760 ? -20.987 -13.576 15.712 1.00 96.00 760 ILE A O 1
ATOM 6045 N N . GLU A 1 761 ? -20.781 -11.982 17.278 1.00 97.88 761 GLU A N 1
ATOM 6046 C CA . GLU A 1 761 ? -21.336 -12.734 18.390 1.00 97.88 761 GLU A CA 1
ATOM 6047 C C . GLU A 1 761 ? -22.395 -11.893 19.112 1.00 97.88 761 GLU A C 1
ATOM 6049 O O . GLU A 1 761 ? -22.196 -10.709 19.405 1.00 97.88 761 GLU A O 1
ATOM 6054 N N . LEU A 1 762 ? -23.547 -12.518 19.355 1.00 98.62 762 LEU A N 1
ATOM 6055 C CA . LEU A 1 762 ? -24.640 -11.967 20.144 1.00 98.62 762 LEU A CA 1
ATOM 6056 C C . LEU A 1 762 ? -24.615 -12.630 21.517 1.00 98.62 762 LEU A C 1
ATOM 6058 O O . LEU A 1 762 ? -24.714 -13.854 21.598 1.00 98.62 762 LEU A O 1
ATOM 6062 N N . LEU A 1 763 ? -24.492 -11.841 22.580 1.00 98.69 763 LEU A N 1
ATOM 6063 C CA . LEU A 1 763 ? -24.379 -12.346 23.949 1.00 98.69 763 LEU A CA 1
ATOM 6064 C C . LEU A 1 763 ? -25.558 -11.887 24.806 1.00 98.69 763 LEU A C 1
ATOM 6066 O O . LEU A 1 763 ? -25.940 -10.719 24.746 1.00 98.69 763 LEU A O 1
ATOM 6070 N N . VAL A 1 764 ? -26.070 -12.780 25.650 1.00 98.38 764 VAL A N 1
ATOM 6071 C CA . VAL A 1 764 ? -27.137 -12.500 26.629 1.00 98.38 764 VAL A CA 1
ATOM 6072 C C . VAL A 1 764 ? -26.658 -12.789 28.055 1.00 98.38 764 VAL A C 1
ATOM 6074 O O . VAL A 1 764 ? -25.727 -13.582 28.229 1.00 98.38 764 VAL A O 1
ATOM 6077 N N . PRO A 1 765 ? -27.233 -12.151 29.092 1.00 97.88 765 PRO A N 1
ATOM 6078 C CA . PRO A 1 765 ? -26.836 -12.407 30.473 1.00 97.88 765 PRO A CA 1
ATOM 6079 C C . PRO A 1 765 ? -27.063 -13.865 30.874 1.00 97.88 765 PRO A C 1
ATOM 6081 O O . PRO A 1 765 ? -28.148 -14.402 30.659 1.00 97.88 765 PRO A O 1
ATOM 6084 N N . LYS A 1 766 ? -26.091 -14.482 31.553 1.00 96.69 766 LYS A N 1
ATOM 6085 C CA . LYS A 1 766 ? -26.297 -15.805 32.159 1.00 96.69 766 LYS A CA 1
ATOM 6086 C C . LYS A 1 766 ? -27.289 -15.722 33.306 1.00 96.69 766 LYS A C 1
ATOM 6088 O O . LYS A 1 766 ? -27.298 -14.753 34.072 1.00 96.69 766 LYS A O 1
ATOM 6093 N N . GLU A 1 767 ? -28.056 -16.785 33.517 1.00 90.19 767 GLU A N 1
ATOM 6094 C CA . GLU A 1 767 ? -28.920 -16.889 34.695 1.00 90.19 767 GLU A CA 1
ATOM 6095 C C . GLU A 1 767 ? -28.095 -16.898 35.994 1.00 90.19 767 GLU A C 1
ATOM 6097 O O . GLU A 1 767 ? -28.360 -16.083 36.883 1.00 90.19 767 GLU A O 1
ATOM 6102 N N . SER A 1 768 ? -27.036 -17.720 36.056 1.00 87.06 768 SER A N 1
ATOM 6103 C CA . SER A 1 768 ? -26.161 -17.880 37.230 1.00 87.06 768 SER A CA 1
ATOM 6104 C C . SER A 1 768 ? -24.659 -17.835 36.871 1.00 87.06 768 SER A C 1
ATOM 6106 O O . SER A 1 768 ? -24.078 -18.853 36.484 1.00 87.06 768 SER A O 1
ATOM 6108 N N . PRO A 1 769 ? -23.996 -16.666 36.975 1.00 86.25 769 PRO A N 1
ATOM 6109 C CA . PRO A 1 769 ? -22.578 -16.501 36.646 1.00 86.25 769 PRO A CA 1
ATOM 6110 C C . PRO A 1 769 ? -21.662 -16.891 37.826 1.00 86.25 769 PRO A C 1
ATOM 6112 O O . PRO A 1 769 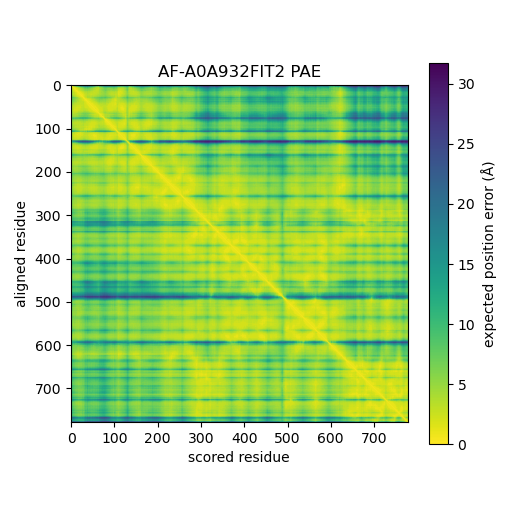? -21.076 -16.036 38.490 1.00 86.25 769 PRO A O 1
ATOM 6115 N N . VAL A 1 770 ? -21.549 -18.194 38.105 1.00 86.25 770 VAL A N 1
ATOM 6116 C CA . VAL A 1 770 ? -20.732 -18.735 39.212 1.00 86.25 770 VAL A CA 1
ATOM 6117 C C . VAL A 1 770 ? -19.241 -18.421 39.017 1.00 86.25 770 VAL A C 1
ATOM 6119 O O . VAL A 1 770 ? -18.682 -18.698 37.956 1.00 86.25 770 VAL A O 1
ATOM 6122 N N . GLY A 1 771 ? -18.574 -17.893 40.051 1.00 87.50 771 GLY A N 1
ATOM 6123 C CA . GLY A 1 771 ? -17.130 -17.639 40.041 1.00 87.50 771 GLY A CA 1
ATOM 6124 C C . GLY A 1 771 ? -16.721 -16.328 39.365 1.00 87.50 771 GLY A C 1
ATOM 6125 O O . GLY A 1 771 ? -15.528 -16.046 39.242 1.00 87.50 771 GLY A O 1
ATOM 6126 N N . CYS A 1 772 ? -17.679 -15.517 38.907 1.00 92.81 772 CYS A N 1
ATOM 6127 C CA . CYS A 1 772 ? -17.412 -14.258 38.211 1.00 92.81 772 CYS A CA 1
ATOM 6128 C C . CYS A 1 772 ? -17.155 -13.077 39.162 1.00 92.81 772 CYS A C 1
ATOM 6130 O O . CYS A 1 772 ? -16.606 -12.053 38.749 1.00 92.81 772 CYS A O 1
ATOM 6132 N N . GLU A 1 773 ? -17.450 -13.226 40.455 1.00 89.75 773 GLU A N 1
ATOM 6133 C CA . GLU A 1 773 ? -17.145 -12.260 41.517 1.00 89.75 773 GLU A CA 1
ATOM 6134 C C . GLU A 1 773 ? -15.649 -11.913 41.615 1.00 89.75 773 GLU A C 1
ATOM 6136 O O . GLU A 1 773 ? -15.289 -10.823 42.063 1.00 89.75 773 GLU A O 1
ATOM 6141 N N . ILE A 1 774 ? -14.766 -12.780 41.102 1.00 91.75 774 ILE A N 1
ATOM 6142 C CA . ILE A 1 774 ? -13.324 -12.517 41.001 1.00 91.75 774 ILE A CA 1
ATOM 6143 C C . ILE A 1 774 ? -13.003 -11.231 40.225 1.00 91.75 774 ILE A C 1
ATOM 6145 O O . ILE A 1 774 ? -11.968 -10.616 40.472 1.00 91.75 774 ILE A O 1
ATOM 6149 N N . TYR A 1 775 ? -13.865 -10.813 39.289 1.00 91.69 775 TYR A N 1
ATOM 6150 C CA . TYR A 1 775 ? -13.671 -9.585 38.512 1.00 91.69 775 TYR A CA 1
ATOM 6151 C C . TYR A 1 775 ? -14.080 -8.330 39.288 1.00 91.69 775 TYR A C 1
ATOM 6153 O O . TYR A 1 775 ? -13.522 -7.264 39.043 1.00 91.69 775 TYR A O 1
ATOM 6161 N N . LEU A 1 776 ? -14.999 -8.452 40.248 1.00 89.38 776 LEU A N 1
ATOM 6162 C CA . LEU A 1 776 ? -15.442 -7.338 41.093 1.00 89.38 776 LEU A CA 1
ATOM 6163 C C . LEU A 1 776 ? -14.423 -7.009 42.193 1.00 89.38 776 LEU A C 1
ATOM 6165 O O . LEU A 1 776 ? -14.325 -5.861 42.620 1.00 89.38 776 LEU A O 1
ATOM 6169 N N . ASN A 1 777 ? -13.625 -8.001 42.596 1.00 80.62 777 ASN A N 1
ATOM 6170 C CA . ASN A 1 777 ? -12.615 -7.883 43.650 1.00 80.62 777 ASN A CA 1
ATOM 6171 C C . ASN A 1 777 ? -11.207 -7.506 43.141 1.00 80.62 777 ASN A C 1
ATOM 6173 O O . ASN A 1 777 ? -10.260 -7.515 43.926 1.00 80.62 777 ASN A O 1
ATOM 6177 N N . ARG A 1 778 ? -11.046 -7.221 41.840 1.00 69.62 778 ARG A N 1
ATOM 6178 C CA . ARG A 1 778 ? -9.748 -6.900 41.217 1.00 69.62 778 ARG A CA 1
ATOM 6179 C C . ARG A 1 778 ? -9.222 -5.495 41.492 1.00 69.62 778 ARG A C 1
ATOM 6181 O O . ARG A 1 778 ? -10.015 -4.561 41.758 1.00 69.62 778 ARG A O 1
#

Radius of gyration: 30.36 Å; Cα contacts (8 Å, |Δi|>4): 1045; chains: 1; bounding box: 72×82×86 Å

Sequence (778 aa):
MRSSRPLFLSGLLLVLIPAGLEIQAFFAAAQNWDKLLSLSGLLTIIGWIALLLAGLSALVTGLISPSLLGGLSNRISFPVWLRWAVISGLLLSPVWFYLYSPWQDVFPAPWMHFLFALGLSQLITFFTASSREFSFGVREASLSFLLFLYTSIVVETRFASSSPTVYRAVTFIGLLIVFAFAFIVLTERRYKVRDGLLKWKARLGPARMLLGAVFLLAPLILRYLAGASFYILNPNIRFGFLLVSLCVAACLLESRTDRLASTQSVVVGIGFMTLTSFLTSSLMMVVNLPFSLTWSEGNRFYDYSLMFGQKLYDYAGTIAANYDLPGRYVLWGVLFLWPNLPIWVHRLWNVFLLFLPGMGVALALARQVKNSRLKVILFLWISIFFVVEAPAQPPILLTAFFVLWFGFDRSISRRIVVGVIASAYAASSRFTWIVIPAILLALIDLLLYYPERKGNFLQKTLPILAFTLPGLFTGLLLISSVIEKVASSQSVISNQPLLWYRLLPNPTYPVGVLFGSLLTAGPVVALLIWMIVSKRWKLDWLQLIGVWGALGALFAIGLVVSSKIGGGGDLHNLDMYLVSLVTVAGISVLQNRLDEIASWGFLARAMLVVMLFLPVYQFTPFNPGAASHPYLSVPDEKDARVVLSEIQKQVADASGRGEVLFMDQRQLLTFGYIRNVPFVPEYEKKYMMDQAMGSNLPYFKLYYRDLANKRFDLIVTEILTTNYQTSANFSEENNSWVKWVSKATLCFYEPLAIYKDENIELLVPKESPVGCEIYLNR

Mean predicted aligned error: 6.44 Å